Protein 9KKV (pdb70)

Foldseek 3Di:
DQVQQFFPPRLCFWWWAWKDLQQDTFIWIQYNQWIFRCLLVPVAPLRQPVVADPPGDDDGHHTPGGPVPQQEAFCVVVVPPPGSMYQWFRFAQAFAKEFALQLLLLVVQVLQVVVVCHVVPQVVLQVQLVHHSLQQAAQDVSLVSSQVVCVVVVSDDPSNCLNRYPHTDMDGLEDGRQEGEFREEAADAPPFPAWDWWWFKKFWAHQVLHTWFIWIKTQTFRVVQCVVDVVCRNVRRYFRRRIYTDDTTTTDDPVDDLVCVQFWKKKKWKQAPVRDIDIDIDTSVSGNARPSRVSPSQDDPVDGINSTHMYTHYHPDDQADDDPDPRRGDDDDFQMWMWMDTNNHGIGIHGYDHRVPGDGPDCHDVNSVVSCVVVVSD/DQCQFFFPPRLCFWWWAWKDLQLDTFIWIQHNQWIFRCLLVPVAPLRQPVVADAPRDDDGHHTPGGPVPQQEAFCVVVVPPPGSMYQWFRFAQAFAKEFAQQFVQRLLQLLLLQVVLLALLRSLVSSVVCCVVCPPPLLVDFAQDPVLVVSQVVCVVVVNDDPSSCQSRYPATDMDGLEDGRQEGEFRAAAADAPPADAWDWFKFKKFWAHQVLDTFFIWIKTQTFGSSQCNNDVVCVNVRGYFHRRIYTDPTTTTDDPVDDLVCVQFWKKWKWKAAPVGDIDIDIDTNVSGSDRPSVVSVSQDDPVDGIRSTHMYTRYGNDDFFPDDPDPSSGDDDDFQMKMWMDTNNHGIRIHGYDHRVPGDGPDCHDVNSVVSCVVVVSD

Organism: Caulobacter vibrioides (strain NA1000 / CB15N) (NCBI:txid565050)

Structure (mmCIF, N/CA/C/O backbone):
data_9KKV
#
_entry.id   9KKV
#
_cell.length_a   101.808
_cell.length_b   101.808
_cell.length_c   211.239
_cell.angle_alpha   90.00
_cell.angle_beta   90.00
_cell.angle_gamma   90.00
#
_symmetry.space_group_name_H-M   'P 41 21 2'
#
loop_
_entity.id
_entity.type
_entity.pdbx_description
1 polymer 'Fumarylacetoacetate hydrolase family protein'
2 non-polymer 'DIHYDROGENPHOSPHATE ION'
3 non-polymer 'AMMONIUM ION'
4 water water
#
loop_
_atom_site.group_PDB
_atom_site.id
_atom_site.type_symbol
_atom_site.label_atom_id
_atom_site.label_alt_id
_atom_site.label_comp_id
_atom_site.label_asym_id
_atom_site.label_entity_id
_atom_site.label_seq_id
_atom_site.pdbx_PDB_ins_code
_atom_site.Cartn_x
_atom_site.Cartn_y
_atom_site.Cartn_z
_atom_site.occupancy
_atom_site.B_iso_or_equiv
_atom_site.auth_seq_id
_atom_site.auth_comp_id
_atom_site.auth_asym_id
_atom_site.auth_atom_id
_atom_site.pdbx_PDB_model_num
ATOM 1 N N . GLY A 1 1 ? -22.083 2.345 5.305 1.00 64.90 2 GLY B N 1
ATOM 2 C CA . GLY A 1 1 ? -20.798 2.260 4.633 1.00 62.04 2 GLY B CA 1
ATOM 3 C C . GLY A 1 1 ? -20.479 3.490 3.802 1.00 56.89 2 GLY B C 1
ATOM 4 O O . GLY A 1 1 ? -20.973 3.645 2.684 1.00 61.91 2 GLY B O 1
ATOM 5 N N . VAL A 1 2 ? -19.651 4.373 4.361 1.00 56.79 3 VAL B N 1
ATOM 6 C CA . VAL A 1 2 ? -19.252 5.592 3.662 1.00 49.49 3 VAL B CA 1
ATOM 7 C C . VAL A 1 2 ? -18.118 5.307 2.684 1.00 45.80 3 VAL B C 1
ATOM 8 O O . VAL A 1 2 ? -18.072 5.867 1.581 1.00 44.15 3 VAL B O 1
ATOM 12 N N . SER A 1 3 ? -17.201 4.415 3.070 1.00 44.80 4 SER B N 1
ATOM 13 C CA . SER A 1 3 ? -16.023 4.113 2.267 1.00 45.28 4 SER B CA 1
ATOM 14 C C . SER A 1 3 ? -16.370 3.526 0.905 1.00 44.50 4 SER B C 1
ATOM 15 O O . SER A 1 3 ? -15.547 3.597 -0.015 1.00 46.51 4 SER B O 1
ATOM 18 N N . GLU A 1 4 ? -17.571 2.969 0.746 1.00 43.34 5 GLU B N 1
ATOM 19 C CA . GLU A 1 4 ? -17.918 2.251 -0.473 1.00 39.55 5 GLU B CA 1
ATOM 20 C C . GLU A 1 4 ? -18.232 3.165 -1.656 1.00 38.23 5 GLU B C 1
ATOM 21 O O . GLU A 1 4 ? -18.275 2.677 -2.790 1.00 36.79 5 GLU B O 1
ATOM 27 N N . PHE A 1 5 ? -18.467 4.461 -1.434 1.00 32.98 6 PHE B N 1
ATOM 28 C CA . PHE A 1 5 ? -18.667 5.384 -2.548 1.00 32.56 6 PHE B CA 1
ATOM 29 C C . PHE A 1 5 ? -17.468 6.301 -2.771 1.00 31.84 6 PHE B C 1
ATOM 30 O O . PHE A 1 5 ? -17.553 7.247 -3.562 1.00 27.97 6 PHE B O 1
ATOM 38 N N . LEU A 1 6 ? -16.363 6.034 -2.130 1.00 32.55 7 LEU B N 1
ATOM 39 C CA . LEU A 1 6 ? -15.190 6.867 -2.306 1.00 30.44 7 LEU B CA 1
ATOM 40 C C . LEU A 1 6 ? -14.218 6.220 -3.283 1.00 33.94 7 LEU B C 1
ATOM 41 O O . LEU A 1 6 ? -14.265 5.006 -3.511 1.00 34.35 7 LEU B O 1
ATOM 46 N N . PRO A 1 7 ? -13.320 7.007 -3.881 1.00 31.66 8 PRO B N 1
ATOM 47 C CA . PRO A 1 7 ? -12.266 6.423 -4.721 1.00 33.49 8 PRO B CA 1
ATOM 48 C C . PRO A 1 7 ? -11.490 5.356 -3.957 1.00 35.85 8 PRO B C 1
ATOM 49 O O . PRO A 1 7 ? -11.398 5.393 -2.730 1.00 34.98 8 PRO B O 1
ATOM 53 N N . GLU A 1 8 ? -10.918 4.400 -4.699 1.00 42.24 9 GLU B N 1
ATOM 54 C CA . GLU A 1 8 ? -10.182 3.313 -4.056 1.00 42.27 9 GLU B CA 1
ATOM 55 C C . GLU A 1 8 ? -9.004 3.830 -3.240 1.00 41.00 9 GLU B C 1
ATOM 56 O O . GLU A 1 8 ? -8.681 3.268 -2.188 1.00 44.19 9 GLU B O 1
ATOM 58 N N . ASP A 1 9 ? -8.356 4.895 -3.700 1.00 38.01 10 ASP B N 1
ATOM 59 C CA . ASP A 1 9 ? -7.185 5.469 -3.043 1.00 40.06 10 ASP B CA 1
ATOM 60 C C . ASP A 1 9 ? -7.535 6.773 -2.332 1.00 34.43 10 ASP B C 1
ATOM 61 O O . ASP A 1 9 ? -6.727 7.700 -2.274 1.00 33.48 10 ASP B O 1
ATOM 66 N N . TRP A 1 10 ? -8.748 6.860 -1.783 1.00 31.59 11 TRP B N 1
ATOM 67 C CA . TRP A 1 10 ? -9.274 8.160 -1.382 1.00 29.69 11 TRP B CA 1
ATOM 68 C C . TRP A 1 10 ? -8.463 8.780 -0.250 1.00 31.33 11 TRP B C 1
ATOM 69 O O . TRP A 1 10 ? -8.406 10.009 -0.134 1.00 30.39 11 TRP B O 1
ATOM 80 N N . LYS A 1 11 ? -7.814 7.963 0.583 1.00 31.10 12 LYS B N 1
ATOM 81 C CA . LYS A 1 11 ? -7.019 8.540 1.661 1.00 30.06 12 LYS B CA 1
ATOM 82 C C . LYS A 1 11 ? -5.751 9.207 1.146 1.00 33.05 12 LYS B C 1
ATOM 83 O O . LYS A 1 11 ? -5.149 10.006 1.869 1.00 34.19 12 LYS B O 1
ATOM 89 N N . ALA A 1 12 ? -5.335 8.900 -0.080 1.00 31.92 13 ALA B N 1
ATOM 90 C CA . ALA A 1 12 ? -4.257 9.617 -0.739 1.00 32.94 13 ALA B CA 1
ATOM 91 C C . ALA A 1 12 ? -4.761 10.741 -1.637 1.00 31.42 13 ALA B C 1
ATOM 92 O O . ALA A 1 12 ? -3.949 11.429 -2.264 1.00 34.10 13 ALA B O 1
ATOM 94 N N . ALA A 1 13 ? -6.071 10.949 -1.708 1.00 28.13 14 ALA B N 1
ATOM 95 C CA . ALA A 1 13 ? -6.651 11.926 -2.614 1.00 28.67 14 ALA B CA 1
ATOM 96 C C . ALA A 1 13 ? -6.901 13.244 -1.894 1.00 26.70 14 ALA B C 1
ATOM 97 O O . ALA A 1 13 ? -6.820 13.341 -0.670 1.00 26.18 14 ALA B O 1
ATOM 99 N N . THR A 1 14 ? -7.194 14.274 -2.678 1.00 22.93 15 THR B N 1
ATOM 100 C CA . THR A 1 14 ? -7.674 15.553 -2.169 1.00 21.62 15 THR B CA 1
ATOM 101 C C . THR A 1 14 ? -9.121 15.682 -2.623 1.00 25.56 15 THR B C 1
ATOM 102 O O . THR A 1 14 ? -9.385 15.793 -3.822 1.00 22.47 15 THR B O 1
ATOM 106 N N . LEU A 1 15 ? -10.058 15.632 -1.684 1.00 22.06 16 LEU B N 1
ATOM 107 C CA . LEU A 1 15 ? -11.472 15.721 -2.025 1.00 22.32 16 LEU B CA 1
ATOM 108 C C . LEU A 1 15 ? -12.004 17.067 -1.564 1.00 23.77 16 LEU B C 1
ATOM 109 O O . LEU A 1 15 ? -11.582 17.584 -0.530 1.00 21.51 16 LEU B O 1
ATOM 114 N N . LEU A 1 16 ? -12.914 17.638 -2.340 1.00 18.57 17 LEU B N 1
ATOM 115 C CA . LEU A 1 16 ? -13.530 18.914 -2.011 1.00 19.08 17 LEU B CA 1
ATOM 116 C C . LEU A 1 16 ? -15.036 18.754 -2.115 1.00 19.25 17 LEU B C 1
ATOM 117 O O . LEU A 1 16 ? -15.548 18.326 -3.156 1.00 17.39 17 LEU B O 1
ATOM 122 N N . GLY A 1 17 ? -15.743 19.094 -1.052 1.00 18.16 18 GLY B N 1
ATOM 123 C CA . GLY A 1 17 ? -17.176 18.948 -1.091 1.00 19.72 18 GLY B CA 1
ATOM 124 C C . GLY A 1 17 ? -17.873 19.834 -0.102 1.00 18.12 18 GLY B C 1
ATOM 125 O O . GLY A 1 17 ? -17.317 20.829 0.370 1.00 16.41 18 GLY B O 1
ATOM 126 N N . ARG A 1 18 ? -19.107 19.449 0.218 1.00 17.29 19 ARG B N 1
ATOM 127 C CA . ARG A 1 18 ? -19.937 20.205 1.143 1.00 17.68 19 ARG B CA 1
ATOM 128 C C . ARG A 1 18 ? -20.683 19.247 2.049 1.00 19.56 19 ARG B C 1
ATOM 129 O O . ARG A 1 18 ? -21.279 18.266 1.585 1.00 17.64 19 ARG B O 1
ATOM 137 N N . ILE A 1 19 ? -20.663 19.554 3.341 1.00 17.59 20 ILE B N 1
ATOM 138 C CA . ILE A 1 19 ? -21.315 18.738 4.352 1.00 18.47 20 ILE B CA 1
ATOM 139 C C . ILE A 1 19 ? -22.095 19.659 5.273 1.00 18.78 20 ILE B C 1
ATOM 140 O O . ILE A 1 19 ? -21.643 20.763 5.587 1.00 22.04 20 ILE B O 1
ATOM 145 N N . ASP A 1 20 ? -23.278 19.231 5.664 1.00 21.90 21 ASP B N 1
ATOM 146 C CA . ASP A 1 20 ? -24.044 19.889 6.712 1.00 23.48 21 ASP B CA 1
ATOM 147 C C . ASP A 1 20 ? -23.819 19.098 7.997 1.00 24.03 21 ASP B C 1
ATOM 148 O O . ASP A 1 20 ? -24.321 17.977 8.142 1.00 26.17 21 ASP B O 1
ATOM 153 N N . PHE A 1 21 ? -23.060 19.681 8.924 1.00 24.02 22 PHE B N 1
ATOM 154 C CA . PHE A 1 21 ? -22.798 19.057 10.216 1.00 26.37 22 PHE B CA 1
ATOM 155 C C . PHE A 1 21 ? -23.884 19.340 11.243 1.00 30.00 22 PHE B C 1
ATOM 156 O O . PHE A 1 21 ? -23.798 18.830 12.359 1.00 29.56 22 PHE B O 1
ATOM 164 N N . GLY A 1 22 ? -24.889 20.144 10.901 1.00 27.40 23 GLY B N 1
ATOM 165 C CA . GLY A 1 22 ? -25.949 20.483 11.831 1.00 29.95 23 GLY B CA 1
ATOM 166 C C . GLY A 1 22 ? -26.276 21.963 11.849 1.00 31.11 23 GLY B C 1
ATOM 167 O O . GLY A 1 22 ? -27.315 22.370 12.376 1.00 30.97 23 GLY B O 1
ATOM 168 N N . GLU A 1 23 ? -25.403 22.783 11.266 1.00 29.88 24 GLU B N 1
ATOM 169 C CA . GLU A 1 23 ? -25.586 24.230 11.276 1.00 29.31 24 GLU B CA 1
ATOM 170 C C . GLU A 1 23 ? -25.755 24.826 9.884 1.00 28.13 24 GLU B C 1
ATOM 171 O O . GLU A 1 23 ? -25.950 26.042 9.765 1.00 24.51 24 GLU B O 1
ATOM 177 N N . GLY A 1 24 ? -25.699 24.010 8.837 1.00 23.97 25 GLY B N 1
ATOM 178 C CA . GLY A 1 24 ? -25.797 24.494 7.483 1.00 22.74 25 GLY B CA 1
ATOM 179 C C . GLY A 1 24 ? -24.650 24.009 6.623 1.00 21.09 25 GLY B C 1
ATOM 180 O O . GLY A 1 24 ? -23.674 23.427 7.107 1.00 21.46 25 GLY B O 1
ATOM 181 N N . PRO A 1 25 ? -24.740 24.279 5.327 1.00 19.86 26 PRO B N 1
ATOM 182 C CA . PRO A 1 25 ? -23.733 23.777 4.384 1.00 19.27 26 PRO B CA 1
ATOM 183 C C . PRO A 1 25 ? -22.342 24.319 4.696 1.00 16.95 26 PRO B C 1
ATOM 184 O O . PRO A 1 25 ? -22.161 25.508 4.955 1.00 19.59 26 PRO B O 1
ATOM 188 N N . THR A 1 26 ? -21.350 23.438 4.634 1.00 18.02 27 THR B N 1
ATOM 189 C CA . THR A 1 26 ? -19.988 23.755 5.045 1.00 19.40 27 THR B CA 1
ATOM 190 C C . THR A 1 26 ? -19.048 23.220 3.974 1.00 18.75 27 THR B C 1
ATOM 191 O O . THR A 1 26 ? -19.078 22.006 3.682 1.00 18.09 27 THR B O 1
ATOM 195 N N . PRO A 1 27 ? -18.209 24.054 3.369 1.00 18.16 28 PRO B N 1
ATOM 196 C CA . PRO A 1 27 ? -17.173 23.519 2.477 1.00 18.91 28 PRO B CA 1
ATOM 197 C C . PRO A 1 27 ? -16.174 22.701 3.279 1.00 18.12 28 PRO B C 1
ATOM 198 O O . PRO A 1 27 ? -15.780 23.074 4.390 1.00 19.19 28 PRO B O 1
ATOM 202 N N . VAL A 1 28 ? -15.792 21.553 2.723 1.00 17.21 29 VAL B N 1
ATOM 203 C CA . VAL A 1 28 ? -14.855 20.644 3.375 1.00 18.89 29 VAL B CA 1
ATOM 204 C C . VAL A 1 28 ? -13.796 20.203 2.377 1.00 19.25 29 VAL B C 1
ATOM 205 O O . VAL A 1 28 ? -14.077 20.022 1.184 1.00 18.15 29 VAL B O 1
ATOM 209 N N . LEU A 1 29 ? -12.575 20.052 2.875 1.00 20.71 30 LEU B N 1
ATOM 210 C CA . LEU A 1 29 ? -11.500 19.363 2.173 1.00 21.76 30 LEU B CA 1
ATOM 211 C C . LEU A 1 29 ? -11.216 18.055 2.891 1.00 26.71 30 LEU B C 1
ATOM 212 O O . LEU A 1 29 ? -11.120 18.033 4.117 1.00 28.73 30 LEU B O 1
ATOM 217 N N . VAL A 1 30 ? -11.074 16.972 2.144 1.00 24.26 31 VAL B N 1
ATOM 218 C CA . VAL A 1 30 ? -10.660 15.690 2.705 1.00 24.05 31 VAL B CA 1
ATOM 219 C C . VAL A 1 30 ? -9.227 15.459 2.247 1.00 25.22 31 VAL B C 1
ATOM 220 O O . VAL A 1 30 ? -8.968 15.310 1.044 1.00 23.94 31 VAL B O 1
ATOM 224 N N . ARG A 1 31 ? -8.299 15.472 3.205 1.00 25.41 32 ARG B N 1
ATOM 225 C CA . ARG A 1 31 ? -6.885 15.259 2.933 1.00 28.23 32 ARG B CA 1
ATOM 226 C C . ARG A 1 31 ? -6.332 14.305 3.980 1.00 30.41 32 ARG B C 1
ATOM 227 O O . ARG A 1 31 ? -6.666 14.415 5.165 1.00 25.90 32 ARG B O 1
ATOM 235 N N . GLY A 1 32 ? -5.505 13.360 3.536 1.00 28.14 33 GLY B N 1
ATOM 236 C CA . GLY A 1 32 ? -4.997 12.340 4.437 1.00 32.95 33 GLY B CA 1
ATOM 237 C C . GLY A 1 32 ? -6.081 11.493 5.062 1.00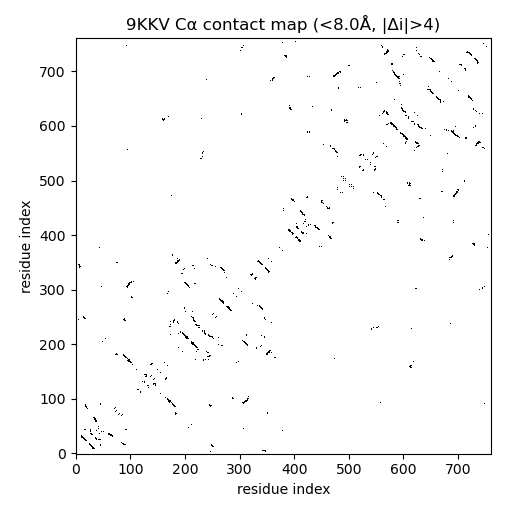 30.36 33 GLY B C 1
ATOM 238 O O . GLY A 1 32 ? -5.893 10.963 6.161 1.00 31.64 33 GLY B O 1
ATOM 239 N N . GLY A 1 33 ? -7.226 11.369 4.394 1.00 32.16 34 GLY B N 1
ATOM 240 C CA . GLY A 1 33 ? -8.365 10.665 4.937 1.00 31.94 34 GLY B CA 1
ATOM 241 C C . GLY A 1 33 ? -9.187 11.446 5.940 1.00 34.81 34 GLY B C 1
ATOM 242 O O . GLY A 1 33 ? -10.186 10.912 6.442 1.00 34.36 34 GLY B O 1
ATOM 243 N N . ARG A 1 34 ? -8.810 12.686 6.251 1.00 29.95 35 ARG B N 1
ATOM 244 C CA . ARG A 1 34 ? -9.444 13.440 7.324 1.00 28.92 35 ARG B CA 1
ATOM 245 C C . ARG A 1 34 ? -10.165 14.656 6.764 1.00 30.37 35 ARG B C 1
ATOM 246 O O . ARG A 1 34 ? -9.663 15.326 5.849 1.00 28.42 35 ARG B O 1
ATOM 254 N N . VAL A 1 35 ? -11.344 14.921 7.327 1.00 29.02 36 VAL B N 1
ATOM 255 C CA . VAL A 1 35 ? -12.221 15.996 6.882 1.00 27.30 36 VAL B CA 1
ATOM 256 C C . VAL A 1 35 ? -11.825 17.283 7.590 1.00 29.30 36 VAL B C 1
ATOM 257 O O . VAL A 1 35 ? -11.633 17.303 8.812 1.00 28.40 36 VAL B O 1
ATOM 261 N N . GLU A 1 36 ? -11.714 18.357 6.817 1.00 26.44 37 GLU B N 1
ATOM 262 C CA . GLU A 1 36 ? -11.412 19.693 7.301 1.00 27.27 37 GLU B CA 1
ATOM 263 C C . GLU A 1 36 ? -12.582 20.590 6.940 1.00 24.75 37 GLU B C 1
ATOM 264 O O . GLU A 1 36 ? -12.948 20.691 5.761 1.00 23.44 37 GLU B O 1
ATOM 270 N N . ASP A 1 37 ? -13.164 21.223 7.954 1.00 24.96 38 ASP B N 1
ATOM 271 C CA . ASP A 1 37 ? -14.108 22.320 7.774 1.00 23.78 38 ASP B CA 1
ATOM 272 C C . ASP A 1 37 ? -13.304 23.565 7.412 1.00 21.94 38 ASP B C 1
ATOM 273 O O . ASP A 1 37 ? -12.621 24.138 8.269 1.00 24.47 38 ASP B O 1
ATOM 278 N N . VAL A 1 38 ? -13.375 23.991 6.154 1.00 20.81 39 VAL B N 1
ATOM 279 C CA . VAL A 1 38 ? -12.584 25.123 5.689 1.00 21.45 39 VAL B CA 1
ATOM 280 C C . VAL A 1 38 ? -13.419 26.406 5.623 1.00 19.59 39 VAL B C 1
ATOM 281 O O . VAL A 1 38 ? -13.012 27.377 4.980 1.00 19.83 39 VAL B O 1
ATOM 285 N N . SER A 1 39 ? -14.563 26.440 6.318 1.00 20.13 40 SER B N 1
ATOM 286 C CA . SER A 1 39 ? -15.486 27.572 6.199 1.00 21.00 40 SER B CA 1
ATOM 287 C C . SER A 1 39 ? -14.890 28.877 6.717 1.00 22.68 40 SER B C 1
ATOM 288 O O . SER A 1 39 ? -15.277 29.955 6.248 1.00 22.74 40 SER B O 1
ATOM 291 N N . LYS A 1 40 ? -13.974 28.815 7.690 1.00 22.41 41 LYS B N 1
ATOM 292 C CA . LYS A 1 40 ? -13.302 30.032 8.132 1.00 22.90 41 LYS B CA 1
ATOM 293 C C . LYS A 1 40 ? -12.246 30.498 7.140 1.00 25.10 41 LYS B C 1
ATOM 294 O O . LYS A 1 40 ? -11.882 31.679 7.149 1.00 26.71 41 LYS B O 1
ATOM 300 N N . ILE A 1 41 ? -11.754 29.602 6.286 1.00 20.61 42 ILE B N 1
ATOM 301 C CA . ILE A 1 41 ? -10.823 29.997 5.233 1.00 21.29 42 ILE B CA 1
ATOM 302 C C . ILE A 1 41 ? -11.573 30.620 4.062 1.00 23.15 42 ILE B C 1
ATOM 303 O O . ILE A 1 41 ? -11.142 31.633 3.499 1.00 22.28 42 ILE B O 1
ATOM 308 N N . ALA A 1 42 ? -12.704 30.025 3.675 1.00 21.74 43 ALA B N 1
ATOM 309 C CA . ALA A 1 42 ? -13.578 30.555 2.641 1.00 19.86 43 ALA B CA 1
ATOM 310 C C . ALA A 1 42 ? -14.973 30.001 2.923 1.00 19.41 43 ALA B C 1
ATOM 311 O O . ALA A 1 42 ? -15.105 28.798 3.183 1.00 20.63 43 ALA B O 1
ATOM 313 N N . PRO A 1 43 ? -16.019 30.832 2.879 1.00 17.58 44 PRO B N 1
ATOM 314 C CA . PRO A 1 43 ? -17.353 30.365 3.307 1.00 19.17 44 PRO B CA 1
ATOM 315 C C . PRO A 1 43 ? -18.043 29.430 2.321 1.00 19.35 44 PRO B C 1
ATOM 316 O O . PRO A 1 43 ? -19.035 28.798 2.704 1.00 19.57 44 PRO B O 1
ATOM 320 N N . THR A 1 44 ? -17.578 29.343 1.074 1.00 18.97 45 THR B N 1
ATOM 321 C CA . THR A 1 44 ? -18.185 28.485 0.064 1.00 15.59 45 THR B CA 1
ATOM 322 C C . THR A 1 44 ? -17.085 27.806 -0.739 1.00 17.34 45 THR B C 1
ATOM 323 O O . THR A 1 44 ? -15.921 28.219 -0.716 1.00 15.12 45 THR B O 1
ATOM 327 N N . VAL A 1 45 ? -17.481 26.756 -1.465 1.00 14.88 46 VAL B N 1
ATOM 328 C CA . VAL A 1 45 ? -16.560 26.089 -2.385 1.00 15.73 46 VAL B CA 1
ATOM 329 C C . VAL A 1 45 ? -16.118 27.049 -3.484 1.00 14.46 46 VAL B C 1
ATOM 330 O O . VAL A 1 45 ? -14.928 27.135 -3.824 1.00 13.89 46 VAL B O 1
ATOM 334 N N . ALA A 1 46 ? -17.075 27.782 -4.064 1.00 13.29 47 ALA B N 1
ATOM 335 C CA . ALA A 1 46 ? -16.727 28.728 -5.123 1.00 15.62 47 ALA B CA 1
ATOM 336 C C . ALA A 1 46 ? -15.713 29.754 -4.627 1.00 17.70 47 ALA B C 1
ATOM 337 O O . ALA A 1 46 ? -14.731 30.070 -5.322 1.00 17.63 47 ALA B O 1
ATOM 339 N N . ASP A 1 47 ? -15.924 30.261 -3.409 1.00 15.45 48 ASP B N 1
ATOM 340 C CA . ASP A 1 47 ? -14.990 31.217 -2.827 1.00 21.06 48 ASP B CA 1
ATOM 341 C C . ASP A 1 47 ? -13.630 30.588 -2.592 1.00 18.08 48 ASP B C 1
ATOM 342 O O . ASP A 1 47 ? -12.602 31.241 -2.788 1.00 19.69 48 ASP B O 1
ATOM 347 N N . LEU A 1 48 ? -13.600 29.330 -2.155 1.00 17.23 49 LEU B N 1
ATOM 348 C CA . LEU A 1 48 ? -12.322 28.669 -1.905 1.00 16.73 49 LEU B CA 1
ATOM 349 C C . LEU A 1 48 ? -11.517 28.555 -3.189 1.00 17.10 49 LEU B C 1
ATOM 350 O O . LEU A 1 48 ? -10.306 28.809 -3.204 1.00 18.42 49 LEU B O 1
ATOM 355 N N . MET A 1 49 ? -12.177 28.165 -4.280 1.00 16.42 50 MET B N 1
ATOM 356 C CA . MET A 1 49 ? -11.460 27.996 -5.537 1.00 16.60 50 MET B CA 1
ATOM 357 C C . MET A 1 49 ? -11.019 29.333 -6.107 1.00 19.18 50 MET B C 1
ATOM 358 O O . MET A 1 49 ? -10.015 29.396 -6.830 1.00 18.14 50 MET B O 1
ATOM 363 N N . ASN A 1 50 ? -11.751 30.410 -5.808 1.00 17.27 51 ASN B N 1
ATOM 364 C CA . ASN A 1 50 ? -11.292 31.725 -6.241 1.00 16.05 51 ASN B CA 1
ATOM 365 C C . ASN A 1 50 ? -10.189 32.292 -5.351 1.00 19.44 51 ASN B C 1
ATOM 366 O O . ASN A 1 50 ? -9.359 33.074 -5.828 1.00 20.67 51 ASN B O 1
ATOM 371 N N . ALA A 1 51 ? -10.143 31.908 -4.076 1.00 17.89 52 ALA B N 1
ATOM 372 C CA . ALA A 1 51 ? -9.124 32.447 -3.186 1.00 17.28 52 ALA B CA 1
ATOM 373 C C . ALA A 1 51 ? -7.785 31.744 -3.342 1.00 19.92 52 ALA B C 1
ATOM 374 O O . ALA A 1 51 ? -6.749 32.324 -2.993 1.00 22.10 52 ALA B O 1
ATOM 376 N N . PHE A 1 52 ? -7.782 30.519 -3.860 1.00 17.95 53 PHE B N 1
ATOM 377 C CA . PHE A 1 52 ? -6.566 29.725 -3.991 1.00 21.24 53 PHE B CA 1
ATOM 378 C C . PHE A 1 52 ? -6.504 29.201 -5.421 1.00 20.11 53 PHE B C 1
ATOM 379 O O . PHE A 1 52 ? -7.194 28.239 -5.768 1.00 20.37 53 PHE B O 1
ATOM 387 N N . GLN A 1 53 ? -5.675 29.862 -6.234 1.00 20.42 54 GLN B N 1
ATOM 388 C CA A GLN A 1 53 ? -5.478 29.472 -7.617 0.53 22.63 54 GLN B CA 1
ATOM 389 C CA B GLN A 1 53 ? -5.450 29.483 -7.620 0.47 22.65 54 GLN B CA 1
ATOM 390 C C . GLN A 1 53 ? -4.734 28.136 -7.695 1.00 22.51 54 GLN B C 1
ATOM 391 O O . GLN A 1 53 ? -4.153 27.674 -6.707 1.00 20.28 54 GLN B O 1
ATOM 402 N N . PRO A 1 54 ? -4.736 27.486 -8.867 1.00 20.40 55 PRO B N 1
ATOM 403 C CA . PRO A 1 54 ? -3.905 26.287 -9.027 1.00 24.44 55 PRO B CA 1
ATOM 404 C C . PRO A 1 54 ? -2.467 26.605 -8.650 1.00 24.55 55 PRO B C 1
ATOM 405 O O . PRO A 1 54 ? -1.950 27.674 -8.975 1.00 21.69 55 PRO B O 1
ATOM 409 N N . GLY A 1 55 ? -1.821 25.671 -7.947 1.00 23.41 56 GLY B N 1
ATOM 410 C CA . GLY A 1 55 ? -0.462 25.862 -7.492 1.00 24.90 56 GLY B CA 1
ATOM 411 C C . GLY A 1 55 ? -0.326 26.537 -6.143 1.00 27.28 56 GLY B C 1
ATOM 412 O O . GLY A 1 55 ? 0.777 26.561 -5.588 1.00 26.35 56 GLY B O 1
ATOM 413 N N . ALA A 1 56 ? -1.399 27.096 -5.604 1.00 21.64 57 ALA B N 1
ATOM 414 C CA . ALA A 1 56 ? -1.364 27.734 -4.295 1.00 26.37 57 ALA B CA 1
ATOM 415 C C . ALA A 1 56 ? -1.673 26.709 -3.210 1.00 26.61 57 ALA B C 1
ATOM 416 O O . ALA A 1 56 ? -2.500 25.815 -3.399 1.00 28.20 57 ALA B O 1
ATOM 418 N N . VAL A 1 57 ? -1.006 26.847 -2.072 1.00 25.99 58 VAL B N 1
ATOM 419 C CA . VAL A 1 57 ? -1.263 25.986 -0.923 1.00 26.21 58 VAL B CA 1
ATOM 420 C C . VAL A 1 57 ? -2.550 26.424 -0.235 1.00 21.19 58 VAL B C 1
ATOM 421 O O . VAL A 1 57 ? -2.681 27.588 0.160 1.00 25.60 58 VAL B O 1
ATOM 425 N N . ILE A 1 58 ? -3.481 25.491 -0.058 1.00 21.40 59 ILE B N 1
ATOM 426 C CA . ILE A 1 58 ? -4.712 25.742 0.686 1.00 21.76 59 ILE B CA 1
ATOM 427 C C . ILE A 1 58 ? -4.449 25.403 2.158 1.00 22.59 59 ILE B C 1
ATOM 428 O O . ILE A 1 58 ? -4.124 24.248 2.454 1.00 22.26 59 ILE B O 1
ATOM 433 N N . PRO A 1 59 ? -4.572 26.356 3.078 1.00 23.29 60 PRO B N 1
ATOM 434 C CA . PRO A 1 59 ? -4.279 26.054 4.491 1.00 25.44 60 PRO B CA 1
ATOM 435 C C . PRO A 1 59 ? -5.251 25.020 5.039 1.00 23.45 60 PRO B C 1
ATOM 436 O O . PRO A 1 59 ? -6.256 24.674 4.419 1.00 23.55 60 PRO B O 1
ATOM 440 N N . ARG A 1 60 ? -4.944 24.530 6.239 1.00 23.68 61 ARG B N 1
ATOM 441 C CA . ARG A 1 60 ? -5.749 23.486 6.858 1.00 24.10 61 ARG B CA 1
ATOM 442 C C . ARG A 1 60 ? -6.958 24.081 7.565 1.00 24.75 61 ARG B C 1
ATOM 443 O O . ARG A 1 60 ? -6.836 25.053 8.324 1.00 23.97 61 ARG B O 1
ATOM 451 N N . GLY A 1 61 ? -8.118 23.461 7.357 1.00 24.06 62 GLY B N 1
ATOM 452 C CA . GLY A 1 61 ? -9.310 23.811 8.095 1.00 23.88 62 GLY B CA 1
ATOM 453 C C . GLY A 1 61 ? -9.442 23.016 9.386 1.00 26.18 62 GLY B C 1
ATOM 454 O O . GLY A 1 61 ? -8.582 22.216 9.760 1.00 25.61 62 GLY B O 1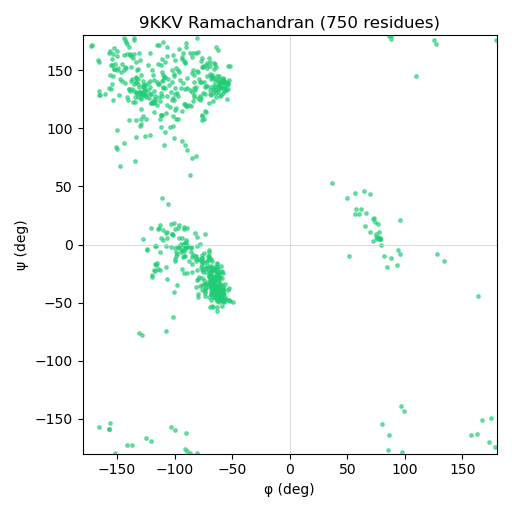
ATOM 455 N N . GLU A 1 62 ? -10.551 23.263 10.083 1.00 24.79 63 GLU B N 1
ATOM 456 C CA . GLU A 1 62 ? -10.784 22.622 11.372 1.00 28.36 63 GLU B CA 1
ATOM 457 C C . GLU A 1 62 ? -10.946 21.117 11.199 1.00 27.34 63 GLU B C 1
ATOM 458 O O . GLU A 1 62 ? -11.680 20.657 10.322 1.00 26.02 63 GLU B O 1
ATOM 464 N N . ASP A 1 63 ? -10.257 20.350 12.044 1.00 28.02 64 ASP B N 1
ATOM 465 C CA . ASP A 1 63 ? -10.281 18.898 11.937 1.00 29.18 64 ASP B CA 1
ATOM 466 C C . ASP A 1 63 ? -11.653 18.377 12.354 1.00 31.01 64 ASP B C 1
ATOM 467 O O . ASP A 1 63 ? -12.111 18.645 13.467 1.00 32.53 64 ASP B O 1
ATOM 472 N N . LYS A 1 64 ? -12.321 17.655 11.454 1.00 31.00 65 LYS B N 1
ATOM 473 C CA . LYS A 1 64 ? -13.576 16.977 11.763 1.00 29.55 65 LYS B CA 1
ATOM 474 C C . LYS A 1 64 ? -13.402 15.465 11.861 1.00 31.02 65 LYS B C 1
ATOM 475 O O . LYS A 1 64 ? -14.398 14.737 11.925 1.00 32.79 65 LYS B O 1
ATOM 481 N N . GLY A 1 65 ? -12.164 14.976 11.862 1.00 32.27 66 GLY B N 1
ATOM 482 C CA . GLY A 1 65 ? -11.898 13.566 12.040 1.00 32.85 66 GLY B CA 1
ATOM 483 C C . GLY A 1 65 ? -11.966 12.770 10.749 1.00 32.56 66 GLY B C 1
ATOM 484 O O . GLY A 1 65 ? -12.175 13.318 9.656 1.00 33.21 66 GLY B O 1
ATOM 485 N N . PRO A 1 66 ? -11.801 11.449 10.860 1.00 33.69 67 PRO B N 1
ATOM 486 C CA . PRO A 1 66 ? -11.809 10.592 9.666 1.00 36.64 67 PRO B CA 1
ATOM 487 C C . PRO A 1 66 ? -13.162 10.598 8.969 1.00 32.13 67 PRO B C 1
ATOM 488 O O . PRO A 1 66 ? -14.211 10.581 9.613 1.00 35.48 67 PRO B O 1
ATOM 492 N N . LEU A 1 67 ? -13.123 10.609 7.632 1.00 34.52 68 LEU B N 1
ATOM 493 C CA . LEU A 1 67 ? -14.354 10.701 6.851 1.00 32.12 68 LEU B CA 1
ATOM 494 C C . LEU A 1 67 ? -15.243 9.479 7.053 1.00 34.62 68 LEU B C 1
ATOM 495 O O . LEU A 1 67 ? -16.470 9.604 7.145 1.00 35.99 68 LEU B O 1
ATOM 500 N N . GLU A 1 68 ? -14.646 8.287 7.135 1.00 36.84 69 GLU B N 1
ATOM 501 C CA . GLU A 1 68 ? -15.445 7.072 7.251 1.00 40.45 69 GLU B CA 1
ATOM 502 C C . GLU A 1 68 ? -16.132 6.938 8.606 1.00 40.04 69 GLU B C 1
ATOM 503 O O . GLU A 1 68 ? -16.983 6.057 8.764 1.00 48.24 69 GLU B O 1
ATOM 509 N N . ALA A 1 69 ? -15.797 7.786 9.576 1.00 38.97 70 ALA B N 1
ATOM 510 C CA . ALA A 1 69 ? -16.453 7.776 10.876 1.00 36.27 70 ALA B CA 1
ATOM 511 C C . ALA A 1 69 ? -17.657 8.709 10.951 1.00 38.17 70 ALA B C 1
ATOM 512 O O . ALA A 1 69 ? -18.399 8.656 11.935 1.00 36.58 70 ALA B O 1
ATOM 514 N N . LEU A 1 70 ? -17.868 9.566 9.958 1.00 34.51 71 LEU B N 1
ATOM 515 C CA . LEU A 1 70 ? -19.051 10.417 9.967 1.00 35.79 71 LEU B CA 1
ATOM 516 C C . LEU A 1 70 ? -20.298 9.594 9.660 1.00 35.26 71 LEU B C 1
ATOM 517 O O . LEU A 1 70 ? -20.305 8.757 8.753 1.00 36.56 71 LEU B O 1
ATOM 522 N N . ASP A 1 71 ? -21.364 9.844 10.419 1.00 33.60 72 ASP B N 1
ATOM 523 C CA . ASP A 1 71 ? -22.624 9.120 10.251 1.00 36.00 72 ASP B CA 1
ATOM 524 C C . ASP A 1 71 ? -23.403 9.733 9.087 1.00 37.31 72 ASP B C 1
ATOM 525 O O . ASP A 1 71 ? -24.383 10.464 9.258 1.00 38.32 72 ASP B O 1
ATOM 530 N N . ILE A 1 72 ? -22.950 9.415 7.876 1.00 34.99 73 ILE B N 1
ATOM 531 C CA . ILE A 1 72 ? -23.573 9.866 6.634 1.00 33.37 73 ILE B CA 1
ATOM 532 C C . ILE A 1 72 ? -24.442 8.733 6.107 1.00 36.22 73 ILE B C 1
ATOM 533 O O . ILE A 1 72 ? -23.982 7.590 6.015 1.00 34.06 73 ILE B O 1
ATOM 538 N N . ARG A 1 73 ? -25.704 9.033 5.783 1.00 32.86 74 ARG B N 1
ATOM 539 C CA . ARG A 1 73 ? -26.619 7.997 5.321 1.00 32.88 74 ARG B CA 1
ATOM 540 C C . ARG A 1 73 ? -27.370 8.463 4.082 1.00 32.87 74 ARG B C 1
ATOM 541 O O . ARG A 1 73 ? -27.742 9.638 3.994 1.00 30.56 74 ARG B O 1
ATOM 549 N N . PRO A 1 74 ? -27.649 7.565 3.140 1.00 30.35 75 PRO B N 1
ATOM 550 C CA . PRO A 1 74 ? -28.425 7.946 1.955 1.00 30.61 75 PRO B CA 1
ATOM 551 C C . PRO A 1 74 ? -29.918 7.949 2.248 1.00 34.89 75 PRO B C 1
ATOM 552 O O . PRO A 1 74 ? -30.387 7.398 3.242 1.00 32.54 75 PRO B O 1
ATOM 556 N N . VAL A 1 75 ? -30.666 8.575 1.334 1.00 33.39 76 VAL B N 1
ATOM 557 C CA . VAL A 1 75 ? -32.083 8.824 1.575 1.00 31.52 76 VAL B CA 1
ATOM 558 C C . VAL A 1 75 ? -32.877 7.521 1.606 1.00 37.41 76 VAL B C 1
ATOM 559 O O . VAL A 1 75 ? -33.903 7.431 2.293 1.00 36.12 76 VAL B O 1
ATOM 563 N N . TRP A 1 76 ? -32.422 6.486 0.896 1.00 34.76 77 TRP B N 1
ATOM 564 C CA . TRP A 1 76 ? -33.150 5.223 0.901 1.00 36.52 77 TRP B CA 1
ATOM 565 C C . TRP A 1 76 ? -32.936 4.428 2.181 1.00 42.38 77 TRP B C 1
ATOM 566 O O . TRP A 1 76 ? -33.652 3.450 2.416 1.00 43.02 77 TRP B O 1
ATOM 577 N N . GLU A 1 77 ? -31.973 4.816 3.015 1.00 41.38 78 GLU B N 1
ATOM 578 C CA . GLU A 1 77 ? -31.849 4.242 4.347 1.00 42.97 78 GLU B CA 1
ATOM 579 C C . GLU A 1 77 ? -32.267 5.204 5.443 1.00 42.92 78 GLU B C 1
ATOM 580 O O . GLU A 1 77 ? -32.566 4.757 6.553 1.00 45.03 78 GLU B O 1
ATOM 586 N N . ASP A 1 78 ? -32.307 6.504 5.155 1.00 40.94 79 ASP B N 1
ATOM 587 C CA . ASP A 1 78 ? -32.606 7.538 6.144 1.00 41.64 79 ASP B CA 1
ATOM 588 C C . ASP A 1 78 ? -33.606 8.514 5.540 1.00 46.07 79 ASP B C 1
ATOM 589 O O . ASP A 1 78 ? -33.265 9.661 5.230 1.00 44.95 79 ASP B O 1
ATOM 594 N N . PRO A 1 79 ? -34.863 8.090 5.373 1.00 47.04 80 PRO B N 1
ATOM 595 C CA . PRO A 1 79 ? -35.835 8.958 4.682 1.00 49.56 80 PRO B CA 1
ATOM 596 C C . PRO A 1 79 ? -36.094 10.274 5.400 1.00 50.70 80 PRO B C 1
ATOM 597 O O . PRO A 1 79 ? -36.273 11.310 4.745 1.00 54.04 80 PRO B O 1
ATOM 601 N N . ASP A 1 80 ? -36.107 10.264 6.730 1.00 51.01 81 ASP B N 1
ATOM 602 C CA . ASP A 1 80 ? -36.430 11.440 7.527 1.00 53.85 81 ASP B CA 1
ATOM 603 C C . ASP A 1 80 ? -35.208 12.267 7.907 1.00 52.58 81 ASP B C 1
ATOM 604 O O . ASP A 1 80 ? -35.358 13.275 8.605 1.00 59.24 81 ASP B O 1
ATOM 609 N N . GLY A 1 81 ? -34.013 11.866 7.491 1.00 49.47 82 GLY B N 1
ATOM 610 C CA . GLY A 1 81 ? -32.821 12.614 7.860 1.00 48.56 82 GLY B CA 1
ATOM 611 C C . GLY A 1 81 ? -32.458 12.525 9.329 1.00 50.06 82 GLY B C 1
ATOM 612 O O . GLY A 1 81 ? -32.116 13.545 9.943 1.00 50.21 82 GLY B O 1
ATOM 613 N N . ALA A 1 82 ? -32.526 11.325 9.914 1.00 47.10 83 ALA B N 1
ATOM 614 C CA . ALA A 1 82 ? -32.118 11.151 11.303 1.00 47.05 83 ALA B CA 1
ATOM 615 C C . ALA A 1 82 ? -30.614 11.303 11.495 1.00 44.11 83 ALA B C 1
ATOM 616 O O . ALA A 1 82 ? -30.171 11.542 12.624 1.00 45.06 83 ALA B O 1
ATOM 618 N N . ALA A 1 83 ? -29.827 11.170 10.431 1.00 42.17 84 ALA B N 1
ATOM 619 C CA . ALA A 1 83 ? -28.380 11.224 10.561 1.00 41.79 84 ALA B CA 1
ATOM 620 C C . ALA A 1 83 ? -27.941 12.600 11.054 1.00 43.19 84 ALA B C 1
ATOM 621 O O . ALA A 1 83 ? -28.497 13.622 10.628 1.00 41.03 84 ALA B O 1
ATOM 623 N N . PRO A 1 84 ? -26.935 12.669 11.931 1.00 39.61 85 PRO B N 1
ATOM 624 C CA . PRO A 1 84 ? -26.468 13.975 12.417 1.00 39.58 85 PRO B CA 1
ATOM 625 C C . PRO A 1 84 ? -25.650 14.745 11.400 1.00 37.87 85 PRO B C 1
ATOM 626 O O . PRO A 1 84 ? -25.322 15.909 11.654 1.00 35.63 85 PRO B O 1
ATOM 630 N N . VAL A 1 85 ? -25.306 14.133 10.272 1.00 32.56 86 VAL B N 1
ATOM 631 C CA . VAL A 1 85 ? -24.465 14.744 9.250 1.00 31.34 86 VAL B CA 1
ATOM 632 C C . VAL A 1 85 ? -25.071 14.411 7.894 1.00 30.25 86 VAL B C 1
ATOM 633 O O . VAL A 1 85 ? -25.566 13.299 7.686 1.00 33.26 86 VAL B O 1
ATOM 637 N N . LYS A 1 86 ? -25.047 15.376 6.974 1.00 26.77 87 LYS B N 1
ATOM 638 C CA . LYS A 1 86 ? -25.599 15.176 5.640 1.00 25.86 87 LYS B CA 1
ATOM 639 C C . LYS A 1 86 ? -24.564 15.584 4.603 1.00 25.65 87 LYS B C 1
ATOM 640 O O . LYS A 1 86 ? -24.040 16.698 4.650 1.00 24.88 87 LYS B O 1
ATOM 646 N N . LEU A 1 87 ? -24.269 14.690 3.668 1.00 24.14 88 LEU B N 1
ATOM 647 C CA . LEU A 1 87 ? -23.431 15.048 2.536 1.00 23.01 88 LEU B CA 1
ATOM 648 C C . LEU A 1 87 ? -24.282 15.750 1.483 1.00 21.74 88 LEU B C 1
ATOM 649 O O . LEU A 1 87 ? -25.398 15.315 1.189 1.00 22.35 88 LEU B O 1
ATOM 654 N N . LEU A 1 88 ? -23.764 16.851 0.931 1.00 20.57 89 LEU B N 1
ATOM 655 C CA . LEU A 1 88 ? -24.470 17.664 -0.055 1.00 19.78 89 LEU B CA 1
ATOM 656 C C . LEU A 1 88 ? -23.753 17.584 -1.397 1.00 18.58 89 LEU B C 1
ATOM 657 O O . LEU A 1 88 ? -22.653 17.047 -1.494 1.00 19.03 89 LEU B O 1
ATOM 662 N N . ALA A 1 89 ? -24.379 18.134 -2.439 1.00 17.74 90 ALA B N 1
ATOM 663 C CA . ALA A 1 89 ? -23.667 18.308 -3.699 1.00 16.81 90 ALA B CA 1
ATOM 664 C C . ALA A 1 89 ? -22.423 19.162 -3.456 1.00 16.76 90 ALA B C 1
ATOM 665 O O . ALA A 1 89 ? -22.462 20.091 -2.638 1.00 16.41 90 ALA B O 1
ATOM 667 N N . PRO A 1 90 ? -21.303 18.872 -4.121 1.00 16.10 91 PRO B N 1
ATOM 668 C CA . PRO A 1 90 ? -20.063 19.614 -3.853 1.00 16.63 91 PRO B CA 1
ATOM 669 C C . PRO A 1 90 ? -19.970 20.968 -4.541 1.00 16.22 91 PRO B C 1
ATOM 670 O O . PRO A 1 90 ? -18.909 21.596 -4.473 1.00 21.78 91 PRO B O 1
ATOM 674 N N . VAL A 1 91 ? -21.046 21.424 -5.203 1.00 16.47 92 VAL B N 1
ATOM 675 C CA . VAL A 1 91 ? -21.130 22.751 -5.798 1.00 16.15 92 VAL B CA 1
ATOM 676 C C . VAL A 1 91 ? -21.974 23.638 -4.897 1.00 16.32 92 VAL B C 1
ATOM 677 O O . VAL A 1 91 ? -22.888 23.167 -4.205 1.00 14.63 92 VAL B O 1
ATOM 681 N N . ASP A 1 92 ? -21.684 24.939 -4.909 1.00 15.01 93 ASP B N 1
ATOM 682 C CA . ASP A 1 92 ? -22.642 25.873 -4.334 1.00 13.51 93 ASP B CA 1
ATOM 683 C C . ASP A 1 92 ? -22.922 27.031 -5.290 1.00 15.68 93 ASP B C 1
ATOM 684 O O . ASP A 1 92 ? -23.975 27.036 -5.939 1.00 13.23 93 ASP B O 1
ATOM 689 N N . LEU A 1 93 ? -22.008 27.998 -5.417 1.00 14.48 94 LEU B N 1
ATOM 690 C CA . LEU A 1 93 ? -22.305 29.182 -6.225 1.00 14.16 94 LEU B CA 1
ATOM 691 C C . LEU A 1 93 ? -21.958 29.027 -7.699 1.00 15.00 94 LEU B C 1
ATOM 692 O O . LEU A 1 93 ? -22.194 29.966 -8.464 1.00 13.01 94 LEU B O 1
ATOM 697 N N . GLN A 1 94 ? -21.409 27.885 -8.108 1.00 13.88 95 GLN B N 1
ATOM 698 C CA . GLN A 1 94 ? -21.042 27.659 -9.501 1.00 13.64 95 GLN B CA 1
ATOM 699 C C . GLN A 1 94 ? -22.271 27.561 -10.402 1.00 15.73 95 GLN B C 1
ATOM 700 O O . GLN A 1 94 ? -23.296 26.991 -10.028 1.00 15.72 95 GLN B O 1
ATOM 706 N N . CYS A 1 95 ? -22.155 28.104 -11.613 1.00 11.88 96 CYS B N 1
ATOM 707 C CA . CYS A 1 95 ? -23.165 27.829 -12.621 1.00 10.78 96 CYS B CA 1
ATOM 708 C C . CYS A 1 95 ? -23.079 26.363 -13.043 1.00 13.64 96 CYS B C 1
ATOM 709 O O . CYS A 1 95 ? -22.007 25.769 -13.078 1.00 14.27 96 CYS B O 1
ATOM 712 N N . LEU A 1 96 ? -24.229 25.776 -13.341 1.00 12.75 97 LEU B N 1
ATOM 713 C CA . LEU A 1 96 ? -24.328 24.359 -13.697 1.00 12.00 97 LEU B CA 1
ATOM 714 C C . LEU A 1 96 ? -24.468 24.250 -15.211 1.00 13.18 97 LEU B C 1
ATOM 715 O O . LEU A 1 96 ? -25.554 24.456 -15.756 1.00 10.90 97 LEU B O 1
ATOM 720 N N . LYS A 1 97 ? -23.371 23.911 -15.890 1.00 12.40 98 LYS B N 1
ATOM 721 C CA . LYS A 1 97 ? -23.354 23.819 -17.342 1.00 11.74 98 LYS B CA 1
ATOM 722 C C . LYS A 1 97 ? -23.189 22.369 -17.762 1.00 14.26 98 LYS B C 1
ATOM 723 O O . LYS A 1 97 ? -22.636 21.544 -17.027 1.00 13.44 98 LYS B O 1
ATOM 729 N N . ALA A 1 98 ? -23.671 22.055 -18.956 1.00 13.24 99 ALA B N 1
ATOM 730 C CA . ALA A 1 98 ? -23.558 20.691 -19.438 1.00 12.40 99 ALA B CA 1
ATOM 731 C C . ALA A 1 98 ? -23.285 20.717 -20.928 1.00 14.63 99 ALA B C 1
ATOM 732 O O . ALA A 1 98 ? -23.900 21.490 -21.665 1.00 14.98 99 ALA B O 1
ATOM 734 N N . ALA A 1 99 ? -22.392 19.827 -21.339 1.00 14.83 100 ALA B N 1
ATOM 735 C CA . ALA A 1 99 ? -22.149 19.633 -22.773 1.00 15.38 100 ALA B CA 1
ATOM 736 C C . ALA A 1 99 ? -22.944 18.398 -23.200 1.00 17.85 100 ALA B C 1
ATOM 737 O O . ALA A 1 99 ? -23.208 17.526 -22.372 1.00 21.23 100 ALA B O 1
ATOM 739 N N . GLY A 1 100 ? -23.344 18.358 -24.459 1.00 15.08 101 GLY B N 1
ATOM 740 C CA . GLY A 1 100 ? -24.027 17.178 -25.003 1.00 17.34 101 GLY B CA 1
ATOM 741 C C . GLY A 1 100 ? -23.521 16.858 -26.406 1.00 17.04 101 GLY B C 1
ATOM 742 O O . GLY A 1 100 ? -22.890 17.719 -27.011 1.00 15.82 101 GLY B O 1
ATOM 743 N N . VAL A 1 101 ? -23.774 15.641 -26.892 1.00 16.34 102 VAL B N 1
ATOM 744 C CA . VAL A 1 101 ? -23.356 15.215 -28.265 1.00 19.12 102 VAL B CA 1
ATOM 745 C C . VAL A 1 101 ? -21.831 15.397 -28.387 1.00 18.78 102 VAL B C 1
ATOM 746 O O . VAL A 1 101 ? -21.363 15.883 -29.403 1.00 17.47 102 VAL B O 1
ATOM 750 N N . THR A 1 102 ? -21.120 14.971 -27.352 1.00 17.73 103 THR B N 1
ATOM 751 C CA . THR A 1 102 ? -19.648 15.094 -27.308 1.00 16.76 103 THR B CA 1
ATOM 752 C C . THR A 1 102 ? -18.973 13.837 -27.841 1.00 21.01 103 THR B C 1
ATOM 753 O O . THR A 1 102 ? -17.762 13.871 -28.029 1.00 20.41 103 THR B O 1
ATOM 757 N N . PHE A 1 103 ? -19.741 12.780 -28.045 1.00 18.97 104 PHE B N 1
ATOM 758 C CA . PHE A 1 103 ? -19.218 11.521 -28.574 1.00 23.95 104 PHE B CA 1
ATOM 759 C C . PHE A 1 103 ? -19.764 11.406 -29.998 1.00 26.51 104 PHE B C 1
ATOM 760 O O . PHE A 1 103 ? -20.802 10.785 -30.236 1.00 28.46 104 PHE B O 1
ATOM 768 N N . ALA A 1 104 ? -19.048 12.021 -30.945 1.00 32.79 105 ALA B N 1
ATOM 769 C CA . ALA A 1 104 ? -19.565 12.218 -32.296 1.00 32.14 105 ALA B CA 1
ATOM 770 C C . ALA A 1 104 ? -19.569 10.937 -33.120 1.00 34.28 105 ALA B C 1
ATOM 771 O O . ALA A 1 104 ? -20.426 10.777 -33.996 1.00 34.16 105 ALA B O 1
ATOM 773 N N . VAL A 1 105 ? -18.625 10.029 -32.867 1.00 36.79 106 VAL B N 1
ATOM 774 C CA . VAL A 1 105 ? -18.531 8.814 -33.676 1.00 39.49 106 VAL B CA 1
ATOM 775 C C . VAL A 1 105 ? -19.797 7.981 -33.532 1.00 40.07 106 VAL B C 1
ATOM 776 O O . VAL A 1 105 ? -20.379 7.529 -34.525 1.00 40.85 106 VAL B O 1
ATOM 780 N N . SER A 1 106 ? -20.239 7.763 -32.291 1.00 40.12 107 SER B N 1
ATOM 781 C CA . SER A 1 106 ? -21.452 6.985 -32.066 1.00 44.99 107 SER B CA 1
ATOM 782 C C . SER A 1 106 ? -22.689 7.698 -32.609 1.00 39.16 107 SER B C 1
ATOM 783 O O . SER A 1 106 ? -23.600 7.041 -33.116 1.00 40.86 107 SER B O 1
ATOM 786 N N . THR A 1 107 ? -22.731 9.031 -32.543 1.00 36.01 108 THR B N 1
ATOM 787 C CA . THR A 1 107 ? -23.831 9.767 -33.166 1.00 37.00 108 THR B CA 1
ATOM 788 C C . THR A 1 107 ? -23.903 9.483 -34.667 1.00 38.18 108 THR B C 1
ATOM 789 O O . THR A 1 107 ? -24.964 9.110 -35.200 1.00 38.61 108 THR B O 1
ATOM 793 N N . LEU A 1 108 ? -22.772 9.658 -35.361 1.00 35.73 109 LEU B N 1
ATOM 794 C CA . LEU A 1 108 ? -22.708 9.390 -36.798 1.00 38.80 109 LEU B CA 1
ATOM 795 C C . LEU A 1 108 ? -23.114 7.956 -37.117 1.00 43.97 109 LEU B C 1
ATOM 796 O O . LEU A 1 108 ? -23.922 7.707 -38.026 1.00 41.92 109 LEU B O 1
ATOM 801 N N . GLU A 1 109 ? -22.540 6.992 -36.395 1.00 45.36 110 GLU B N 1
ATOM 802 C CA . GLU A 1 109 ? -22.797 5.594 -36.716 1.00 47.36 110 GLU B CA 1
ATOM 803 C C . GLU A 1 109 ? -24.242 5.213 -36.436 1.00 49.92 110 GLU B C 1
ATOM 804 O O . GLU A 1 109 ? -24.808 4.385 -37.156 1.00 50.21 110 GLU B O 1
ATOM 810 N N . ARG A 1 110 ? -24.863 5.807 -35.413 1.00 45.01 111 ARG B N 1
ATOM 811 C CA . ARG A 1 110 ? -26.271 5.526 -35.168 1.00 48.03 111 ARG B CA 1
ATOM 812 C C . ARG A 1 110 ? -27.142 6.082 -36.287 1.00 48.45 111 ARG B C 1
ATOM 813 O O . ARG A 1 110 ? -28.101 5.427 -36.714 1.00 49.96 111 ARG B O 1
ATOM 821 N N . VAL A 1 111 ? -26.803 7.267 -36.806 1.00 45.53 112 VAL B N 1
ATOM 822 C CA . VAL A 1 111 ? -27.533 7.792 -37.963 1.00 43.57 112 VAL B CA 1
ATOM 823 C C . VAL A 1 111 ? -27.395 6.849 -39.159 1.00 48.73 112 VAL B C 1
ATOM 824 O O . VAL A 1 111 ? -28.383 6.508 -39.829 1.00 49.66 112 VAL B O 1
ATOM 828 N N . ILE A 1 112 ? -26.165 6.408 -39.438 1.00 47.38 113 ILE B N 1
ATOM 829 C CA . ILE A 1 112 ? -25.921 5.524 -40.579 1.00 50.98 113 ILE B CA 1
ATOM 830 C C . ILE A 1 112 ? -26.698 4.220 -40.424 1.00 57.08 113 ILE B C 1
ATOM 831 O O . ILE A 1 112 ? -27.349 3.745 -41.364 1.00 58.16 113 ILE B O 1
ATOM 836 N N . GLU A 1 113 ? -26.641 3.623 -39.233 1.00 55.53 114 GLU B N 1
ATOM 837 C CA . GLU A 1 113 ? -27.302 2.345 -39.007 1.00 59.95 114 GLU B CA 1
ATOM 838 C C . GLU A 1 113 ? -28.818 2.485 -39.011 1.00 63.85 114 GLU B C 1
ATOM 839 O O . GLU A 1 113 ? -29.523 1.523 -39.334 1.00 66.18 114 GLU B O 1
ATOM 845 N N . GLU A 1 114 ? -29.339 3.664 -38.661 1.00 58.75 115 GLU B N 1
ATOM 846 C CA . GLU A 1 114 ? -30.764 3.911 -38.850 1.00 59.64 115 GLU B CA 1
ATOM 847 C C . GLU A 1 114 ? -31.113 3.949 -40.332 1.00 65.39 115 GLU B C 1
ATOM 848 O O . GLU A 1 114 ? -32.133 3.386 -40.751 1.00 73.59 115 GLU B O 1
ATOM 850 N N . ARG A 1 115 ? -30.267 4.589 -41.145 1.00 62.44 116 ARG B N 1
ATOM 851 C CA . ARG A 1 115 ? -30.510 4.601 -42.587 1.00 61.88 116 ARG B CA 1
ATOM 852 C C . ARG A 1 115 ? -30.423 3.199 -43.185 1.00 68.32 116 ARG B C 1
ATOM 853 O O . ARG A 1 115 ? -31.186 2.858 -44.097 1.00 70.96 116 ARG B O 1
ATOM 861 N N . ALA A 1 116 ? -29.497 2.364 -42.704 1.00 68.11 117 ALA B N 1
ATOM 862 C CA . ALA A 1 116 ? -29.273 1.030 -43.328 1.00 72.28 117 ALA B CA 1
ATOM 863 C C . ALA A 1 116 ? -30.374 0.035 -42.955 1.00 77.29 117 ALA B C 1
ATOM 864 O O . ALA A 1 116 ? -30.590 -0.913 -43.739 1.00 82.53 117 ALA B O 1
ATOM 866 N N . ARG A 1 117 ? -30.975 0.216 -41.778 1.00 76.70 118 ARG B N 1
ATOM 867 C CA . ARG A 1 117 ? -32.088 -0.644 -41.306 1.00 81.80 118 ARG B CA 1
ATOM 868 C C . ARG A 1 117 ? -31.657 -2.115 -41.417 1.00 88.31 118 ARG B C 1
ATOM 869 O O . ARG A 1 117 ? -31.529 -2.743 -40.351 1.00 89.91 118 ARG B O 1
ATOM 871 N N . ALA A 1 123 ? -25.061 0.089 -45.643 1.00 76.02 124 ALA B N 1
ATOM 872 C CA . ALA A 1 123 ? -24.278 0.770 -44.588 1.00 73.12 124 ALA B CA 1
ATOM 873 C C . ALA A 1 123 ? -22.855 0.887 -45.096 1.00 75.52 124 ALA B C 1
ATOM 874 O O . ALA A 1 123 ? -22.214 1.945 -44.968 1.00 73.86 124 ALA B O 1
ATOM 876 N N . LEU A 1 124 ? -22.382 -0.212 -45.670 1.00 76.98 125 LEU B N 1
ATOM 877 C CA . LEU A 1 124 ? -21.035 -0.208 -46.231 1.00 79.79 125 LEU B CA 1
ATOM 878 C C . LEU A 1 124 ? -20.889 0.874 -47.294 1.00 78.08 125 LEU B C 1
ATOM 879 O O . LEU A 1 124 ? -19.902 1.620 -47.307 1.00 77.82 125 LEU B O 1
ATOM 881 N N . LYS A 1 125 ? -21.865 0.972 -48.202 1.00 79.75 126 LYS B N 1
ATOM 882 C CA . LYS A 1 125 ? -21.814 1.996 -49.239 1.00 80.01 126 LYS B CA 1
ATOM 883 C C . LYS A 1 125 ? -21.952 3.395 -48.654 1.00 74.60 126 LYS B C 1
ATOM 884 O O . LYS A 1 125 ? -21.380 4.350 -49.192 1.00 74.56 126 LYS B O 1
ATOM 886 N N . ILE A 1 126 ? -22.702 3.538 -47.559 1.00 70.63 127 ILE B N 1
ATOM 887 C CA . ILE A 1 126 ? -22.833 4.841 -46.911 1.00 72.49 127 ILE B CA 1
ATOM 888 C C . ILE A 1 126 ? -21.498 5.279 -46.322 1.00 67.64 127 ILE B C 1
ATOM 889 O O . ILE A 1 126 ? -21.003 6.375 -46.609 1.00 67.92 127 ILE B O 1
ATOM 894 N N . ARG A 1 127 ? -20.896 4.424 -45.488 1.00 66.87 128 ARG B N 1
ATOM 895 C CA . ARG A 1 127 ? -19.635 4.765 -44.836 1.00 68.79 128 ARG B CA 1
ATOM 896 C C . ARG A 1 127 ? -18.518 5.000 -45.843 1.00 72.93 128 ARG B C 1
ATOM 897 O O . ARG A 1 127 ? -17.627 5.824 -45.600 1.00 67.65 128 ARG B O 1
ATOM 905 N N . THR A 1 128 ? -18.541 4.285 -46.970 1.00 73.70 129 THR B N 1
ATOM 906 C CA . THR A 1 128 ? -17.499 4.439 -47.979 1.00 75.81 129 THR B CA 1
ATOM 907 C C . THR A 1 128 ? -17.495 5.849 -48.555 1.00 75.48 129 THR B C 1
ATOM 908 O O . THR A 1 128 ? -16.480 6.554 -48.509 1.00 76.68 129 THR B O 1
ATOM 912 N N . LEU A 1 129 ? -18.633 6.275 -49.107 1.00 73.75 130 LEU B N 1
ATOM 913 C CA . LEU A 1 129 ? -18.705 7.582 -49.749 1.00 74.70 130 LEU B CA 1
ATOM 914 C C . LEU A 1 129 ? -18.495 8.710 -48.743 1.00 73.10 130 LEU B C 1
ATOM 915 O O . LEU A 1 129 ? -17.857 9.719 -49.062 1.00 72.86 130 LEU B O 1
ATOM 920 N N . LEU A 1 130 ? -19.005 8.550 -47.519 1.00 70.70 131 LEU B N 1
ATOM 921 C CA . LEU A 1 130 ? -18.822 9.581 -46.500 1.00 68.18 131 LEU B CA 1
ATOM 922 C C . LEU A 1 130 ? -17.351 9.727 -46.118 1.00 68.69 131 LEU B C 1
ATOM 923 O O . LEU A 1 130 ? -16.831 10.845 -46.023 1.00 61.60 131 LEU B O 1
ATOM 928 N N . ALA A 1 131 ? -16.660 8.603 -45.905 1.00 71.55 132 ALA B N 1
ATOM 929 C CA . ALA A 1 131 ? -15.254 8.659 -45.517 1.00 69.75 132 ALA B CA 1
ATOM 930 C C . ALA A 1 131 ? -14.376 9.233 -46.624 1.00 73.03 132 ALA B C 1
ATOM 931 O O . ALA A 1 131 ? -13.356 9.867 -46.332 1.00 71.51 132 ALA B O 1
ATOM 933 N N . GLU A 1 132 ? -14.748 9.029 -47.893 1.00 73.82 133 GLU B N 1
ATOM 934 C CA . GLU A 1 132 ? -13.932 9.551 -48.985 1.00 79.61 133 GLU B CA 1
ATOM 935 C C . GLU A 1 132 ? -14.115 11.056 -49.154 1.00 79.82 133 GLU B C 1
ATOM 936 O O . GLU A 1 132 ? -13.163 11.761 -49.509 1.00 83.25 133 GLU B O 1
ATOM 942 N N . ARG A 1 133 ? -15.325 11.570 -48.910 1.00 75.66 134 ARG B N 1
ATOM 943 C CA . ARG A 1 133 ? -15.5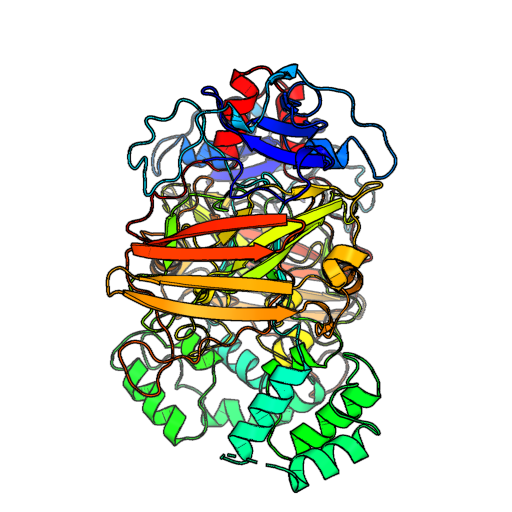28 13.013 -48.979 1.00 74.83 134 ARG B CA 1
ATOM 944 C C . ARG A 1 133 ? -14.794 13.715 -47.845 1.00 72.35 134 ARG B C 1
ATOM 945 O O . ARG A 1 133 ? -14.156 14.752 -48.058 1.00 75.39 134 ARG B O 1
ATOM 953 N N . MET A 1 134 ? -14.863 13.154 -46.635 1.00 68.53 135 MET B N 1
ATOM 954 C CA . MET A 1 134 ? -14.122 13.720 -45.512 1.00 65.64 135 MET B CA 1
ATOM 955 C C . MET A 1 134 ? -12.619 13.548 -45.699 1.00 70.61 135 MET B C 1
ATOM 956 O O . MET A 1 134 ? -11.835 14.416 -45.298 1.00 71.98 135 MET B O 1
ATOM 961 N N . GLY A 1 135 ? -12.200 12.438 -46.302 1.00 66.33 136 GLY B N 1
ATOM 962 C CA . GLY A 1 135 ? -10.792 12.171 -46.503 1.00 68.74 136 GLY B CA 1
ATOM 963 C C . GLY A 1 135 ? -10.149 11.297 -45.453 1.00 68.60 136 GLY B C 1
ATOM 964 O O . GLY A 1 135 ? -8.922 11.336 -45.303 1.00 68.34 136 GLY B O 1
ATOM 965 N N . GLY A 1 136 ? -10.930 10.511 -44.724 1.00 67.10 137 GLY B N 1
ATOM 966 C CA . GLY A 1 136 ? -10.371 9.644 -43.702 1.00 67.94 137 GLY B CA 1
ATOM 967 C C . GLY A 1 136 ? -11.474 8.872 -43.015 1.00 69.48 137 GLY B C 1
ATOM 968 O O . GLY A 1 136 ? -12.665 9.067 -43.285 1.00 67.90 137 GLY B O 1
ATOM 969 N N . ASP A 1 137 ? -11.057 7.984 -42.114 1.00 65.27 138 ASP B N 1
ATOM 970 C CA . ASP A 1 137 ? -12.008 7.161 -41.380 1.00 64.90 138 ASP B CA 1
ATOM 971 C C . ASP A 1 137 ? -12.945 8.025 -40.546 1.00 61.40 138 ASP B C 1
ATOM 972 O O . ASP A 1 137 ? -12.539 9.044 -39.979 1.00 60.50 138 ASP B O 1
ATOM 977 N N . LEU A 1 138 ? -14.212 7.605 -40.471 1.00 61.47 139 LEU B N 1
ATOM 978 C CA . LEU A 1 138 ? -15.185 8.332 -39.660 1.00 58.98 139 LEU B CA 1
ATOM 979 C C . LEU A 1 138 ? -14.821 8.297 -38.183 1.00 54.68 139 LEU B C 1
ATOM 980 O O . LEU A 1 138 ? -15.168 9.218 -37.438 1.00 51.89 139 LEU B O 1
ATOM 985 N N . LYS A 1 139 ? -14.121 7.248 -37.741 1.00 56.75 140 LYS B N 1
ATOM 986 C CA . LYS A 1 139 ? -13.664 7.185 -36.356 1.00 56.20 140 LYS B CA 1
ATOM 987 C C . LYS A 1 139 ? -12.682 8.301 -36.022 1.00 55.44 140 LYS B C 1
ATOM 988 O O . LYS A 1 139 ? -12.449 8.575 -34.840 1.00 56.92 140 LYS B O 1
ATOM 990 N N . SER A 1 140 ? -12.107 8.952 -37.032 1.00 52.64 141 SER B N 1
ATOM 991 C CA . SER A 1 140 ? -11.106 9.989 -36.834 1.00 51.83 141 SER B CA 1
ATOM 992 C C . SER A 1 140 ? -11.668 11.395 -37.007 1.00 48.67 141 SER B C 1
ATOM 993 O O . SER A 1 140 ? -10.893 12.356 -37.036 1.00 44.82 141 SER B O 1
ATOM 996 N N . VAL A 1 141 ? -12.993 11.534 -37.125 1.00 48.33 142 VAL B N 1
ATOM 997 C CA . VAL A 1 141 ? -13.599 12.842 -37.367 1.00 46.99 142 VAL B CA 1
ATOM 998 C C . VAL A 1 141 ? -13.131 13.833 -36.312 1.00 42.88 142 VAL B C 1
ATOM 999 O O . VAL A 1 141 ? -13.080 13.520 -35.115 1.00 45.26 142 VAL B O 1
ATOM 1003 N N . GLU A 1 142 ? -12.738 15.020 -36.758 1.00 38.32 143 GLU B N 1
ATOM 1004 C CA . GLU A 1 142 ? -12.331 16.078 -35.843 1.00 37.39 143 GLU B CA 1
ATOM 1005 C C . GLU A 1 142 ? -13.353 17.198 -35.913 1.00 32.21 143 GLU B C 1
ATOM 1006 O O . GLU A 1 142 ? -13.412 17.906 -36.930 1.00 31.81 143 GLU B O 1
ATOM 1012 N N . PRO A 1 143 ? -14.184 17.381 -34.888 1.00 29.19 144 PRO B N 1
ATOM 1013 C CA . PRO A 1 143 ? -15.202 18.437 -34.946 1.00 27.00 144 PRO B CA 1
ATOM 1014 C C . PRO A 1 143 ? -14.577 19.798 -35.211 1.00 27.06 144 PRO B C 1
ATOM 1015 O O . PRO A 1 143 ? -13.510 20.124 -34.685 1.00 27.81 144 PRO B O 1
ATOM 1019 N N . GLY A 1 144 ? -15.242 20.581 -36.058 1.00 26.64 145 GLY B N 1
ATOM 1020 C CA . GLY A 1 144 ? -14.785 21.917 -36.382 1.00 27.03 145 GLY B CA 1
ATOM 1021 C C . GLY A 1 144 ? -13.645 21.998 -37.377 1.00 30.57 145 GLY B C 1
ATOM 1022 O O . GLY A 1 144 ? -13.148 23.102 -37.631 1.00 37.82 145 GLY B O 1
ATOM 1023 N N . SER A 1 145 ? -13.209 20.880 -37.945 1.00 31.77 146 SER B N 1
ATOM 1024 C CA . SER A 1 145 ? -12.130 20.873 -38.919 1.00 37.46 146 SER B CA 1
ATOM 1025 C C . SER A 1 145 ? -12.688 21.031 -40.331 1.00 37.24 146 SER B C 1
ATOM 1026 O O . SER A 1 145 ? -13.899 21.012 -40.557 1.00 33.83 146 SER B O 1
ATOM 1029 N N . GLN A 1 146 ? -11.785 21.169 -41.302 1.00 38.08 147 GLN B N 1
ATOM 1030 C CA . GLN A 1 146 ? -12.241 21.232 -42.686 1.00 39.56 147 GLN B CA 1
ATOM 1031 C C . GLN A 1 146 ? -12.786 19.883 -43.147 1.00 42.01 147 GLN B C 1
ATOM 1032 O O . GLN A 1 146 ? -13.755 19.825 -43.922 1.00 43.48 147 GLN B O 1
ATOM 1038 N N . GLY A 1 147 ? -12.184 18.788 -42.674 1.00 40.86 148 GLY B N 1
ATOM 1039 C CA . GLY A 1 147 ? -12.745 17.477 -42.953 1.00 43.70 148 GLY B CA 1
ATOM 1040 C C . GLY A 1 147 ? -14.176 17.359 -42.467 1.00 39.03 148 GLY B C 1
ATOM 1041 O O . GLY A 1 147 ? -15.025 16.763 -43.135 1.00 39.24 148 GLY B O 1
ATOM 1042 N N . ALA A 1 148 ? -14.465 17.952 -41.306 1.00 36.01 149 ALA B N 1
ATOM 1043 C CA . ALA A 1 148 ? -15.826 17.943 -40.776 1.00 35.48 149 ALA B CA 1
ATOM 1044 C C . ALA A 1 148 ? -16.769 18.765 -41.646 1.00 35.96 149 ALA B C 1
ATOM 1045 O O . ALA A 1 148 ? -17.935 18.402 -41.812 1.00 32.63 149 ALA B O 1
ATOM 1047 N N . GLN A 1 149 ? -16.292 19.876 -42.209 1.00 33.81 150 GLN B N 1
ATOM 1048 C CA . GLN A 1 149 ? -17.133 20.628 -43.135 1.00 38.46 150 GLN B CA 1
ATOM 1049 C C . GLN A 1 149 ? -17.458 19.803 -44.383 1.00 38.71 150 GLN B C 1
ATOM 1050 O O . GLN A 1 149 ? -18.608 19.790 -44.851 1.00 35.93 150 GLN B O 1
ATOM 1056 N N . ARG A 1 150 ? -16.463 19.091 -44.924 1.00 38.72 151 ARG B N 1
ATOM 1057 C CA . ARG A 1 150 ? -16.727 18.233 -46.079 1.00 41.17 151 ARG B CA 1
ATOM 1058 C C . ARG A 1 150 ? -17.702 17.116 -45.725 1.00 43.96 151 ARG B C 1
ATOM 1059 O O . ARG A 1 150 ? -18.569 16.751 -46.533 1.00 41.40 151 ARG B O 1
ATOM 1067 N N . LEU A 1 151 ? -17.570 16.555 -44.520 1.00 38.86 152 LEU B N 1
ATOM 1068 C CA . LEU A 1 151 ? -18.501 15.524 -44.073 1.00 38.29 152 LEU B CA 1
ATOM 1069 C C . LEU A 1 151 ? -19.912 16.086 -43.946 1.00 37.27 152 LEU B C 1
ATOM 1070 O O . LEU A 1 151 ? -20.887 15.448 -44.356 1.00 36.93 152 LEU B O 1
ATOM 1075 N N . LYS A 1 152 ? -20.036 17.277 -43.352 1.00 34.61 153 LYS B N 1
ATOM 1076 C CA . LYS A 1 152 ? -21.320 17.965 -43.266 1.00 33.29 153 LYS B CA 1
ATOM 1077 C C . LYS A 1 152 ? -21.969 18.095 -44.637 1.00 37.05 153 LYS B C 1
ATOM 1078 O O . LYS A 1 152 ? -23.158 17.803 -44.806 1.00 34.53 153 LYS B O 1
ATOM 1084 N N . ASP A 1 153 ? -21.200 18.542 -45.631 1.00 36.81 154 ASP B N 1
ATOM 1085 C CA . ASP A 1 153 ? -21.777 18.733 -46.961 1.00 40.99 154 ASP B CA 1
ATOM 1086 C C . ASP A 1 153 ? -22.166 17.402 -47.600 1.00 40.77 154 ASP B C 1
ATOM 1087 O O . ASP A 1 153 ? -23.217 17.301 -48.250 1.00 41.05 154 ASP B O 1
ATOM 1092 N N . ALA A 1 154 ? -21.344 16.367 -47.416 1.00 41.30 155 ALA B N 1
ATOM 1093 C CA . ALA A 1 154 ? -21.700 15.054 -47.943 1.00 43.60 155 ALA B CA 1
ATOM 1094 C C . ALA A 1 154 ? -22.962 14.518 -47.276 1.00 43.51 155 ALA B C 1
ATOM 1095 O O . ALA A 1 154 ? -23.780 13.850 -47.920 1.00 44.05 155 ALA B O 1
ATOM 1097 N N . LEU A 1 155 ? -23.145 14.814 -45.984 1.00 40.13 156 LEU B N 1
ATOM 1098 C CA . LEU A 1 155 ? -24.324 14.328 -45.276 1.00 39.37 156 LEU B CA 1
ATOM 1099 C C . LEU A 1 155 ? -25.569 15.099 -45.693 1.00 41.28 156 LEU B C 1
ATOM 1100 O O . LEU A 1 155 ? -26.658 14.520 -45.798 1.00 38.36 156 LEU B O 1
ATOM 1105 N N . ILE A 1 156 ? -25.428 16.408 -45.928 1.00 36.57 157 ILE B N 1
ATOM 1106 C CA . ILE A 1 156 ? -26.535 17.187 -46.475 1.00 36.63 157 ILE B CA 1
ATOM 1107 C C . ILE A 1 156 ? -26.922 16.642 -47.843 1.00 40.80 157 ILE B C 1
ATOM 1108 O O . ILE A 1 156 ? -28.109 16.567 -48.187 1.00 42.41 157 ILE B O 1
ATOM 1113 N N . ALA A 1 157 ? -25.927 16.218 -48.628 1.00 41.96 158 ALA B N 1
ATOM 1114 C CA . ALA A 1 157 ? -26.209 15.668 -49.949 1.00 45.33 158 ALA B CA 1
ATOM 1115 C C . ALA A 1 157 ? -26.935 14.328 -49.870 1.00 46.81 158 ALA B C 1
ATOM 1116 O O . ALA A 1 157 ? -27.735 14.012 -50.757 1.00 49.01 158 ALA B O 1
ATOM 1118 N N . ASP A 1 158 ? -26.682 13.529 -48.831 1.00 49.43 159 ASP B N 1
ATOM 1119 C CA . ASP A 1 158 ? -27.351 12.239 -48.679 1.00 50.38 159 ASP B CA 1
ATOM 1120 C C . ASP A 1 158 ? -28.719 12.341 -48.014 1.00 49.95 159 ASP B C 1
ATOM 1121 O O . ASP A 1 158 ? -29.443 11.338 -47.966 1.00 47.47 159 ASP B O 1
ATOM 1126 N N . GLY A 1 159 ? -29.087 13.510 -47.492 1.00 40.54 160 GLY B N 1
ATOM 1127 C CA . GLY A 1 159 ? -30.289 13.601 -46.691 1.00 39.10 160 GLY B CA 1
ATOM 1128 C C . GLY A 1 159 ? -30.137 13.060 -45.290 1.00 38.20 160 GLY B C 1
ATOM 1129 O O . GLY A 1 159 ? -31.141 12.785 -44.629 1.00 42.63 160 GLY B O 1
ATOM 1130 N N . LEU A 1 160 ? -28.901 12.899 -44.815 1.00 34.85 161 LEU B N 1
ATOM 1131 C CA . LEU A 1 160 ? -28.631 12.384 -43.480 1.00 37.70 161 LEU B CA 1
ATOM 1132 C C . LEU A 1 160 ? -28.339 13.476 -42.457 1.00 31.94 161 LEU B C 1
ATOM 1133 O O . LEU A 1 160 ? -28.270 13.169 -41.263 1.00 30.92 161 LEU B O 1
ATOM 1138 N N . TRP A 1 161 ? -28.159 14.724 -42.888 1.00 30.60 162 TRP B N 1
ATOM 1139 C CA . TRP A 1 161 ? -27.799 15.792 -41.960 1.00 28.68 162 TRP B CA 1
ATOM 1140 C C . TRP A 1 161 ? -28.912 16.036 -40.945 1.00 27.18 162 TRP B C 1
ATOM 1141 O O . TRP A 1 161 ? -30.094 15.793 -41.204 1.00 29.66 162 TRP B O 1
ATOM 1152 N N . SER A 1 162 ? -28.520 16.524 -39.773 1.00 22.95 163 SER B N 1
ATOM 1153 C CA . SER A 1 162 ? -29.482 16.869 -38.743 1.00 21.89 163 SER B CA 1
ATOM 1154 C C . SER A 1 162 ? -28.851 17.888 -37.807 1.00 21.65 163 SER B C 1
ATOM 1155 O O . SER A 1 162 ? -27.629 18.079 -37.787 1.00 18.76 163 SER B O 1
ATOM 1158 N N . GLN A 1 163 ? -29.705 18.528 -37.013 1.00 16.71 164 GLN B N 1
ATOM 1159 C CA . GLN A 1 163 ? -29.218 19.482 -36.029 1.00 16.64 164 GLN B CA 1
ATOM 1160 C C . GLN A 1 163 ? -28.357 18.821 -34.958 1.00 13.95 164 GLN B C 1
ATOM 1161 O O . GLN A 1 163 ? -27.581 19.521 -34.293 1.00 14.18 164 GLN B O 1
ATOM 1167 N N . TYR A 1 164 ? -28.505 17.506 -34.741 1.00 16.40 165 TYR B N 1
ATOM 1168 C CA . TYR A 1 164 ? -27.626 16.811 -33.801 1.00 16.54 165 TYR B CA 1
ATOM 1169 C C . TYR A 1 164 ? -26.233 16.621 -34.389 1.00 16.46 165 TYR B C 1
ATOM 1170 O O . TYR A 1 164 ? -25.226 16.765 -33.684 1.00 18.05 165 TYR B O 1
ATOM 1179 N N . LEU A 1 165 ? -26.152 16.299 -35.676 1.00 15.85 166 LEU B N 1
ATOM 1180 C CA . LEU A 1 165 ? -24.840 16.179 -36.300 1.00 17.23 166 LEU B CA 1
ATOM 1181 C C . LEU A 1 165 ? -24.113 17.518 -36.345 1.00 15.50 166 LEU B C 1
ATOM 1182 O O . LEU A 1 165 ? -22.876 17.552 -36.301 1.00 15.28 166 LEU B O 1
ATOM 1187 N N . GLU A 1 166 ? -24.858 18.629 -36.426 1.00 14.66 167 GLU B N 1
ATOM 1188 C CA . GLU A 1 166 ? -24.226 19.942 -36.377 1.00 13.35 167 GLU B CA 1
ATOM 1189 C C . GLU A 1 166 ? -23.431 20.126 -35.089 1.00 16.79 167 GLU B C 1
ATOM 1190 O O . GLU A 1 166 ? -22.289 20.600 -35.119 1.00 16.96 167 GLU B O 1
ATOM 1196 N N . VAL A 1 167 ? -24.016 19.772 -33.936 1.00 14.03 168 VAL B N 1
ATOM 1197 C CA . VAL A 1 167 ? -23.250 19.922 -32.700 1.00 14.46 168 VAL B CA 1
ATOM 1198 C C . VAL A 1 167 ? -22.303 18.750 -32.480 1.00 14.60 168 VAL B C 1
ATOM 1199 O O . VAL A 1 167 ? -21.383 18.849 -31.659 1.00 14.79 168 VAL B O 1
ATOM 1203 N N . ALA A 1 168 ? -22.481 17.650 -33.211 1.00 15.04 169 ALA B N 1
ATOM 1204 C CA . ALA A 1 168 ? -21.521 16.556 -33.113 1.00 17.62 169 ALA B CA 1
ATOM 1205 C C . ALA A 1 168 ? -20.203 16.898 -33.807 1.00 16.93 169 ALA B C 1
ATOM 1206 O O . ALA A 1 168 ? -19.129 16.622 -33.262 1.00 17.30 169 ALA B O 1
ATOM 1208 N N . ILE A 1 169 ? -20.245 17.481 -35.008 1.00 18.32 170 ILE B N 1
ATOM 1209 C CA . ILE A 1 169 ? -19.025 17.649 -35.797 1.00 16.84 170 ILE B CA 1
ATOM 1210 C C . ILE A 1 169 ? -18.749 19.090 -36.199 1.00 19.11 170 ILE B C 1
ATOM 1211 O O . ILE A 1 169 ? -17.708 19.356 -36.810 1.00 20.08 170 ILE B O 1
ATOM 1216 N N . GLY A 1 170 ? -19.636 20.027 -35.886 1.00 18.20 171 GLY B N 1
ATOM 1217 C CA . GLY A 1 170 ? -19.414 21.415 -36.216 1.00 17.08 171 GLY B CA 1
ATOM 1218 C C . GLY A 1 170 ? -18.490 22.097 -35.227 1.00 16.72 171 GLY B C 1
ATOM 1219 O O . GLY A 1 170 ? -18.030 21.515 -34.237 1.00 17.72 171 GLY B O 1
ATOM 1220 N N . PRO A 1 171 ? -18.206 23.369 -35.493 1.00 17.40 172 PRO B N 1
ATOM 1221 C CA . PRO A 1 171 ? -17.254 24.087 -34.635 1.00 19.18 172 PRO B CA 1
ATOM 1222 C C . PRO A 1 171 ? -17.770 24.343 -33.230 1.00 18.82 172 PRO B C 1
ATOM 1223 O O . PRO A 1 171 ? -16.957 24.495 -32.310 1.00 19.10 172 PRO B O 1
ATOM 1227 N N . ASP A 1 172 ? -19.086 24.409 -33.033 1.00 17.12 173 ASP B N 1
ATOM 1228 C CA . A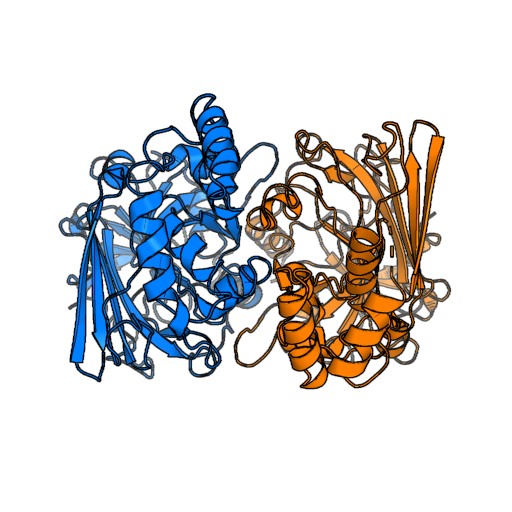SP A 1 172 ? -19.673 24.758 -31.741 1.00 17.51 173 ASP B CA 1
ATOM 1229 C C . ASP A 1 172 ? -20.273 23.517 -31.093 1.00 14.72 173 ASP B C 1
ATOM 1230 O O . ASP A 1 172 ? -21.178 22.889 -31.657 1.00 16.58 173 ASP B O 1
ATOM 1235 N N . ALA A 1 173 ? -19.774 23.169 -29.914 1.00 15.79 174 ALA B N 1
ATOM 1236 C CA . ALA A 1 173 ? -20.394 22.106 -29.137 1.00 14.15 174 ALA B CA 1
ATOM 1237 C C . ALA A 1 173 ? -21.722 22.568 -28.538 1.00 14.86 174 ALA B C 1
ATOM 1238 O O . ALA A 1 173 ? -21.948 23.757 -28.289 1.00 12.99 174 ALA B O 1
ATOM 1240 N N . GLU A 1 174 ? -22.600 21.606 -28.289 1.00 12.90 175 GLU B N 1
ATOM 1241 C CA . GLU A 1 174 ? -23.819 21.875 -27.537 1.00 14.06 175 GLU B CA 1
ATOM 1242 C C . GLU A 1 174 ? -23.459 22.066 -26.071 1.00 15.55 175 GLU B C 1
ATOM 1243 O O . GLU A 1 174 ? -22.973 21.133 -25.428 1.00 15.01 175 GLU B O 1
ATOM 1249 N N . ILE A 1 175 ? -23.662 23.271 -25.544 1.00 12.58 176 ILE B N 1
ATOM 1250 C CA . ILE A 1 175 ? -23.469 23.547 -24.125 1.00 11.78 176 ILE B CA 1
ATOM 1251 C C . ILE A 1 175 ? -24.685 24.333 -23.650 1.00 16.02 176 ILE B C 1
ATOM 1252 O O . ILE A 1 175 ? -25.093 25.304 -24.298 1.00 18.12 176 ILE B O 1
ATOM 1257 N N . PHE A 1 176 ? -25.287 23.888 -22.546 1.00 12.96 177 PHE B N 1
ATOM 1258 C CA . PHE A 1 176 ? -26.522 24.466 -22.053 1.00 14.61 177 PHE B CA 1
ATOM 1259 C C . PHE A 1 176 ? -26.448 24.567 -20.539 1.00 14.17 177 PHE B C 1
ATOM 1260 O O . PHE A 1 176 ? -25.545 24.018 -19.892 1.00 11.76 177 PHE B O 1
ATOM 1268 N N . THR A 1 177 ? -27.420 25.273 -19.971 1.00 12.51 178 THR B N 1
ATOM 1269 C CA . THR A 1 177 ? -27.546 25.376 -18.522 1.00 11.90 178 THR B CA 1
ATOM 1270 C C . THR A 1 177 ? -28.341 24.180 -18.007 1.00 14.23 178 THR B C 1
ATOM 1271 O O . THR A 1 177 ? -29.498 23.978 -18.389 1.00 15.22 178 THR B O 1
ATOM 1275 N N . LYS A 1 178 ? -27.716 23.381 -17.144 1.00 11.93 179 LYS B N 1
ATOM 1276 C CA . LYS A 1 178 ? -28.372 22.170 -16.658 1.00 11.71 179 LYS B CA 1
ATOM 1277 C C . LYS A 1 178 ? -29.437 22.493 -15.609 1.00 14.55 179 LYS B C 1
ATOM 1278 O O . LYS A 1 178 ? -30.518 21.887 -15.598 1.00 15.06 179 LYS B O 1
ATOM 1284 N N . GLY A 1 179 ? -29.164 23.454 -14.739 1.00 15.25 180 GLY B N 1
ATOM 1285 C CA . GLY A 1 179 ? -30.115 23.861 -13.733 1.00 14.62 180 GLY B CA 1
ATOM 1286 C C . GLY A 1 179 ? -29.630 25.102 -13.013 1.00 13.07 180 GLY B C 1
ATOM 1287 O O . GLY A 1 179 ? -28.495 25.550 -13.198 1.00 14.21 180 GLY B O 1
ATOM 1288 N N . PRO A 1 180 ? -30.485 25.679 -12.177 1.00 12.07 181 PRO B N 1
ATOM 1289 C CA . PRO A 1 180 ? -30.112 26.907 -11.467 1.00 13.24 181 PRO B CA 1
ATOM 1290 C C . PRO A 1 180 ? -29.032 26.664 -10.426 1.00 13.67 181 PRO B C 1
ATOM 1291 O O . PRO A 1 180 ? -28.902 25.573 -9.869 1.00 13.46 181 PRO B O 1
ATOM 1295 N N . THR A 1 181 ? -28.275 27.722 -10.149 1.00 11.35 182 THR B N 1
ATOM 1296 C CA . THR A 1 181 ? -27.271 27.683 -9.095 1.00 10.16 182 THR B CA 1
ATOM 1297 C C . THR A 1 181 ? -27.914 27.303 -7.759 1.00 12.50 182 THR B C 1
ATOM 1298 O O . THR A 1 181 ? -28.992 27.797 -7.411 1.00 12.13 182 THR B O 1
ATOM 1302 N N . LEU A 1 182 ? -27.251 26.389 -7.031 1.00 11.46 183 LEU B N 1
ATOM 1303 C CA . LEU A 1 182 ? -27.636 25.788 -5.734 1.00 11.76 183 LEU B CA 1
ATOM 1304 C C . LEU A 1 182 ? -28.751 24.748 -5.834 1.00 14.10 183 LEU B C 1
ATOM 1305 O O . LEU A 1 182 ? -29.199 24.253 -4.793 1.00 18.05 183 LEU B O 1
ATOM 1310 N N . SER A 1 183 ? -29.192 24.366 -7.030 1.00 14.66 184 SER B N 1
ATOM 1311 C CA . SER A 1 183 ? -30.284 23.398 -7.173 1.00 15.31 184 SER B CA 1
ATOM 1312 C C . SER A 1 183 ? -29.823 21.943 -7.311 1.00 14.00 184 SER B C 1
ATOM 1313 O O . SER A 1 183 ? -30.668 21.046 -7.349 1.00 16.39 184 SER B O 1
ATOM 1316 N N . SER A 1 184 ? -28.527 21.673 -7.393 1.00 12.48 185 SER B N 1
ATOM 1317 C CA . SER A 1 184 ? -28.077 20.305 -7.645 1.00 16.35 185 SER B CA 1
ATOM 1318 C C . SER A 1 184 ? -28.331 19.370 -6.461 1.00 14.79 185 SER B C 1
ATOM 1319 O O . SER A 1 184 ? -28.221 19.751 -5.293 1.00 15.06 185 SER B O 1
ATOM 1322 N N . MET A 1 185 ? -28.618 18.114 -6.782 1.00 16.84 186 MET B N 1
ATOM 1323 C CA . MET A 1 185 ? -28.558 17.035 -5.803 1.00 17.31 186 MET B CA 1
ATOM 1324 C C . MET A 1 185 ? -27.128 16.499 -5.707 1.00 17.35 186 MET B C 1
ATOM 1325 O O . MET A 1 185 ? -26.304 16.693 -6.607 1.00 17.41 186 MET B O 1
ATOM 1330 N N . GLY A 1 186 ? -26.847 15.804 -4.603 1.00 16.88 187 GLY B N 1
ATOM 1331 C CA . GLY A 1 186 ? -25.575 15.132 -4.424 1.00 19.86 187 GLY B CA 1
ATOM 1332 C C . GLY A 1 186 ? -25.749 13.639 -4.223 1.00 21.39 187 GLY B C 1
ATOM 1333 O O . GLY A 1 186 ? -26.843 13.108 -4.440 1.00 20.60 187 GLY B O 1
ATOM 1334 N N . TRP A 1 187 ? -24.674 12.957 -3.822 1.00 18.94 188 TRP B N 1
ATOM 1335 C CA . TRP A 1 187 ? -24.743 11.544 -3.459 1.00 18.45 188 TRP B CA 1
ATOM 1336 C C . TRP A 1 187 ? -25.836 11.293 -2.426 1.00 21.22 188 TRP B C 1
ATOM 1337 O O . TRP A 1 187 ? -26.031 12.083 -1.500 1.00 22.90 188 TRP B O 1
ATOM 1348 N N . GLY A 1 188 ? -26.533 10.165 -2.576 1.00 21.04 189 GLY B N 1
ATOM 1349 C CA . GLY A 1 188 ? -27.514 9.720 -1.604 1.00 23.96 189 GLY B CA 1
ATOM 1350 C C . GLY A 1 188 ? -28.840 10.449 -1.624 1.00 27.58 189 GLY B C 1
ATOM 1351 O O . GLY A 1 188 ? -29.676 10.184 -0.758 1.00 26.01 189 GLY B O 1
ATOM 1352 N N . ASP A 1 189 ? -29.060 11.359 -2.572 1.00 22.96 190 ASP B N 1
ATOM 1353 C CA . ASP A 1 189 ? -30.296 12.120 -2.693 1.00 21.36 190 ASP B CA 1
ATOM 1354 C C . ASP A 1 189 ? -31.285 11.428 -3.634 1.00 22.53 190 ASP B C 1
ATOM 1355 O O . ASP A 1 189 ? -30.922 10.559 -4.432 1.00 23.12 190 ASP B O 1
ATOM 1360 N N . GLN A 1 190 ? -32.546 11.860 -3.565 1.00 19.62 191 GLN B N 1
ATOM 1361 C CA . GLN A 1 190 ? -33.498 11.536 -4.619 1.00 18.90 191 GLN B CA 1
ATOM 1362 C C . GLN A 1 190 ? -33.276 12.443 -5.818 1.00 21.96 191 GLN B C 1
ATOM 1363 O O . GLN A 1 190 ? -32.956 13.626 -5.665 1.00 19.93 191 GLN B O 1
ATOM 1369 N N . VAL A 1 191 ? -33.434 11.879 -7.017 1.00 18.88 192 VAL B N 1
ATOM 1370 C CA . VAL A 1 191 ? -33.483 12.662 -8.244 1.00 16.72 192 VAL B CA 1
ATOM 1371 C C . VAL A 1 191 ? -34.872 12.526 -8.846 1.00 18.63 192 VAL B C 1
ATOM 1372 O O . VAL A 1 191 ? -35.582 11.535 -8.630 1.00 21.56 192 VAL B O 1
ATOM 1376 N N . GLY A 1 192 ? -35.244 13.527 -9.640 1.00 17.97 193 GLY B N 1
ATOM 1377 C CA . GLY A 1 192 ? -36.599 13.619 -10.134 1.00 20.25 193 GLY B CA 1
ATOM 1378 C C . GLY A 1 192 ? -36.695 13.545 -11.642 1.00 20.16 193 GLY B C 1
ATOM 1379 O O . GLY A 1 192 ? -35.950 14.220 -12.361 1.00 19.66 193 GLY B O 1
ATOM 1380 N N . VAL A 1 193 ? -37.601 12.706 -12.128 1.00 19.84 194 VAL B N 1
ATOM 1381 C CA . VAL A 1 193 ? -38.061 12.742 -13.511 1.00 22.56 194 VAL B CA 1
ATOM 1382 C C . VAL A 1 193 ? -39.465 13.330 -13.496 1.00 19.78 194 VAL B C 1
ATOM 1383 O O . VAL A 1 193 ? -40.240 13.066 -12.574 1.00 22.13 194 VAL B O 1
ATOM 1387 N N . ARG A 1 194 ? -39.790 14.139 -14.502 1.00 21.59 195 ARG B N 1
ATOM 1388 C CA . ARG A 1 194 ? -41.126 14.718 -14.550 1.00 22.25 195 ARG B CA 1
ATOM 1389 C C . ARG A 1 194 ? -42.170 13.609 -14.569 1.00 25.95 195 ARG B C 1
ATOM 1390 O O . ARG A 1 194 ? -41.980 12.568 -15.208 1.00 21.54 195 ARG B O 1
ATOM 1398 N N . TYR A 1 195 ? -43.280 13.834 -13.858 1.00 22.82 196 TYR B N 1
ATOM 1399 C CA . TYR A 1 195 ? -44.333 12.825 -13.833 1.00 24.83 196 TYR B CA 1
ATOM 1400 C C . TYR A 1 195 ? -45.000 12.658 -15.188 1.00 24.38 196 TYR B C 1
ATOM 1401 O O . TYR A 1 195 ? -45.611 11.616 -15.430 1.00 26.47 196 TYR B O 1
ATOM 1410 N N . ASP A 1 196 ? -44.910 13.656 -16.068 1.00 25.50 197 ASP B N 1
ATOM 1411 C CA . ASP A 1 196 ? -45.509 13.573 -17.392 1.00 26.35 197 ASP B CA 1
ATOM 1412 C C . ASP A 1 196 ? -44.505 13.160 -18.466 1.00 30.13 197 ASP B C 1
ATOM 1413 O O . ASP A 1 196 ? -44.789 13.316 -19.657 1.00 28.52 197 ASP B O 1
ATOM 1418 N N . SER A 1 197 ? -43.336 12.657 -18.074 1.00 24.25 198 SER B N 1
ATOM 1419 C CA . SER A 1 197 ? -42.384 12.067 -19.006 1.00 25.59 198 SER B CA 1
ATOM 1420 C C . SER A 1 197 ? -42.568 10.554 -18.997 1.00 29.88 198 SER B C 1
ATOM 1421 O O . SER A 1 197 ? -42.547 9.926 -17.933 1.00 28.42 198 SER B O 1
ATOM 1424 N N . HIS A 1 198 ? -42.744 9.977 -20.183 1.00 29.57 199 HIS B N 1
ATOM 1425 C CA . HIS A 1 198 ? -42.908 8.538 -20.320 1.00 30.73 199 HIS B CA 1
ATOM 1426 C C . HIS A 1 198 ? -41.635 7.816 -20.747 1.00 31.67 199 HIS B C 1
ATOM 1427 O O . HIS A 1 198 ? -41.582 6.587 -20.636 1.00 32.04 199 HIS B O 1
ATOM 1434 N N . TRP A 1 199 ? -40.611 8.536 -21.218 1.00 25.91 200 TRP B N 1
ATOM 1435 C CA . TRP A 1 199 ? -39.375 7.917 -21.696 1.00 26.36 200 TRP B CA 1
ATOM 1436 C C . TRP A 1 199 ? -38.195 8.757 -21.225 1.00 26.45 200 TRP B C 1
ATOM 1437 O O . TRP A 1 199 ? -37.959 9.861 -21.737 1.00 23.36 200 TRP B O 1
ATOM 1448 N N . ASN A 1 200 ? -37.457 8.239 -20.244 1.00 20.31 201 ASN B N 1
ATOM 1449 C CA . ASN A 1 200 ? -36.428 9.020 -19.572 1.00 22.51 201 ASN B CA 1
ATOM 1450 C C . ASN A 1 200 ? -35.330 8.066 -19.117 1.00 24.29 201 ASN B C 1
ATOM 1451 O O . ASN A 1 200 ? -35.512 6.846 -19.114 1.00 24.11 201 ASN B O 1
ATOM 1456 N N . ASN A 1 201 ? -34.184 8.619 -18.728 1.00 21.78 202 ASN B N 1
ATOM 1457 C CA . ASN A 1 201 ? -33.019 7.783 -18.472 1.00 21.68 202 ASN B CA 1
ATOM 1458 C C . ASN A 1 201 ? -31.969 8.603 -17.736 1.00 24.90 202 ASN B C 1
ATOM 1459 O O . ASN A 1 201 ? -31.971 9.839 -17.817 1.00 19.07 202 ASN B O 1
ATOM 1464 N N . PRO A 1 202 ? -31.045 7.934 -17.047 1.00 19.63 203 PRO B N 1
ATOM 1465 C CA . PRO A 1 202 ? -29.856 8.621 -16.545 1.00 22.51 203 PRO B CA 1
ATOM 1466 C C . PRO A 1 202 ? -28.863 8.863 -17.670 1.00 21.01 203 PRO B C 1
ATOM 1467 O O . PRO A 1 202 ? -28.908 8.226 -18.721 1.00 23.79 203 PRO B O 1
ATOM 1471 N N . GLU A 1 203 ? -27.962 9.815 -17.437 0.94 18.91 204 GLU B N 1
ATOM 1472 C CA . GLU A 1 203 ? -26.827 10.043 -18.333 0.94 20.25 204 GLU B CA 1
ATOM 1473 C C . GLU A 1 203 ? -25.573 10.064 -17.474 0.94 20.32 204 GLU B C 1
ATOM 1474 O O . GLU A 1 203 ? -25.329 11.053 -16.761 0.94 18.47 204 GLU B O 1
ATOM 1480 N N . PRO A 1 204 ? -24.778 8.989 -17.488 1.00 20.84 205 PRO B N 1
ATOM 1481 C CA . PRO A 1 204 ? -23.606 8.880 -16.603 1.00 21.86 205 PRO B CA 1
ATOM 1482 C C . PRO A 1 204 ? -22.466 9.708 -17.169 1.00 22.37 205 PRO B C 1
ATOM 1483 O O . PRO A 1 204 ? -22.088 9.540 -18.331 1.00 23.00 205 PRO B O 1
ATOM 1487 N N . GLU A 1 205 ? -21.938 10.626 -16.361 0.91 14.98 206 GLU B N 1
ATOM 1488 C CA . GLU A 1 205 ? -20.993 11.596 -16.889 0.91 19.41 206 GLU B CA 1
ATOM 1489 C C . GLU A 1 205 ? -19.917 11.918 -15.869 0.91 19.74 206 GLU B C 1
ATOM 1490 O O . GLU A 1 205 ? -20.050 11.648 -14.673 0.91 18.92 206 GLU B O 1
ATOM 1496 N N . VAL A 1 206 ? -18.840 12.496 -16.374 1.00 16.51 207 VAL B N 1
ATOM 1497 C CA . VAL A 1 206 ? -17.860 13.195 -15.554 1.00 14.70 207 VAL B CA 1
ATOM 1498 C C . VAL A 1 206 ? -18.203 14.680 -15.565 1.00 16.38 207 VAL B C 1
ATOM 1499 O O . VAL A 1 206 ? -18.624 15.234 -16.592 1.00 16.58 207 VAL B O 1
ATOM 1503 N N . VAL A 1 207 ? -18.032 15.324 -14.418 1.00 13.42 208 VAL B N 1
ATOM 1504 C CA . VAL A 1 207 ? -18.337 16.734 -14.240 1.00 12.95 208 VAL B CA 1
ATOM 1505 C C . VAL A 1 207 ? -17.054 17.436 -13.830 1.00 15.26 208 VAL B C 1
ATOM 1506 O O . VAL A 1 207 ? -16.466 17.095 -12.800 1.00 16.26 208 VAL B O 1
ATOM 1510 N N . LEU A 1 208 ? -16.638 18.431 -14.607 1.00 13.02 209 LEU B N 1
ATOM 1511 C CA . LEU A 1 208 ? -15.472 19.224 -14.235 1.00 14.37 209 LEU B CA 1
ATOM 1512 C C . LEU A 1 208 ? -15.864 20.326 -13.259 1.00 14.28 209 LEU B C 1
ATOM 1513 O O . LEU A 1 208 ? -16.960 20.888 -13.337 1.00 14.06 209 LEU B O 1
ATOM 1518 N N . LEU A 1 209 ? -14.958 20.638 -12.341 1.00 14.90 210 LEU B N 1
ATOM 1519 C CA . LEU A 1 209 ? -15.061 21.830 -11.508 1.00 15.64 210 LEU B CA 1
ATOM 1520 C C . LEU A 1 209 ? -14.145 22.900 -12.089 1.00 17.72 210 LEU B C 1
ATOM 1521 O O . LEU A 1 209 ? -12.953 22.655 -12.264 1.00 15.10 210 LEU B O 1
ATOM 1526 N N . CYS A 1 210 ? -14.685 24.075 -12.391 1.00 15.14 211 CYS B N 1
ATOM 1527 C CA . CYS A 1 210 ? -13.903 25.181 -12.920 1.00 14.76 211 CYS B CA 1
ATOM 1528 C C . CYS A 1 210 ? -14.041 26.377 -11.996 1.00 15.49 211 CYS B C 1
ATOM 1529 O O . CYS A 1 210 ? -15.130 26.641 -11.482 1.00 15.07 211 CYS B O 1
ATOM 1532 N N . ASP A 1 211 ? -12.940 27.100 -11.787 1.00 13.71 212 ASP B N 1
ATOM 1533 C CA . ASP A 1 211 ? -12.988 28.242 -10.887 1.00 14.42 212 ASP B CA 1
ATOM 1534 C C . ASP A 1 211 ? -13.428 29.504 -11.641 1.00 14.79 212 ASP B C 1
ATOM 1535 O O . ASP A 1 211 ? -13.725 29.478 -12.840 1.00 14.92 212 ASP B O 1
ATOM 1540 N N . GLY A 1 212 ? -13.492 30.624 -10.923 1.00 17.08 213 GLY B N 1
ATOM 1541 C CA . GLY A 1 212 ? -13.888 31.892 -11.524 1.00 15.19 213 GLY B CA 1
ATOM 1542 C C . GLY A 1 212 ? -12.880 32.490 -12.481 1.00 18.53 213 GLY B C 1
ATOM 1543 O O . GLY A 1 212 ? -13.156 33.542 -13.064 1.00 18.68 213 GLY B O 1
ATOM 1544 N N . SER A 1 213 ? -11.705 31.878 -12.627 1.00 14.31 214 SER B N 1
ATOM 1545 C CA . SER A 1 213 ? -10.762 32.222 -13.680 1.00 16.47 214 SER B CA 1
ATOM 1546 C C . SER A 1 213 ? -10.832 31.246 -14.850 1.00 15.40 214 SER B C 1
ATOM 1547 O O . SER A 1 213 ? -9.931 31.231 -15.695 1.00 19.57 214 SER B O 1
ATOM 1550 N N . GLY A 1 214 ? -11.868 30.414 -14.902 1.00 15.32 215 GLY B N 1
ATOM 1551 C CA . GLY A 1 214 ? -12.028 29.485 -16.002 1.00 15.40 215 GLY B CA 1
ATOM 1552 C C . GLY A 1 214 ? -10.968 28.403 -16.065 1.00 17.05 215 GLY B C 1
ATOM 1553 O O . GLY A 1 214 ? -10.678 27.905 -17.150 1.00 15.33 215 GLY B O 1
ATOM 1554 N N . LEU A 1 215 ? -10.373 28.038 -14.934 1.00 15.19 216 LEU B N 1
ATOM 1555 C CA . LEU A 1 215 ? -9.378 26.977 -14.878 1.00 14.21 216 LEU B CA 1
ATOM 1556 C C . LEU A 1 215 ? -9.997 25.726 -14.266 1.00 17.97 216 LEU B C 1
ATOM 1557 O O . LEU A 1 215 ? -10.753 25.801 -13.286 1.00 14.95 216 LEU B O 1
ATOM 1562 N N . ILE A 1 216 ? -9.687 24.579 -14.864 1.00 15.29 217 ILE B N 1
ATOM 1563 C CA . ILE A 1 216 ? -10.216 23.302 -14.397 1.00 15.04 217 ILE B CA 1
ATOM 1564 C C . ILE A 1 216 ? -9.433 22.871 -13.164 1.00 17.16 217 ILE B C 1
ATOM 1565 O O . ILE A 1 216 ? -8.199 22.811 -13.188 1.00 17.52 217 ILE B O 1
ATOM 1570 N N . ARG A 1 217 ? -10.150 22.551 -12.091 1.00 14.94 218 ARG B N 1
ATOM 1571 C CA . ARG A 1 217 ? -9.545 22.264 -10.801 1.00 15.77 218 ARG B CA 1
ATOM 1572 C C . ARG A 1 217 ? -9.733 20.828 -10.335 1.00 18.33 218 ARG B C 1
ATOM 1573 O O . ARG A 1 217 ? -8.963 20.366 -9.489 1.00 16.45 218 ARG B O 1
ATOM 1581 N N . GLY A 1 218 ? -10.726 20.120 -10.853 1.00 15.49 219 GLY B N 1
ATOM 1582 C CA . GLY A 1 218 ? -11.017 18.785 -10.363 1.00 15.26 219 GLY B CA 1
ATOM 1583 C C . GLY A 1 218 ? -12.212 18.221 -11.097 1.00 16.20 219 GLY B C 1
ATOM 1584 O O . GLY A 1 218 ? -12.711 18.825 -12.048 1.00 14.55 219 GLY B O 1
ATOM 1585 N N . ALA A 1 219 ? -12.661 17.045 -10.659 1.00 15.88 220 ALA B N 1
ATOM 1586 C CA . ALA A 1 219 ? -13.739 16.346 -11.350 1.00 14.60 220 ALA B CA 1
ATOM 1587 C C . ALA A 1 219 ? -14.554 15.514 -10.370 1.00 15.41 220 ALA B C 1
ATOM 1588 O O . ALA A 1 219 ? -14.040 15.030 -9.358 1.00 18.03 220 ALA B O 1
ATOM 1590 N N . ALA A 1 220 ? -15.834 15.351 -10.689 1.00 17.10 221 ALA B N 1
ATOM 1591 C CA . ALA A 1 220 ? -16.759 14.522 -9.925 1.00 16.73 221 ALA B CA 1
ATOM 1592 C C . ALA A 1 220 ? -17.565 13.684 -10.907 1.00 16.86 221 ALA B C 1
ATOM 1593 O O . ALA A 1 220 ? -17.409 13.804 -12.127 1.00 17.36 221 ALA B O 1
ATOM 1595 N N . LEU A 1 221 ? -18.430 12.819 -10.387 1.00 15.49 222 LEU B N 1
ATOM 1596 C CA . LEU A 1 221 ? -19.381 12.120 -11.233 1.00 18.37 222 LEU B CA 1
ATOM 1597 C C . LEU A 1 221 ? -20.690 12.899 -11.325 1.00 18.75 222 LEU B C 1
ATOM 1598 O O . LEU A 1 221 ? -21.021 13.730 -10.473 1.00 17.90 222 LEU B O 1
ATOM 1603 N N . GLY A 1 222 ? -21.439 12.623 -12.378 1.00 17.03 223 GLY B N 1
ATOM 1604 C CA . GLY A 1 222 ? -22.695 13.314 -12.597 1.00 16.52 223 GLY B CA 1
ATOM 1605 C C . GLY A 1 222 ? -23.736 12.393 -13.185 1.00 17.59 223 GLY B C 1
ATOM 1606 O O . GLY A 1 222 ? -23.425 11.406 -13.867 1.00 18.52 223 GLY B O 1
ATOM 1607 N N . ASN A 1 223 ? -24.989 12.722 -12.894 1.00 17.52 224 ASN B N 1
ATOM 1608 C CA . ASN A 1 223 ? -26.138 12.128 -13.560 1.00 18.29 224 ASN B CA 1
ATOM 1609 C C . ASN A 1 223 ? -26.966 13.276 -14.129 1.00 18.43 224 ASN B C 1
ATOM 1610 O O . ASN A 1 223 ? -27.575 14.056 -13.370 1.00 20.96 224 ASN B O 1
ATOM 1615 N N . ASP A 1 224 ? -26.921 13.390 -15.464 0.82 16.48 225 ASP B N 1
ATOM 1616 C CA . ASP A 1 224 ? -27.694 14.359 -16.244 0.82 18.44 225 ASP B CA 1
ATOM 1617 C C . ASP A 1 224 ? -29.023 13.691 -16.582 0.82 20.45 225 ASP B C 1
ATOM 1618 O O . ASP A 1 224 ? -29.222 13.139 -17.668 0.82 21.44 225 ASP B O 1
ATOM 1623 N N . VAL A 1 225 ? -29.940 13.726 -15.608 1.00 18.96 226 VAL B N 1
ATOM 1624 C CA . VAL A 1 225 ? -31.254 13.110 -15.775 1.00 18.81 226 VAL B CA 1
ATOM 1625 C C . VAL A 1 225 ? -31.955 13.707 -16.986 1.00 22.55 226 VAL B C 1
ATOM 1626 O O . VAL A 1 225 ? -32.033 14.934 -17.133 1.00 20.77 226 VAL B O 1
ATOM 1630 N N . ASN A 1 226 ? -32.504 12.840 -17.839 1.00 19.63 227 ASN B N 1
ATOM 1631 C CA . ASN A 1 226 ? -32.856 13.207 -19.205 1.00 19.28 227 ASN B CA 1
ATOM 1632 C C . ASN A 1 226 ? -34.238 12.691 -19.574 1.00 21.92 227 ASN B C 1
ATOM 1633 O O . ASN A 1 226 ? -34.533 11.511 -19.370 1.00 20.54 227 ASN B O 1
ATOM 1638 N N . LEU A 1 227 ? -35.070 13.555 -20.156 1.00 17.09 228 LEU B N 1
ATOM 1639 C CA . LEU A 1 227 ? -36.430 13.180 -20.556 1.00 19.67 228 LEU B CA 1
ATOM 1640 C C . LEU A 1 227 ? -36.474 13.111 -22.081 1.00 21.97 228 LEU B C 1
ATOM 1641 O O . LEU A 1 227 ? -36.643 14.133 -22.759 1.00 20.41 228 LEU B O 1
ATOM 1646 N N . ARG A 1 228 ? -36.322 11.891 -22.608 1.00 22.57 229 ARG B N 1
ATOM 1647 C CA . ARG A 1 228 ? -36.198 11.687 -24.051 1.00 24.33 229 ARG B CA 1
ATOM 1648 C C . ARG A 1 228 ? -37.450 12.113 -24.798 1.00 23.79 229 ARG B C 1
ATOM 1649 O O . ARG A 1 228 ? -37.362 12.580 -25.937 1.00 25.16 229 ARG B O 1
ATOM 1657 N N . ASP A 1 229 ? -38.631 11.896 -24.217 1.00 21.88 230 ASP B N 1
ATOM 1658 C CA . ASP A 1 229 ? -39.836 12.183 -24.989 1.00 26.64 230 ASP B CA 1
ATOM 1659 C C . ASP A 1 229 ? -39.996 13.682 -25.231 1.00 24.52 230 ASP B C 1
ATOM 1660 O O . ASP A 1 229 ? -40.404 14.100 -26.329 1.00 25.37 230 ASP B O 1
ATOM 1665 N N . PHE A 1 230 ? -39.612 14.507 -24.246 1.00 19.98 231 PHE B N 1
ATOM 1666 C CA . PHE A 1 230 ? -39.653 15.956 -24.428 1.00 20.91 231 PHE B CA 1
ATOM 1667 C C . PHE A 1 230 ? -38.701 16.406 -25.529 1.00 20.95 231 PHE B C 1
ATOM 1668 O O . PHE A 1 230 ? -39.104 17.107 -26.468 1.00 18.04 231 PHE B O 1
ATOM 1676 N N . GLU A 1 231 ? -37.425 16.015 -25.429 1.00 18.27 232 GLU B N 1
ATOM 1677 C CA A GLU A 1 231 ? -36.444 16.439 -26.424 0.46 21.73 232 GLU B CA 1
ATOM 1678 C CA B GLU A 1 231 ? -36.449 16.445 -26.427 0.54 21.74 232 GLU B CA 1
ATOM 1679 C C . GLU A 1 231 ? -36.773 15.875 -27.803 1.00 23.50 232 GLU B C 1
ATOM 1680 O O . GLU A 1 231 ? -36.519 16.531 -28.823 1.00 19.73 232 GLU B O 1
ATOM 1691 N N . GLY A 1 232 ? -37.363 14.676 -27.856 1.00 21.79 233 GLY B N 1
ATOM 1692 C CA . GLY A 1 232 ? -37.767 14.103 -29.125 1.00 21.91 233 GLY B CA 1
ATOM 1693 C C . GLY A 1 232 ? -38.913 14.843 -29.794 1.00 26.11 233 GLY B C 1
ATOM 1694 O O . GLY A 1 232 ? -39.000 14.869 -31.026 1.00 24.84 233 GLY B O 1
ATOM 1695 N N . ARG A 1 233 ? -39.821 15.431 -29.009 1.00 20.95 234 ARG B N 1
ATOM 1696 C CA . ARG A 1 233 ? -40.881 16.219 -29.637 1.00 21.67 234 ARG B CA 1
ATOM 1697 C C . ARG A 1 233 ? -40.353 17.524 -30.225 1.00 18.47 234 ARG B C 1
ATOM 1698 O O . ARG A 1 233 ? -40.863 17.993 -31.246 1.00 18.86 234 ARG B O 1
ATOM 1706 N N . SER A 1 234 ? -39.359 18.131 -29.588 1.00 16.86 235 SER B N 1
ATOM 1707 C CA . SER A 1 234 ? -38.759 19.366 -30.084 1.00 16.79 235 SER B CA 1
ATOM 1708 C C . SER A 1 234 ? -37.448 19.630 -29.372 1.00 15.71 235 SER B C 1
ATOM 1709 O O . SER A 1 234 ? -37.402 19.577 -28.139 1.00 14.80 235 SER B O 1
ATOM 1712 N N . ALA A 1 235 ? -36.387 19.944 -30.120 1.00 13.66 236 ALA B N 1
ATOM 1713 C CA . ALA A 1 235 ? -35.139 20.318 -29.459 1.00 16.66 236 ALA B CA 1
ATOM 1714 C C . ALA A 1 235 ? -35.273 21.615 -28.669 1.00 14.51 236 ALA B C 1
ATOM 1715 O O . ALA A 1 235 ? -34.456 21.876 -27.767 1.00 12.74 236 ALA B O 1
ATOM 1717 N N . LEU A 1 236 ? -36.295 22.427 -28.968 1.00 13.32 237 LEU B N 1
ATOM 1718 C CA . LEU A 1 236 ? -36.555 23.607 -28.158 1.00 12.04 237 LEU B CA 1
ATOM 1719 C C . LEU A 1 236 ? -37.106 23.256 -26.782 1.00 15.06 237 LEU B C 1
ATOM 1720 O O . LEU A 1 236 ? -37.213 24.148 -25.933 1.00 14.86 237 LEU B O 1
ATOM 1725 N N . LEU A 1 237 ? -37.468 21.996 -26.548 1.00 12.49 238 LEU B N 1
ATOM 1726 C CA . LEU A 1 237 ? -37.792 21.524 -25.209 1.00 13.74 238 LEU B CA 1
ATOM 1727 C C . LEU A 1 237 ? -36.578 20.939 -24.491 1.00 15.68 238 LEU B C 1
ATOM 1728 O O . LEU A 1 237 ? -36.746 20.296 -23.443 1.00 16.15 238 LEU B O 1
ATOM 1733 N N . LEU A 1 238 ? -35.369 21.167 -25.018 1.00 12.57 239 LEU B N 1
ATOM 1734 C CA . LEU A 1 238 ? -34.162 20.683 -24.347 1.00 14.66 239 LEU B CA 1
ATOM 1735 C C . LEU A 1 238 ? -34.127 21.110 -22.884 1.00 17.09 239 LEU B C 1
ATOM 1736 O O . LEU A 1 238 ? -33.889 20.292 -21.984 1.00 14.35 239 LEU B O 1
ATOM 1741 N N . SER A 1 239 ? -34.368 22.395 -22.625 1.00 15.64 240 SER B N 1
ATOM 1742 C CA . SER A 1 239 ? -34.334 22.859 -21.244 1.00 17.35 240 SER B CA 1
ATOM 1743 C C . SER A 1 239 ? -35.358 22.112 -20.396 1.00 17.55 240 SER B C 1
ATOM 1744 O O . SER A 1 239 ? -35.038 21.640 -19.293 1.00 16.85 240 SER B O 1
ATOM 1747 N N . LYS A 1 240 ? -36.578 21.930 -20.920 1.00 17.13 241 LYS B N 1
ATOM 1748 C CA . LYS A 1 240 ? -37.578 21.206 -20.151 1.00 16.63 241 LYS B CA 1
ATOM 1749 C C . LYS A 1 240 ? -37.226 19.728 -20.021 1.00 18.34 241 LYS B C 1
ATOM 1750 O O . LYS A 1 240 ? -37.678 19.069 -19.082 1.00 19.29 241 LYS B O 1
ATOM 1756 N N . ALA A 1 241 ? -36.431 19.188 -20.937 1.00 16.01 242 ALA B N 1
ATOM 1757 C CA . ALA A 1 241 ? -36.012 17.802 -20.802 1.00 16.79 242 ALA B CA 1
ATOM 1758 C C . ALA A 1 241 ? -34.858 17.636 -19.816 1.00 16.34 242 ALA B C 1
ATOM 1759 O O . ALA A 1 241 ? -34.558 16.502 -19.416 1.00 18.95 242 ALA B O 1
ATOM 1761 N N . LYS A 1 242 ? -34.214 18.728 -19.408 1.00 14.79 243 LYS B N 1
ATOM 1762 C CA . LYS A 1 242 ? -32.989 18.661 -18.617 1.00 15.06 243 LYS B CA 1
ATOM 1763 C C . LYS A 1 242 ? -33.090 19.322 -17.249 1.00 15.66 243 LYS B C 1
ATOM 1764 O O . LYS A 1 242 ? -32.349 18.936 -16.336 1.00 16.90 243 LYS B O 1
ATOM 1770 N N . ASP A 1 243 ? -33.976 20.300 -17.083 1.00 14.39 244 ASP B N 1
ATOM 1771 C CA . ASP A 1 243 ? -33.959 21.221 -15.942 1.00 15.95 244 ASP B CA 1
ATOM 1772 C C . ASP A 1 243 ? -35.331 21.197 -15.256 1.00 17.68 244 ASP B C 1
ATOM 1773 O O . ASP A 1 243 ? -36.257 21.914 -15.647 1.00 16.23 244 ASP B O 1
ATOM 1778 N N . ASN A 1 244 ? -35.459 20.354 -14.235 1.00 14.40 245 ASN B N 1
ATOM 1779 C CA . ASN A 1 244 ? -36.651 20.272 -13.410 1.00 13.96 245 ASN B CA 1
ATOM 1780 C C . ASN A 1 244 ? -36.189 20.026 -11.982 1.00 14.28 245 ASN B C 1
ATOM 1781 O O . ASN A 1 244 ? -35.002 19.809 -11.730 1.00 15.51 245 ASN B O 1
ATOM 1786 N N . ASN A 1 245 ? -37.135 20.038 -11.041 1.00 14.28 246 ASN B N 1
ATOM 1787 C CA . ASN A 1 245 ? -36.768 19.831 -9.644 1.00 14.14 246 ASN B CA 1
ATOM 1788 C C . ASN A 1 245 ? -35.987 18.533 -9.465 1.00 17.15 246 ASN B C 1
ATOM 1789 O O . ASN A 1 245 ? -36.456 17.460 -9.857 1.00 15.23 246 ASN B O 1
ATOM 1794 N N . ALA A 1 246 ? -34.790 18.648 -8.870 1.00 14.70 247 ALA B N 1
ATOM 1795 C CA . ALA A 1 246 ? -33.922 17.513 -8.537 1.00 14.37 247 ALA B CA 1
ATOM 1796 C C . ALA A 1 246 ? -33.481 16.716 -9.773 1.00 17.56 247 ALA B C 1
ATOM 1797 O O . ALA A 1 246 ? -33.217 15.519 -9.687 1.00 16.26 247 ALA B O 1
ATOM 1799 N N . SER A 1 247 ? -33.354 17.362 -10.931 1.00 14.41 248 SER B N 1
ATOM 1800 C CA . SER A 1 247 ? -32.965 16.645 -12.140 1.00 16.08 248 SER B CA 1
ATOM 1801 C C . SER A 1 247 ? -31.453 16.602 -12.355 1.00 17.54 248 SER B C 1
ATOM 1802 O O . SER A 1 247 ? -31.006 16.079 -13.378 1.00 17.33 248 SER B O 1
ATOM 1805 N N . CYS A 1 248 ? -30.656 17.133 -11.427 1.00 15.32 249 CYS B N 1
ATOM 1806 C CA . CYS A 1 248 ? -29.207 17.217 -11.581 1.00 17.37 249 CYS B CA 1
ATOM 1807 C C . CYS A 1 248 ? -28.560 16.549 -10.378 1.00 18.52 249 CYS B C 1
ATOM 1808 O O . CYS A 1 248 ? -28.888 16.899 -9.241 1.00 14.84 249 CYS B O 1
ATOM 1811 N N . ALA A 1 249 ? -27.656 15.591 -10.602 1.00 16.23 250 ALA B N 1
ATOM 1812 C CA . ALA A 1 249 ? -26.904 15.069 -9.464 1.00 16.82 250 ALA B CA 1
ATOM 1813 C C . ALA A 1 249 ? -25.414 15.133 -9.762 1.00 15.66 250 ALA B C 1
ATOM 1814 O O . ALA A 1 249 ? -24.985 14.778 -10.862 1.00 16.99 250 ALA B O 1
ATOM 1816 N N . ILE A 1 250 ? -24.640 15.597 -8.781 1.00 17.14 251 ILE B N 1
ATOM 1817 C CA . ILE A 1 250 ? -23.191 15.753 -8.887 1.00 16.31 251 ILE B CA 1
ATOM 1818 C C . ILE A 1 250 ? -22.577 15.257 -7.584 1.00 15.94 251 ILE B C 1
ATOM 1819 O O . ILE A 1 250 ? -23.038 15.623 -6.499 1.00 16.81 251 ILE B O 1
ATOM 1824 N N . GLY A 1 251 ? -21.531 14.454 -7.699 1.00 17.21 252 GLY B N 1
ATOM 1825 C CA . GLY A 1 251 ? -20.845 14.025 -6.476 1.00 19.70 252 GLY B CA 1
ATOM 1826 C C . GLY A 1 251 ? -20.057 12.748 -6.646 1.00 19.20 252 GLY B C 1
ATOM 1827 O O . GLY A 1 251 ? -19.807 12.358 -7.800 1.00 22.61 252 GLY B O 1
ATOM 1828 N N . PRO A 1 252 ? -19.659 12.072 -5.535 1.00 22.38 253 PRO B N 1
ATOM 1829 C CA . PRO A 1 252 ? -19.915 12.539 -4.162 1.00 24.55 253 PRO B CA 1
ATOM 1830 C C . PRO A 1 252 ? -19.109 13.744 -3.716 1.00 23.93 253 PRO B C 1
ATOM 1831 O O . PRO A 1 252 ? -19.614 14.547 -2.929 1.00 21.47 253 PRO B O 1
ATOM 1835 N N . PHE A 1 253 ? -17.856 13.812 -4.145 1.00 22.81 254 PHE B N 1
ATOM 1836 C CA . PHE A 1 253 ? -16.969 14.946 -3.937 1.00 20.69 254 PHE B CA 1
ATOM 1837 C C . PHE A 1 253 ? -16.354 15.306 -5.280 1.00 19.42 254 PHE B C 1
ATOM 1838 O O . PHE A 1 253 ? -16.292 14.476 -6.185 1.00 22.65 254 PHE B O 1
ATOM 1846 N N . PHE A 1 254 ? -15.879 16.543 -5.410 1.00 20.91 255 PHE B N 1
ATOM 1847 C CA . PHE A 1 254 ? -14.887 16.823 -6.441 1.00 18.92 255 PHE B CA 1
ATOM 1848 C C . PHE A 1 254 ? -13.541 16.280 -5.985 1.00 19.26 255 PHE B C 1
ATOM 1849 O O . PHE A 1 254 ? -13.114 16.518 -4.851 1.00 20.51 255 PHE B O 1
ATOM 1857 N N . ARG A 1 255 ? -12.879 15.529 -6.843 1.00 17.14 256 ARG B N 1
ATOM 1858 C CA . ARG A 1 255 ? -11.500 15.164 -6.562 1.00 16.84 256 ARG B CA 1
ATOM 1859 C C . ARG A 1 255 ? -10.618 16.221 -7.208 1.00 18.54 256 ARG B C 1
ATOM 1860 O O . ARG A 1 255 ? -10.693 16.443 -8.421 1.00 16.86 256 ARG B O 1
ATOM 1868 N N . LEU A 1 256 ? -9.806 16.894 -6.401 1.00 17.45 257 LEU B N 1
ATOM 1869 C CA . LEU A 1 256 ? -8.956 17.947 -6.931 1.00 17.31 257 LEU B CA 1
ATOM 1870 C C . LEU A 1 256 ? -7.702 17.371 -7.577 1.00 21.75 257 LEU B C 1
ATOM 1871 O O . LEU A 1 256 ? -7.182 16.319 -7.174 1.00 20.33 257 LEU B O 1
ATOM 1876 N N . PHE A 1 257 ? -7.215 18.079 -8.592 1.00 19.83 258 PHE B N 1
ATOM 1877 C CA . PHE A 1 257 ? -5.970 17.694 -9.240 1.00 21.06 258 PHE B CA 1
ATOM 1878 C C . PHE A 1 257 ? -4.802 17.845 -8.279 1.00 25.26 258 PHE B C 1
ATOM 1879 O O . PHE A 1 257 ? -4.673 18.866 -7.595 1.00 26.64 258 PHE B O 1
ATOM 1887 N N . ASP A 1 258 ? -3.943 16.834 -8.227 1.00 23.46 259 ASP B N 1
ATOM 1888 C CA . ASP A 1 258 ? -2.755 16.937 -7.399 1.00 28.16 259 ASP B CA 1
ATOM 1889 C C . ASP A 1 258 ? -1.714 15.969 -7.951 1.00 27.31 259 ASP B C 1
ATOM 1890 O O . ASP A 1 258 ? -1.783 15.563 -9.117 1.00 25.03 259 ASP B O 1
ATOM 1895 N N . GLU A 1 259 ? -0.752 15.595 -7.112 1.00 28.78 260 GLU B N 1
ATOM 1896 C CA . GLU A 1 259 ? 0.275 14.656 -7.544 1.00 34.63 260 GLU B CA 1
ATOM 1897 C C . GLU A 1 259 ? -0.295 13.290 -7.907 1.00 31.74 260 GLU B C 1
ATOM 1898 O O . GLU A 1 259 ? 0.348 12.544 -8.651 1.00 37.49 260 GLU B O 1
ATOM 1904 N N . THR A 1 260 ? -1.481 12.944 -7.405 1.00 33.18 261 THR B N 1
ATOM 1905 C CA . THR A 1 260 ? -2.069 11.624 -7.609 1.00 30.93 261 THR B CA 1
ATOM 1906 C C . THR A 1 260 ? -3.119 11.584 -8.711 1.00 31.08 261 THR B C 1
ATOM 1907 O O . THR A 1 260 ? -3.522 10.491 -9.119 1.00 33.01 261 THR B O 1
ATOM 1911 N N . PHE A 1 261 ? -3.583 12.731 -9.198 1.00 26.64 262 PHE B N 1
ATOM 1912 C CA . PHE A 1 261 ? -4.779 12.742 -10.026 1.00 27.27 262 PHE B CA 1
ATOM 1913 C C . PHE A 1 261 ? -4.770 13.996 -10.883 1.00 24.51 262 PHE B C 1
ATOM 1914 O O . PHE A 1 261 ? -4.494 15.090 -10.380 1.00 22.36 262 PHE B O 1
ATOM 1922 N N . GLY A 1 262 ? -5.072 13.835 -12.169 1.00 23.20 263 GLY B N 1
ATOM 1923 C CA . GLY A 1 262 ? -5.050 14.963 -13.077 1.00 22.24 263 GLY B CA 1
ATOM 1924 C C . GLY A 1 262 ? -6.020 14.774 -14.220 1.00 18.74 263 GLY B C 1
ATOM 1925 O O . GLY A 1 262 ? -6.715 13.763 -14.317 1.00 22.59 263 GLY B O 1
ATOM 1926 N N . LEU A 1 263 ? -6.045 15.763 -15.111 1.00 19.57 264 LEU B N 1
ATOM 1927 C CA . LEU A 1 263 ? -7.014 15.743 -16.200 1.00 21.04 264 LEU B CA 1
ATOM 1928 C C . LEU A 1 263 ? -6.792 14.563 -17.133 1.00 19.73 264 LEU B C 1
ATOM 1929 O O . LEU A 1 263 ? -7.740 14.095 -17.771 1.00 19.49 264 LEU B O 1
ATOM 1934 N N . ASP A 1 264 ? -5.555 14.065 -17.232 1.00 20.95 265 ASP B N 1
ATOM 1935 C CA . ASP A 1 264 ? -5.326 12.887 -18.062 1.00 23.84 265 ASP B CA 1
ATOM 1936 C C . ASP A 1 264 ? -6.038 11.654 -17.508 1.00 25.92 265 ASP B C 1
ATOM 1937 O O . ASP A 1 264 ? -6.441 10.774 -18.278 1.00 25.14 265 ASP B O 1
ATOM 1942 N N . ASP A 1 265 ? -6.215 11.578 -16.187 1.00 25.32 266 ASP B N 1
ATOM 1943 C CA . ASP A 1 265 ? -6.996 10.489 -15.606 1.00 28.22 266 ASP B CA 1
ATOM 1944 C C . ASP A 1 265 ? -8.479 10.622 -15.931 1.00 27.17 266 ASP B C 1
ATOM 1945 O O . ASP A 1 265 ? -9.180 9.609 -16.061 1.00 27.62 266 ASP B O 1
ATOM 1950 N N . VAL A 1 266 ? -8.973 11.853 -16.066 1.00 23.31 267 VAL B N 1
ATOM 1951 C CA . VAL A 1 266 ? -10.336 12.060 -16.546 1.00 23.20 267 VAL B CA 1
ATOM 1952 C C . VAL A 1 266 ? -10.451 11.640 -18.008 1.00 25.32 267 VAL B C 1
ATOM 1953 O O . VAL A 1 266 ? -11.431 11.003 -18.415 1.00 23.88 267 VAL B O 1
ATOM 1957 N N . ARG A 1 267 ? -9.450 11.998 -18.818 1.00 21.48 268 ARG B N 1
ATOM 1958 C CA . ARG A 1 267 ? -9.493 11.738 -20.255 1.00 22.70 268 ARG B CA 1
ATOM 1959 C C . ARG A 1 267 ? -9.602 10.251 -20.572 1.00 26.07 268 ARG B C 1
ATOM 1960 O O . ARG A 1 267 ? -10.137 9.879 -21.624 1.00 28.99 268 ARG B O 1
ATOM 1968 N N . SER A 1 268 ? -9.091 9.387 -19.698 1.00 25.52 269 SER B N 1
ATOM 1969 C CA . SER A 1 268 ? -9.123 7.951 -19.937 1.00 28.47 269 SER B CA 1
ATOM 1970 C C . SER A 1 268 ? -10.038 7.219 -18.958 1.00 30.92 269 SER B C 1
ATOM 1971 O O . SER A 1 268 ? -9.941 5.997 -18.826 1.00 31.83 269 SER B O 1
ATOM 1974 N N . ALA A 1 269 ? -10.929 7.936 -18.276 1.00 28.34 270 ALA B N 1
ATOM 1975 C CA . ALA A 1 269 ? -11.772 7.299 -17.270 1.00 29.84 270 ALA B CA 1
ATOM 1976 C C . ALA A 1 269 ? -12.825 6.403 -17.915 1.00 31.00 270 ALA B C 1
ATOM 1977 O O . ALA A 1 269 ? -13.466 6.776 -18.901 1.00 28.50 270 ALA B O 1
ATOM 1979 N N . GLU A 1 270 ? -13.010 5.220 -17.336 1.00 30.40 271 GLU B N 1
ATOM 1980 C CA . GLU A 1 270 ? -14.103 4.322 -17.696 1.00 32.38 271 GLU B CA 1
ATOM 1981 C C . GLU A 1 270 ? -15.270 4.595 -16.754 1.00 27.39 271 GLU B C 1
ATOM 1982 O O . GLU A 1 270 ? -15.163 4.367 -15.544 1.00 29.92 271 GLU B O 1
ATOM 1988 N N . VAL A 1 271 ? -16.379 5.095 -17.289 1.00 29.12 272 VAL B N 1
ATOM 1989 C CA . VAL A 1 271 ? -17.542 5.430 -16.478 1.00 29.44 272 VAL B CA 1
ATOM 1990 C C . VAL A 1 271 ? -18.581 4.329 -16.617 1.00 31.69 272 VAL B C 1
ATOM 1991 O O . VAL A 1 271 ? -19.000 3.987 -17.732 1.00 33.59 272 VAL B O 1
ATOM 1995 N N . GLU A 1 272 ? -19.010 3.795 -15.481 1.00 28.28 273 GLU B N 1
ATOM 1996 C CA . GLU A 1 272 ? -19.961 2.702 -15.410 1.00 31.05 273 GLU B CA 1
ATOM 1997 C C . GLU A 1 272 ? -21.293 3.208 -14.869 1.00 29.39 273 GLU B C 1
ATOM 1998 O O . GLU A 1 272 ? -21.335 4.103 -14.021 1.00 28.34 273 GLU B O 1
ATOM 2004 N N . LEU A 1 273 ? -22.377 2.617 -15.367 1.00 26.09 274 LEU B N 1
ATOM 2005 C CA . LEU A 1 273 ? -23.746 2.911 -14.973 1.00 25.45 274 LEU B CA 1
ATOM 2006 C C . LEU A 1 273 ? -24.427 1.607 -14.585 1.00 29.89 274 LEU B C 1
ATOM 2007 O O . LEU A 1 273 ? -24.342 0.619 -15.323 1.00 29.83 274 LEU B O 1
ATOM 2012 N N . LYS A 1 274 ? -25.096 1.605 -13.436 1.00 26.88 275 LYS B N 1
ATOM 2013 C CA . LYS A 1 274 ? -25.958 0.497 -13.046 1.00 31.41 275 LYS B CA 1
ATOM 2014 C C . LYS A 1 274 ? -27.298 1.046 -12.577 1.00 30.75 275 LYS B C 1
ATOM 2015 O O . LYS A 1 274 ? -27.345 1.963 -11.754 1.00 27.42 275 LYS B O 1
ATOM 2021 N N . ILE A 1 275 ? -28.383 0.502 -13.120 1.00 31.01 276 ILE B N 1
ATOM 2022 C CA . ILE A 1 275 ? -29.739 0.853 -12.717 1.00 30.20 276 ILE B CA 1
ATOM 2023 C C . ILE A 1 275 ? -30.389 -0.392 -12.140 1.00 31.79 276 ILE B C 1
ATOM 2024 O O . ILE A 1 275 ? -30.439 -1.432 -12.806 1.00 34.13 276 ILE B O 1
ATOM 2029 N N . THR A 1 276 ? -30.899 -0.281 -10.917 1.00 29.54 277 THR B N 1
ATOM 2030 C CA . THR A 1 276 ? -31.557 -1.388 -10.234 1.00 32.76 277 THR B CA 1
ATOM 2031 C C . THR A 1 276 ? -32.970 -0.964 -9.876 1.00 35.51 277 THR B C 1
ATOM 2032 O O . THR A 1 276 ? -33.160 0.074 -9.236 1.00 31.76 277 THR B O 1
ATOM 2036 N N . GLY A 1 277 ? -33.955 -1.761 -10.287 1.00 31.70 278 GLY B N 1
ATOM 2037 C CA . GLY A 1 277 ? -35.339 -1.418 -10.036 1.00 34.28 278 GLY B CA 1
ATOM 2038 C C . GLY A 1 277 ? -35.977 -2.264 -8.953 1.00 38.70 278 GLY B C 1
ATOM 2039 O O . GLY A 1 277 ? -35.461 -3.329 -8.604 1.00 39.92 278 GLY B O 1
ATOM 2040 N N . ARG A 1 278 ? -37.097 -1.790 -8.399 1.00 38.32 279 ARG B N 1
ATOM 2041 C CA . ARG A 1 278 ? -37.861 -2.625 -7.479 1.00 43.39 279 ARG B CA 1
ATOM 2042 C C . ARG A 1 278 ? -38.412 -3.858 -8.183 1.00 46.24 279 ARG B C 1
ATOM 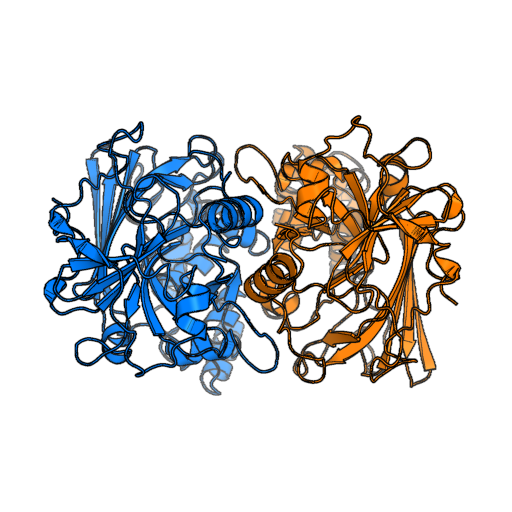2043 O O . ARG A 1 278 ? -38.567 -4.913 -7.557 1.00 48.98 279 ARG B O 1
ATOM 2051 N N . ASP A 1 279 ? -38.708 -3.747 -9.486 1.00 44.92 280 ASP B N 1
ATOM 2052 C CA . ASP A 1 279 ? -39.175 -4.871 -10.304 1.00 47.54 280 ASP B CA 1
ATOM 2053 C C . ASP A 1 279 ? -38.060 -5.871 -10.648 1.00 47.88 280 ASP B C 1
ATOM 2054 O O . ASP A 1 279 ? -38.320 -6.746 -11.492 1.00 53.00 280 ASP B O 1
ATOM 2059 N N . ASN A 1 280 ? -36.878 -5.738 -10.040 1.00 47.37 281 ASN B N 1
ATOM 2060 C CA . ASN A 1 280 ? -35.701 -6.577 -10.265 1.00 48.10 281 ASN B CA 1
ATOM 2061 C C . ASN A 1 280 ? -35.074 -6.362 -11.634 1.00 43.08 281 ASN B C 1
ATOM 2062 O O . ASN A 1 280 ? -34.216 -7.149 -12.048 1.00 46.67 281 ASN B O 1
ATOM 2067 N N . PHE A 1 281 ? -35.495 -5.331 -12.356 1.00 43.09 282 PHE B N 1
ATOM 2068 C CA . PHE A 1 281 ? -34.785 -4.920 -13.554 1.00 41.55 282 PHE B CA 1
ATOM 2069 C C . PHE A 1 281 ? -33.369 -4.498 -13.183 1.00 40.80 282 PHE B C 1
ATOM 2070 O O . PHE A 1 281 ? -33.150 -3.829 -12.169 1.00 38.78 282 PHE B O 1
ATOM 2078 N N . VAL A 1 282 ? -32.399 -4.914 -13.991 1.00 47.01 283 VAL B N 1
ATOM 2079 C CA . VAL A 1 282 ? -31.016 -4.476 -13.834 1.00 45.92 283 VAL B CA 1
ATOM 2080 C C . VAL A 1 282 ? -30.487 -4.061 -15.198 1.00 45.06 283 VAL B C 1
ATOM 2081 O O . VAL A 1 282 ? -30.646 -4.793 -16.181 1.00 47.14 283 VAL B O 1
ATOM 2085 N N . LEU A 1 283 ? -29.873 -2.883 -15.259 1.00 42.17 284 LEU B N 1
ATOM 2086 C CA . LEU A 1 283 ? -29.250 -2.384 -16.477 1.00 42.71 284 LEU B CA 1
ATOM 2087 C C . LEU A 1 283 ? -27.809 -2.017 -16.167 1.00 42.52 284 LEU B C 1
ATOM 2088 O O . LEU A 1 283 ? -27.542 -1.341 -15.168 1.00 38.73 284 LEU B O 1
ATOM 2093 N N . ASP A 1 284 ? -26.892 -2.452 -17.026 1.00 44.06 285 ASP B N 1
ATOM 2094 C CA . ASP A 1 284 ? -25.483 -2.107 -16.921 1.00 44.35 285 ASP B CA 1
ATOM 2095 C C . ASP A 1 284 ? -25.018 -1.453 -18.212 1.00 50.93 285 ASP B C 1
ATOM 2096 O O . ASP A 1 284 ? -25.388 -1.890 -19.308 1.00 48.86 285 ASP B O 1
ATOM 2101 N N . GLY A 1 285 ? -24.210 -0.410 -18.073 1.00 43.02 286 GLY B N 1
ATOM 2102 C CA . GLY A 1 285 ? -23.565 0.213 -19.218 1.00 47.72 286 GLY B CA 1
ATOM 2103 C C . GLY A 1 285 ? -22.202 0.736 -18.818 1.00 48.09 286 GLY B C 1
ATOM 2104 O O . GLY A 1 285 ? -21.985 1.127 -17.676 1.00 35.45 286 GLY B O 1
ATOM 2105 N N . LYS A 1 286 ? -21.267 0.723 -19.769 1.00 56.95 287 LYS B N 1
ATOM 2106 C CA . LYS A 1 286 ? -19.888 1.096 -19.461 1.00 47.35 287 LYS B CA 1
ATOM 2107 C C . LYS A 1 286 ? -19.256 1.754 -20.675 1.00 50.12 287 LYS B C 1
ATOM 2108 O O . LYS A 1 286 ? -19.287 1.182 -21.767 1.00 50.71 287 LYS B O 1
ATOM 2110 N N . SER A 1 287 ? -18.664 2.935 -20.481 1.00 49.35 288 SER B N 1
ATOM 2111 C CA . SER A 1 287 ? -18.194 3.728 -21.611 1.00 51.75 288 SER B CA 1
ATOM 2112 C C . SER A 1 287 ? -16.952 4.521 -21.230 1.00 49.79 288 SER B C 1
ATOM 2113 O O . SER A 1 287 ? -16.862 5.044 -20.117 1.00 47.45 288 SER B O 1
ATOM 2116 N N . ASN A 1 288 ? -16.012 4.641 -22.163 1.00 43.26 289 ASN B N 1
ATOM 2117 C CA . ASN A 1 288 ? -14.730 5.265 -21.868 1.00 36.40 289 ASN B CA 1
ATOM 2118 C C . ASN A 1 288 ? -14.699 6.708 -22.350 1.00 29.35 289 ASN B C 1
ATOM 2119 O O . ASN A 1 288 ? -15.080 7.003 -23.486 1.00 25.77 289 ASN B O 1
ATOM 2124 N N . MET A 1 289 ? -14.192 7.592 -21.490 1.00 29.32 290 MET B N 1
ATOM 2125 C CA . MET A 1 289 ? -13.948 8.975 -21.877 1.00 26.47 290 MET B CA 1
ATOM 2126 C C . MET A 1 289 ? -12.964 9.097 -23.035 1.00 24.19 290 MET B C 1
ATOM 2127 O O . MET A 1 289 ? -12.934 10.149 -23.684 1.00 22.19 290 MET B O 1
ATOM 2132 N N . SER A 1 290 ? -12.165 8.050 -23.312 1.00 26.03 291 SER B N 1
ATOM 2133 C CA . SER A 1 290 ? -11.199 8.109 -24.412 1.00 25.26 291 SER B CA 1
ATOM 2134 C C . SER A 1 290 ? -11.864 8.390 -25.747 1.00 26.10 291 SER B C 1
ATOM 2135 O O . SER A 1 290 ? -11.204 8.871 -26.675 1.00 27.96 291 SER B O 1
ATOM 2138 N N . LEU A 1 291 ? -13.144 8.061 -25.882 1.00 25.00 292 LEU B N 1
ATOM 2139 C CA . LEU A 1 291 ? -13.823 8.200 -27.158 1.00 25.13 292 LEU B CA 1
ATOM 2140 C C . LEU A 1 291 ? -14.473 9.564 -27.339 1.00 23.12 292 LEU B C 1
ATOM 2141 O O . LEU A 1 291 ? -15.034 9.823 -28.406 1.00 26.58 292 LEU B O 1
ATOM 2146 N N . ILE A 1 292 ? -14.395 10.446 -26.340 1.00 22.16 293 ILE B N 1
ATOM 2147 C CA . ILE A 1 292 ? -15.021 11.756 -26.476 1.00 20.15 293 ILE B CA 1
ATOM 2148 C C . ILE A 1 292 ? -14.375 12.495 -27.647 1.00 24.83 293 ILE B C 1
ATOM 2149 O O . ILE A 1 292 ? -13.166 12.380 -27.896 1.00 20.65 293 ILE B O 1
ATOM 2154 N N . SER A 1 293 ? -15.198 13.196 -28.427 1.00 20.91 294 SER B N 1
ATOM 2155 C CA . SER A 1 293 ? -14.717 13.795 -29.665 1.00 24.97 294 SER B CA 1
ATOM 2156 C C . SER A 1 293 ? -14.138 15.188 -29.469 1.00 22.97 294 SER B C 1
ATOM 2157 O O . SER A 1 293 ? -13.471 15.699 -30.376 1.00 25.39 294 SER B O 1
ATOM 2160 N N . ARG A 1 294 ? -14.385 15.814 -28.325 1.00 20.36 295 ARG B N 1
ATOM 2161 C CA . ARG A 1 294 ? -13.825 17.119 -28.003 1.00 19.43 295 ARG B CA 1
ATOM 2162 C C . ARG A 1 294 ? -13.186 17.022 -26.631 1.00 19.99 295 ARG B C 1
ATOM 2163 O O . ARG A 1 294 ? -13.821 16.545 -25.685 1.00 19.38 295 ARG B O 1
ATOM 2171 N N . ASP A 1 295 ? -11.939 17.474 -26.525 1.00 21.85 296 ASP B N 1
ATOM 2172 C CA . ASP A 1 295 ? -11.203 17.319 -25.278 1.00 20.62 296 ASP B CA 1
ATOM 2173 C C . ASP A 1 295 ? -11.885 18.095 -24.153 1.00 19.38 296 ASP B C 1
ATOM 2174 O O . ASP A 1 295 ? -12.442 19.172 -24.385 1.00 19.25 296 ASP B O 1
ATOM 2179 N N . PRO A 1 296 ? -11.854 17.570 -22.920 1.00 20.44 297 PRO B N 1
ATOM 2180 C CA . PRO A 1 296 ? -12.442 18.316 -21.787 1.00 19.81 297 PRO B CA 1
ATOM 2181 C C . PRO A 1 296 ? -11.919 19.738 -21.638 1.00 19.28 297 PRO B C 1
ATOM 2182 O O . PRO A 1 296 ? -12.702 20.639 -21.307 1.00 17.14 297 PRO B O 1
ATOM 2186 N N . ALA A 1 297 ? -10.616 19.973 -21.867 1.00 17.76 298 ALA B N 1
ATOM 2187 C CA . ALA A 1 297 ? -10.118 21.344 -21.796 1.00 17.59 298 ALA B CA 1
ATOM 2188 C C . ALA A 1 297 ? -10.674 22.193 -22.932 1.00 17.47 298 ALA B C 1
ATOM 2189 O O . ALA A 1 297 ? -10.936 23.386 -22.747 1.00 14.67 298 ALA B O 1
ATOM 2191 N N . VAL A 1 298 ? -10.877 21.589 -24.106 1.00 16.44 299 VAL B N 1
ATOM 2192 C CA . VAL A 1 298 ? -11.474 22.315 -25.223 1.00 16.20 299 VAL B CA 1
ATOM 2193 C C . VAL A 1 298 ? -12.924 22.674 -24.921 1.00 17.09 299 VAL B C 1
ATOM 2194 O O . VAL A 1 298 ? -13.380 23.781 -25.230 1.00 16.20 299 VAL B O 1
ATOM 2198 N N . LEU A 1 299 ? -13.674 21.749 -24.317 1.00 16.27 300 LEU B N 1
ATOM 2199 C CA . LEU A 1 299 ? -15.054 22.044 -23.932 1.00 15.10 300 LEU B CA 1
ATOM 2200 C C . LEU A 1 299 ? -15.108 23.162 -22.899 1.00 13.63 300 LEU B C 1
ATOM 2201 O O . LEU A 1 299 ? -15.925 24.092 -23.008 1.00 15.01 300 LEU B O 1
ATOM 2206 N N . ALA A 1 300 ? -14.243 23.088 -21.884 1.00 13.10 301 ALA B N 1
ATOM 2207 C CA . ALA A 1 300 ? -14.199 24.159 -20.893 1.00 15.16 301 ALA B CA 1
ATOM 2208 C C . ALA A 1 300 ? -13.882 25.498 -21.556 1.00 16.50 301 ALA B C 1
ATOM 2209 O O . ALA A 1 300 ? -14.444 26.536 -21.176 1.00 17.01 301 ALA B O 1
ATOM 2211 N N . GLY A 1 301 ? -12.990 25.485 -22.551 1.00 16.52 302 GLY B N 1
ATOM 2212 C CA . GLY A 1 301 ? -12.638 26.691 -23.286 1.00 18.68 302 GLY B CA 1
ATOM 2213 C C . GLY A 1 301 ? -13.713 27.188 -24.230 1.00 20.06 302 GLY B C 1
ATOM 2214 O O . GLY A 1 301 ? -13.666 28.350 -24.648 1.00 21.10 302 GLY B O 1
ATOM 2215 N N . GLN A 1 302 ? -14.653 26.324 -24.619 1.00 16.55 303 GLN B N 1
ATOM 2216 C CA . GLN A 1 302 ? -15.818 26.833 -25.338 1.00 19.77 303 GLN B CA 1
ATOM 2217 C C . GLN A 1 302 ? -16.841 27.431 -24.385 1.00 18.22 303 GLN B C 1
ATOM 2218 O O . GLN A 1 302 ? -17.554 28.366 -24.764 1.00 19.31 303 GLN B O 1
ATOM 2224 N N . ALA A 1 303 ? -16.927 26.910 -23.156 1.00 14.53 304 ALA B N 1
ATOM 2225 C CA . ALA A 1 303 ? -17.864 27.478 -22.192 1.00 15.50 304 ALA B CA 1
ATOM 2226 C C . ALA A 1 303 ? -17.385 28.831 -21.669 1.00 15.54 304 ALA B C 1
ATOM 2227 O O . ALA A 1 303 ? -18.206 29.714 -21.385 1.00 14.09 304 ALA B O 1
ATOM 2229 N N . TYR A 1 304 ? -16.070 29.006 -21.545 1.00 15.36 305 TYR B N 1
ATOM 2230 C CA . TYR A 1 304 ? -15.466 30.136 -20.854 1.00 14.64 305 TYR B CA 1
ATOM 2231 C C . TYR A 1 304 ? -14.414 30.756 -21.761 1.00 16.31 305 TYR B C 1
ATOM 2232 O O . TYR A 1 304 ? -13.553 30.046 -22.295 1.00 16.18 305 TYR B O 1
ATOM 2241 N N . GLY A 1 305 ? -14.456 32.075 -21.909 1.00 13.66 306 GLY B N 1
ATOM 2242 C CA . GLY A 1 305 ? -13.438 32.740 -22.710 1.00 16.67 306 GLY B CA 1
ATOM 2243 C C . GLY A 1 305 ? -13.757 34.209 -22.848 1.00 16.96 306 GLY B C 1
ATOM 2244 O O . GLY A 1 305 ? -14.385 34.812 -21.966 1.00 15.63 306 GLY B O 1
ATOM 2245 N N . LYS A 1 306 ? -13.352 34.771 -23.983 1.00 17.48 307 LYS B N 1
ATOM 2246 C CA . LYS A 1 306 ? -13.598 36.189 -24.204 1.00 18.20 307 LYS B CA 1
ATOM 2247 C C . LYS A 1 306 ? -15.077 36.510 -24.263 1.00 17.96 307 LYS B C 1
ATOM 2248 O O . LYS A 1 306 ? -15.461 37.652 -24.000 1.00 17.71 307 LYS B O 1
ATOM 2254 N N . GLN A 1 307 ? -15.924 35.540 -24.602 1.00 12.72 308 GLN B N 1
ATOM 2255 C CA . GLN A 1 307 ? -17.325 35.847 -24.844 1.00 12.33 308 GLN B CA 1
ATOM 2256 C C . GLN A 1 307 ? -18.263 35.303 -23.778 1.00 11.32 308 GLN B C 1
ATOM 2257 O O . GLN A 1 307 ? -19.488 35.462 -23.914 1.00 11.60 308 GLN B O 1
ATOM 2263 N N . HIS A 1 308 ? -17.734 34.689 -22.717 1.00 12.96 309 HIS B N 1
ATOM 2264 C CA . HIS A 1 308 ? -18.551 34.351 -21.551 1.00 13.67 309 HIS B CA 1
ATOM 2265 C C . HIS A 1 308 ? -17.637 34.126 -20.362 1.00 11.95 309 HIS B C 1
ATOM 2266 O O . HIS A 1 308 ? -16.672 33.364 -20.456 1.00 11.84 309 HIS B O 1
ATOM 2273 N N . GLN A 1 309 ? -17.945 34.779 -19.250 1.00 11.30 310 GLN B N 1
ATOM 2274 C CA . GLN A 1 309 ? -17.193 34.590 -18.023 1.00 11.79 310 GLN B CA 1
ATOM 2275 C C . GLN A 1 309 ? -18.112 33.974 -16.973 1.00 11.13 310 GLN B C 1
ATOM 2276 O O . GLN A 1 309 ? -19.312 33.819 -17.188 1.00 11.37 310 GLN B O 1
ATOM 2282 N N . TYR A 1 310 ? -17.513 33.578 -15.852 1.00 10.59 311 TYR B N 1
ATOM 2283 C CA . TYR A 1 310 ? -18.234 32.915 -14.758 1.00 11.24 311 TYR B CA 1
ATOM 2284 C C . TYR A 1 310 ? -17.518 33.266 -13.468 1.00 11.55 311 TYR B C 1
ATOM 2285 O O . TYR A 1 310 ? -16.673 32.508 -12.986 1.00 11.59 311 TYR B O 1
ATOM 2294 N N . PRO A 1 311 ? -17.821 34.426 -12.881 1.00 11.87 312 PRO B N 1
ATOM 2295 C CA . PRO A 1 311 ? -17.008 34.895 -11.749 1.00 14.22 312 PRO B CA 1
ATOM 2296 C C . PRO A 1 311 ? -17.050 33.976 -10.534 1.00 13.88 312 PRO B C 1
ATOM 2297 O O . PRO A 1 311 ? -16.112 33.990 -9.728 1.00 13.10 312 PRO B O 1
ATOM 2301 N N . ASP A 1 312 ? -18.101 33.182 -10.362 1.00 12.41 313 ASP B N 1
ATOM 2302 C CA . ASP A 1 312 ? -18.144 32.238 -9.250 1.00 11.64 313 ASP B CA 1
ATOM 2303 C C . ASP A 1 312 ? -17.688 30.841 -9.667 1.00 13.13 313 ASP B C 1
ATOM 2304 O O . ASP A 1 312 ? -17.751 29.902 -8.862 1.00 14.97 313 ASP B O 1
ATOM 2309 N N . GLY A 1 313 ? -17.213 30.688 -10.893 1.00 11.64 314 GLY B N 1
ATOM 2310 C CA . GLY A 1 313 ? -16.875 29.379 -11.413 1.00 12.43 314 GLY B CA 1
ATOM 2311 C C . GLY A 1 313 ? -18.075 28.686 -12.013 1.00 11.33 314 GLY B C 1
ATOM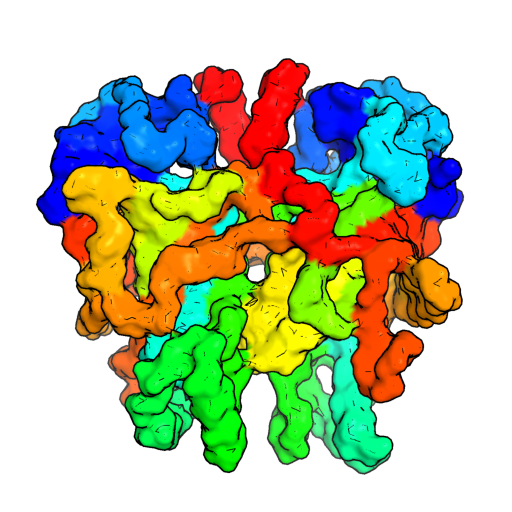 2312 O O . GLY A 1 313 ? -19.194 29.206 -12.044 1.00 11.31 314 GLY B O 1
ATOM 2313 N N . PHE A 1 314 ? -17.827 27.476 -12.513 1.00 14.20 315 PHE B N 1
ATOM 2314 C CA . PHE A 1 314 ? -18.909 26.681 -13.084 1.00 10.20 315 PHE B CA 1
ATOM 2315 C C . PHE A 1 314 ? -18.535 25.211 -13.011 1.00 12.85 315 PHE B C 1
ATOM 2316 O O . PHE A 1 314 ? -17.354 24.860 -12.963 1.00 15.18 315 PHE B O 1
ATOM 2324 N N . ALA A 1 315 ? -19.555 24.358 -12.989 1.00 12.06 316 ALA B N 1
ATOM 2325 C CA . ALA A 1 315 ? -19.385 22.924 -13.187 1.00 14.39 316 ALA B CA 1
ATOM 2326 C C . ALA A 1 315 ? -19.769 22.603 -14.625 1.00 13.93 316 ALA B C 1
ATOM 2327 O O . ALA A 1 315 ? -20.641 23.256 -15.203 1.00 13.56 316 ALA B O 1
ATOM 2329 N N . LEU A 1 316 ? -19.092 21.617 -15.221 1.00 12.63 317 LEU B N 1
ATOM 2330 C CA . LEU A 1 316 ? -19.353 21.265 -16.618 1.00 13.02 317 LEU B CA 1
ATOM 2331 C C . LEU A 1 316 ? -19.480 19.752 -16.777 1.00 12.87 317 LEU B C 1
ATOM 2332 O O . LEU A 1 316 ? -18.476 19.034 -16.722 1.00 13.29 317 LEU B O 1
ATOM 2337 N N . PHE A 1 317 ? -20.716 19.279 -16.986 1.00 13.35 318 PHE B N 1
ATOM 2338 C CA . PHE A 1 317 ? -20.963 17.918 -17.462 1.00 13.72 318 PHE B CA 1
ATOM 2339 C C . PHE A 1 317 ? -20.326 17.731 -18.833 1.00 16.42 318 PHE B C 1
ATOM 2340 O O . PHE A 1 317 ? -20.504 18.564 -19.730 1.00 14.51 318 PHE B O 1
ATOM 2348 N N . LEU A 1 318 ? -19.622 16.617 -19.027 1.00 13.31 319 LEU B N 1
ATOM 2349 C CA . LEU A 1 318 ? -18.872 16.442 -20.266 1.00 15.20 319 LEU B CA 1
ATOM 2350 C C . LEU A 1 318 ? -19.623 15.634 -21.318 1.00 16.49 319 LEU B C 1
ATOM 2351 O O . LEU A 1 318 ? -19.119 15.488 -22.436 1.00 19.70 319 LEU B O 1
ATOM 2356 N N . GLY A 1 319 ? -20.813 15.137 -21.008 1.00 16.32 320 GLY B N 1
ATOM 2357 C CA . GLY A 1 319 ? -21.615 14.401 -21.968 1.00 17.48 320 GLY B CA 1
ATOM 2358 C C . GLY A 1 319 ? -21.441 12.905 -21.792 1.00 20.73 320 GLY B C 1
ATOM 2359 O O . GLY A 1 319 ? -20.703 12.423 -20.928 1.00 21.17 320 GLY B O 1
ATOM 2360 N N . THR A 1 320 ? -22.116 12.149 -22.647 1.00 24.33 321 THR B N 1
ATOM 2361 C CA . THR A 1 320 ? -22.053 10.699 -22.517 1.00 28.79 321 THR B CA 1
ATOM 2362 C C . THR A 1 320 ? -22.263 10.039 -23.868 1.00 23.58 321 THR B C 1
ATOM 2363 O O . THR A 1 320 ? -22.877 10.613 -24.767 1.00 27.49 321 THR B O 1
ATOM 2367 N N . MET A 1 321 ? -21.739 8.821 -24.006 1.00 29.67 322 MET B N 1
ATOM 2368 C CA . MET A 1 321 ? -22.069 7.977 -25.144 1.00 31.58 322 MET B CA 1
ATOM 2369 C C . MET A 1 321 ? -22.999 6.836 -24.760 1.00 34.89 322 MET B C 1
ATOM 2370 O O . MET A 1 321 ? -23.280 5.972 -25.600 1.00 36.84 322 MET B O 1
ATOM 2375 N N . PHE A 1 322 ? -23.479 6.813 -23.516 1.00 33.77 323 PHE B N 1
ATOM 2376 C CA . PHE A 1 322 ? -24.486 5.836 -23.121 1.00 34.10 323 PHE B CA 1
ATOM 2377 C C . PHE A 1 322 ? -25.775 6.051 -23.906 1.00 35.83 323 PHE B C 1
ATOM 2378 O O . PHE A 1 322 ? -26.253 7.180 -24.044 1.00 34.67 323 PHE B O 1
ATOM 2386 N N . ALA A 1 323 ? -26.335 4.961 -24.421 1.00 34.44 324 ALA B N 1
ATOM 2387 C CA . ALA A 1 323 ? -27.586 4.993 -25.171 1.00 37.93 324 ALA B CA 1
ATOM 2388 C C . ALA A 1 323 ? -28.633 4.185 -24.415 1.00 38.19 324 ALA B C 1
ATOM 2389 O O . ALA A 1 323 ? -28.402 2.995 -24.135 1.00 36.84 324 ALA B O 1
ATOM 2391 N N . PRO A 1 324 ? -29.791 4.766 -24.069 1.00 38.69 325 PRO B N 1
ATOM 2392 C CA . PRO A 1 324 ? -30.789 4.061 -23.238 1.00 36.86 325 PRO B CA 1
ATOM 2393 C C . PRO A 1 324 ? -31.738 3.195 -24.064 1.00 40.22 325 PRO B C 1
ATOM 2394 O O . PRO A 1 324 ? -32.963 3.370 -24.041 1.00 42.62 325 PRO B O 1
ATOM 2398 N N . ILE A 1 325 ? -31.175 2.230 -24.794 1.00 43.71 326 ILE B N 1
ATOM 2399 C CA . ILE A 1 325 ? -31.968 1.446 -25.737 1.00 43.47 326 ILE B CA 1
ATOM 2400 C C . ILE A 1 325 ? -32.425 0.104 -25.179 1.00 45.38 326 ILE B C 1
ATOM 2401 O O . ILE A 1 325 ? -33.233 -0.578 -25.833 1.00 44.74 326 ILE B O 1
ATOM 2406 N N . GLN A 1 326 ? -31.948 -0.303 -24.004 1.00 44.10 327 GLN B N 1
ATOM 2407 C CA . GLN A 1 326 ? -32.399 -1.566 -23.430 1.00 47.51 327 GLN B CA 1
ATOM 2408 C C . GLN A 1 326 ? -33.874 -1.454 -23.055 1.00 45.88 327 GLN B C 1
ATOM 2409 O O . GLN A 1 326 ? -34.264 -0.552 -22.306 1.00 43.00 327 GLN B O 1
ATOM 2415 N N . ASP A 1 327 ? -34.690 -2.356 -23.593 1.00 46.86 328 ASP B N 1
ATOM 2416 C CA . ASP A 1 327 ? -36.114 -2.373 -23.285 1.00 50.02 328 ASP B CA 1
ATOM 2417 C C . ASP A 1 327 ? -36.349 -2.752 -21.828 1.00 53.77 328 ASP B C 1
ATOM 2418 O O . ASP A 1 327 ? -35.646 -3.596 -21.267 1.00 54.80 328 ASP B O 1
ATOM 2423 N N . ARG A 1 328 ? -37.360 -2.137 -21.219 1.00 52.74 329 ARG B N 1
ATOM 2424 C CA . ARG A 1 328 ? -37.756 -2.525 -19.871 1.00 53.77 329 ARG B CA 1
ATOM 2425 C C . ARG A 1 328 ? -39.080 -3.276 -19.897 1.00 53.41 329 ARG B C 1
ATOM 2426 O O . ARG A 1 328 ? -39.108 -4.500 -19.727 1.00 59.20 329 ARG B O 1
ATOM 2434 N N . ASP A 1 329 ? -40.184 -2.557 -20.112 1.00 53.22 330 ASP B N 1
ATOM 2435 C CA . ASP A 1 329 ? -41.510 -3.160 -20.146 1.00 62.90 330 ASP B CA 1
ATOM 2436 C C . ASP A 1 329 ? -42.213 -3.054 -21.489 1.00 61.26 330 ASP B C 1
ATOM 2437 O O . ASP A 1 329 ? -43.176 -3.792 -21.717 1.00 63.76 330 ASP B O 1
ATOM 2442 N N . THR A 1 330 ? -41.782 -2.160 -22.368 1.00 62.76 331 THR B N 1
ATOM 2443 C CA . THR A 1 330 ? -42.422 -1.965 -23.668 1.00 64.82 331 THR B CA 1
ATOM 2444 C C . THR A 1 330 ? -41.425 -2.288 -24.772 1.00 62.84 331 THR B C 1
ATOM 2445 O O . THR A 1 330 ? -40.413 -1.573 -24.916 1.00 58.97 331 THR B O 1
ATOM 2449 N N . PRO A 1 331 ? -41.653 -3.334 -25.566 1.00 61.41 332 PRO B N 1
ATOM 2450 C CA . PRO A 1 331 ? -40.689 -3.688 -26.617 1.00 61.52 332 PRO B CA 1
ATOM 2451 C C . PRO A 1 331 ? -40.538 -2.571 -27.642 1.00 62.04 332 PRO B C 1
ATOM 2452 O O . PRO A 1 331 ? -41.524 -2.021 -28.141 1.00 61.89 332 PRO B O 1
ATOM 2456 N N . GLY A 1 332 ? -39.283 -2.230 -27.940 1.00 58.21 333 GLY B N 1
ATOM 2457 C CA . GLY A 1 332 ? -38.957 -1.275 -28.973 1.00 51.92 333 GLY B CA 1
ATOM 2458 C C . GLY A 1 332 ? -38.787 0.158 -28.514 1.00 54.00 333 GLY B C 1
ATOM 2459 O O . GLY A 1 332 ? -38.197 0.958 -29.247 1.00 56.08 333 GLY B O 1
ATOM 2460 N N . GLN A 1 333 ? -39.275 0.511 -27.327 1.00 54.48 334 GLN B N 1
ATOM 2461 C CA . GLN A 1 333 ? -39.295 1.903 -26.891 1.00 49.81 334 GLN B CA 1
ATOM 2462 C C . GLN A 1 333 ? -38.155 2.264 -25.946 1.00 45.66 334 GLN B C 1
ATOM 2463 O O . GLN A 1 333 ? -38.042 3.430 -25.554 1.00 46.13 334 GLN B O 1
ATOM 2469 N N . GLY A 1 334 ? -37.313 1.308 -25.574 1.00 43.95 335 GLY B N 1
ATOM 2470 C CA . GLY A 1 334 ? -36.142 1.617 -24.778 1.00 42.50 335 GLY B CA 1
ATOM 2471 C C . GLY A 1 334 ? -36.423 1.636 -23.285 1.00 37.75 335 GLY B C 1
ATOM 2472 O O . GLY A 1 334 ? -37.442 1.146 -22.797 1.00 41.62 335 GLY B O 1
ATOM 2473 N N . PHE A 1 335 ? -35.487 2.224 -22.552 1.00 35.70 336 PHE B N 1
ATOM 2474 C CA . PHE A 1 335 ? -35.578 2.273 -21.104 1.00 33.50 336 PHE B CA 1
ATOM 2475 C C . PHE A 1 335 ? -36.449 3.442 -20.662 1.00 32.94 336 PHE B C 1
ATOM 2476 O O . PHE A 1 335 ? -36.550 4.465 -21.346 1.00 29.81 336 PHE B O 1
ATOM 2484 N N . THR A 1 336 ? -37.110 3.264 -19.520 1.00 27.85 337 THR B N 1
ATOM 2485 C CA . THR A 1 336 ? -37.673 4.391 -18.795 1.00 23.88 337 THR B CA 1
ATOM 2486 C C . THR A 1 336 ? -37.655 4.055 -17.311 1.00 27.54 337 THR B C 1
ATOM 2487 O O . THR A 1 336 ? -37.697 2.882 -16.920 1.00 28.18 337 THR B O 1
ATOM 2491 N N . HIS A 1 337 ? -37.563 5.096 -16.489 1.00 22.91 338 HIS B N 1
ATOM 2492 C CA . HIS A 1 337 ? -37.444 4.925 -15.048 1.00 27.08 338 HIS B CA 1
ATOM 2493 C C . HIS A 1 337 ? -38.770 4.535 -14.409 1.00 27.70 338 HIS B C 1
ATOM 2494 O O . HIS A 1 337 ? -39.850 4.872 -14.901 1.00 29.41 338 HIS B O 1
ATOM 2501 N N . LYS A 1 338 ? -38.669 3.830 -13.283 1.00 26.04 339 LYS B N 1
ATOM 2502 C CA . LYS A 1 338 ? -39.780 3.633 -12.367 1.00 29.24 339 LYS B CA 1
ATOM 2503 C C . LYS A 1 338 ? -39.392 4.229 -11.024 1.00 27.22 339 LYS B C 1
ATOM 2504 O O . LYS A 1 338 ? -38.208 4.290 -10.684 1.00 27.55 339 LYS B O 1
ATOM 2510 N N . VAL A 1 339 ? -40.395 4.699 -10.276 1.00 26.23 340 VAL B N 1
ATOM 2511 C CA . VAL A 1 339 ? -40.127 5.234 -8.947 1.00 28.60 340 VAL B CA 1
ATOM 2512 C C . VAL A 1 339 ? -39.412 4.180 -8.112 1.00 32.70 340 VAL B C 1
ATOM 2513 O O . VAL A 1 339 ? -39.776 2.997 -8.119 1.00 31.21 340 VAL B O 1
ATOM 2517 N N . GLY A 1 340 ? -38.359 4.601 -7.411 1.00 30.48 341 GLY B N 1
ATOM 2518 C CA . GLY A 1 340 ? -37.573 3.700 -6.598 1.00 29.50 341 GLY B CA 1
ATOM 2519 C C . GLY A 1 340 ? -36.347 3.113 -7.271 1.00 28.81 341 GLY B C 1
ATOM 2520 O O . GLY A 1 340 ? -35.600 2.370 -6.622 1.00 25.72 341 GLY B O 1
ATOM 2521 N N . ASP A 1 341 ? -36.132 3.386 -8.555 1.00 26.48 342 ASP B N 1
ATOM 2522 C CA . ASP A 1 341 ? -34.900 2.961 -9.201 1.00 25.96 342 ASP B CA 1
ATOM 2523 C C . ASP A 1 341 ? -33.700 3.539 -8.464 1.00 26.60 342 ASP B C 1
ATOM 2524 O O . ASP A 1 341 ? -33.711 4.694 -8.036 1.00 28.06 342 ASP B O 1
ATOM 2529 N N . ARG A 1 342 ? -32.666 2.729 -8.305 1.00 27.03 343 ARG B N 1
ATOM 2530 C CA . ARG A 1 342 ? -31.391 3.189 -7.781 1.00 25.39 343 ARG B CA 1
ATOM 2531 C C . ARG A 1 342 ? -30.399 3.242 -8.933 1.00 28.00 343 ARG B C 1
ATOM 2532 O O . ARG A 1 342 ? -30.245 2.261 -9.667 1.00 26.77 343 ARG B O 1
ATOM 2540 N N . VAL A 1 343 ? -29.750 4.391 -9.098 1.00 21.37 344 VAL B N 1
ATOM 2541 C CA . VAL A 1 343 ? -28.837 4.642 -10.206 1.00 24.90 344 VAL B CA 1
ATOM 2542 C C . VAL A 1 343 ? -27.447 4.905 -9.640 1.00 26.10 344 VAL B C 1
ATOM 2543 O O . VAL A 1 343 ? -27.254 5.841 -8.849 1.00 26.06 344 VAL B O 1
ATOM 2547 N N . ARG A 1 344 ? -26.483 4.094 -10.061 1.00 26.46 345 ARG B N 1
ATOM 2548 C CA . ARG A 1 344 ? -25.089 4.210 -9.653 1.00 25.30 345 ARG B CA 1
ATOM 2549 C C . ARG A 1 344 ? -24.259 4.617 -10.859 1.00 23.44 345 ARG B C 1
ATOM 2550 O O . ARG A 1 344 ? -24.277 3.932 -11.885 1.00 25.91 345 ARG B O 1
ATOM 2558 N N . VAL A 1 345 ? -23.532 5.721 -10.734 1.00 22.12 346 VAL B N 1
ATOM 2559 C CA . VAL A 1 345 ? -22.544 6.148 -11.717 1.00 22.08 346 VAL B CA 1
ATOM 2560 C C . VAL A 1 345 ? -21.181 6.063 -11.045 1.00 25.37 346 VAL B C 1
ATOM 2561 O O . VAL A 1 345 ? -20.992 6.622 -9.961 1.00 21.96 346 VAL B O 1
ATOM 2565 N N . SER A 1 346 ? -20.228 5.371 -11.667 1.00 21.86 347 SER B N 1
ATOM 2566 C CA . SER A 1 346 ? -18.984 5.110 -10.957 1.00 23.84 347 SER B CA 1
ATOM 2567 C C . SER A 1 346 ? -17.764 5.188 -11.863 1.00 24.93 347 SER B C 1
ATOM 2568 O O . SER A 1 346 ? -17.832 4.927 -13.070 1.00 26.09 347 SER B O 1
ATOM 2571 N N . THR A 1 347 ? -16.630 5.538 -11.242 1.00 24.15 348 THR B N 1
ATOM 2572 C CA . THR A 1 347 ? -15.349 5.347 -11.912 1.00 26.41 348 THR B CA 1
ATOM 2573 C C . THR A 1 347 ? -14.294 5.245 -10.826 1.00 27.30 348 THR B C 1
ATOM 2574 O O . THR A 1 347 ? -14.450 5.882 -9.776 1.00 29.27 348 THR B O 1
ATOM 2578 N N . PRO A 1 348 ? -13.242 4.441 -11.018 1.00 32.81 349 PRO B N 1
ATOM 2579 C CA . PRO A 1 348 ? -12.357 4.109 -9.885 1.00 30.03 349 PRO B CA 1
ATOM 2580 C C . PRO A 1 348 ? -11.729 5.310 -9.200 1.00 30.63 349 PRO B C 1
ATOM 2581 O O . PRO A 1 348 ? -11.629 5.322 -7.967 1.00 30.75 349 PRO B O 1
ATOM 2585 N N . LYS A 1 349 ? -11.312 6.331 -9.948 1.00 27.93 350 LYS B N 1
ATOM 2586 C CA . LYS A 1 349 ? -10.637 7.450 -9.304 1.00 27.90 350 LYS B CA 1
ATOM 2587 C C . LYS A 1 349 ? -11.594 8.453 -8.674 1.00 24.58 350 LYS B C 1
ATOM 2588 O O . LYS A 1 349 ? -11.142 9.325 -7.924 1.00 23.50 350 LYS B O 1
ATOM 2594 N N . LEU A 1 350 ? -12.896 8.351 -8.930 1.00 24.29 351 LEU B N 1
ATOM 2595 C CA . LEU A 1 350 ? -13.847 9.305 -8.384 1.00 22.30 351 LEU B CA 1
ATOM 2596 C C . LEU A 1 350 ? -14.846 8.700 -7.410 1.00 27.14 351 LEU B C 1
ATOM 2597 O O . LEU A 1 350 ? -15.487 9.454 -6.667 1.00 26.81 351 LEU B O 1
ATOM 2602 N N . GLY A 1 351 ? -14.990 7.381 -7.381 1.00 26.07 352 GLY B N 1
ATOM 2603 C CA . GLY A 1 351 ? -15.937 6.753 -6.484 1.00 28.79 352 GLY B CA 1
ATOM 2604 C C . GLY A 1 351 ? -17.261 6.438 -7.148 1.00 26.35 352 GLY B C 1
ATOM 2605 O O . GLY A 1 351 ? -17.304 5.983 -8.304 1.00 25.11 352 GLY B O 1
ATOM 2606 N N . VAL A 1 352 ? -18.349 6.678 -6.409 1.00 20.86 353 VAL B N 1
ATOM 2607 C CA . VAL A 1 352 ? -19.687 6.259 -6.804 1.00 20.60 353 VAL B CA 1
ATOM 2608 C C . VAL A 1 352 ? -20.685 7.356 -6.450 1.00 22.41 353 VAL B C 1
ATOM 2609 O O . VAL A 1 352 ? -20.767 7.781 -5.294 1.00 24.63 353 VAL B O 1
ATOM 2613 N N . LEU A 1 353 ? -21.438 7.811 -7.442 1.00 21.36 354 LEU B N 1
ATOM 2614 C CA . LEU A 1 353 ? -22.588 8.681 -7.249 1.00 22.03 354 LEU B CA 1
ATOM 2615 C C . LEU A 1 353 ? -23.826 7.802 -7.319 1.00 23.43 354 LEU B C 1
ATOM 2616 O O . LEU A 1 353 ? -24.099 7.200 -8.360 1.00 23.78 354 LEU B O 1
ATOM 2621 N N . GLU A 1 354 ? -24.564 7.703 -6.226 1.00 22.21 355 GLU B N 1
ATOM 2622 C CA . GLU A 1 354 ? -25.765 6.887 -6.226 1.00 24.31 355 GLU B CA 1
ATOM 2623 C C . GLU A 1 354 ? -26.965 7.724 -5.819 1.00 24.26 355 GLU B C 1
ATOM 2624 O O . GLU A 1 354 ? -26.914 8.463 -4.827 1.00 22.30 355 GLU B O 1
ATOM 2630 N N . ASN A 1 355 ? -28.043 7.596 -6.584 1.00 22.01 356 ASN B N 1
ATOM 2631 C CA . ASN A 1 355 ? -29.279 8.306 -6.293 1.00 21.56 356 ASN B CA 1
ATOM 2632 C C . ASN A 1 355 ? -30.458 7.359 -6.442 1.00 22.42 356 ASN B C 1
ATOM 2633 O O . ASN A 1 355 ? -30.344 6.278 -7.023 1.00 24.76 356 ASN B O 1
ATOM 2638 N N . GLU A 1 356 ? -31.593 7.775 -5.893 1.00 24.14 357 GLU B N 1
ATOM 2639 C CA . GLU A 1 356 ? -32.858 7.064 -6.022 1.00 24.58 357 GLU B CA 1
ATOM 2640 C C . GLU A 1 356 ? -33.822 7.929 -6.825 1.00 22.55 357 GLU B C 1
ATOM 2641 O O . GLU A 1 356 ? -33.884 9.145 -6.625 1.00 24.17 357 GLU B O 1
ATOM 2647 N N . VAL A 1 357 ? -34.567 7.309 -7.733 1.00 24.03 358 VAL B N 1
ATOM 2648 C CA . VAL A 1 357 ? -35.406 8.044 -8.677 1.00 23.49 358 VAL B CA 1
ATOM 2649 C C . VAL A 1 357 ? -36.819 8.159 -8.119 1.00 25.57 358 VAL B C 1
ATOM 2650 O O . VAL A 1 357 ? -37.385 7.178 -7.619 1.00 22.74 358 VAL B O 1
ATOM 2654 N N . THR A 1 358 ? -37.387 9.361 -8.202 1.00 22.91 359 THR B N 1
ATOM 2655 C CA . THR A 1 358 ? -38.811 9.571 -7.977 1.00 24.39 359 THR B CA 1
ATOM 2656 C C . THR A 1 358 ? -39.272 10.619 -8.984 1.00 22.56 359 THR B C 1
ATOM 2657 O O . THR A 1 358 ? -38.514 11.015 -9.873 1.00 24.45 359 THR B O 1
ATOM 2661 N N . THR A 1 359 ? -40.513 11.074 -8.865 1.00 22.19 360 THR B N 1
ATOM 2662 C CA . THR A 1 359 ? -40.962 12.117 -9.775 1.00 23.84 360 THR B CA 1
ATOM 2663 C C . THR A 1 359 ? -40.693 13.496 -9.175 1.00 20.83 360 THR B C 1
ATOM 2664 O O . THR A 1 359 ? -40.540 13.650 -7.959 1.00 22.78 360 THR B O 1
ATOM 2668 N N . CYS A 1 360 ? -40.610 14.502 -10.059 1.00 18.17 361 CYS B N 1
ATOM 2669 C CA . CYS A 1 360 ? -40.214 15.848 -9.641 1.00 17.85 361 CYS B CA 1
ATOM 2670 C C . CYS A 1 360 ? -41.163 16.436 -8.608 1.00 19.89 361 CYS B C 1
ATOM 2671 O O . CYS A 1 360 ? -40.737 17.226 -7.753 1.00 22.06 361 CYS B O 1
ATOM 2674 N N . ASP A 1 361 ? -42.453 16.114 -8.706 1.00 20.93 362 ASP B N 1
ATOM 2675 C CA . ASP A 1 361 ? -43.438 16.601 -7.750 1.00 24.26 362 ASP B CA 1
ATOM 2676 C C . ASP A 1 361 ? -43.372 15.880 -6.407 1.00 23.88 362 ASP B C 1
ATOM 2677 O O . ASP A 1 361 ? -43.817 16.441 -5.400 1.00 29.69 362 ASP B O 1
ATOM 2682 N N . LYS A 1 362 ? -42.847 14.655 -6.369 1.00 23.73 363 LYS B N 1
ATOM 2683 C CA . LYS A 1 362 ? -42.712 13.918 -5.115 1.00 25.94 363 LYS B CA 1
ATOM 2684 C C . LYS A 1 362 ? -41.391 14.172 -4.402 1.00 27.16 363 LYS B C 1
ATOM 2685 O O . LYS A 1 362 ? -41.316 13.976 -3.182 1.00 30.47 363 LYS B O 1
ATOM 2691 N N . ALA A 1 363 ? -40.348 14.574 -5.122 1.00 24.18 364 ALA B N 1
ATOM 2692 C CA . ALA A 1 363 ? -39.111 14.990 -4.475 1.00 21.68 364 ALA B CA 1
ATOM 2693 C C . ALA A 1 363 ? -39.347 16.256 -3.656 1.00 22.60 364 ALA B C 1
ATOM 2694 O O . ALA A 1 363 ? -40.277 17.023 -3.915 1.00 21.35 364 ALA B O 1
ATOM 2696 N N . LYS A 1 364 ? -38.513 16.464 -2.639 1.00 22.14 365 LYS B N 1
ATOM 2697 C CA . LYS A 1 364 ? -38.630 17.686 -1.858 1.00 23.68 365 LYS B CA 1
ATOM 2698 C C . LYS A 1 364 ? -38.403 18.893 -2.769 1.00 18.27 365 LYS B C 1
ATOM 2699 O O . LYS A 1 364 ? -37.550 18.842 -3.664 1.00 18.64 365 LYS B O 1
ATOM 2705 N N . PRO A 1 365 ? -39.183 19.959 -2.616 1.00 20.41 366 PRO B N 1
ATOM 2706 C CA . PRO A 1 365 ? -39.001 21.128 -3.479 1.00 18.25 366 PRO B CA 1
ATOM 2707 C C . PRO A 1 365 ? -37.653 21.779 -3.213 1.00 19.57 366 PRO B C 1
ATOM 2708 O O . PRO A 1 365 ? -37.058 21.633 -2.144 1.00 18.61 366 PRO B O 1
ATOM 2712 N N . TRP A 1 366 ? -37.166 22.500 -4.217 1.00 14.25 367 TRP B N 1
ATOM 2713 C CA . TRP A 1 366 ? -35.975 23.321 -4.044 1.00 14.94 367 TRP B CA 1
ATOM 2714 C C . TRP A 1 366 ? -36.354 24.556 -3.233 1.00 16.39 367 TRP B C 1
ATOM 2715 O O . TRP A 1 366 ? -37.066 25.435 -3.724 1.00 15.13 367 TRP B O 1
ATOM 2726 N N . THR A 1 367 ? -35.916 24.618 -1.973 1.00 17.24 368 THR B N 1
ATOM 2727 C CA . THR A 1 367 ? -36.208 25.766 -1.127 1.00 16.19 368 THR B CA 1
ATOM 2728 C C . THR A 1 367 ? -34.973 26.535 -0.680 1.00 19.14 368 THR B C 1
ATOM 2729 O O . THR A 1 367 ? -35.096 27.714 -0.336 1.00 17.86 368 THR B O 1
ATOM 2733 N N . PHE A 1 368 ? -33.802 25.906 -0.664 1.00 16.32 369 PHE B N 1
ATOM 2734 C CA . PHE A 1 368 ? -32.569 26.522 -0.170 1.00 17.58 369 PHE B CA 1
ATOM 2735 C C . PHE A 1 368 ? -31.840 27.140 -1.357 1.00 15.45 369 PHE B C 1
ATOM 2736 O O . PHE A 1 368 ? -31.000 26.508 -2.001 1.00 16.42 369 PHE B O 1
ATOM 2744 N N . GLY A 1 369 ? -32.166 28.398 -1.649 1.00 14.71 370 GLY B N 1
ATOM 2745 C CA . GLY A 1 369 ? -31.546 29.142 -2.729 1.00 13.98 370 GLY B CA 1
ATOM 2746 C C . GLY A 1 369 ? -30.464 30.077 -2.233 1.00 12.68 370 GLY B C 1
ATOM 2747 O O . GLY A 1 369 ? -29.909 29.907 -1.141 1.00 13.91 370 GLY B O 1
ATOM 2748 N N . ILE A 1 370 ? -30.149 31.082 -3.056 1.00 11.82 371 ILE B N 1
ATOM 2749 C CA . ILE A 1 370 ? -29.035 31.973 -2.737 1.00 14.39 371 ILE B CA 1
ATOM 2750 C C . ILE A 1 370 ? -29.315 32.733 -1.448 1.00 13.31 371 ILE B C 1
ATOM 2751 O O . ILE A 1 370 ? -28.448 32.847 -0.580 1.00 14.26 371 ILE B O 1
ATOM 2756 N N . SER A 1 371 ? -30.519 33.298 -1.318 1.00 14.71 372 SER B N 1
ATOM 2757 C CA . SER A 1 371 ? -30.800 34.083 -0.118 1.00 16.65 372 SER B CA 1
ATOM 2758 C C . SER A 1 371 ? -30.730 33.217 1.135 1.00 17.83 372 SER B C 1
ATOM 2759 O O . SER A 1 371 ? -30.246 33.665 2.187 1.00 16.61 372 SER B O 1
ATOM 2762 N N . ALA A 1 372 ? -31.210 31.974 1.039 1.00 14.60 373 ALA B N 1
ATOM 2763 C CA . ALA A 1 372 ? -31.141 31.057 2.174 1.00 19.27 373 ALA B CA 1
ATOM 2764 C C . ALA A 1 372 ? -29.698 30.785 2.579 1.00 16.78 373 ALA B C 1
ATOM 2765 O O . ALA A 1 372 ? -29.370 30.778 3.775 1.00 15.69 373 ALA B O 1
ATOM 2767 N N . LEU A 1 373 ? -28.817 30.579 1.594 1.00 14.94 374 LEU B N 1
ATOM 2768 C CA . LEU A 1 373 ? -27.401 30.402 1.895 1.00 15.17 374 LEU B CA 1
ATOM 2769 C C . LEU A 1 373 ? -26.817 31.648 2.543 1.00 15.73 374 LEU B C 1
ATOM 2770 O O . LEU A 1 373 ? -26.061 31.551 3.516 1.00 16.19 374 LEU B O 1
ATOM 2775 N N . ILE A 1 374 ? -27.137 32.827 2.005 1.00 16.41 375 ILE B N 1
ATOM 2776 C CA . ILE A 1 374 ? -26.597 34.070 2.551 1.00 18.23 375 ILE B CA 1
ATOM 2777 C C . ILE A 1 374 ? -26.986 34.224 4.015 1.00 17.21 375 ILE B C 1
ATOM 2778 O O . ILE A 1 374 ? -26.144 34.550 4.862 1.00 17.69 375 ILE B O 1
ATOM 2783 N N . ARG A 1 375 ? -28.270 34.019 4.330 1.00 17.73 376 ARG B N 1
ATOM 2784 C CA . ARG A 1 375 ? -28.718 34.168 5.713 1.00 19.83 376 ARG B CA 1
ATOM 2785 C C . ARG A 1 375 ? -28.057 33.140 6.614 1.00 22.37 376 ARG B C 1
ATOM 2786 O O . ARG A 1 375 ? -27.684 33.449 7.756 1.00 22.02 376 ARG B O 1
ATOM 2794 N N . ASN A 1 376 ? -27.901 31.909 6.123 1.00 18.62 377 ASN B N 1
ATOM 2795 C CA . ASN A 1 376 ? -27.249 30.883 6.932 1.00 21.70 377 ASN B CA 1
ATOM 2796 C C . ASN A 1 376 ? -25.791 31.240 7.226 1.00 20.47 377 ASN B C 1
ATOM 2797 O O . ASN A 1 376 ? -25.329 31.141 8.371 1.00 20.06 377 ASN B O 1
ATOM 2802 N N . LEU A 1 377 ? -25.050 31.657 6.199 1.00 17.05 378 LEU B N 1
ATOM 2803 C CA . LEU A 1 377 ? -23.647 32.010 6.388 1.00 19.96 378 LEU B CA 1
ATOM 2804 C C . LEU A 1 377 ? -23.498 33.250 7.262 1.00 19.94 378 LEU B C 1
ATOM 2805 O O . LEU A 1 377 ? -22.608 33.308 8.116 1.00 19.80 378 LEU B O 1
ATOM 2810 N N . ALA A 1 378 ? -24.366 34.247 7.073 1.00 18.13 379 ALA B N 1
ATOM 2811 C CA . ALA A 1 378 ? -24.313 35.444 7.907 1.00 24.03 379 ALA B CA 1
ATOM 2812 C C . ALA A 1 378 ? -24.583 35.113 9.367 1.00 21.48 379 ALA B C 1
ATOM 2813 O O . ALA A 1 378 ? -23.881 35.605 10.258 1.00 24.88 379 ALA B O 1
ATOM 2815 N N . GLY A 1 379 ? -25.581 34.265 9.634 1.00 23.23 380 GLY B N 1
ATOM 2816 C CA . GLY A 1 379 ? -25.897 33.915 11.011 1.00 24.56 380 GLY B CA 1
ATOM 2817 C C . GLY A 1 379 ? -24.801 33.142 11.712 1.00 25.49 380 GLY B C 1
ATOM 2818 O O . GLY A 1 379 ? -24.760 33.111 12.944 1.00 27.53 380 GLY B O 1
ATOM 2819 N N . ARG A 1 380 ? -23.908 32.520 10.961 1.00 22.03 381 ARG B N 1
ATOM 2820 C CA . ARG A 1 380 ? -22.791 31.787 11.529 1.00 23.80 381 ARG B CA 1
ATOM 2821 C C . ARG A 1 380 ? -21.538 32.640 11.656 1.00 26.91 381 ARG B C 1
ATOM 2822 O O . ARG A 1 380 ? -20.516 32.142 12.135 1.00 29.63 381 ARG B O 1
ATOM 2830 N N . GLY A 1 381 ? -21.594 33.908 11.252 1.00 25.11 382 GLY B N 1
ATOM 2831 C CA . GLY A 1 381 ? -20.423 34.758 11.338 1.00 26.19 382 GLY B CA 1
ATOM 2832 C C . GLY A 1 381 ? -19.340 34.450 10.327 1.00 27.45 382 GLY B C 1
ATOM 2833 O O . GLY A 1 381 ? -18.176 34.798 10.555 1.00 28.03 382 GLY B O 1
ATOM 2834 N N . LEU A 1 382 ? -19.686 33.796 9.219 1.00 22.15 383 LEU B N 1
ATOM 2835 C CA . LEU A 1 382 ? -18.709 33.362 8.228 1.00 23.25 383 LEU B CA 1
ATOM 2836 C C . LEU A 1 382 ? -18.466 34.395 7.135 1.00 26.72 383 LEU B C 1
ATOM 2837 O O . LEU A 1 382 ? -17.642 34.153 6.245 1.00 27.86 383 LEU B O 1
ATOM 2842 N N . LEU A 1 383 ? -19.155 35.529 7.177 1.00 23.48 384 LEU B N 1
ATOM 2843 C CA . LEU A 1 383 ? -18.982 36.555 6.162 1.00 28.47 384 LEU B CA 1
ATOM 2844 C C . LEU A 1 383 ? -18.197 37.737 6.714 1.00 35.64 384 LEU B C 1
ATOM 2845 O O . LEU A 1 383 ? -18.084 37.914 7.926 1.00 39.03 384 LEU B O 1
ATOM 2851 N N . GLY B 1 1 ? -33.640 64.620 -19.302 1.00 57.40 2 GLY A N 1
ATOM 2852 C CA . GLY B 1 1 ? -32.435 63.814 -19.384 1.00 54.29 2 GLY A CA 1
ATOM 2853 C C . GLY B 1 1 ? -32.609 62.409 -18.837 1.00 54.30 2 GLY A C 1
ATOM 2854 O O . GLY B 1 1 ? -32.290 61.430 -19.510 1.00 57.12 2 GLY A O 1
ATOM 2855 N N . VAL B 1 2 ? -33.116 62.309 -17.608 1.00 47.93 3 VAL A N 1
ATOM 2856 C CA . VAL B 1 2 ? -33.357 61.025 -16.951 1.00 44.23 3 VAL A CA 1
ATOM 2857 C C . VAL B 1 2 ? -34.822 60.641 -17.117 1.00 40.29 3 VAL A C 1
ATOM 2858 O O . VAL B 1 2 ? -35.159 59.461 -17.279 1.00 36.94 3 VAL A O 1
ATOM 2862 N N . SER B 1 3 ? -35.703 61.643 -17.109 1.00 44.22 4 SER A N 1
ATOM 2863 C CA . SER B 1 3 ? -37.122 61.396 -17.321 1.00 42.35 4 SER A CA 1
ATOM 2864 C C . SER B 1 3 ? -37.429 60.920 -18.735 1.00 41.77 4 SER A C 1
ATOM 2865 O O . SER B 1 3 ? -38.534 60.419 -18.972 1.00 41.10 4 SER A O 1
ATOM 2868 N N . GLU B 1 4 ? -36.487 61.055 -19.674 1.00 32.16 5 GLU A N 1
ATOM 2869 C CA . GLU B 1 4 ? -36.733 60.614 -21.040 1.00 40.59 5 GLU A CA 1
ATOM 2870 C C . GLU B 1 4 ? -36.904 59.103 -21.150 1.00 35.45 5 GLU A C 1
ATOM 2871 O O . GLU B 1 4 ? -37.499 58.640 -22.129 1.00 37.99 5 GLU A O 1
ATOM 2873 N N . PHE B 1 5 ? -36.402 58.319 -20.193 1.00 29.43 6 PHE A N 1
ATOM 2874 C CA . PHE B 1 5 ? -36.544 56.871 -20.278 1.00 26.36 6 PHE A CA 1
ATOM 2875 C C . PHE B 1 5 ? -37.505 56.297 -19.241 1.00 26.48 6 PHE A C 1
ATOM 2876 O O . PHE B 1 5 ? -37.566 55.078 -19.078 1.00 23.64 6 PHE A O 1
ATOM 2884 N N . LEU B 1 6 ? -38.287 57.139 -18.561 1.00 25.29 7 LEU A N 1
ATOM 2885 C CA . LEU B 1 6 ? -39.213 56.655 -17.550 1.00 24.30 7 LEU A CA 1
ATOM 2886 C C . LEU B 1 6 ? -40.638 56.606 -18.089 1.00 23.24 7 LEU A C 1
ATOM 2887 O O . LEU B 1 6 ? -40.948 57.234 -19.102 1.00 25.59 7 LEU A O 1
ATOM 2892 N N . PRO B 1 7 ? -41.536 55.867 -17.424 1.00 22.07 8 PRO A N 1
ATOM 2893 C CA . PRO B 1 7 ? -42.945 55.849 -17.841 1.00 23.51 8 PRO A CA 1
ATOM 2894 C C . PRO B 1 7 ? -43.522 57.250 -17.978 1.00 25.16 8 PRO A C 1
ATOM 2895 O O . PRO B 1 7 ? -43.077 58.191 -17.320 1.00 24.78 8 PRO A O 1
ATOM 2899 N N . GLU B 1 8 ? -44.547 57.374 -18.830 1.00 27.33 9 GLU A N 1
ATOM 2900 C CA . GLU B 1 8 ? -45.180 58.674 -19.020 1.00 29.27 9 GLU A CA 1
ATOM 2901 C C . GLU B 1 8 ? -45.793 59.187 -17.722 1.00 33.84 9 GLU A C 1
ATOM 2902 O O . GLU B 1 8 ? -45.835 60.402 -17.492 1.00 33.09 9 GLU A O 1
ATOM 2908 N N . ASP B 1 9 ? -46.243 58.289 -16.854 1.00 27.42 10 ASP A N 1
ATOM 2909 C CA . ASP B 1 9 ? -46.839 58.660 -15.575 1.00 28.42 10 ASP A CA 1
ATOM 2910 C C . ASP B 1 9 ? -45.942 58.251 -14.410 1.00 24.59 10 ASP A C 1
ATOM 2911 O O . ASP B 1 9 ? -46.422 57.799 -13.371 1.00 24.43 10 ASP A O 1
ATOM 2916 N N . TRP B 1 10 ? -44.624 58.431 -14.561 1.00 24.27 11 TRP A N 1
ATOM 2917 C CA . TRP B 1 10 ? -43.692 57.748 -13.672 1.00 24.50 11 TRP A CA 1
ATOM 2918 C C . TRP B 1 10 ? -43.737 58.284 -12.250 1.00 21.62 11 TRP A C 1
ATOM 2919 O O . TRP B 1 10 ? -43.442 57.539 -11.309 1.00 21.60 11 TRP A O 1
ATOM 2930 N N . LYS B 1 11 ? -44.089 59.555 -12.065 1.00 25.38 12 LYS A N 1
ATOM 2931 C CA . LYS B 1 11 ? -44.182 60.076 -10.707 1.00 25.99 12 LYS A CA 1
ATOM 2932 C C . LYS B 1 11 ? -45.352 59.477 -9.937 1.00 28.47 12 LYS A C 1
ATOM 2933 O O . LYS B 1 11 ? -45.342 59.504 -8.702 1.00 27.60 12 LYS A O 1
ATOM 2939 N N . ALA B 1 12 ? -46.340 58.910 -10.630 1.00 24.95 13 ALA A N 1
ATOM 2940 C CA . ALA B 1 12 ? -47.430 58.190 -9.986 1.00 24.88 13 ALA A CA 1
ATOM 2941 C C . ALA B 1 12 ? -47.185 56.690 -9.888 1.00 27.96 13 ALA A C 1
ATOM 2942 O O . ALA B 1 12 ? -47.983 55.985 -9.254 1.00 25.17 13 ALA A O 1
ATOM 2944 N N . ALA B 1 13 ? -46.109 56.189 -10.490 1.00 20.43 14 ALA A N 1
ATOM 2945 C CA . ALA B 1 13 ? -45.815 54.766 -10.521 1.00 20.93 14 ALA A CA 1
ATOM 2946 C C . ALA B 1 13 ? -45.043 54.347 -9.279 1.00 20.25 14 ALA A C 1
ATOM 2947 O O . ALA B 1 13 ? -44.496 55.175 -8.545 1.00 18.93 14 ALA A O 1
ATOM 2949 N N . THR B 1 14 ? -45.006 53.036 -9.054 1.00 16.40 15 THR A N 1
ATOM 2950 C CA . THR B 1 14 ? -44.098 52.416 -8.092 1.00 15.82 15 THR A CA 1
ATOM 2951 C C . THR B 1 14 ? -43.079 51.620 -8.888 1.00 15.56 15 THR A C 1
ATOM 2952 O O . THR B 1 14 ? -43.429 50.602 -9.491 1.00 18.06 15 THR A O 1
ATOM 2956 N N . LEU B 1 15 ? -41.826 52.075 -8.888 1.00 13.70 16 LEU A N 1
ATOM 2957 C CA . LEU B 1 15 ? -40.771 51.433 -9.660 1.00 14.48 16 LEU A CA 1
ATOM 2958 C C . LEU B 1 15 ? -39.793 50.757 -8.714 1.00 14.81 16 LEU A C 1
ATOM 2959 O O . LEU B 1 15 ? -39.494 51.286 -7.647 1.00 17.93 16 LEU A O 1
ATOM 2964 N N . LEU B 1 16 ? -39.308 49.589 -9.100 1.00 12.41 17 LEU A N 1
ATOM 2965 C CA . LEU B 1 16 ? -38.405 48.802 -8.273 1.00 12.34 17 LEU A CA 1
ATOM 2966 C C . LEU B 1 16 ? -37.151 48.503 -9.081 1.00 13.20 17 LEU A C 1
ATOM 2967 O O . LEU B 1 16 ? -37.238 48.024 -10.215 1.00 14.68 17 LEU A O 1
ATOM 2972 N N . GLY B 1 17 ? -35.993 48.772 -8.513 1.00 12.25 18 GLY A N 1
ATOM 2973 C CA . GLY B 1 17 ? -34.782 48.503 -9.262 1.00 11.36 18 GLY A CA 1
ATOM 2974 C C . GLY B 1 17 ? -33.570 48.534 -8.373 1.00 13.55 18 GLY A C 1
ATOM 2975 O O . GLY B 1 17 ? -33.662 48.328 -7.160 1.00 12.90 18 GLY A O 1
ATOM 2976 N N . ARG B 1 18 ? -32.424 48.769 -8.998 1.00 13.48 19 ARG A N 1
ATOM 2977 C CA . ARG B 1 18 ? -31.153 48.717 -8.300 1.00 13.03 19 ARG A CA 1
ATOM 2978 C C . ARG B 1 18 ? -30.289 49.858 -8.788 1.00 13.61 19 ARG A C 1
ATOM 2979 O O . ARG B 1 18 ? -30.179 50.092 -9.997 1.00 11.68 19 ARG A O 1
ATOM 2987 N N . ILE B 1 19 ? -29.671 50.553 -7.840 1.00 12.65 20 ILE A N 1
ATOM 2988 C CA . ILE B 1 19 ? -28.778 51.660 -8.141 1.00 13.56 20 ILE A CA 1
ATOM 2989 C C . ILE B 1 19 ? -27.496 51.464 -7.343 1.00 15.82 20 ILE A C 1
ATOM 2990 O O . ILE B 1 19 ? -27.535 51.007 -6.196 1.00 15.22 20 ILE A O 1
ATOM 2995 N N . ASP B 1 20 ? -26.363 51.798 -7.938 1.00 14.30 21 ASP A N 1
ATOM 2996 C CA . ASP B 1 20 ? -25.117 51.919 -7.193 1.00 16.31 21 ASP A CA 1
ATOM 2997 C C . ASP B 1 20 ? -24.865 53.404 -6.957 1.00 19.38 21 ASP A C 1
ATOM 2998 O O . ASP B 1 20 ? -24.585 54.157 -7.901 1.00 16.55 21 ASP A O 1
ATOM 3003 N N . PHE B 1 21 ? -24.981 53.824 -5.696 1.00 17.81 22 PHE A N 1
ATOM 3004 C CA . PHE B 1 21 ? -24.718 55.196 -5.295 1.00 20.40 22 PHE A CA 1
ATOM 3005 C C . PHE B 1 21 ? -23.250 55.442 -5.000 1.00 22.75 22 PHE A C 1
ATOM 3006 O O . PHE B 1 21 ? -22.886 56.568 -4.648 1.00 21.90 22 PHE A O 1
ATOM 3014 N N . GLY B 1 22 ? -22.412 54.412 -5.100 1.00 22.21 23 GLY A N 1
ATOM 3015 C CA . GLY B 1 22 ? -20.992 54.554 -4.836 1.00 24.14 23 GLY A CA 1
ATOM 3016 C C . GLY B 1 22 ? -20.459 53.548 -3.834 1.00 28.03 23 GLY A C 1
ATOM 3017 O O . GLY B 1 22 ? -19.246 53.458 -3.616 1.00 25.59 23 GLY A O 1
ATOM 3018 N N . GLU B 1 23 ? -21.363 52.797 -3.203 1.00 24.56 24 GLU A N 1
ATOM 3019 C CA . GLU B 1 23 ? -20.992 51.773 -2.235 1.00 26.24 24 GLU A CA 1
ATOM 3020 C C . GLU B 1 23 ? -21.369 50.371 -2.683 1.00 21.66 24 GLU A C 1
ATOM 3021 O O . GLU B 1 23 ? -21.061 49.406 -1.973 1.00 23.21 24 GLU A O 1
ATOM 3027 N N . GLY B 1 24 ? -22.000 50.224 -3.844 1.00 19.16 25 GLY A N 1
ATOM 3028 C CA . GLY B 1 24 ? -22.401 48.928 -4.334 1.00 17.80 25 GLY A CA 1
ATOM 3029 C C . GLY B 1 24 ? -23.882 48.888 -4.647 1.00 17.53 25 GLY A C 1
ATOM 3030 O O . GLY B 1 24 ? -24.625 49.847 -4.397 1.00 18.55 25 GLY A O 1
ATOM 3031 N N . PRO B 1 25 ? -24.341 47.761 -5.192 1.00 17.48 26 PRO A N 1
ATOM 3032 C CA . PRO B 1 25 ? -25.743 47.660 -5.617 1.00 14.57 26 PRO A CA 1
ATOM 3033 C C . PRO B 1 25 ? -26.699 47.821 -4.449 1.00 13.66 26 PRO A C 1
ATOM 3034 O O . PRO B 1 25 ? -26.492 47.267 -3.367 1.00 17.72 26 PRO A O 1
ATOM 3038 N N . THR B 1 26 ? -27.757 48.578 -4.684 1.00 14.86 27 THR A N 1
ATOM 3039 C CA . THR B 1 26 ? -28.721 48.921 -3.655 1.00 13.26 27 THR A CA 1
ATOM 3040 C C . THR B 1 26 ? -30.127 48.768 -4.215 1.00 13.87 27 THR A C 1
ATOM 3041 O O . THR B 1 26 ? -30.449 49.402 -5.226 1.00 14.10 27 THR A O 1
ATOM 3045 N N . PRO B 1 27 ? -30.988 47.947 -3.606 1.00 14.85 28 PRO A N 1
ATOM 3046 C CA . PRO B 1 27 ? -32.390 47.924 -4.031 1.00 14.26 28 PRO A CA 1
ATOM 3047 C C . PRO B 1 27 ? -33.042 49.266 -3.741 1.00 13.06 28 PRO A C 1
ATOM 3048 O O . PRO B 1 27 ? -32.848 49.849 -2.670 1.00 13.34 28 PRO A O 1
ATOM 3052 N N . VAL B 1 28 ? -33.802 49.771 -4.714 1.00 11.50 29 VAL A N 1
ATOM 3053 C CA . VAL B 1 28 ? -34.483 51.051 -4.563 1.00 12.17 29 VAL A CA 1
ATOM 3054 C C . VAL B 1 28 ? -35.933 50.912 -5.001 1.00 11.97 29 VAL A C 1
ATOM 3055 O O . VAL B 1 28 ? -36.274 50.100 -5.870 1.00 12.51 29 VAL A O 1
ATOM 3059 N N . LEU B 1 29 ? -36.789 51.719 -4.371 1.00 14.40 30 LEU A N 1
ATOM 3060 C CA . LEU B 1 29 ? -38.126 52.008 -4.879 1.00 12.91 30 LEU A CA 1
ATOM 3061 C C . LEU B 1 29 ? -38.172 53.453 -5.334 1.00 16.63 30 LEU A C 1
ATOM 3062 O O . LEU B 1 29 ? -37.624 54.333 -4.674 1.00 20.32 30 LEU A O 1
ATOM 3067 N N . VAL B 1 30 ? -38.846 53.711 -6.442 1.00 13.86 31 VAL A N 1
ATOM 3068 C CA . VAL B 1 30 ? -39.118 55.074 -6.869 1.00 13.79 31 VAL A CA 1
ATOM 3069 C C . VAL B 1 30 ? -40.617 55.276 -6.731 1.00 16.58 31 VAL A C 1
ATOM 3070 O O . VAL B 1 30 ? -41.404 54.622 -7.428 1.00 15.70 31 VAL A O 1
ATOM 3074 N N . ARG B 1 31 ? -40.995 56.129 -5.781 1.00 15.59 32 ARG A N 1
ATOM 3075 C CA . ARG B 1 31 ? -42.388 56.459 -5.508 1.00 17.25 32 ARG A CA 1
ATOM 3076 C C . ARG B 1 31 ? -42.507 57.967 -5.374 1.00 18.78 32 ARG A C 1
ATOM 3077 O O . ARG B 1 31 ? -41.636 58.616 -4.782 1.00 18.91 32 ARG A O 1
ATOM 3085 N N . GLY B 1 32 ? -43.587 58.523 -5.918 1.00 17.89 33 GLY A N 1
ATOM 3086 C CA . GLY B 1 32 ? -43.720 59.971 -5.965 1.00 20.15 33 GLY A CA 1
ATOM 3087 C C . GLY B 1 32 ? -42.575 60.652 -6.679 1.00 19.93 33 GLY A C 1
ATOM 3088 O O . GLY B 1 32 ? -42.281 61.819 -6.399 1.00 20.07 33 GLY A O 1
ATOM 3089 N N . GLY B 1 33 ? -41.919 59.950 -7.601 1.00 19.48 34 GLY A N 1
ATOM 3090 C CA . GLY B 1 33 ? -40.738 60.458 -8.274 1.00 24.79 34 GLY A CA 1
ATOM 3091 C C . GLY B 1 33 ? -39.483 60.525 -7.431 1.00 23.83 34 GLY A C 1
ATOM 3092 O O . GLY B 1 33 ? -38.455 61.007 -7.923 1.00 21.31 34 GLY A O 1
ATOM 3093 N N . ARG B 1 34 ? -39.527 60.066 -6.181 1.00 18.96 35 ARG A N 1
ATOM 3094 C CA . ARG B 1 34 ? -38.388 60.116 -5.281 1.00 17.82 35 ARG A CA 1
ATOM 3095 C C . ARG B 1 34 ? -37.839 58.715 -5.074 1.00 17.57 35 ARG A C 1
ATOM 3096 O O . ARG B 1 34 ? -38.595 57.738 -5.006 1.00 17.84 35 ARG A O 1
ATOM 3104 N N . VAL B 1 35 ? -36.519 58.637 -4.956 1.00 16.00 36 VAL A N 1
ATOM 3105 C CA . VAL B 1 35 ? -35.807 57.374 -4.806 1.00 13.83 36 VAL A CA 1
ATOM 3106 C C . VAL B 1 35 ? -35.712 57.043 -3.322 1.00 16.84 36 VAL A C 1
ATOM 3107 O O . VAL B 1 35 ? -35.378 57.906 -2.502 1.00 17.93 36 VAL A O 1
ATOM 3111 N N . GLU B 1 36 ? -35.995 55.787 -2.983 1.00 17.16 37 GLU A N 1
ATOM 3112 C CA . GLU B 1 36 ? -35.839 55.250 -1.636 1.00 18.61 37 GLU A CA 1
ATOM 3113 C C . GLU B 1 36 ? -34.833 54.114 -1.697 1.00 14.57 37 GLU A C 1
ATOM 3114 O O . GLU B 1 36 ? -35.026 53.153 -2.448 1.00 16.82 37 GLU A O 1
ATOM 3120 N N . ASP B 1 37 ? -33.768 54.232 -0.916 1.00 14.67 38 ASP A N 1
ATOM 3121 C CA . ASP B 1 37 ? -32.860 53.119 -0.656 1.00 15.46 38 ASP A CA 1
ATOM 3122 C C . ASP B 1 37 ? -33.566 52.207 0.343 1.00 18.16 38 ASP A C 1
ATOM 3123 O O . ASP B 1 37 ? -33.787 52.596 1.495 1.00 18.13 38 ASP A O 1
ATOM 3128 N N . VAL B 1 38 ? -33.963 51.012 -0.087 1.00 14.56 39 VAL A N 1
ATOM 3129 C CA . VAL B 1 38 ? -34.700 50.104 0.793 1.00 16.73 39 VAL A CA 1
ATOM 3130 C C . VAL B 1 38 ? -33.801 48.988 1.330 1.00 15.59 39 VAL A C 1
ATOM 3131 O O . VAL B 1 38 ? -34.302 47.993 1.854 1.00 17.12 39 VAL A O 1
ATOM 3135 N N . SER B 1 39 ? -32.475 49.170 1.261 1.00 16.15 40 SER A N 1
ATOM 3136 C CA . SER B 1 39 ? -31.535 48.112 1.625 1.00 16.30 40 SER A CA 1
ATOM 3137 C C . SER B 1 39 ? -31.645 47.727 3.098 1.00 18.83 40 SER A C 1
ATOM 3138 O O . SER B 1 39 ? -31.343 46.585 3.464 1.00 19.96 40 SER A O 1
ATOM 3141 N N . LYS B 1 40 ? -32.062 48.654 3.960 1.00 18.06 41 LYS A N 1
ATOM 3142 C CA . LYS B 1 40 ? -32.280 48.281 5.353 1.00 23.74 41 LYS A CA 1
ATOM 3143 C C . LYS B 1 40 ? -33.582 47.513 5.549 1.00 24.56 41 LYS A C 1
ATOM 3144 O O . LYS B 1 40 ? -33.744 46.840 6.576 1.00 23.76 41 LYS A O 1
ATOM 3150 N N . ILE B 1 41 ? -34.513 47.610 4.599 1.00 20.58 42 ILE A N 1
ATOM 3151 C CA . ILE B 1 41 ? -35.737 46.814 4.662 1.00 20.03 42 ILE A CA 1
ATOM 3152 C C . ILE B 1 41 ? -35.470 45.399 4.172 1.00 21.97 42 ILE A C 1
ATOM 3153 O O . ILE B 1 41 ? -35.905 44.419 4.787 1.00 19.75 42 ILE A O 1
ATOM 3158 N N . ALA B 1 42 ? -34.752 45.275 3.052 1.00 16.05 43 ALA A N 1
ATOM 3159 C CA . ALA B 1 42 ? -34.308 43.995 2.525 1.00 17.65 43 ALA A CA 1
ATOM 3160 C C . ALA B 1 42 ? -33.068 44.270 1.695 1.00 16.58 43 ALA A C 1
ATOM 3161 O O . ALA B 1 42 ? -33.044 45.261 0.950 1.00 15.90 43 ALA A O 1
ATOM 3163 N N . PRO B 1 43 ? -32.035 43.429 1.795 1.00 15.87 44 PRO A N 1
ATOM 3164 C CA . PRO B 1 43 ? -30.755 43.753 1.148 1.00 16.86 44 PRO A CA 1
ATOM 3165 C C . PRO B 1 43 ? -30.730 43.545 -0.359 1.00 16.26 44 PRO A C 1
ATOM 3166 O O . PRO B 1 43 ? -29.791 44.031 -1.008 1.00 15.44 44 PRO A O 1
ATOM 3170 N N . THR B 1 44 ? -31.703 42.828 -0.924 1.00 14.13 45 THR A N 1
ATOM 3171 C CA . THR B 1 44 ? -31.771 42.549 -2.357 1.00 14.67 45 THR A CA 1
ATOM 3172 C C . THR B 1 44 ? -33.212 42.710 -2.815 1.00 16.09 45 THR A C 1
ATOM 3173 O O . THR B 1 44 ? -34.146 42.682 -2.008 1.00 14.37 45 THR A O 1
ATOM 3177 N N . VAL B 1 45 ? -33.380 42.859 -4.128 1.00 13.70 46 VAL A N 1
ATOM 3178 C CA . VAL B 1 45 ? -34.720 42.905 -4.715 1.00 13.03 46 VAL A CA 1
ATOM 3179 C C . VAL B 1 45 ? -35.446 41.577 -4.502 1.00 12.57 46 VAL A C 1
ATOM 3180 O O . VAL B 1 45 ? -36.650 41.546 -4.197 1.00 12.90 46 VAL A O 1
ATOM 3184 N N . ALA B 1 46 ? -34.733 40.457 -4.685 1.00 12.90 47 ALA A N 1
ATOM 3185 C CA . ALA B 1 46 ? -35.337 39.142 -4.479 1.00 12.68 47 ALA A CA 1
ATOM 3186 C C . ALA B 1 46 ? -35.842 38.980 -3.044 1.00 14.23 47 ALA A C 1
ATOM 3187 O O . ALA B 1 46 ? -36.947 38.468 -2.811 1.00 14.25 47 ALA A O 1
ATOM 3189 N N . ASP B 1 47 ? -35.047 39.419 -2.068 1.00 15.13 48 ASP A N 1
ATOM 3190 C CA . ASP B 1 47 ? -35.486 39.350 -0.670 1.00 15.62 48 ASP A CA 1
ATOM 3191 C C . ASP B 1 47 ? -36.680 40.261 -0.426 1.00 16.48 48 ASP A C 1
ATOM 3192 O O . ASP B 1 47 ? -37.610 39.902 0.313 1.00 15.88 48 ASP A O 1
ATOM 3197 N N . LEU B 1 48 ? -36.657 41.455 -1.015 1.00 13.55 49 LEU A N 1
ATOM 3198 C CA . LEU B 1 48 ? -37.768 42.384 -0.832 1.00 14.89 49 LEU A CA 1
ATOM 3199 C C . LEU B 1 48 ? -39.071 41.760 -1.306 1.00 14.24 49 LEU A C 1
ATOM 3200 O O . LEU B 1 48 ? -40.103 41.847 -0.625 1.00 14.75 49 LEU A O 1
ATOM 3205 N N . MET B 1 49 ? -39.037 41.113 -2.472 1.00 14.51 50 MET A N 1
ATOM 3206 C CA . MET B 1 49 ? -40.250 40.487 -2.990 1.00 14.85 50 MET A CA 1
ATOM 3207 C C . MET B 1 49 ? -40.682 39.299 -2.144 1.00 17.66 50 MET A C 1
ATOM 3208 O O . MET B 1 49 ? -41.890 39.040 -2.019 1.00 18.26 50 MET A O 1
ATOM 3213 N N . ASN B 1 50 ? -39.726 38.556 -1.564 1.00 15.09 51 ASN A N 1
ATOM 3214 C CA . ASN B 1 50 ? -40.116 37.447 -0.700 1.00 16.87 51 ASN A CA 1
ATOM 3215 C C . ASN B 1 50 ? -40.566 37.894 0.687 1.00 20.08 51 ASN A C 1
ATOM 3216 O O . ASN B 1 50 ? -41.146 37.086 1.418 1.00 21.55 51 ASN A O 1
ATOM 3221 N N . ALA B 1 51 ? -40.310 39.140 1.073 1.00 18.91 52 ALA A N 1
ATOM 3222 C CA . ALA B 1 51 ? -40.702 39.615 2.398 1.00 21.01 52 ALA A CA 1
ATOM 3223 C C . ALA B 1 51 ? -42.061 40.301 2.415 1.00 22.77 52 ALA A C 1
ATOM 3224 O O . ALA B 1 51 ? -42.676 40.405 3.485 1.00 21.58 52 ALA A O 1
ATOM 3226 N N . PHE B 1 52 ? -42.532 40.779 1.266 1.00 18.65 53 PHE A N 1
ATOM 3227 C CA . PHE B 1 52 ? -43.791 41.508 1.160 1.00 23.13 53 PHE A CA 1
ATOM 3228 C C . PHE B 1 52 ? -44.618 40.874 0.056 1.00 22.17 53 PHE A C 1
ATOM 3229 O O . PHE B 1 52 ? -44.212 40.896 -1.110 1.00 22.45 53 PHE A O 1
ATOM 3237 N N . GLN B 1 53 ? -45.774 40.321 0.431 1.00 24.41 54 GLN A N 1
ATOM 3238 C CA . GLN B 1 53 ? -46.667 39.664 -0.512 1.00 28.97 54 GLN A CA 1
ATOM 3239 C C . GLN B 1 53 ? -47.325 40.687 -1.434 1.00 25.89 54 GLN A C 1
ATOM 3240 O O . GLN B 1 53 ? -47.357 41.878 -1.122 1.00 23.24 54 GLN A O 1
ATOM 3246 N N . PRO B 1 54 ? -47.850 40.243 -2.581 1.00 27.44 55 PRO A N 1
ATOM 3247 C CA . PRO B 1 54 ? -48.547 41.172 -3.478 1.00 30.48 55 PRO A CA 1
ATOM 3248 C C . PRO B 1 54 ? -49.648 41.910 -2.735 1.00 30.77 55 PRO A C 1
ATOM 3249 O O . PRO B 1 54 ? -50.382 41.326 -1.937 1.00 31.74 55 PRO A O 1
ATOM 3253 N N . GLY B 1 55 ? -49.746 43.212 -2.989 1.00 34.12 56 GLY A N 1
ATOM 3254 C CA . GLY B 1 55 ? -50.740 44.034 -2.337 1.00 35.33 56 GLY A CA 1
ATOM 3255 C C . GLY B 1 55 ? -50.343 44.563 -0.974 1.00 36.19 56 GLY A C 1
ATOM 3256 O O . GLY B 1 55 ? -50.950 45.533 -0.507 1.00 34.40 56 GLY A O 1
ATOM 3257 N N . ALA B 1 56 ? -49.354 43.954 -0.316 1.00 31.18 57 ALA A N 1
ATOM 3258 C CA . ALA B 1 56 ? -48.867 44.497 0.946 1.00 29.77 57 ALA A CA 1
ATOM 3259 C C . ALA B 1 56 ? -48.052 45.751 0.676 1.00 33.88 57 ALA A C 1
ATOM 3260 O O . ALA B 1 56 ? -47.235 45.792 -0.250 1.00 32.05 57 ALA A O 1
ATOM 3262 N N . VAL B 1 57 ? -48.283 46.787 1.478 1.00 28.84 58 VAL A N 1
ATOM 3263 C CA . VAL B 1 57 ? -47.536 48.029 1.302 1.00 30.89 58 VAL A CA 1
ATOM 3264 C C . VAL B 1 57 ? -46.107 47.835 1.793 1.00 24.58 58 VAL A C 1
ATOM 3265 O O . VAL B 1 57 ? -45.873 47.354 2.909 1.00 28.90 58 VAL A O 1
ATOM 3269 N N . ILE B 1 58 ? -45.146 48.200 0.963 1.00 21.23 59 ILE A N 1
ATOM 3270 C CA . ILE B 1 58 ? -43.748 48.187 1.391 1.00 21.04 59 ILE A CA 1
ATOM 3271 C C . ILE B 1 58 ? -43.457 49.487 2.135 1.00 22.17 59 ILE A C 1
ATOM 3272 O O . ILE B 1 58 ? -43.708 50.571 1.587 1.00 19.45 59 ILE A O 1
ATOM 3277 N N . PRO B 1 59 ? -42.918 49.427 3.351 1.00 19.71 60 PRO A N 1
ATOM 3278 C CA . PRO B 1 59 ? -42.650 50.657 4.103 1.00 21.82 60 PRO A CA 1
ATOM 3279 C C . PRO B 1 59 ? -41.646 51.541 3.383 1.00 23.09 60 PRO A C 1
ATOM 3280 O O . PRO B 1 59 ? -40.954 51.142 2.443 1.00 21.02 60 PRO A O 1
ATOM 3284 N N . ARG B 1 60 ? -41.560 52.773 3.867 1.00 22.89 61 ARG A N 1
ATOM 3285 C CA A ARG B 1 60 ? -40.687 53.771 3.270 0.51 22.61 61 ARG A CA 1
ATOM 3286 C CA B ARG B 1 60 ? -40.687 53.770 3.262 0.49 22.61 61 ARG A CA 1
ATOM 3287 C C . ARG B 1 60 ? -39.228 53.485 3.601 1.00 23.15 61 ARG A C 1
ATOM 3288 O O . ARG B 1 60 ? -38.891 53.174 4.748 1.00 23.67 61 ARG A O 1
ATOM 3303 N N . GLY B 1 61 ? -38.363 53.571 2.592 1.00 19.55 62 GLY A N 1
ATOM 3304 C CA . GLY B 1 61 ? -36.930 53.452 2.779 1.00 20.12 62 GLY A CA 1
ATOM 3305 C C . GLY B 1 61 ? -36.297 54.803 3.051 1.00 18.42 62 GLY A C 1
ATOM 3306 O O . GLY B 1 61 ? -36.963 55.767 3.437 1.00 22.52 62 GLY A O 1
ATOM 3307 N N . GLU B 1 62 ? -34.985 54.862 2.863 1.00 20.08 63 GLU A N 1
ATOM 3308 C CA . GLU B 1 62 ? -34.228 56.086 3.100 1.00 21.82 63 GLU A CA 1
ATOM 3309 C C . GLU B 1 62 ? -34.298 56.978 1.868 1.00 20.22 63 GLU A C 1
ATOM 3310 O O . GLU B 1 62 ? -33.910 56.562 0.773 1.00 17.94 63 GLU A O 1
ATOM 3316 N N . ASP B 1 63 ? -34.771 58.209 2.048 1.00 19.08 64 ASP A N 1
ATOM 3317 C CA . ASP B 1 63 ? -34.979 59.096 0.911 1.00 18.11 64 ASP A CA 1
ATOM 3318 C C . ASP B 1 63 ? -33.645 59.505 0.290 1.00 17.65 64 ASP A C 1
ATOM 3319 O O . ASP B 1 63 ? -32.736 59.965 0.987 1.00 20.89 64 ASP A O 1
ATOM 3324 N N . LYS B 1 64 ? -33.531 59.335 -1.028 1.00 20.31 65 LYS A N 1
ATOM 3325 C CA . LYS B 1 64 ? -32.332 59.716 -1.771 1.00 20.94 65 LYS A CA 1
ATOM 3326 C C . LYS B 1 64 ? -32.605 60.860 -2.743 1.00 25.86 65 LYS A C 1
ATOM 3327 O O . LYS B 1 64 ? -31.785 61.115 -3.636 1.00 21.44 65 LYS A O 1
ATOM 3333 N N . GLY B 1 65 ? -33.739 61.546 -2.604 1.00 22.96 66 GLY A N 1
ATOM 3334 C CA . GLY B 1 65 ? -34.053 62.678 -3.443 1.00 20.94 66 GLY A CA 1
ATOM 3335 C C . GLY B 1 65 ? -34.769 62.325 -4.732 1.00 19.68 66 GLY A C 1
ATOM 3336 O O . GLY B 1 65 ? -34.997 61.154 -5.060 1.00 19.24 66 GLY A O 1
ATOM 3337 N N . PRO B 1 66 ? -35.137 63.357 -5.494 1.00 23.88 67 PRO A N 1
ATOM 3338 C CA . PRO B 1 66 ? -35.820 63.130 -6.774 1.00 21.22 67 PRO A CA 1
ATOM 3339 C C . PRO B 1 66 ? -34.947 62.327 -7.729 1.00 24.13 67 PRO A C 1
ATOM 3340 O O . PRO B 1 66 ? -33.735 62.541 -7.821 1.00 22.97 67 PRO A O 1
ATOM 3344 N N . LEU B 1 67 ? -35.578 61.388 -8.439 1.00 19.47 68 LEU A N 1
ATOM 3345 C CA . LEU B 1 67 ? -34.825 60.548 -9.365 1.00 22.67 68 LEU A CA 1
ATOM 3346 C C . LEU B 1 67 ? -34.151 61.385 -10.443 1.00 26.18 68 LEU A C 1
ATOM 3347 O O . LEU B 1 67 ? -33.010 61.108 -10.830 1.00 22.33 68 LEU A O 1
ATOM 3352 N N . GLU B 1 68 ? -34.836 62.419 -10.936 1.00 27.76 69 GLU A N 1
ATOM 3353 C CA . GLU B 1 68 ? -34.264 63.183 -12.040 1.00 30.80 69 GLU A CA 1
ATOM 3354 C C . GLU B 1 68 ? -33.077 64.029 -11.609 1.00 29.16 69 GLU A C 1
ATOM 3355 O O . GLU B 1 68 ? -32.345 64.515 -12.475 1.00 31.68 69 GLU A O 1
ATOM 3361 N N . ALA B 1 69 ? -32.864 64.207 -10.304 1.00 26.65 70 ALA A N 1
ATOM 3362 C CA . ALA B 1 69 ? -31.702 64.924 -9.796 1.00 26.91 70 ALA A CA 1
ATOM 3363 C C . ALA B 1 69 ? -30.459 64.045 -9.655 1.00 28.21 70 ALA A C 1
ATOM 3364 O O . ALA B 1 69 ? -29.374 64.582 -9.408 1.00 26.82 70 ALA A O 1
ATOM 3366 N N . LEU B 1 70 ? -30.579 62.723 -9.789 1.00 23.14 71 LEU A N 1
ATOM 3367 C CA . LEU B 1 70 ? -29.413 61.851 -9.719 1.00 22.09 71 LEU A CA 1
ATOM 3368 C C . LEU B 1 70 ? -28.627 61.920 -11.027 1.00 22.09 71 LEU A C 1
ATOM 3369 O O . LEU B 1 70 ? -29.206 61.969 -12.113 1.00 24.03 71 LEU A O 1
ATOM 3374 N N . ASP B 1 71 ? -27.300 61.931 -10.914 1.00 22.86 72 ASP A N 1
ATOM 3375 C CA . ASP B 1 71 ? -26.419 62.088 -12.075 1.00 24.56 72 ASP A CA 1
ATOM 3376 C C . ASP B 1 71 ? -26.192 60.715 -12.709 1.00 23.72 72 ASP A C 1
ATOM 3377 O O . ASP B 1 71 ? -25.133 60.097 -12.588 1.00 25.35 72 ASP A O 1
ATOM 3382 N N . ILE B 1 72 ? -27.238 60.243 -13.391 1.00 19.38 73 ILE A N 1
ATOM 3383 C CA . ILE B 1 72 ? -27.261 58.955 -14.081 1.00 17.50 73 ILE A CA 1
ATOM 3384 C C . ILE B 1 72 ? -26.974 59.209 -15.554 1.00 20.41 73 ILE A C 1
ATOM 3385 O O . ILE B 1 72 ? -27.591 60.091 -16.166 1.00 20.10 73 ILE A O 1
ATOM 3390 N N . ARG B 1 73 ? -26.033 58.451 -16.129 1.00 18.60 74 ARG A N 1
ATOM 3391 C CA . ARG B 1 73 ? -25.630 58.647 -17.531 1.00 17.03 74 ARG A CA 1
ATOM 3392 C C . ARG B 1 73 ? -25.485 57.298 -18.217 1.00 20.72 74 ARG A C 1
ATOM 3393 O O . ARG B 1 73 ? -24.990 56.340 -17.600 1.00 17.94 74 ARG A O 1
ATOM 3401 N N . PRO B 1 74 ? -25.884 57.199 -19.484 1.00 20.16 75 PRO A N 1
ATOM 3402 C CA . PRO B 1 74 ? -25.686 55.959 -20.238 1.00 17.62 75 PRO A CA 1
ATOM 3403 C C . PRO B 1 74 ? -24.248 55.850 -20.735 1.00 18.74 75 PRO A C 1
ATOM 3404 O O . PRO B 1 74 ? -23.494 56.821 -20.760 1.00 20.04 75 PRO A O 1
ATOM 3408 N N . VAL B 1 75 ? -23.892 54.632 -21.158 1.00 18.82 76 VAL A N 1
ATOM 3409 C CA . VAL B 1 75 ? -22.508 54.346 -21.532 1.00 19.28 76 VAL A CA 1
ATOM 3410 C C . VAL B 1 75 ? -22.093 55.125 -22.781 1.00 24.78 76 VAL A C 1
ATOM 3411 O O . VAL B 1 75 ? -20.916 55.473 -22.939 1.00 28.61 76 VAL A O 1
ATOM 3415 N N . TRP B 1 76 ? -23.031 55.433 -23.676 1.00 21.88 77 TRP A N 1
ATOM 3416 C CA . TRP B 1 76 ? -22.658 56.164 -24.882 1.00 25.23 77 TRP A CA 1
ATOM 3417 C C . TRP B 1 76 ? -22.410 57.641 -24.623 1.00 29.16 77 TRP A C 1
ATOM 3418 O O . TRP B 1 76 ? -21.927 58.339 -25.521 1.00 33.57 77 TRP A O 1
ATOM 3429 N N . GLU B 1 77 ? -22.733 58.134 -23.429 1.00 27.99 78 GLU A N 1
ATOM 3430 C CA . GLU B 1 77 ? -22.370 59.479 -23.015 1.00 29.89 78 GLU A CA 1
ATOM 3431 C C . GLU B 1 77 ? -21.358 59.486 -21.883 1.00 31.44 78 GLU A C 1
ATOM 3432 O O . GLU B 1 77 ? -20.871 60.558 -21.514 1.00 35.63 78 GLU A O 1
ATOM 3438 N N . ASP B 1 78 ? -21.031 58.323 -21.323 1.00 30.04 79 ASP A N 1
ATOM 3439 C CA . ASP B 1 78 ? -20.123 58.230 -20.181 1.00 30.72 79 ASP A CA 1
ATOM 3440 C C . ASP B 1 78 ? -19.353 56.922 -20.285 1.00 32.57 79 ASP A C 1
ATOM 3441 O O . ASP B 1 78 ? -19.545 56.001 -19.482 1.00 30.74 79 ASP A O 1
ATOM 3446 N N . PRO B 1 79 ? -18.470 56.798 -21.287 1.00 32.15 80 PRO A N 1
ATOM 3447 C CA . PRO B 1 79 ? -17.861 55.484 -21.555 1.00 35.78 80 PRO A CA 1
ATOM 3448 C C . PRO B 1 79 ? -16.994 54.969 -20.417 1.00 40.54 80 PRO A C 1
ATOM 3449 O O . PRO B 1 79 ? -16.891 53.747 -20.240 1.00 42.21 80 PRO A O 1
ATOM 3453 N N . ASP B 1 80 ? -16.405 55.855 -19.615 1.00 37.27 81 ASP A N 1
ATOM 3454 C CA . ASP B 1 80 ? -15.516 55.460 -18.531 1.00 40.55 81 ASP A CA 1
ATOM 3455 C C . ASP B 1 80 ? -16.172 55.515 -17.154 1.00 40.35 81 ASP A C 1
ATOM 3456 O O . ASP B 1 80 ? -15.476 55.373 -16.144 1.00 42.65 81 ASP A O 1
ATOM 3461 N N . GLY B 1 81 ? -17.484 55.720 -17.086 1.00 34.71 82 GLY A N 1
ATOM 3462 C CA . GLY B 1 81 ? -18.170 55.694 -15.809 1.00 36.08 82 GLY A CA 1
ATOM 3463 C C . GLY B 1 81 ? -17.765 56.779 -14.832 1.00 37.47 82 GLY A C 1
ATOM 3464 O O . GLY B 1 81 ? -17.550 56.503 -13.647 1.00 39.42 82 GLY A O 1
ATOM 3465 N N . ALA B 1 82 ? -17.669 58.023 -15.310 1.00 34.78 83 ALA A N 1
ATOM 3466 C CA . ALA B 1 82 ? -17.381 59.140 -14.421 1.00 34.91 83 ALA A CA 1
ATOM 3467 C C . ALA B 1 82 ? -18.569 59.502 -13.538 1.00 33.32 83 ALA A C 1
ATOM 3468 O O . ALA B 1 82 ? -18.369 60.087 -12.470 1.00 32.17 83 ALA A O 1
ATOM 3470 N N . ALA B 1 83 ? -19.788 59.164 -13.950 1.00 32.27 84 ALA A N 1
ATOM 3471 C CA . ALA B 1 83 ? -20.969 59.525 -13.174 1.00 29.23 84 ALA A CA 1
ATOM 3472 C C . ALA B 1 83 ? -20.890 58.926 -11.770 1.00 28.68 84 ALA A C 1
ATOM 3473 O O . ALA B 1 83 ? -20.468 57.775 -11.608 1.00 32.06 84 ALA A O 1
ATOM 3475 N N . PRO B 1 84 ? -21.304 59.667 -10.738 1.00 28.75 85 PRO A N 1
ATOM 3476 C CA . PRO B 1 84 ? -21.214 59.144 -9.367 1.00 28.93 85 PRO A CA 1
ATOM 3477 C C . PRO B 1 84 ? -22.283 58.121 -9.021 1.00 28.82 85 PRO A C 1
ATOM 3478 O O . PRO B 1 84 ? -22.171 57.471 -7.971 1.00 28.38 85 PRO A O 1
ATOM 3482 N N . VAL B 1 85 ? -23.310 57.967 -9.860 1.00 23.34 86 VAL A N 1
ATOM 3483 C CA . VAL B 1 85 ? -24.435 57.077 -9.610 1.00 20.94 86 VAL A CA 1
ATOM 3484 C C . VAL B 1 85 ? -24.663 56.241 -10.863 1.00 21.36 86 VAL A C 1
ATOM 3485 O O . VAL B 1 85 ? -24.594 56.762 -11.980 1.00 20.61 86 VAL A O 1
ATOM 3489 N N . LYS B 1 86 ? -24.928 54.949 -10.687 1.00 17.80 87 LYS A N 1
ATOM 3490 C CA . LYS B 1 86 ? -25.120 54.058 -11.830 1.00 15.88 87 LYS A CA 1
ATOM 3491 C C . LYS B 1 86 ? -26.432 53.314 -11.663 1.00 19.34 87 LYS A C 1
ATOM 3492 O O . LYS B 1 86 ? -26.677 52.714 -10.614 1.00 16.00 87 LYS A O 1
ATOM 3498 N N . LEU B 1 87 ? -27.274 53.348 -12.690 1.00 14.70 88 LEU A N 1
ATOM 3499 C CA . LEU B 1 87 ? -28.475 52.523 -12.700 1.00 13.49 88 LEU A CA 1
ATOM 3500 C C . LEU B 1 87 ? -28.110 51.110 -13.154 1.00 14.01 88 LEU A C 1
ATOM 3501 O O . LEU B 1 87 ? -27.390 50.938 -14.140 1.00 13.05 88 LEU A O 1
ATOM 3506 N N . LEU B 1 88 ? -28.576 50.096 -12.436 1.00 12.41 89 LEU A N 1
ATOM 3507 C CA . LEU B 1 88 ? -28.252 48.713 -12.769 1.00 12.08 89 LEU A CA 1
ATOM 3508 C C . LEU B 1 88 ? -29.486 47.988 -13.296 1.00 11.87 89 LEU A C 1
ATOM 3509 O O . LEU B 1 88 ? -30.596 48.510 -13.258 1.00 11.94 89 LEU A O 1
ATOM 3514 N N . ALA B 1 89 ? -29.291 46.745 -13.748 1.00 11.69 90 ALA A N 1
ATOM 3515 C CA . ALA B 1 89 ? -30.443 45.890 -14.017 1.00 10.78 90 ALA A CA 1
ATOM 3516 C C . ALA B 1 89 ? -31.263 45.731 -12.737 1.00 11.33 90 ALA A C 1
ATOM 3517 O O . ALA B 1 89 ? -30.688 45.621 -11.652 1.00 11.78 90 ALA A O 1
ATOM 3519 N N . PRO B 1 90 ? -32.593 45.721 -12.828 1.00 9.88 91 PRO A N 1
ATOM 3520 C CA . PRO B 1 90 ? -33.432 45.645 -11.622 1.00 11.73 91 PRO A CA 1
ATOM 3521 C C . PRO B 1 90 ? -33.549 44.256 -11.016 1.00 12.55 91 PRO A C 1
ATOM 3522 O O . PRO B 1 90 ? -34.232 44.112 -9.997 1.00 15.68 91 PRO A O 1
ATOM 3526 N N . VAL B 1 91 ? -32.891 43.232 -11.587 1.00 10.85 92 VAL A N 1
ATOM 3527 C CA . VAL B 1 91 ? -32.830 41.898 -10.996 1.00 11.45 92 VAL A CA 1
ATOM 3528 C C . VAL B 1 91 ? -31.528 41.752 -10.220 1.00 14.01 92 VAL A C 1
ATOM 3529 O O . VAL B 1 91 ? -30.510 42.368 -10.562 1.00 12.03 92 VAL A O 1
ATOM 3533 N N . ASP B 1 92 ? -31.548 40.922 -9.165 1.00 13.54 93 ASP A N 1
ATOM 3534 C CA . ASP B 1 92 ? -30.290 40.449 -8.595 1.00 12.36 93 ASP A CA 1
ATOM 3535 C C . ASP B 1 92 ? -30.273 38.924 -8.465 1.00 13.44 93 ASP A C 1
ATOM 3536 O O . ASP B 1 92 ? -29.640 38.249 -9.283 1.00 13.11 93 ASP A O 1
ATOM 3541 N N . LEU B 1 93 ? -30.941 38.360 -7.455 1.00 10.34 94 LEU A N 1
ATOM 3542 C CA . LEU B 1 93 ? -30.807 36.927 -7.201 1.00 10.91 94 LEU A CA 1
ATOM 3543 C C . LEU B 1 93 ? -31.759 36.061 -8.030 1.00 12.72 94 LEU A C 1
ATOM 3544 O O . LEU B 1 93 ? -31.642 34.829 -7.978 1.00 12.03 94 LEU A O 1
ATOM 3549 N N . GLN B 1 94 ? -32.676 36.667 -8.782 1.00 11.56 95 GLN A N 1
ATOM 3550 C CA . GLN B 1 94 ? -33.647 35.919 -9.576 1.00 12.92 95 GLN A CA 1
ATOM 3551 C C . GLN B 1 94 ? -32.980 35.126 -10.700 1.00 14.92 95 GLN A C 1
ATOM 3552 O O . GLN B 1 94 ? -32.010 35.586 -11.311 1.00 15.28 95 GLN A O 1
ATOM 3558 N N . CYS B 1 95 ? -33.509 33.929 -10.974 1.00 11.48 96 CYS A N 1
ATOM 3559 C CA . CYS B 1 95 ? -33.164 33.232 -12.212 1.00 9.88 96 CYS A CA 1
ATOM 3560 C C . CYS B 1 95 ? -33.732 33.973 -13.418 1.00 11.73 96 CYS A C 1
ATOM 3561 O O . CYS B 1 95 ? -34.800 34.591 -13.355 1.00 13.03 96 CYS A O 1
ATOM 3564 N N . LEU B 1 96 ? -33.000 33.927 -14.531 1.00 9.78 97 LEU A N 1
ATOM 3565 C CA . LEU B 1 96 ? -33.384 34.662 -15.739 1.00 8.47 97 LEU A CA 1
ATOM 3566 C C . LEU B 1 96 ? -33.961 33.659 -16.735 1.00 11.04 97 LEU A C 1
ATOM 3567 O O . LEU B 1 96 ? -33.219 32.939 -17.405 1.00 10.91 97 LEU A O 1
ATOM 3572 N N . LYS B 1 97 ? -35.285 33.611 -16.829 1.00 9.67 98 LYS A N 1
ATOM 3573 C CA . LYS B 1 97 ? -35.976 32.664 -17.689 1.00 11.72 98 LYS A CA 1
ATOM 3574 C C . LYS B 1 97 ? -36.572 33.393 -18.889 1.00 12.04 98 LYS A C 1
ATOM 3575 O O . LYS B 1 97 ? -36.830 34.596 -18.835 1.00 10.96 98 LYS A O 1
ATOM 3581 N N . ALA B 1 98 ? -36.804 32.651 -19.977 1.00 10.27 99 ALA A N 1
ATOM 3582 C CA . ALA B 1 98 ? -37.355 33.260 -21.181 1.00 10.29 99 ALA A CA 1
ATOM 3583 C C . ALA B 1 98 ? -38.275 32.272 -21.876 1.00 15.24 99 ALA A C 1
ATOM 3584 O O . ALA B 1 98 ? -37.988 31.072 -21.923 1.00 14.13 99 ALA A O 1
ATOM 3586 N N . ALA B 1 99 ? -39.386 32.783 -22.393 1.00 13.27 100 ALA A N 1
ATOM 3587 C CA . ALA B 1 99 ? -40.283 32.018 -23.245 1.00 11.82 100 ALA A CA 1
ATOM 3588 C C . ALA B 1 99 ? -39.942 32.308 -24.700 1.00 16.01 100 ALA A C 1
ATOM 3589 O O . ALA B 1 99 ? -39.479 33.401 -25.035 1.00 19.21 100 ALA A O 1
ATOM 3591 N N . GLY B 1 100 ? -40.147 31.311 -25.562 1.00 16.00 101 GLY A N 1
ATOM 3592 C CA . GLY B 1 100 ? -39.893 31.490 -26.980 1.00 17.61 101 GLY A CA 1
ATOM 3593 C C . GLY B 1 100 ? -41.114 31.236 -27.840 1.00 15.28 101 GLY A C 1
ATOM 3594 O O . GLY B 1 100 ? -42.064 30.603 -27.375 1.00 13.93 101 GLY A O 1
ATOM 3595 N N . VAL B 1 101 ? -41.055 31.686 -29.106 1.00 13.05 102 VAL A N 1
ATOM 3596 C CA . VAL B 1 101 ? -42.111 31.595 -30.121 1.00 15.82 102 VAL A CA 1
ATOM 3597 C C . VAL B 1 101 ? -43.511 31.772 -29.534 1.00 13.25 102 VAL A C 1
ATOM 3598 O O . VAL B 1 101 ? -44.429 30.977 -29.791 1.00 16.24 102 VAL A O 1
ATOM 3602 N N . THR B 1 102 ? -43.709 32.860 -28.796 1.00 13.97 103 THR A N 1
ATOM 3603 C CA . THR B 1 102 ? -45.044 33.226 -28.334 1.00 13.00 103 THR A CA 1
ATOM 3604 C C . THR B 1 102 ? -45.705 34.256 -29.233 1.00 12.06 103 THR A C 1
ATOM 3605 O O . THR B 1 102 ? -46.858 34.627 -28.982 1.00 13.91 103 THR A O 1
ATOM 3609 N N . PHE B 1 103 ? -45.009 34.726 -30.273 1.00 11.37 104 PHE A N 1
ATOM 3610 C CA . PHE B 1 103 ? -45.605 35.616 -31.259 1.00 12.03 104 PHE A CA 1
ATOM 3611 C C . PHE B 1 103 ? -45.393 35.012 -32.635 1.00 13.30 104 PHE A C 1
ATOM 3612 O O . PHE B 1 103 ? -44.313 34.511 -32.929 1.00 13.73 104 PHE A O 1
ATOM 3620 N N . ALA B 1 104 ? -46.435 35.052 -33.464 1.00 14.71 105 ALA A N 1
ATOM 3621 C CA . ALA B 1 104 ? -46.389 34.387 -34.768 1.00 14.91 105 ALA A CA 1
ATOM 3622 C C . ALA B 1 104 ? -45.257 34.909 -35.667 1.00 17.26 105 ALA A C 1
ATOM 3623 O O . ALA B 1 104 ? -44.674 34.139 -36.447 1.00 14.90 105 ALA A O 1
ATOM 3625 N N . VAL B 1 105 ? -44.944 36.208 -35.595 1.00 14.31 106 VAL A N 1
ATOM 3626 C CA . VAL B 1 105 ? -43.885 36.761 -36.450 1.00 15.46 106 VAL A CA 1
ATOM 3627 C C . VAL B 1 105 ? -42.540 36.110 -36.125 1.00 14.99 106 VAL A C 1
ATOM 3628 O O . VAL B 1 105 ? -41.747 35.763 -37.022 1.00 16.83 106 VAL A O 1
ATOM 3632 N N . SER B 1 106 ? -42.305 35.840 -34.841 1.00 13.06 107 SER A N 1
ATOM 3633 C CA . SER B 1 106 ? -41.085 35.152 -34.449 1.00 15.91 107 SER A CA 1
ATOM 3634 C C . SER B 1 106 ? -41.108 33.697 -34.891 1.00 14.32 107 SER A C 1
ATOM 3635 O O . SER B 1 106 ? -40.107 33.201 -35.408 1.00 12.08 107 SER A O 1
ATOM 3638 N N . THR B 1 107 ? -42.233 32.997 -34.677 1.00 12.55 108 THR A N 1
ATOM 3639 C CA . THR B 1 107 ? -42.332 31.595 -35.072 1.00 14.99 108 THR A CA 1
ATOM 3640 C C . THR B 1 107 ? -41.973 31.408 -36.543 1.00 12.19 108 THR A C 1
ATOM 3641 O O . THR B 1 107 ? -41.199 30.506 -36.903 1.00 12.25 108 THR A O 1
ATOM 3645 N N . LEU B 1 108 ? -42.540 32.251 -37.407 1.00 12.12 109 LEU A N 1
ATOM 3646 C CA . LEU B 1 108 ? -42.225 32.130 -38.829 1.00 14.24 109 LEU A CA 1
ATOM 3647 C C . LEU B 1 108 ? -40.737 32.336 -39.074 1.00 15.33 109 LEU A C 1
ATOM 3648 O O . LEU B 1 108 ? -40.113 31.575 -39.838 1.00 12.58 109 LEU A O 1
ATOM 3653 N N . GLU B 1 109 ? -40.142 33.355 -38.435 1.00 12.43 110 GLU A N 1
ATOM 3654 C CA . GLU B 1 109 ? -38.720 33.592 -38.697 1.00 12.26 110 GLU A CA 1
ATOM 3655 C C . GLU B 1 109 ? -37.825 32.489 -38.122 1.00 13.42 110 GLU A C 1
ATOM 3656 O O . GLU B 1 109 ? -36.740 32.229 -38.667 1.00 12.76 110 GLU A O 1
ATOM 3662 N N . ARG B 1 110 ? -38.271 31.804 -37.059 1.00 11.15 111 ARG A N 1
ATOM 3663 C CA . ARG B 1 110 ? -37.522 30.659 -36.544 1.00 11.75 111 ARG A CA 1
ATOM 3664 C C . ARG B 1 110 ? -37.526 29.513 -37.545 1.00 12.48 111 ARG A C 1
ATOM 3665 O O . ARG B 1 110 ? -36.487 28.873 -37.785 1.00 11.23 111 ARG A O 1
ATOM 3673 N N . VAL B 1 111 ? -38.698 29.218 -38.124 1.00 12.44 112 VAL A N 1
ATOM 3674 C CA . VAL B 1 111 ? -38.743 28.140 -39.117 1.00 13.38 112 VAL A CA 1
ATOM 3675 C C . VAL B 1 111 ? -37.882 28.506 -40.322 1.00 12.43 112 VAL A C 1
ATOM 3676 O O . VAL B 1 111 ? -37.182 27.652 -40.894 1.00 14.06 112 VAL A O 1
ATOM 3680 N N . ILE B 1 112 ? -37.908 29.777 -40.720 1.00 11.42 113 ILE A N 1
ATOM 3681 C CA . ILE B 1 112 ? -37.093 30.212 -41.855 1.00 10.96 113 ILE A CA 1
ATOM 3682 C C . ILE B 1 112 ? -35.609 29.996 -41.568 1.00 13.20 113 ILE A C 1
ATOM 3683 O O . ILE B 1 112 ? -34.881 29.423 -42.392 1.00 11.11 113 ILE A O 1
ATOM 3688 N N . GLU B 1 113 ? -35.132 30.453 -40.400 1.00 10.60 114 GLU A N 1
ATOM 3689 C CA . GLU B 1 113 ? -33.702 30.303 -40.122 1.00 11.85 114 GLU A CA 1
ATOM 3690 C C . GLU B 1 113 ? -33.326 28.835 -39.957 1.00 11.89 114 GLU A C 1
ATOM 3691 O O . GLU B 1 113 ? -32.203 28.447 -40.299 1.00 13.40 114 GLU A O 1
ATOM 3697 N N . GLU B 1 114 ? -34.258 28.004 -39.474 1.00 11.72 115 GLU A N 1
ATOM 3698 C CA . GLU B 1 114 ? -34.009 26.566 -39.378 1.00 11.94 115 GLU A CA 1
ATOM 3699 C C . GLU B 1 114 ? -33.825 25.953 -40.762 1.00 14.74 115 GLU A C 1
ATOM 3700 O O . GLU B 1 114 ? -32.877 25.192 -41.001 1.00 14.10 115 GLU A O 1
ATOM 3706 N N A ARG B 1 115 ? -34.728 26.275 -41.693 0.51 14.33 116 ARG A N 1
ATOM 3707 N N B ARG B 1 115 ? -34.729 26.271 -41.691 0.49 13.44 116 ARG A N 1
ATOM 3708 C CA A ARG B 1 115 ? -34.616 25.732 -43.044 0.51 14.24 116 ARG A CA 1
ATOM 3709 C CA B ARG B 1 115 ? -34.611 25.727 -43.041 0.49 14.78 116 ARG A CA 1
ATOM 3710 C C A ARG B 1 115 ? -33.387 26.267 -43.768 0.51 15.34 116 ARG A C 1
ATOM 3711 C C B ARG B 1 115 ? -33.381 26.263 -43.763 0.49 15.29 116 ARG A C 1
ATOM 3712 O O A ARG B 1 115 ? -32.816 25.570 -44.619 0.51 17.04 116 ARG A O 1
ATOM 3713 O O B ARG B 1 115 ? -32.804 25.563 -44.607 0.49 16.98 116 ARG A O 1
ATOM 3728 N N . ALA B 1 116 ? -32.965 27.492 -43.449 1.00 13.45 117 ALA A N 1
ATOM 3729 C CA . ALA B 1 116 ? -31.757 28.075 -44.021 1.00 14.29 117 ALA A CA 1
ATOM 3730 C C . ALA B 1 116 ? -30.477 27.546 -43.377 1.00 15.00 117 ALA A C 1
ATOM 3731 O O . ALA B 1 116 ? -29.381 27.905 -43.830 1.00 15.90 117 ALA A O 1
ATOM 3733 N N . ARG B 1 117 ? -30.595 26.714 -42.341 1.00 12.74 118 ARG A N 1
ATOM 3734 C CA . ARG B 1 117 ? -29.452 26.259 -41.547 1.00 14.25 118 ARG A CA 1
ATOM 3735 C C . ARG B 1 117 ? -28.590 27.443 -41.115 1.00 15.04 118 ARG A C 1
ATOM 3736 O O . ARG B 1 117 ? -27.358 27.389 -41.108 1.00 17.20 118 ARG A O 1
ATOM 3744 N N . GLY B 1 118 ? -29.257 28.532 -40.751 1.00 13.80 119 GLY A N 1
ATOM 3745 C CA . GLY B 1 118 ? -28.562 29.687 -40.232 1.00 12.75 119 GLY A CA 1
ATOM 3746 C C . GLY B 1 118 ? -27.877 30.555 -41.265 1.00 16.37 119 GLY A C 1
ATOM 3747 O O . GLY B 1 118 ? -27.108 31.440 -40.877 1.00 16.08 119 GLY A O 1
ATOM 3748 N N . ASP B 1 119 ? -28.135 30.342 -42.561 1.00 14.21 120 ASP A N 1
ATOM 3749 C CA . ASP B 1 119 ? -27.508 31.104 -43.645 1.00 15.53 120 ASP A CA 1
ATOM 3750 C C . ASP B 1 119 ? -28.448 32.230 -44.073 1.00 17.10 120 ASP A C 1
ATOM 3751 O O . ASP B 1 119 ? -29.477 31.980 -44.718 1.00 16.98 120 ASP A O 1
ATOM 3756 N N . ALA B 1 120 ? -28.080 33.467 -43.734 1.00 14.05 121 ALA A N 1
ATOM 3757 C CA . ALA B 1 120 ? -28.944 34.613 -44.016 1.00 14.55 121 ALA A CA 1
ATOM 3758 C C . ALA B 1 120 ? -29.247 34.746 -45.505 1.00 14.61 121 ALA A C 1
ATOM 3759 O O . ALA B 1 120 ? -30.301 35.275 -45.883 1.00 16.16 121 ALA A O 1
ATOM 3761 N N . GLY B 1 121 ? -28.332 34.290 -46.360 1.00 13.97 122 GLY A N 1
ATOM 3762 C CA . GLY B 1 121 ? -28.508 34.406 -47.797 1.00 18.36 122 GLY A CA 1
ATOM 3763 C C . GLY B 1 121 ? -29.611 33.538 -48.363 1.00 21.45 122 GLY A C 1
ATOM 3764 O O . GLY B 1 121 ? -29.992 33.731 -49.523 1.00 22.05 122 GLY A O 1
ATOM 3765 N N . GLU B 1 122 ? -30.120 32.590 -47.581 1.00 16.69 123 GLU A N 1
ATOM 3766 C CA . GLU B 1 122 ? -31.200 31.714 -48.008 1.00 20.67 123 GLU A CA 1
ATOM 3767 C C . GLU B 1 122 ? -32.561 32.159 -47.498 1.00 15.86 123 GLU A C 1
ATOM 3768 O O . GLU B 1 122 ? -33.572 31.559 -47.884 1.00 16.73 123 GLU A O 1
ATOM 3774 N N . ALA B 1 123 ? -32.608 33.182 -46.639 1.00 15.63 124 ALA A N 1
ATOM 3775 C CA . ALA B 1 123 ? -33.847 33.497 -45.933 1.00 14.89 124 ALA A CA 1
ATOM 3776 C C . ALA B 1 123 ? -34.919 34.025 -46.881 1.00 16.10 124 ALA A C 1
ATOM 3777 O O . ALA B 1 123 ? -36.098 33.680 -46.736 1.00 15.26 124 ALA A O 1
ATOM 3779 N N . LEU B 1 124 ? -34.535 34.868 -47.848 1.00 14.59 125 LEU A N 1
ATOM 3780 C CA . LEU B 1 124 ? -35.521 35.481 -48.737 1.00 17.01 125 LEU A CA 1
ATOM 3781 C C . LEU B 1 124 ? -36.350 34.424 -49.470 1.00 17.34 125 LEU A C 1
ATOM 3782 O O . LEU B 1 124 ? -37.587 34.478 -49.475 1.00 17.02 125 LEU A O 1
ATOM 3787 N N . LYS B 1 125 ? -35.686 33.438 -50.073 1.00 18.04 126 LYS A N 1
ATOM 3788 C CA . LYS B 1 125 ? -36.401 32.420 -50.848 1.00 18.64 126 LYS A CA 1
ATOM 3789 C C . LYS B 1 125 ? -37.310 31.581 -49.951 1.00 19.37 126 LYS A C 1
ATOM 3790 O O . LYS B 1 125 ? -38.480 31.309 -50.288 1.00 19.68 126 LYS A O 1
ATOM 3796 N N . ILE B 1 126 ? -36.801 31.205 -48.775 1.00 16.49 127 ILE A N 1
ATOM 3797 C CA . ILE B 1 126 ? -37.584 30.387 -47.858 1.00 15.88 127 ILE A CA 1
ATOM 3798 C C . ILE B 1 126 ? -38.755 31.176 -47.306 1.00 15.50 127 ILE A C 1
ATOM 3799 O O . ILE B 1 126 ? -39.870 30.650 -47.199 1.00 15.42 127 ILE A O 1
ATOM 3804 N N . ARG B 1 127 ? -38.527 32.446 -46.945 1.00 14.33 128 ARG A N 1
ATOM 3805 C CA . ARG B 1 127 ? -39.624 33.269 -46.450 1.00 15.92 128 ARG A CA 1
ATOM 3806 C C . ARG B 1 127 ? -40.704 33.418 -47.509 1.00 18.29 128 ARG A C 1
ATOM 3807 O O . ARG B 1 127 ? -41.898 33.336 -47.203 1.00 18.60 128 ARG A O 1
ATOM 3815 N N . THR B 1 128 ? -40.305 33.611 -48.767 1.00 16.70 129 THR A N 1
ATOM 3816 C CA . THR B 1 128 ? -41.301 33.751 -49.824 1.00 19.26 129 THR A CA 1
ATOM 3817 C C . THR B 1 128 ? -42.175 32.507 -49.920 1.00 24.29 129 THR A C 1
ATOM 3818 O O . THR B 1 128 ? -43.397 32.608 -50.074 1.00 26.38 129 THR A O 1
ATOM 3822 N N . LEU B 1 129 ? -41.579 31.323 -49.784 1.00 20.19 130 LEU A N 1
ATOM 3823 C CA . LEU B 1 129 ? -42.411 30.115 -49.770 1.00 26.03 130 LEU A CA 1
ATOM 3824 C C . LEU B 1 129 ? -43.302 30.047 -48.522 1.00 24.96 130 LEU A C 1
ATOM 3825 O O . LEU B 1 129 ? -44.534 29.877 -48.611 1.00 29.83 130 LEU A O 1
ATOM 3830 N N . LEU B 1 130 ? -42.701 30.184 -47.345 1.00 19.72 131 LEU A N 1
ATOM 3831 C CA . LEU B 1 130 ? -43.402 29.814 -46.121 1.00 21.76 131 LEU A CA 1
ATOM 3832 C C . LEU B 1 130 ? -44.415 30.865 -45.683 1.00 26.29 131 LEU A C 1
ATOM 3833 O O . LEU B 1 130 ? -45.452 30.508 -45.121 1.00 24.47 131 LEU A O 1
ATOM 3838 N N . ALA B 1 131 ? -44.132 32.160 -45.883 1.00 24.46 132 ALA A N 1
ATOM 3839 C CA . ALA B 1 131 ? -45.092 33.184 -45.477 1.00 23.77 132 ALA A CA 1
ATOM 3840 C C . ALA B 1 131 ? -46.425 32.976 -46.172 1.00 25.11 132 ALA A C 1
ATOM 3841 O O . ALA B 1 131 ? -47.489 33.088 -45.551 1.00 26.04 132 ALA A O 1
ATOM 3843 N N . GLU B 1 132 ? -46.383 32.668 -47.464 1.00 24.20 133 GLU A N 1
ATOM 3844 C CA . GLU B 1 132 ? -47.603 32.383 -48.195 1.00 26.75 133 GLU A CA 1
ATOM 3845 C C . GLU B 1 132 ? -48.227 31.068 -47.736 1.00 31.09 133 GLU A C 1
ATOM 3846 O O . GLU B 1 132 ? -49.430 31.011 -47.468 1.00 29.13 133 GLU A O 1
ATOM 3852 N N . ARG B 1 133 ? -47.435 29.996 -47.634 1.00 28.00 134 ARG A N 1
ATOM 3853 C CA . ARG B 1 133 ? -48.054 28.701 -47.335 1.00 29.17 134 ARG A CA 1
ATOM 3854 C C . ARG B 1 133 ? -48.667 28.670 -45.937 1.00 31.79 134 ARG A C 1
ATOM 3855 O O . ARG B 1 133 ? -49.738 28.088 -45.735 1.00 34.50 134 ARG A O 1
ATOM 3863 N N . MET B 1 134 ? -47.994 29.269 -44.962 1.00 26.28 135 MET A N 1
ATOM 3864 C CA . MET B 1 134 ? -48.378 29.187 -43.561 1.00 32.18 135 MET A CA 1
ATOM 3865 C C . MET B 1 134 ? -49.056 30.441 -43.038 1.00 31.60 135 MET A C 1
ATOM 3866 O O . MET B 1 134 ? -49.441 30.464 -41.867 1.00 29.62 135 MET A O 1
ATOM 3871 N N . GLY B 1 135 ? -49.198 31.479 -43.860 1.00 28.93 136 GLY A N 1
ATOM 3872 C CA . GLY B 1 135 ? -49.836 32.712 -43.441 1.00 33.08 136 GLY A CA 1
ATOM 3873 C C . GLY B 1 135 ? -51.231 32.510 -42.893 1.00 32.42 136 GLY A C 1
ATOM 3874 O O . GLY B 1 135 ? -52.045 31.790 -43.486 1.00 34.11 136 GLY A O 1
ATOM 3875 N N . GLY B 1 136 ? -51.512 33.133 -41.752 1.00 28.57 137 GLY A N 1
ATOM 3876 C CA . GLY B 1 136 ? -52.839 33.070 -41.182 1.00 29.15 137 GLY A CA 1
ATOM 3877 C C . GLY B 1 136 ? -53.207 31.766 -40.516 1.00 31.11 137 GLY A C 1
ATOM 3878 O O . GLY B 1 136 ? -54.368 31.593 -40.141 1.00 35.02 137 GLY A O 1
ATOM 3879 N N . ASP B 1 137 ? -52.281 30.830 -40.315 1.00 24.80 138 ASP A N 1
ATOM 3880 C CA . ASP B 1 137 ? -52.700 29.526 -39.724 1.00 28.95 138 ASP A CA 1
ATOM 3881 C C . ASP B 1 137 ? -52.244 29.391 -38.267 1.00 24.15 138 ASP A C 1
ATOM 3882 O O . ASP B 1 137 ? -52.899 28.729 -37.482 1.00 22.87 138 ASP A O 1
ATOM 3887 N N . LEU B 1 138 ? -51.137 30.021 -37.943 1.00 21.51 139 LEU A N 1
ATOM 3888 C CA . LEU B 1 138 ? -50.554 29.868 -36.585 1.00 25.56 139 LEU A CA 1
ATOM 3889 C C . LEU B 1 138 ? -51.523 30.357 -35.501 1.00 25.11 139 LEU A C 1
ATOM 3890 O O . LEU B 1 138 ? -51.669 29.668 -34.484 1.00 28.98 139 LEU A O 1
ATOM 3895 N N . LYS B 1 139 ? -52.127 31.512 -35.696 1.00 19.40 140 LYS A N 1
ATOM 3896 C CA . LYS B 1 139 ? -52.982 32.082 -34.626 1.00 18.31 140 LYS A CA 1
ATOM 3897 C C . LYS B 1 139 ? -54.446 31.590 -34.759 1.00 17.19 140 LYS A C 1
ATOM 3898 O O . LYS B 1 139 ? -55.306 32.151 -34.095 1.00 18.39 140 LYS A O 1
ATOM 3904 N N . SER B 1 140 ? -54.662 30.559 -35.557 1.00 18.28 141 SER A N 1
ATOM 3905 C CA . SER B 1 140 ? -56.020 29.997 -35.785 1.00 20.91 141 SER A CA 1
ATOM 3906 C C . SER B 1 140 ? -56.421 29.027 -34.667 1.00 17.54 141 SER A C 1
ATOM 3907 O O . SER B 1 140 ? -57.577 28.620 -34.653 1.00 18.29 141 SER A O 1
ATOM 3910 N N . VAL B 1 141 ? -55.485 28.669 -33.792 1.00 16.74 142 VAL A N 1
ATOM 3911 C CA . VAL B 1 141 ? -55.756 27.736 -32.702 1.00 16.78 142 VAL A CA 1
ATOM 3912 C C . VAL B 1 141 ? -55.179 28.306 -31.414 1.00 18.85 142 VAL A C 1
ATOM 3913 O O . VAL B 1 141 ? -54.243 29.108 -31.425 1.00 20.33 142 VAL A O 1
ATOM 3917 N N . GLU B 1 142 ? -55.738 27.849 -30.291 1.00 19.90 143 GLU A N 1
ATOM 3918 C CA . GLU B 1 142 ? -55.124 28.101 -28.988 1.00 22.36 143 GLU A CA 1
ATOM 3919 C C . GLU B 1 142 ? -54.038 27.063 -28.722 1.00 17.50 143 GLU A C 1
ATOM 3920 O O . GLU B 1 142 ? -54.307 25.859 -28.816 1.00 17.72 143 GLU A O 1
ATOM 3926 N N . PRO B 1 143 ? -52.826 27.476 -28.363 1.00 17.00 144 PRO A N 1
ATOM 3927 C CA . PRO B 1 143 ? -51.775 26.493 -28.078 1.00 18.59 144 PRO A CA 1
ATOM 3928 C C . PRO B 1 143 ? -52.228 25.469 -27.047 1.00 20.14 144 PRO A C 1
ATOM 3929 O O . PRO B 1 143 ? -52.907 25.797 -26.066 1.00 19.60 144 PRO A O 1
ATOM 3933 N N . GLY B 1 144 ? -51.880 24.209 -27.302 1.00 18.11 145 GLY A N 1
ATOM 3934 C CA . GLY B 1 144 ? -52.181 23.147 -26.370 1.00 20.02 145 GLY A CA 1
ATOM 3935 C C . GLY B 1 144 ? -53.608 22.639 -26.390 1.00 21.48 145 GLY A C 1
ATOM 3936 O O . GLY B 1 144 ? -53.946 21.774 -25.570 1.00 23.17 145 GLY A O 1
ATOM 3937 N N . SER B 1 145 ? -54.452 23.122 -27.303 1.00 17.73 146 SER A N 1
ATOM 3938 C CA . SER B 1 145 ? -55.843 22.696 -27.381 1.00 19.65 146 SER A CA 1
ATOM 3939 C C . SER B 1 145 ? -55.991 21.482 -28.304 1.00 19.00 146 SER A C 1
ATOM 3940 O O . SER B 1 145 ? -55.063 21.088 -29.014 1.00 17.91 146 SER A O 1
ATOM 3943 N N . GLN B 1 146 ? -57.181 20.881 -28.292 1.00 18.12 147 GLN A N 1
ATOM 3944 C CA A GLN B 1 146 ? -57.477 19.831 -29.262 0.59 20.94 147 GLN A CA 1
ATOM 3945 C CA B GLN B 1 146 ? -57.471 19.830 -29.262 0.41 20.99 147 GLN A CA 1
ATOM 3946 C C . GLN B 1 146 ? -57.414 20.376 -30.686 1.00 18.15 147 GLN A C 1
ATOM 3947 O O . GLN B 1 146 ? -56.929 19.696 -31.607 1.00 17.23 147 GLN A O 1
ATOM 3958 N N . GLY B 1 147 ? -57.894 21.606 -30.887 1.00 17.19 148 GLY A N 1
ATOM 3959 C CA . GLY B 1 147 ? -57.760 22.240 -32.193 1.00 17.79 148 GLY A CA 1
ATOM 3960 C C . GLY B 1 147 ? -56.310 22.331 -32.642 1.00 15.97 148 GLY A C 1
ATOM 3961 O O . GLY B 1 147 ? -55.992 22.081 -33.809 1.00 15.66 148 GLY A O 1
ATOM 3962 N N . ALA B 1 148 ? -55.412 22.676 -31.721 1.00 15.77 149 ALA A N 1
ATOM 3963 C CA . ALA B 1 148 ? -53.995 22.765 -32.076 1.00 15.52 149 ALA A CA 1
ATOM 3964 C C . ALA B 1 148 ? -53.441 21.403 -32.483 1.00 16.89 149 ALA A C 1
ATOM 3965 O O . ALA B 1 148 ? -52.586 21.314 -33.370 1.00 15.00 149 ALA A O 1
ATOM 3967 N N . GLN B 1 149 ? -53.925 20.327 -31.852 1.00 16.94 150 GLN A N 1
ATOM 3968 C CA . GLN B 1 149 ? -53.524 18.981 -32.258 1.00 16.84 150 GLN A CA 1
ATOM 3969 C C . GLN B 1 149 ? -53.994 18.661 -33.678 1.00 17.40 150 GLN A C 1
ATOM 3970 O O . GLN B 1 149 ? -53.250 18.064 -34.471 1.00 17.32 150 GLN A O 1
ATOM 3976 N N . ARG B 1 150 ? -55.234 19.044 -34.017 1.00 16.04 151 ARG A N 1
ATOM 3977 C CA . ARG B 1 150 ? -55.708 18.812 -35.384 1.00 16.04 151 ARG A CA 1
ATOM 3978 C C . ARG B 1 150 ? -54.952 19.670 -36.399 1.00 17.88 151 ARG A C 1
ATOM 3979 O O . ARG B 1 150 ? -54.699 19.226 -37.533 1.00 16.21 151 ARG A O 1
ATOM 3987 N N . LEU B 1 151 ? -54.579 20.893 -36.017 1.00 16.24 152 LEU A N 1
ATOM 3988 C CA . LEU B 1 151 ? -53.756 21.716 -36.911 1.00 16.08 152 LEU A CA 1
ATOM 3989 C C . LEU B 1 151 ? -52.375 21.101 -37.102 1.00 14.84 152 LEU A C 1
ATOM 3990 O O . LEU B 1 151 ? -51.830 21.113 -38.212 1.00 14.92 152 LEU A O 1
ATOM 3995 N N . LYS B 1 152 ? -51.787 20.571 -36.025 1.00 14.83 153 LYS A N 1
ATOM 3996 C CA . LYS B 1 152 ? -50.508 19.882 -36.145 1.00 17.27 153 LYS A CA 1
ATOM 3997 C C . LYS B 1 152 ? -50.598 18.746 -37.150 1.00 15.94 153 LYS A C 1
ATOM 3998 O O . LYS B 1 152 ? -49.718 18.587 -38.003 1.00 16.41 153 LYS A O 1
ATOM 4004 N N . ASP B 1 153 ? -51.652 17.934 -37.053 1.00 18.03 154 ASP A N 1
ATOM 4005 C CA . ASP B 1 153 ? -51.804 16.846 -38.014 1.00 20.75 154 ASP A CA 1
ATOM 4006 C C . ASP B 1 153 ? -51.931 17.368 -39.448 1.00 17.83 154 ASP A C 1
ATOM 4007 O O . ASP B 1 153 ? -51.326 16.806 -40.376 1.00 19.93 154 ASP A O 1
ATOM 4012 N N . ALA B 1 154 ? -52.693 18.450 -39.653 1.00 17.85 155 ALA A N 1
ATOM 4013 C CA . ALA B 1 154 ? -52.781 19.031 -40.999 1.00 18.21 155 ALA A CA 1
ATOM 4014 C C . ALA B 1 154 ? -51.414 19.494 -41.508 1.00 18.66 155 ALA A C 1
ATOM 4015 O O . ALA B 1 154 ? -51.055 19.259 -42.672 1.00 19.35 155 ALA A O 1
ATOM 4017 N N . LEU B 1 155 ? -50.656 20.180 -40.659 1.00 16.75 156 LEU A N 1
ATOM 4018 C CA . LEU B 1 155 ? -49.367 20.735 -41.069 1.00 18.05 156 LEU A CA 1
ATOM 4019 C C . LEU B 1 155 ? -48.358 19.629 -41.343 1.00 17.26 156 LEU A C 1
ATOM 4020 O O . LEU B 1 155 ? -47.522 19.754 -42.245 1.00 18.84 156 LEU A O 1
ATOM 4025 N N . ILE B 1 156 ? -48.410 18.546 -40.572 1.00 16.85 157 ILE A N 1
ATOM 4026 C CA . ILE B 1 156 ? -47.571 17.395 -40.879 1.00 19.60 157 ILE A CA 1
ATOM 4027 C C . ILE B 1 156 ? -47.921 16.850 -42.256 1.00 21.03 157 ILE A C 1
ATOM 4028 O O . ILE B 1 156 ? -47.037 16.598 -43.085 1.00 20.36 157 ILE A O 1
ATOM 4033 N N . ALA B 1 157 ? -49.219 16.690 -42.536 1.00 19.93 158 ALA A N 1
ATOM 4034 C CA . ALA B 1 157 ? -49.598 16.182 -43.855 1.00 26.02 158 ALA A CA 1
ATOM 4035 C C . ALA B 1 157 ? -49.152 17.127 -44.967 1.00 24.49 158 ALA A C 1
ATOM 4036 O O . ALA B 1 157 ? -48.849 16.677 -46.079 1.00 28.23 158 ALA A O 1
ATOM 4038 N N . ASP B 1 158 ? -49.093 18.432 -44.681 1.00 20.16 159 ASP A N 1
ATOM 4039 C CA . ASP B 1 158 ? -48.643 19.443 -45.636 1.00 23.33 159 ASP A CA 1
ATOM 4040 C C . ASP B 1 158 ? -47.147 19.401 -45.912 1.00 28.85 159 ASP A C 1
ATOM 4041 O O . ASP B 1 158 ? -46.698 20.072 -46.848 1.00 31.50 159 ASP A O 1
ATOM 4046 N N . GLY B 1 159 ? -46.361 18.696 -45.099 1.00 24.19 160 GLY A N 1
ATOM 4047 C CA . GLY B 1 159 ? -44.920 18.859 -45.159 1.00 23.83 160 GLY A CA 1
ATOM 4048 C C . GLY B 1 159 ? -44.419 20.163 -44.574 1.00 23.99 160 GLY A C 1
ATOM 4049 O O . GLY B 1 159 ? -43.331 20.621 -44.932 1.00 23.24 160 GLY A O 1
ATOM 4050 N N . LEU B 1 160 ? -45.188 20.785 -43.680 1.00 19.00 161 LEU A N 1
ATOM 4051 C CA . LEU B 1 160 ? -44.839 22.083 -43.120 1.00 19.11 161 LEU A CA 1
ATOM 4052 C C . LEU B 1 160 ? -44.491 22.022 -41.637 1.00 19.94 161 LEU A C 1
ATOM 4053 O O . LEU B 1 160 ? -44.287 23.069 -41.022 1.00 20.24 161 LEU A O 1
ATOM 4058 N N . TRP B 1 161 ? -44.418 20.837 -41.047 1.00 16.92 162 TRP A N 1
ATOM 4059 C CA . TRP B 1 161 ? -44.212 20.772 -39.610 1.00 15.32 162 TRP A CA 1
ATOM 4060 C C . TRP B 1 161 ? -42.762 21.085 -39.267 1.00 19.83 162 TRP A C 1
ATOM 4061 O O . TRP B 1 161 ? -41.847 20.896 -40.075 1.00 19.42 162 TRP A O 1
ATOM 4072 N N . SER B 1 162 ? -42.566 21.579 -38.051 1.00 17.33 163 SER A N 1
ATOM 4073 C CA . SER B 1 162 ? -41.252 21.956 -37.558 1.00 16.63 163 SER A CA 1
ATOM 4074 C C . SER B 1 162 ? -41.263 21.809 -36.049 1.00 16.00 163 SER A C 1
ATOM 4075 O O . SER B 1 162 ? -42.307 21.947 -35.409 1.00 14.34 163 SER A O 1
ATOM 4078 N N . GLN B 1 163 ? -40.091 21.522 -35.488 1.00 15.41 164 GLN A N 1
ATOM 4079 C CA . GLN B 1 163 ? -39.955 21.496 -34.040 1.00 15.54 164 GLN A CA 1
ATOM 4080 C C . GLN B 1 163 ? -40.303 22.835 -33.409 1.00 12.88 164 GLN A C 1
ATOM 4081 O O . GLN B 1 163 ? -40.649 22.873 -32.224 1.00 13.78 164 GLN A O 1
ATOM 4087 N N . TYR B 1 164 ? -40.202 23.937 -34.163 1.00 12.06 165 TYR A N 1
ATOM 4088 C CA . TYR B 1 164 ? -40.631 25.225 -33.622 1.00 11.09 165 TYR A CA 1
ATOM 4089 C C . TYR B 1 164 ? -42.147 25.322 -33.550 1.00 13.36 165 TYR A C 1
ATOM 4090 O O . TYR B 1 164 ? -42.680 25.978 -32.649 1.00 13.85 165 TYR A O 1
ATOM 4099 N N . LEU B 1 165 ? -42.864 24.706 -34.495 1.00 12.43 166 LEU A N 1
ATOM 4100 C CA . LEU B 1 165 ? -44.318 24.712 -34.390 1.00 14.26 166 LEU A CA 1
ATOM 4101 C C . LEU B 1 165 ? -44.786 23.876 -33.205 1.00 15.43 166 LEU A C 1
ATOM 4102 O O . LEU B 1 165 ? -45.821 24.186 -32.602 1.00 14.21 166 LEU A O 1
ATOM 4107 N N . GLU B 1 166 ? -44.036 22.823 -32.853 1.00 12.70 167 GLU A N 1
ATOM 4108 C CA . GLU B 1 166 ? -44.368 22.044 -31.663 1.00 12.86 167 GLU A CA 1
ATOM 4109 C C . GLU B 1 166 ? -44.431 22.928 -30.418 1.00 15.63 167 GLU A C 1
ATOM 4110 O O . GLU B 1 166 ? -45.367 22.813 -29.618 1.00 14.79 167 GLU A O 1
ATOM 4116 N N . VAL B 1 167 ? -43.455 23.825 -30.235 1.00 12.38 168 VAL A N 1
ATOM 4117 C CA . VAL B 1 167 ? -43.491 24.714 -29.076 1.00 13.17 168 VAL A CA 1
ATOM 4118 C C . VAL B 1 167 ? -44.342 25.961 -29.323 1.00 12.90 168 VAL A C 1
ATOM 4119 O O . VAL B 1 167 ? -44.743 26.628 -28.360 1.00 15.79 168 VAL A O 1
ATOM 4123 N N . ALA B 1 168 ? -44.651 26.290 -30.577 1.00 12.54 169 ALA A N 1
ATOM 4124 C CA . ALA B 1 168 ? -45.563 27.405 -30.816 1.00 11.82 169 ALA A CA 1
ATOM 4125 C C . ALA B 1 168 ? -47.008 27.046 -30.470 1.00 15.13 169 ALA A C 1
ATOM 4126 O O . ALA B 1 168 ? -47.722 27.867 -29.886 1.00 15.99 169 ALA A O 1
ATOM 4128 N N . ILE B 1 169 ? -47.470 25.843 -30.819 1.00 13.06 170 ILE A N 1
ATOM 4129 C CA . ILE B 1 169 ? -48.885 25.516 -30.654 1.00 12.97 170 ILE A CA 1
ATOM 4130 C C . ILE B 1 169 ? -49.129 24.269 -29.813 1.00 16.28 170 ILE A C 1
ATOM 4131 O O . ILE B 1 169 ? -50.294 23.950 -29.523 1.00 16.64 170 ILE A O 1
ATOM 4136 N N . GLY B 1 170 ? -48.085 23.556 -29.401 1.00 15.16 171 GLY A N 1
ATOM 4137 C CA . GLY B 1 170 ? -48.278 22.382 -28.585 1.00 15.37 171 GLY A CA 1
ATOM 4138 C C . GLY B 1 170 ? -48.499 22.725 -27.125 1.00 16.77 171 GLY A C 1
ATOM 4139 O O . GLY B 1 170 ? -48.519 23.888 -26.709 1.00 17.25 171 GLY A O 1
ATOM 4140 N N . PRO B 1 171 ? -48.667 21.686 -26.309 1.00 17.19 172 PRO A N 1
ATOM 4141 C CA . PRO B 1 171 ? -49.006 21.931 -24.897 1.00 18.23 172 PRO A CA 1
ATOM 4142 C C . PRO B 1 171 ? -47.865 22.537 -24.093 1.00 20.58 172 PRO A C 1
ATOM 4143 O O . PRO B 1 171 ? -48.124 23.242 -23.109 1.00 19.27 172 PRO A O 1
ATOM 4147 N N . ASP B 1 172 ? -46.615 22.312 -24.489 1.00 17.52 173 ASP A N 1
ATOM 4148 C CA . ASP B 1 172 ? -45.457 22.767 -23.728 1.00 16.11 173 ASP A CA 1
ATOM 4149 C C . ASP B 1 172 ? -44.857 23.990 -24.409 1.00 17.32 173 ASP A C 1
ATOM 4150 O O . ASP B 1 172 ? -44.416 23.905 -25.557 1.00 17.33 173 ASP A O 1
ATOM 4155 N N . ALA B 1 173 ? -44.849 25.124 -23.712 1.00 15.58 174 ALA A N 1
ATOM 4156 C CA . ALA B 1 173 ? -44.158 26.291 -24.242 1.00 15.77 174 ALA A CA 1
ATOM 4157 C C . ALA B 1 173 ? -42.648 26.086 -24.169 1.00 15.86 174 ALA A C 1
ATOM 4158 O O . ALA B 1 173 ? -42.134 25.345 -23.325 1.00 15.24 174 ALA A O 1
ATOM 4160 N N . GLU B 1 174 ? -41.942 26.737 -25.084 1.00 13.46 175 GLU A N 1
ATOM 4161 C CA . GLU B 1 174 ? -40.488 26.818 -25.018 1.00 14.07 175 GLU A CA 1
ATOM 4162 C C . GLU B 1 174 ? -40.111 27.771 -23.891 1.00 15.11 175 GLU A C 1
ATOM 4163 O O . GLU B 1 174 ? -40.418 28.965 -23.958 1.00 14.57 175 GLU A O 1
ATOM 4169 N N . ILE B 1 175 ? -39.486 27.247 -22.839 1.00 14.57 176 ILE A N 1
ATOM 4170 C CA . ILE B 1 175 ? -38.942 28.062 -21.754 1.00 14.70 176 ILE A CA 1
ATOM 4171 C C . ILE B 1 175 ? -37.502 27.619 -21.519 1.00 14.92 176 ILE A C 1
ATOM 4172 O O . ILE B 1 175 ? -37.226 26.416 -21.424 1.00 18.80 176 ILE A O 1
ATOM 4177 N N . PHE B 1 176 ? -36.585 28.579 -21.452 1.00 12.47 177 PHE A N 1
ATOM 4178 C CA . PHE B 1 176 ? -35.166 28.275 -21.315 1.00 13.44 177 PHE A CA 1
ATOM 4179 C C . PHE B 1 176 ? -34.524 29.291 -20.374 1.00 13.06 177 PHE A C 1
ATOM 4180 O O . PHE B 1 176 ? -35.152 30.267 -19.951 1.00 11.77 177 PHE A O 1
ATOM 4188 N N . THR B 1 177 ? -33.268 29.049 -20.024 1.00 11.48 178 THR A N 1
ATOM 4189 C CA . THR B 1 177 ? -32.516 29.982 -19.185 1.00 10.80 178 THR A CA 1
ATOM 4190 C C . THR B 1 177 ? -31.814 30.989 -20.082 1.00 12.40 178 THR A C 1
ATOM 4191 O O . THR B 1 177 ? -30.973 30.610 -20.899 1.00 11.72 178 THR A O 1
ATOM 4195 N N . LYS B 1 178 ? -32.146 32.273 -19.918 1.00 9.40 179 LYS A N 1
ATOM 4196 C CA . LYS B 1 178 ? -31.563 33.300 -20.778 1.00 10.98 179 LYS A CA 1
ATOM 4197 C C . LYS B 1 178 ? -30.105 33.568 -20.421 1.00 11.81 179 LYS A C 1
ATOM 4198 O O . LYS B 1 178 ? -29.274 33.792 -21.306 1.00 11.76 179 LYS A O 1
ATOM 4204 N N . GLY B 1 179 ? -29.774 33.551 -19.132 1.00 12.54 180 GLY A N 1
ATOM 4205 C CA . GLY B 1 179 ? -28.424 33.816 -18.691 1.00 12.27 180 GLY A CA 1
ATOM 4206 C C . GLY B 1 179 ? -28.301 33.550 -17.203 1.00 12.70 180 GLY A C 1
ATOM 4207 O O . GLY B 1 179 ? -29.301 33.348 -16.506 1.00 11.32 180 GLY A O 1
ATOM 4208 N N . PRO B 1 180 ? -27.072 33.562 -16.696 1.00 11.67 181 PRO A N 1
ATOM 4209 C CA . PRO B 1 180 ? -26.846 33.276 -15.274 1.00 10.43 181 PRO A CA 1
ATOM 4210 C C . PRO B 1 180 ? -27.317 34.415 -14.385 1.00 11.93 181 PRO A C 1
ATOM 4211 O O . PRO B 1 180 ? -27.369 35.582 -14.779 1.00 9.91 181 PRO A O 1
ATOM 4215 N N . THR B 1 181 ? -27.604 34.050 -13.141 1.00 10.21 182 THR A N 1
ATOM 4216 C CA . THR B 1 181 ? -28.006 35.023 -12.138 1.00 11.30 182 THR A CA 1
ATOM 4217 C C . THR B 1 181 ? -26.906 36.071 -11.961 1.00 11.79 182 THR A C 1
ATOM 4218 O O . THR B 1 181 ? -25.715 35.735 -11.920 1.00 11.20 182 THR A O 1
ATOM 4222 N N . LEU B 1 182 ? -27.320 37.345 -11.910 1.00 9.59 183 LEU A N 1
ATOM 4223 C CA . LEU B 1 182 ? -26.501 38.568 -11.744 1.00 9.94 183 LEU A CA 1
ATOM 4224 C C . LEU B 1 182 ? -25.755 38.987 -13.009 1.00 10.56 183 LEU A C 1
ATOM 4225 O O . LEU B 1 182 ? -24.969 39.957 -12.958 1.00 12.67 183 LEU A O 1
ATOM 4230 N N . SER B 1 183 ? -25.994 38.340 -14.149 1.00 9.53 184 SER A N 1
ATOM 4231 C CA . SER B 1 183 ? -25.289 38.675 -15.384 1.00 9.90 184 SER A CA 1
ATOM 4232 C C . SER B 1 183 ? -26.026 39.687 -16.262 1.00 10.62 184 SER A C 1
ATOM 4233 O O . SER B 1 183 ? -25.484 40.093 -17.296 1.00 10.34 184 SER A O 1
ATOM 4236 N N . SER B 1 184 ? -27.241 40.097 -15.909 1.00 8.67 185 SER A N 1
ATOM 4237 C CA . SER B 1 184 ? -28.017 40.938 -16.819 1.00 9.04 185 SER A CA 1
ATOM 4238 C C . SER B 1 184 ? -27.454 42.355 -16.917 1.00 12.27 185 SER A C 1
ATOM 4239 O O . SER B 1 184 ? -26.963 42.923 -15.935 1.00 9.77 185 SER A O 1
ATOM 4242 N N . MET B 1 185 ? -27.549 42.932 -18.108 1.00 8.54 186 MET A N 1
ATOM 4243 C CA . MET B 1 185 ? -27.370 44.367 -18.282 1.00 10.80 186 MET A CA 1
ATOM 4244 C C . MET B 1 185 ? -28.675 45.097 -17.989 1.00 11.68 186 MET A C 1
ATOM 4245 O O . MET B 1 185 ? -29.764 44.500 -17.950 1.00 10.47 186 MET A O 1
ATOM 4250 N N . GLY B 1 186 ? -28.558 46.412 -17.810 1.00 11.04 187 GLY A N 1
ATOM 4251 C CA . GLY B 1 186 ? -29.720 47.256 -17.608 1.00 11.88 187 GLY A CA 1
ATOM 4252 C C . GLY B 1 186 ? -29.786 48.389 -18.608 1.00 11.42 187 GLY A C 1
ATOM 4253 O O . GLY B 1 186 ? -29.080 48.380 -19.625 1.00 12.70 187 GLY A O 1
ATOM 4254 N N . TRP B 1 187 ? -30.648 49.364 -18.335 1.00 11.17 188 TRP A N 1
ATOM 4255 C CA . TRP B 1 187 ? -30.685 50.573 -19.145 1.00 12.89 188 TRP A CA 1
ATOM 4256 C C . TRP B 1 187 ? -29.304 51.211 -19.220 1.00 12.74 188 TRP A C 1
ATOM 4257 O O . TRP B 1 187 ? -28.570 51.262 -18.227 1.00 11.85 188 TRP A O 1
ATOM 4268 N N . GLY B 1 188 ? -28.958 51.713 -20.407 1.00 11.76 189 GLY A N 1
ATOM 4269 C CA . GLY B 1 188 ? -27.743 52.484 -20.578 1.00 11.23 189 GLY A CA 1
ATOM 4270 C C . GLY B 1 188 ? -26.468 51.678 -20.672 1.00 14.36 189 GLY A C 1
ATOM 4271 O O . GLY B 1 188 ? -25.387 52.272 -20.718 1.00 15.30 189 GLY A O 1
ATOM 4272 N N . ASP B 1 189 ? -26.555 50.351 -20.687 1.00 11.93 190 ASP A N 1
ATOM 4273 C CA . ASP B 1 189 ? -25.391 49.475 -20.763 1.00 10.47 190 ASP A CA 1
ATOM 4274 C C . ASP B 1 189 ? -25.096 49.104 -22.215 1.00 12.48 190 ASP A C 1
ATOM 4275 O O . ASP B 1 189 ? -25.966 49.169 -23.079 1.00 12.34 190 ASP A O 1
ATOM 4280 N N . GLN B 1 190 ? -23.864 48.678 -22.471 1.00 10.27 191 GLN A N 1
ATOM 4281 C CA . GLN B 1 190 ? -23.602 47.960 -23.710 1.00 12.04 191 GLN A CA 1
ATOM 4282 C C . GLN B 1 190 ? -24.145 46.539 -23.631 1.00 14.66 191 GLN A C 1
ATOM 4283 O O . GLN B 1 190 ? -24.033 45.877 -22.595 1.00 12.58 191 GLN A O 1
ATOM 4289 N N . VAL B 1 191 ? -24.726 46.063 -24.735 1.00 10.93 192 VAL A N 1
ATOM 4290 C CA . VAL B 1 191 ? -25.049 44.648 -24.887 1.00 8.22 192 VAL A CA 1
ATOM 4291 C C . VAL B 1 191 ? -24.132 44.064 -25.956 1.00 10.47 192 VAL A C 1
ATOM 4292 O O . VAL B 1 191 ? -23.553 44.782 -26.776 1.00 12.09 192 VAL A O 1
ATOM 4296 N N . GLY B 1 192 ? -23.991 42.742 -25.929 1.00 10.34 193 GLY A N 1
ATOM 4297 C CA . GLY B 1 192 ? -22.993 42.080 -26.749 1.00 10.57 193 GLY A CA 1
ATOM 4298 C C . GLY B 1 192 ? -23.582 41.058 -27.695 1.00 11.73 193 GLY A C 1
ATOM 4299 O O . GLY B 1 192 ? -24.389 40.208 -27.286 1.00 11.58 193 GLY A O 1
ATOM 4300 N N . VAL B 1 193 ? -23.215 41.158 -28.984 1.00 11.97 194 VAL A N 1
ATOM 4301 C CA . VAL B 1 193 ? -23.424 40.090 -29.962 1.00 10.54 194 VAL A CA 1
ATOM 4302 C C . VAL B 1 193 ? -22.088 39.385 -30.160 1.00 10.92 194 VAL A C 1
ATOM 4303 O O . VAL B 1 193 ? -21.040 40.034 -30.211 1.00 11.88 194 VAL A O 1
ATOM 4307 N N . ARG B 1 194 ? -22.106 38.060 -30.271 1.00 10.89 195 ARG A N 1
ATOM 4308 C CA . ARG B 1 194 ? -20.838 37.358 -30.471 1.00 11.60 195 ARG A CA 1
ATOM 4309 C C . ARG B 1 194 ? -20.126 37.883 -31.718 1.00 13.31 195 ARG A C 1
ATOM 4310 O O . ARG B 1 194 ? -20.758 38.168 -32.739 1.00 13.16 195 ARG A O 1
ATOM 4318 N N . TYR B 1 195 ? -18.796 38.030 -31.634 1.00 12.38 196 TYR A N 1
ATOM 4319 C CA . TYR B 1 195 ? -18.081 38.546 -32.793 1.00 15.41 196 TYR A CA 1
ATOM 4320 C C . TYR B 1 195 ? -18.084 37.554 -33.944 1.00 15.91 196 TYR A C 1
ATOM 4321 O O . TYR B 1 195 ? -17.840 37.953 -35.087 1.00 16.77 196 TYR A O 1
ATOM 4330 N N . ASP B 1 196 ? -18.354 36.272 -33.678 1.00 15.10 197 ASP A N 1
ATOM 4331 C CA . ASP B 1 196 ? -18.433 35.287 -34.750 1.00 16.79 197 ASP A CA 1
ATOM 4332 C C . ASP B 1 196 ? -19.867 35.037 -35.214 1.00 19.87 197 ASP A C 1
ATOM 4333 O O . ASP B 1 196 ? -20.126 34.043 -35.906 1.00 18.58 197 ASP A O 1
ATOM 4338 N N . SER B 1 197 ? -20.792 35.929 -34.880 1.00 13.48 198 SER A N 1
ATOM 4339 C CA . SER B 1 197 ? -22.153 35.875 -35.399 1.00 13.09 198 SER A CA 1
ATOM 4340 C C . SER B 1 197 ? -22.322 36.922 -36.489 1.00 17.74 198 SER A C 1
ATOM 4341 O O . SER B 1 197 ? -21.952 38.087 -36.297 1.00 17.10 198 SER A O 1
ATOM 4344 N N . HIS B 1 198 ? -22.886 36.514 -37.628 1.00 15.10 199 HIS A N 1
ATOM 4345 C CA . HIS B 1 198 ? -23.100 37.445 -38.728 1.00 18.94 199 HIS A CA 1
ATOM 4346 C C . HIS B 1 198 ? -24.567 37.563 -39.123 1.00 17.73 199 HIS A C 1
ATOM 4347 O O . HIS B 1 198 ? -24.877 38.126 -40.173 1.00 14.88 199 HIS A O 1
ATOM 4354 N N . TRP B 1 199 ? -25.480 37.077 -38.282 1.00 11.71 200 TRP A N 1
ATOM 4355 C CA . TRP B 1 199 ? -26.916 37.204 -38.541 1.00 12.03 200 TRP A CA 1
ATOM 4356 C C . TRP B 1 199 ? -27.577 37.263 -37.169 1.00 12.60 200 TRP A C 1
ATOM 4357 O O . TRP B 1 199 ? -27.743 36.223 -36.523 1.00 11.56 200 TRP A O 1
ATOM 4368 N N . ASN B 1 200 ? -27.897 38.472 -36.703 1.00 10.14 201 ASN A N 1
ATOM 4369 C CA . ASN B 1 200 ? -28.317 38.638 -35.317 1.00 11.41 201 ASN A CA 1
ATOM 4370 C C . ASN B 1 200 ? -29.231 39.854 -35.222 1.00 11.33 201 ASN A C 1
ATOM 4371 O O . ASN B 1 200 ? -29.359 40.625 -36.176 1.00 11.49 201 ASN A O 1
ATOM 4376 N N . ASN B 1 201 ? -29.881 40.022 -34.075 1.00 11.97 202 ASN A N 1
ATOM 4377 C CA . ASN B 1 201 ? -30.960 40.999 -33.987 1.00 12.60 202 ASN A CA 1
ATOM 4378 C C . ASN B 1 201 ? -31.292 41.246 -32.524 1.00 13.03 202 ASN A C 1
ATOM 4379 O O . ASN B 1 201 ? -31.054 40.382 -31.676 1.00 12.02 202 ASN A O 1
ATOM 4384 N N . PRO B 1 202 ? -31.888 42.393 -32.218 1.00 11.17 203 PRO A N 1
ATOM 4385 C CA . PRO B 1 202 ? -32.492 42.572 -30.900 1.00 12.71 203 PRO A CA 1
ATOM 4386 C C . PRO B 1 202 ? -33.823 41.839 -30.846 1.00 13.68 203 PRO A C 1
ATOM 4387 O O . PRO B 1 202 ? -34.449 41.546 -31.869 1.00 12.76 203 PRO A O 1
ATOM 4391 N N . GLU B 1 203 ? -34.254 41.537 -29.626 0.92 11.33 204 GLU A N 1
ATOM 4392 C CA . GLU B 1 203 ? -35.562 40.934 -29.401 0.92 12.35 204 GLU A CA 1
ATOM 4393 C C . GLU B 1 203 ? -36.239 41.682 -28.265 0.92 12.47 204 GLU A C 1
ATOM 4394 O O . GLU B 1 203 ? -36.048 41.367 -27.082 0.92 10.74 204 GLU A O 1
ATOM 4400 N N . PRO B 1 204 ? -37.028 42.695 -28.596 1.00 13.01 205 PRO A N 1
ATOM 4401 C CA . PRO B 1 204 ? -37.753 43.453 -27.568 1.00 13.53 205 PRO A CA 1
ATOM 4402 C C . PRO B 1 204 ? -38.822 42.579 -26.936 1.00 15.26 205 PRO A C 1
ATOM 4403 O O . PRO B 1 204 ? -39.572 41.898 -27.641 1.00 12.69 205 PRO A O 1
ATOM 4407 N N . GLU B 1 205 ? -38.878 42.661 -25.617 0.88 10.30 206 GLU A N 1
ATOM 4408 C CA . GLU B 1 205 ? -39.892 41.875 -24.901 0.88 11.08 206 GLU A CA 1
ATOM 4409 C C . GLU B 1 205 ? -40.327 42.551 -23.607 0.88 10.97 206 GLU A C 1
ATOM 4410 O O . GLU B 1 205 ? -39.652 43.470 -23.155 0.88 11.47 206 GLU A O 1
ATOM 4416 N N . VAL B 1 206 ? -41.462 42.118 -23.105 1.00 13.32 207 VAL A N 1
ATOM 4417 C CA . VAL B 1 206 ? -41.861 42.481 -21.747 1.00 10.68 207 VAL A CA 1
ATOM 4418 C C . VAL B 1 206 ? -41.357 41.373 -20.835 1.00 13.04 207 VAL A C 1
ATOM 4419 O O . VAL B 1 206 ? -41.418 40.195 -21.197 1.00 10.96 207 VAL A O 1
ATOM 4423 N N . VAL B 1 207 ? -40.836 41.755 -19.667 1.00 11.16 208 VAL A N 1
ATOM 4424 C CA . VAL B 1 207 ? -40.206 40.845 -18.714 1.00 9.77 208 VAL A CA 1
ATOM 4425 C C . VAL B 1 207 ? -41.013 40.926 -17.426 1.00 12.53 208 VAL A C 1
ATOM 4426 O O . VAL B 1 207 ? -41.136 42.008 -16.842 1.00 12.52 208 VAL A O 1
ATOM 4430 N N . LEU B 1 208 ? -41.541 39.793 -16.975 1.00 10.52 209 LEU A N 1
ATOM 4431 C CA . LEU B 1 208 ? -42.241 39.752 -15.695 1.00 9.17 209 LEU A CA 1
ATOM 4432 C C . LEU B 1 208 ? -41.249 39.558 -14.567 1.00 11.53 209 LEU A C 1
ATOM 4433 O O . LEU B 1 208 ? -40.236 38.879 -14.719 1.00 10.12 209 LEU A O 1
ATOM 4438 N N . LEU B 1 209 ? -41.566 40.130 -13.419 1.00 10.81 210 LEU A N 1
ATOM 4439 C CA . LEU B 1 209 ? -40.872 39.809 -12.179 1.00 12.54 210 LEU A CA 1
ATOM 4440 C C . LEU B 1 209 ? -41.775 38.87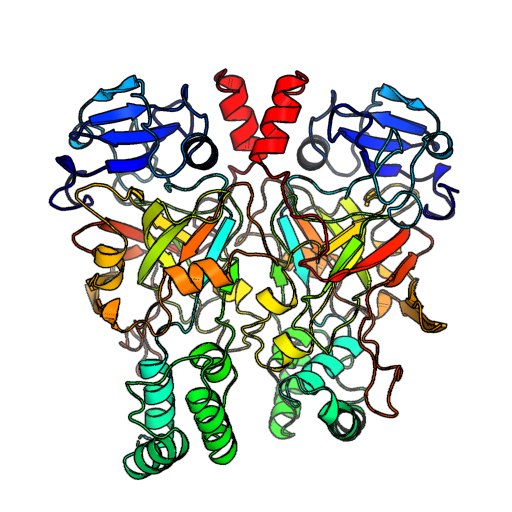4 -11.386 1.00 14.40 210 LEU A C 1
ATOM 4441 O O . LEU B 1 209 ? -42.935 39.212 -11.139 1.00 14.03 210 LEU A O 1
ATOM 4446 N N . CYS B 1 210 ? -41.271 37.693 -11.013 1.00 12.22 211 CYS A N 1
ATOM 4447 C CA . CYS B 1 210 ? -42.002 36.766 -10.156 1.00 12.02 211 CYS A CA 1
ATOM 4448 C C . CYS B 1 210 ? -41.226 36.528 -8.870 1.00 12.26 211 CYS A C 1
ATOM 4449 O O . CYS B 1 210 ? -39.994 36.499 -8.875 1.00 12.71 211 CYS A O 1
ATOM 4452 N N . ASP B 1 211 ? -41.958 36.345 -7.769 1.00 13.43 212 ASP A N 1
ATOM 4453 C CA . ASP B 1 211 ? -41.311 36.126 -6.484 1.00 14.00 212 ASP A CA 1
ATOM 4454 C C . ASP B 1 211 ? -41.091 34.630 -6.232 1.00 15.55 212 ASP A C 1
ATOM 4455 O O . ASP B 1 211 ? -41.368 33.778 -7.081 1.00 15.01 212 ASP A O 1
ATOM 4460 N N . GLY B 1 212 ? -40.574 34.308 -5.045 1.00 14.02 213 GLY A N 1
ATOM 4461 C CA . GLY B 1 212 ? -40.251 32.935 -4.696 1.00 17.33 213 GLY A CA 1
ATOM 4462 C C . GLY B 1 212 ? -41.456 32.039 -4.491 1.00 21.61 213 GLY A C 1
ATOM 4463 O O . GLY B 1 212 ? -41.280 30.835 -4.277 1.00 20.50 213 GLY A O 1
ATOM 4464 N N . SER B 1 213 ? -42.663 32.600 -4.522 1.00 16.33 214 SER A N 1
ATOM 4465 C CA . SER B 1 213 ? -43.897 31.828 -4.509 1.00 20.52 214 SER A CA 1
ATOM 4466 C C . SER B 1 213 ? -44.512 31.710 -5.894 1.00 20.44 214 SER A C 1
ATOM 4467 O O . SER B 1 213 ? -45.639 31.231 -6.028 1.00 22.72 214 SER A O 1
ATOM 4470 N N . GLY B 1 214 ? -43.801 32.149 -6.924 1.00 19.15 215 GLY A N 1
ATOM 4471 C CA . GLY B 1 214 ? -44.298 32.118 -8.285 1.00 17.59 215 GLY A CA 1
ATOM 4472 C C . GLY B 1 214 ? -45.276 33.219 -8.639 1.00 21.28 215 GLY A C 1
ATOM 4473 O O . GLY B 1 214 ? -45.819 33.202 -9.752 1.00 23.32 215 GLY A O 1
ATOM 4474 N N . LEU B 1 215 ? -45.517 34.181 -7.748 1.00 19.19 216 LEU A N 1
ATOM 4475 C CA . LEU B 1 215 ? -46.509 35.215 -8.022 1.00 19.16 216 LEU A CA 1
ATOM 4476 C C . LEU B 1 215 ? -45.916 36.340 -8.868 1.00 18.91 216 LEU A C 1
ATOM 4477 O O . LEU B 1 215 ? -44.774 36.758 -8.664 1.00 16.53 216 LEU A O 1
ATOM 4482 N N . ILE B 1 216 ? -46.702 36.827 -9.828 1.00 16.86 217 ILE A N 1
ATOM 4483 C CA . ILE B 1 216 ? -46.264 37.911 -10.708 1.00 14.86 217 ILE A CA 1
ATOM 4484 C C . ILE B 1 216 ? -46.404 39.238 -9.979 1.00 14.56 217 ILE A C 1
ATOM 4485 O O . ILE B 1 216 ? -47.480 39.573 -9.479 1.00 17.88 217 ILE A O 1
ATOM 4490 N N . ARG B 1 217 ? -45.320 40.008 -9.929 1.00 12.70 218 ARG A N 1
ATOM 4491 C CA . ARG B 1 217 ? -45.243 41.194 -9.091 1.00 15.01 218 ARG A CA 1
ATOM 4492 C C . ARG B 1 217 ? -45.173 42.487 -9.881 1.00 13.74 218 ARG A C 1
ATOM 4493 O O . ARG B 1 217 ? -45.517 43.540 -9.343 1.00 14.83 218 ARG A O 1
ATOM 4501 N N . GLY B 1 218 ? -44.746 42.431 -11.134 1.00 12.77 219 GLY A N 1
ATOM 4502 C CA . GLY B 1 218 ? -44.517 43.636 -11.904 1.00 13.80 219 GLY A CA 1
ATOM 4503 C C . GLY B 1 218 ? -43.884 43.276 -13.232 1.00 12.61 219 GLY A C 1
ATOM 4504 O O . GLY B 1 218 ? -43.773 42.096 -13.573 1.00 12.36 219 GLY A O 1
ATOM 4505 N N . ALA B 1 219 ? -43.433 44.308 -13.955 1.00 10.50 220 ALA A N 1
ATOM 4506 C CA . ALA B 1 219 ? -42.935 44.105 -15.310 1.00 12.45 220 ALA A CA 1
ATOM 4507 C C . ALA B 1 219 ? -41.912 45.171 -15.682 1.00 13.44 220 ALA A C 1
ATOM 4508 O O . ALA B 1 219 ? -41.981 46.314 -15.221 1.00 12.00 220 ALA A O 1
ATOM 4510 N N . ALA B 1 220 ? -40.988 44.783 -16.564 1.00 9.95 221 ALA A N 1
ATOM 4511 C CA . ALA B 1 220 ? -39.961 45.658 -17.115 1.00 11.44 221 ALA A CA 1
ATOM 4512 C C . ALA B 1 220 ? -39.886 45.394 -18.614 1.00 10.50 221 ALA A C 1
ATOM 4513 O O . ALA B 1 220 ? -40.590 44.529 -19.140 1.00 11.73 221 ALA A O 1
ATOM 4515 N N . LEU B 1 221 ? -39.060 46.163 -19.318 1.00 10.67 222 LEU A N 1
ATOM 4516 C CA . LEU B 1 221 ? -38.760 45.861 -20.706 1.00 11.22 222 LEU A CA 1
ATOM 4517 C C . LEU B 1 221 ? -37.490 45.020 -20.781 1.00 12.22 222 LEU A C 1
ATOM 4518 O O . LEU B 1 221 ? -36.695 44.971 -19.839 1.00 11.33 222 LEU A O 1
ATOM 4523 N N . GLY B 1 222 ? -37.314 44.350 -21.916 1.00 10.52 223 GLY A N 1
ATOM 4524 C CA . GLY B 1 222 ? -36.159 43.499 -22.100 1.00 9.02 223 GLY A CA 1
ATOM 4525 C C . GLY B 1 222 ? -35.684 43.504 -23.536 1.00 11.05 223 GLY A C 1
ATOM 4526 O O . GLY B 1 222 ? -36.443 43.774 -24.476 1.00 10.97 223 GLY A O 1
ATOM 4527 N N . ASN B 1 223 ? -34.402 43.206 -23.690 0.98 9.55 224 ASN A N 1
ATOM 4528 C CA . ASN B 1 223 ? -33.822 42.907 -24.999 0.98 9.74 224 ASN A CA 1
ATOM 4529 C C . ASN B 1 223 ? -33.090 41.575 -24.883 0.98 13.10 224 ASN A C 1
ATOM 4530 O O . ASN B 1 223 ? -32.072 41.482 -24.180 0.98 14.04 224 ASN A O 1
ATOM 4535 N N . ASP B 1 224 ? -33.644 40.547 -25.546 0.74 10.37 225 ASP A N 1
ATOM 4536 C CA . ASP B 1 224 ? -33.059 39.206 -25.627 0.74 11.28 225 ASP A CA 1
ATOM 4537 C C . ASP B 1 224 ? -32.192 39.192 -26.877 0.74 14.10 225 ASP A C 1
ATOM 4538 O O . ASP B 1 224 ? -32.637 38.807 -27.954 0.74 13.23 225 ASP A O 1
ATOM 4543 N N . VAL B 1 225 ? -30.938 39.635 -26.738 1.00 13.19 226 VAL A N 1
ATOM 4544 C CA . VAL B 1 225 ? -30.044 39.703 -27.893 1.00 12.77 226 VAL A CA 1
ATOM 4545 C C . VAL B 1 225 ? -29.855 38.308 -28.482 1.00 14.27 226 VAL A C 1
ATOM 4546 O O . VAL B 1 225 ? -29.599 37.339 -27.757 1.00 15.97 226 VAL A O 1
ATOM 4550 N N . ASN B 1 226 ? -30.093 38.199 -29.793 1.00 11.61 227 ASN A N 1
ATOM 4551 C CA . ASN B 1 226 ? -30.237 36.870 -30.429 1.00 13.74 227 ASN A CA 1
ATOM 4552 C C . ASN B 1 226 ? -29.346 36.641 -31.656 1.00 13.79 227 ASN A C 1
ATOM 4553 O O . ASN B 1 226 ? -29.235 37.552 -32.467 1.00 12.38 227 ASN A O 1
ATOM 4558 N N . LEU B 1 227 ? -28.814 35.427 -31.775 1.00 10.29 228 LEU A N 1
ATOM 4559 C CA . LEU B 1 227 ? -27.932 35.073 -32.908 1.00 10.67 228 LEU A CA 1
ATOM 4560 C C . LEU B 1 227 ? -28.649 34.062 -33.808 1.00 13.17 228 LEU A C 1
ATOM 4561 O O . LEU B 1 227 ? -28.679 32.886 -33.480 1.00 12.33 228 LEU A O 1
ATOM 4566 N N . ARG B 1 228 ? -29.192 34.557 -34.907 1.00 10.18 229 ARG A N 1
ATOM 4567 C CA . ARG B 1 228 ? -29.928 33.693 -35.819 1.00 12.12 229 ARG A CA 1
ATOM 4568 C C . ARG B 1 228 ? -29.029 32.678 -36.511 1.00 13.30 229 ARG A C 1
ATOM 4569 O O . ARG B 1 228 ? -29.492 31.580 -36.841 1.00 13.21 229 ARG A O 1
ATOM 4577 N N . ASP B 1 229 ? -27.765 33.021 -36.792 1.00 11.60 230 ASP A N 1
ATOM 4578 C CA . ASP B 1 229 ? -26.961 32.030 -37.501 1.00 12.99 230 ASP A CA 1
ATOM 4579 C C . ASP B 1 229 ? -26.648 30.832 -36.602 1.00 17.36 230 ASP A C 1
ATOM 4580 O O . ASP B 1 229 ? -26.661 29.683 -37.075 1.00 20.94 230 ASP A O 1
ATOM 4585 N N . PHE B 1 230 ? -26.470 31.066 -35.299 1.00 13.32 231 PHE A N 1
ATOM 4586 C CA . PHE B 1 230 ? -26.231 29.962 -34.375 1.00 13.59 231 PHE A CA 1
ATOM 4587 C C . PHE B 1 230 ? -27.476 29.100 -34.213 1.00 12.73 231 PHE A C 1
ATOM 4588 O O . PHE B 1 230 ? -27.429 27.882 -34.412 1.00 10.73 231 PHE A O 1
ATOM 4596 N N . GLU B 1 231 ? -28.605 29.715 -33.862 0.89 9.87 232 GLU A N 1
ATOM 4597 C CA . GLU B 1 231 ? -29.809 28.930 -33.626 0.89 11.50 232 GLU A CA 1
ATOM 4598 C C . GLU B 1 231 ? -30.285 28.253 -34.906 0.89 10.52 232 GLU A C 1
ATOM 4599 O O . GLU B 1 231 ? -30.774 27.111 -34.877 0.89 9.75 232 GLU A O 1
ATOM 4605 N N . GLY B 1 232 ? -30.125 28.928 -36.043 1.00 10.60 233 GLY A N 1
ATOM 4606 C CA . GLY B 1 232 ? -30.520 28.341 -37.311 1.00 12.50 233 GLY A CA 1
ATOM 4607 C C . GLY B 1 232 ? -29.683 27.140 -37.691 1.00 12.60 233 GLY A C 1
ATOM 4608 O O . GLY B 1 232 ? -30.195 26.194 -38.299 1.00 13.95 233 GLY A O 1
ATOM 4609 N N . ARG B 1 233 ? -28.391 27.160 -37.358 1.00 11.98 234 ARG A N 1
ATOM 4610 C CA . ARG B 1 233 ? -27.563 25.991 -37.637 1.00 13.90 234 ARG A CA 1
ATOM 4611 C C . ARG B 1 233 ? -28.037 24.777 -36.850 1.00 13.12 234 ARG A C 1
ATOM 4612 O O . ARG B 1 233 ? -28.007 23.652 -37.358 1.00 14.98 234 ARG A O 1
ATOM 4620 N N . SER B 1 234 ? -28.471 24.984 -35.608 1.00 11.77 235 SER A N 1
ATOM 4621 C CA . SER B 1 234 ? -28.987 23.891 -34.790 1.00 12.52 235 SER A CA 1
ATOM 4622 C C . SER B 1 234 ? -29.733 24.454 -33.593 1.00 11.53 235 SER A C 1
ATOM 4623 O O . SER B 1 234 ? -29.188 25.286 -32.863 1.00 12.74 235 SER A O 1
ATOM 4626 N N . ALA B 1 235 ? -30.966 23.988 -33.370 1.00 12.49 236 ALA A N 1
ATOM 4627 C CA . ALA B 1 235 ? -31.669 24.414 -32.164 1.00 15.04 236 ALA A CA 1
ATOM 4628 C C . ALA B 1 235 ? -30.957 23.961 -30.893 1.00 12.74 236 ALA A C 1
ATOM 4629 O O . ALA B 1 235 ? -31.183 24.544 -29.824 1.00 12.64 236 ALA A O 1
ATOM 4631 N N . LEU B 1 236 ? -30.078 22.957 -30.978 1.00 14.44 237 LEU A N 1
ATOM 4632 C CA . LEU B 1 236 ? -29.279 22.590 -29.817 1.00 12.99 237 LEU A CA 1
ATOM 4633 C C . LEU B 1 236 ? -28.242 23.655 -29.479 1.00 15.58 237 LEU A C 1
ATOM 4634 O O . LEU B 1 236 ? -27.666 23.613 -28.388 1.00 16.58 237 LEU A O 1
ATOM 4639 N N . LEU B 1 237 ? -28.017 24.626 -30.366 1.00 10.72 238 LEU A N 1
ATOM 4640 C CA . LEU B 1 237 ? -27.194 25.780 -30.038 1.00 11.83 238 LEU A CA 1
ATOM 4641 C C . LEU B 1 237 ? -28.018 26.944 -29.482 1.00 13.95 238 LEU A C 1
ATOM 4642 O O . LEU B 1 237 ? -27.509 28.072 -29.418 1.00 12.25 238 LEU A O 1
ATOM 4647 N N . LEU B 1 238 ? -29.272 26.688 -29.081 1.00 12.02 239 LEU A N 1
ATOM 4648 C CA . LEU B 1 238 ? -30.102 27.742 -28.504 1.00 13.21 239 LEU A CA 1
ATOM 4649 C C . LEU B 1 238 ? -29.356 28.501 -27.408 1.00 14.23 239 LEU A C 1
ATOM 4650 O O . LEU B 1 238 ? -29.301 29.733 -27.413 1.00 12.37 239 LEU A O 1
ATOM 4655 N N . SER B 1 239 ? -28.756 27.776 -26.462 1.00 14.32 240 SER A N 1
ATOM 4656 C CA . SER B 1 239 ? -28.073 28.466 -25.376 1.00 14.78 240 SER A CA 1
ATOM 4657 C C . SER B 1 239 ? -26.947 29.355 -25.903 1.00 15.92 240 SER A C 1
ATOM 4658 O O . SER B 1 239 ? -26.829 30.517 -25.497 1.00 17.17 240 SER A O 1
ATOM 4661 N N . LYS B 1 240 ? -26.151 28.860 -26.863 1.00 12.42 241 LYS A N 1
ATOM 4662 C CA . LYS B 1 240 ? -25.076 29.689 -27.403 1.00 14.86 241 LYS A CA 1
ATOM 4663 C C . LYS B 1 240 ? -25.624 30.862 -28.219 1.00 14.84 241 LYS A C 1
ATOM 4664 O O . LYS B 1 240 ? -24.957 31.902 -28.350 1.00 14.24 241 LYS A O 1
ATOM 4670 N N . ALA B 1 241 ? -26.837 30.724 -28.760 1.00 13.30 242 ALA A N 1
ATOM 4671 C CA . ALA B 1 241 ? -27.454 31.805 -29.507 1.00 11.55 242 ALA A CA 1
ATOM 4672 C C . ALA B 1 241 ? -27.988 32.888 -28.593 1.00 15.22 242 ALA A C 1
ATOM 4673 O O . ALA B 1 241 ? -28.251 34.005 -29.071 1.00 13.06 242 ALA A O 1
ATOM 4675 N N . LYS B 1 242 ? -28.168 32.576 -27.295 1.00 12.11 243 LYS A N 1
ATOM 4676 C CA . LYS B 1 242 ? -28.887 33.454 -26.382 1.00 12.35 243 LYS A CA 1
ATOM 4677 C C . LYS B 1 242 ? -28.064 33.938 -25.201 1.00 14.02 243 LYS A C 1
ATOM 4678 O O . LYS B 1 242 ? -28.378 34.997 -24.637 1.00 13.72 243 LYS A O 1
ATOM 4684 N N . ASP B 1 243 ? -27.081 33.165 -24.769 1.00 12.49 244 ASP A N 1
ATOM 4685 C CA . ASP B 1 243 ? -26.409 33.344 -23.477 1.00 13.93 244 ASP A CA 1
ATOM 4686 C C . ASP B 1 243 ? -24.915 33.563 -23.719 1.00 12.10 244 ASP A C 1
ATOM 4687 O O . ASP B 1 243 ? -24.128 32.618 -23.853 1.00 11.48 244 ASP A O 1
ATOM 4692 N N . ASN B 1 244 ? -24.522 34.828 -23.782 1.00 11.56 245 ASN A N 1
ATOM 4693 C CA . ASN B 1 244 ? -23.131 35.225 -23.952 1.00 10.07 245 ASN A CA 1
ATOM 4694 C C . ASN B 1 244 ? -22.927 36.470 -23.111 1.00 10.00 245 ASN A C 1
ATOM 4695 O O . ASN B 1 244 ? -23.880 37.004 -22.532 1.00 11.23 245 ASN A O 1
ATOM 4700 N N . ASN B 1 245 ? -21.695 36.955 -23.063 1.00 10.99 246 ASN A N 1
ATOM 4701 C CA . ASN B 1 245 ? -21.422 38.115 -22.222 1.00 10.52 246 ASN A CA 1
ATOM 4702 C C . ASN B 1 245 ? -22.267 39.307 -22.650 1.00 10.02 246 ASN A C 1
ATOM 4703 O O . ASN B 1 245 ? -22.277 39.688 -23.826 1.00 11.70 246 ASN A O 1
ATOM 4708 N N . ALA B 1 246 ? -22.963 39.902 -21.679 1.00 8.91 247 ALA A N 1
ATOM 4709 C CA . ALA B 1 246 ? -23.798 41.086 -21.881 1.00 9.72 247 ALA A CA 1
ATOM 4710 C C . ALA B 1 246 ? -24.886 40.871 -22.938 1.00 9.77 247 ALA A C 1
ATOM 4711 O O . ALA B 1 246 ? -25.316 41.822 -23.583 1.00 12.26 247 ALA A O 1
ATOM 4713 N N . SER B 1 247 ? -25.394 39.651 -23.100 1.00 8.69 248 SER A N 1
ATOM 4714 C CA . SER B 1 247 ? -26.413 39.396 -24.120 1.00 11.08 248 SER A CA 1
ATOM 4715 C C . SER B 1 247 ? -27.843 39.584 -23.616 1.00 12.22 248 SER A C 1
ATOM 4716 O O . SER B 1 247 ? -28.782 39.382 -24.383 1.00 11.80 248 SER A O 1
ATOM 4719 N N . CYS B 1 248 ? -28.034 39.989 -22.367 1.00 9.75 249 CYS A N 1
ATOM 4720 C CA . CYS B 1 248 ? -29.360 40.123 -21.771 1.00 12.80 249 CYS A CA 1
ATOM 4721 C C . CYS B 1 248 ? -29.476 41.534 -21.222 1.00 10.66 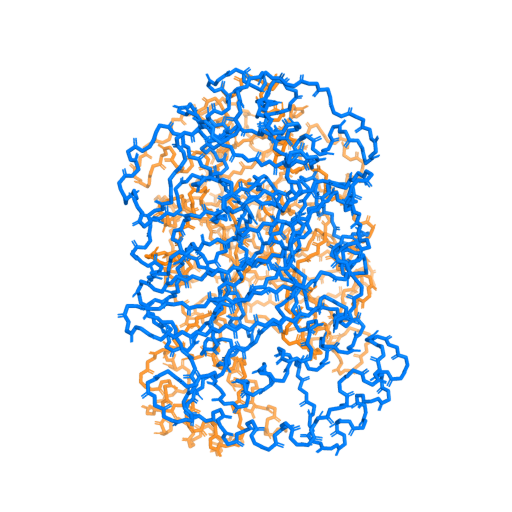249 CYS A C 1
ATOM 4722 O O . CYS B 1 248 ? -28.578 41.977 -20.493 1.00 10.31 249 CYS A O 1
ATOM 4725 N N . ALA B 1 249 ? -30.551 42.251 -21.580 1.00 9.04 250 ALA A N 1
ATOM 4726 C CA . ALA B 1 249 ? -30.827 43.537 -20.940 1.00 10.80 250 ALA A CA 1
ATOM 4727 C C . ALA B 1 249 ? -32.255 43.577 -20.409 1.00 9.06 250 ALA A C 1
ATOM 4728 O O . ALA B 1 249 ? -33.186 43.150 -21.090 1.00 10.16 250 ALA A O 1
ATOM 4730 N N . ILE B 1 250 ? -32.421 44.119 -19.200 1.00 9.11 251 ILE A N 1
ATOM 4731 C CA . ILE B 1 250 ? -33.724 44.222 -18.534 1.00 7.61 251 ILE A CA 1
ATOM 4732 C C . ILE B 1 250 ? -33.758 45.593 -17.878 1.00 10.65 251 ILE A C 1
ATOM 4733 O O . ILE B 1 250 ? -32.790 45.984 -17.220 1.00 11.17 251 ILE A O 1
ATOM 4738 N N . GLY B 1 251 ? -34.851 46.312 -18.081 1.00 11.44 252 GLY A N 1
ATOM 4739 C CA . GLY B 1 251 ? -34.948 47.603 -17.398 1.00 12.24 252 GLY A CA 1
ATOM 4740 C C . GLY B 1 251 ? -35.990 48.523 -17.986 1.00 13.86 252 GLY A C 1
ATOM 4741 O O . GLY B 1 251 ? -36.862 48.021 -18.701 1.00 14.87 252 GLY A O 1
ATOM 4742 N N . PRO B 1 252 ? -35.943 49.848 -17.680 1.00 16.21 253 PRO A N 1
ATOM 4743 C CA . PRO B 1 252 ? -35.016 50.434 -16.698 1.00 17.45 253 PRO A CA 1
ATOM 4744 C C . PRO B 1 252 ? -35.257 49.997 -15.255 1.00 17.53 253 PRO A C 1
ATOM 4745 O O . PRO B 1 252 ? -34.317 49.877 -14.467 1.00 16.53 253 PRO A O 1
ATOM 4749 N N . PHE B 1 253 ? -36.521 49.822 -14.926 1.00 14.87 254 PHE A N 1
ATOM 4750 C CA . PHE B 1 253 ? -36.926 49.328 -13.607 1.00 15.88 254 PHE A CA 1
ATOM 4751 C C . PHE B 1 253 ? -38.110 48.391 -13.792 1.00 15.48 254 PHE A C 1
ATOM 4752 O O . PHE B 1 253 ? -38.709 48.376 -14.852 1.00 15.14 254 PHE A O 1
ATOM 4760 N N . PHE B 1 254 ? -38.400 47.611 -12.769 1.00 11.68 255 PHE A N 1
ATOM 4761 C CA . PHE B 1 254 ? -39.659 46.856 -12.809 1.00 11.38 255 PHE A CA 1
ATOM 4762 C C . PHE B 1 254 ? -40.742 47.805 -12.288 1.00 13.88 255 PHE A C 1
ATOM 4763 O O . PHE B 1 254 ? -40.508 48.479 -11.293 1.00 17.83 255 PHE A O 1
ATOM 4771 N N . ARG B 1 255 ? -41.844 47.910 -12.992 1.00 12.28 256 ARG A N 1
ATOM 4772 C CA . ARG B 1 255 ? -42.972 48.648 -12.444 1.00 11.58 256 ARG A CA 1
ATOM 4773 C C . ARG B 1 255 ? -43.846 47.664 -11.683 1.00 13.24 256 ARG A C 1
ATOM 4774 O O . ARG B 1 255 ? -44.316 46.683 -12.258 1.00 14.40 256 ARG A O 1
ATOM 4782 N N . LEU B 1 256 ? -44.048 47.912 -10.392 1.00 12.57 257 LEU A N 1
ATOM 4783 C CA . LEU B 1 256 ? -44.854 47.003 -9.591 1.00 15.09 257 LEU A CA 1
ATOM 4784 C C . LEU B 1 256 ? -46.337 47.249 -9.818 1.00 18.48 257 LEU A C 1
ATOM 4785 O O . LEU B 1 256 ? -46.769 48.378 -10.076 1.00 17.27 257 LEU A O 1
ATOM 4790 N N . PHE B 1 257 ? -47.116 46.173 -9.704 1.00 16.18 258 PHE A N 1
ATOM 4791 C CA . PHE B 1 257 ? -48.561 46.267 -9.863 1.00 19.42 258 PHE A CA 1
ATOM 4792 C C . PHE B 1 257 ? -49.173 47.025 -8.695 1.00 23.62 258 PHE A C 1
ATOM 4793 O O . PHE B 1 257 ? -48.861 46.755 -7.530 1.00 21.57 258 PHE A O 1
ATOM 4801 N N . ASP B 1 258 ? -50.049 47.975 -9.016 1.00 22.02 259 ASP A N 1
ATOM 4802 C CA . ASP B 1 258 ? -50.801 48.699 -7.992 1.00 26.77 259 ASP A CA 1
ATOM 4803 C C . ASP B 1 258 ? -52.077 49.240 -8.639 1.00 29.68 259 ASP A C 1
ATOM 4804 O O . ASP B 1 258 ? -52.563 48.671 -9.622 1.00 26.87 259 ASP A O 1
ATOM 4809 N N . GLU B 1 259 ? -52.608 50.338 -8.096 1.00 33.35 260 GLU A N 1
ATOM 4810 C CA . GLU B 1 259 ? -53.811 50.925 -8.679 1.00 37.25 260 GLU A CA 1
ATOM 4811 C C . GLU B 1 259 ? -53.546 51.573 -10.033 1.00 32.88 260 GLU A C 1
ATOM 4812 O O . GLU B 1 259 ? -54.482 51.723 -10.822 1.00 36.09 260 GLU A O 1
ATOM 4818 N N . THR B 1 260 ? -52.301 51.954 -10.326 1.00 28.42 261 THR A N 1
ATOM 4819 C CA . THR B 1 260 ? -51.974 52.604 -11.587 1.00 28.34 261 THR A CA 1
ATOM 4820 C C . THR B 1 260 ? -51.543 51.623 -12.667 1.00 27.20 261 THR A C 1
ATOM 4821 O O . THR B 1 260 ? -51.338 52.040 -13.811 1.00 27.20 261 THR A O 1
ATOM 4825 N N . PHE B 1 261 ? -51.392 50.340 -12.337 1.00 25.20 262 PHE A N 1
ATOM 4826 C CA . PHE B 1 261 ? -50.729 49.422 -13.251 1.00 20.79 262 PHE A CA 1
ATOM 4827 C C . PHE B 1 261 ? -50.987 47.982 -12.840 1.00 20.62 262 PHE A C 1
ATOM 4828 O O . PHE B 1 261 ? -50.776 47.616 -11.679 1.00 21.28 262 PHE A O 1
ATOM 4836 N N . GLY B 1 262 ? -51.431 47.157 -13.781 1.00 20.54 263 GLY A N 1
ATOM 4837 C CA . GLY B 1 262 ? -51.753 45.780 -13.479 1.00 22.76 263 GLY A CA 1
ATOM 4838 C C . GLY B 1 262 ? -51.388 44.887 -14.644 1.00 22.86 263 GLY A C 1
ATOM 4839 O O . GLY B 1 262 ? -50.937 45.350 -15.694 1.00 18.74 263 GLY A O 1
ATOM 4840 N N . LEU B 1 263 ? -51.599 43.585 -14.455 1.00 19.71 264 LEU A N 1
ATOM 4841 C CA . LEU B 1 263 ? -51.275 42.648 -15.525 1.00 21.62 264 LEU A CA 1
ATOM 4842 C C . LEU B 1 263 ? -52.103 42.926 -16.775 1.00 20.29 264 LEU A C 1
ATOM 4843 O O . LEU B 1 263 ? -51.654 42.640 -17.890 1.00 19.42 264 LEU A O 1
ATOM 4848 N N . ASP B 1 264 ? -53.299 43.508 -16.625 1.00 21.49 265 ASP A N 1
ATOM 4849 C CA . ASP B 1 264 ? -54.083 43.832 -17.816 1.00 23.12 265 ASP A CA 1
ATOM 4850 C C . ASP B 1 264 ? -53.396 44.884 -18.676 1.00 22.94 265 ASP A C 1
ATOM 4851 O O . ASP B 1 264 ? -53.548 44.866 -19.902 1.00 21.88 265 ASP A O 1
ATOM 4856 N N . ASP B 1 265 ? -52.638 45.800 -18.060 1.00 19.39 266 ASP A N 1
ATOM 4857 C CA . ASP B 1 265 ? -51.836 46.749 -18.833 1.00 21.84 266 ASP A CA 1
ATOM 4858 C C . ASP B 1 265 ? -50.706 46.048 -19.563 1.00 19.91 266 ASP A C 1
ATOM 4859 O O . ASP B 1 265 ? -50.381 46.404 -20.700 1.00 23.01 266 ASP A O 1
ATOM 4864 N N . VAL B 1 266 ? -50.085 45.058 -18.921 1.00 17.81 267 VAL A N 1
ATOM 4865 C CA . VAL B 1 266 ? -49.087 44.248 -19.611 1.00 19.07 267 VAL A CA 1
ATOM 4866 C C . VAL B 1 266 ? -49.704 43.566 -20.826 1.00 18.35 267 VAL A C 1
ATOM 4867 O O . VAL B 1 266 ? -49.090 43.496 -21.899 1.00 16.29 267 VAL A O 1
ATOM 4871 N N . ARG B 1 267 ? -50.932 43.066 -20.683 1.00 17.15 268 ARG A N 1
ATOM 4872 C CA . ARG B 1 267 ? -51.551 42.293 -21.752 1.00 17.34 268 ARG A CA 1
ATOM 4873 C C . ARG B 1 267 ? -51.893 43.131 -22.979 1.00 19.00 268 ARG A C 1
ATOM 4874 O O . ARG B 1 267 ? -52.055 42.567 -24.065 1.00 19.35 268 ARG A O 1
ATOM 4882 N N . SER B 1 268 ? -52.032 44.448 -22.831 1.00 18.14 269 SER A N 1
ATOM 4883 C CA . SER B 1 268 ? -52.413 45.327 -23.931 1.00 18.05 269 SER A CA 1
ATOM 4884 C C . SER B 1 268 ? -51.306 46.308 -24.320 1.00 18.09 269 SER A C 1
ATOM 4885 O O . SER B 1 268 ? -51.573 47.265 -25.061 1.00 20.72 269 SER A O 1
ATOM 4888 N N . ALA B 1 269 ? -50.080 46.095 -23.845 1.00 17.66 270 ALA A N 1
ATOM 4889 C CA . ALA B 1 269 ? -49.005 47.060 -24.051 1.00 19.33 270 ALA A CA 1
ATOM 4890 C C . ALA B 1 269 ? -48.580 47.121 -25.515 1.00 16.96 270 ALA A C 1
ATOM 4891 O O . ALA B 1 269 ? -48.290 46.094 -26.136 1.00 16.97 270 ALA A O 1
ATOM 4893 N N . GLU B 1 270 ? -48.521 48.333 -26.055 1.00 15.06 271 GLU A N 1
ATOM 4894 C CA . GLU B 1 270 ? -47.934 48.581 -27.369 1.00 15.78 271 GLU A CA 1
ATOM 4895 C C . GLU B 1 270 ? -46.436 48.816 -27.185 1.00 17.20 271 GLU A C 1
ATOM 4896 O O . GLU B 1 270 ? -46.029 49.729 -26.463 1.00 15.98 271 GLU A O 1
ATOM 4902 N N . VAL B 1 271 ? -45.618 47.980 -27.807 1.00 14.64 272 VAL A N 1
ATOM 4903 C CA . VAL B 1 271 ? -44.172 48.022 -27.644 1.00 13.99 272 VAL A CA 1
ATOM 4904 C C . VAL B 1 271 ? -43.576 48.555 -28.936 1.00 13.39 272 VAL A C 1
ATOM 4905 O O . VAL B 1 271 ? -43.987 48.151 -30.032 1.00 15.09 272 VAL A O 1
ATOM 4909 N N . GLU B 1 272 ? -42.635 49.484 -28.805 1.00 13.75 273 GLU A N 1
ATOM 4910 C CA . GLU B 1 272 ? -41.959 50.093 -29.939 1.00 13.67 273 GLU A CA 1
ATOM 4911 C C . GLU B 1 272 ? -40.488 49.696 -29.925 1.00 16.24 273 GLU A C 1
ATOM 4912 O O . GLU B 1 272 ? -39.859 49.650 -28.864 1.00 12.67 273 GLU A O 1
ATOM 4918 N N . LEU B 1 273 ? -39.966 49.385 -31.111 1.00 12.31 274 LEU A N 1
ATOM 4919 C CA . LEU B 1 273 ? -38.558 49.093 -31.333 1.00 12.16 274 LEU A CA 1
ATOM 4920 C C . LEU B 1 273 ? -37.984 50.146 -32.267 1.00 15.59 274 LEU A C 1
ATOM 4921 O O . LEU B 1 273 ? -38.540 50.392 -33.343 1.00 13.57 274 LEU A O 1
ATOM 4926 N N . LYS B 1 274 ? -36.877 50.765 -31.858 1.00 12.51 275 LYS A N 1
ATOM 4927 C CA . LYS B 1 274 ? -36.117 51.629 -32.751 1.00 13.25 275 LYS A CA 1
ATOM 4928 C C . LYS B 1 274 ? -34.665 51.187 -32.739 1.00 14.17 275 LYS A C 1
ATOM 4929 O O . LYS B 1 274 ? -34.079 51.017 -31.669 1.00 13.73 275 LYS A O 1
ATOM 4935 N N . ILE B 1 275 ? -34.085 51.006 -33.926 1.00 11.91 276 ILE A N 1
ATOM 4936 C CA . ILE B 1 275 ? -32.670 50.682 -34.085 1.00 13.34 276 ILE A CA 1
ATOM 4937 C C . ILE B 1 275 ? -32.037 51.786 -34.912 1.00 15.40 276 ILE A C 1
ATOM 4938 O O . ILE B 1 275 ? -32.541 52.116 -35.991 1.00 15.83 276 ILE A O 1
ATOM 4943 N N . THR B 1 276 ? -30.926 52.330 -34.427 1.00 13.79 277 THR A N 1
ATOM 4944 C CA . THR B 1 276 ? -30.154 53.320 -35.173 1.00 14.95 277 THR A CA 1
ATOM 4945 C C . THR B 1 276 ? -28.697 52.891 -35.195 1.00 16.94 277 THR A C 1
ATOM 4946 O O . THR B 1 276 ? -28.208 52.282 -34.251 1.00 18.39 277 THR A O 1
ATOM 4950 N N . GLY B 1 277 ? -28.003 53.180 -36.287 1.00 18.90 278 GLY A N 1
ATOM 4951 C CA . GLY B 1 277 ? -26.629 52.757 -36.426 1.00 17.77 278 GLY A CA 1
ATOM 4952 C C . GLY B 1 277 ? -25.736 53.898 -36.871 1.00 18.87 278 GLY A C 1
ATOM 4953 O O . GLY B 1 277 ? -26.197 54.939 -37.341 1.00 16.99 278 GLY A O 1
ATOM 4954 N N . ARG B 1 278 ? -24.432 53.670 -36.717 1.00 15.79 279 ARG A N 1
ATOM 4955 C CA . ARG B 1 278 ? -23.445 54.625 -37.209 1.00 18.86 279 ARG A CA 1
ATOM 4956 C C . ARG B 1 278 ? -23.533 54.782 -38.718 1.00 18.05 279 ARG A C 1
ATOM 4957 O O . ARG B 1 278 ? -23.158 55.830 -39.256 1.00 20.23 279 ARG A O 1
ATOM 4965 N N . ASP B 1 279 ? -24.028 53.761 -39.415 1.00 16.06 280 ASP A N 1
ATOM 4966 C CA . ASP B 1 279 ? -24.245 53.844 -40.853 1.00 19.18 280 ASP A CA 1
ATOM 4967 C C . ASP B 1 279 ? -25.560 54.524 -41.207 1.00 16.69 280 ASP A C 1
ATOM 4968 O O . ASP B 1 279 ? -25.963 54.474 -42.374 1.00 16.96 280 ASP A O 1
ATOM 4973 N N . ASN B 1 280 ? -26.240 55.124 -40.221 1.00 14.84 281 ASN A N 1
ATOM 4974 C CA . ASN B 1 280 ? -27.507 55.835 -40.391 1.00 16.36 281 ASN A CA 1
ATOM 4975 C C . ASN B 1 280 ? -28.657 54.928 -40.813 1.00 17.99 281 ASN A C 1
ATOM 4976 O O . ASN B 1 280 ? -29.692 55.413 -41.295 1.00 15.83 281 ASN A O 1
ATOM 4981 N N . PHE B 1 281 ? -28.504 53.615 -40.668 1.00 14.58 282 PHE A N 1
ATOM 4982 C CA . PHE B 1 281 ? -29.659 52.731 -40.747 1.00 15.31 282 PHE A CA 1
ATOM 4983 C C . PHE B 1 281 ? -30.649 53.104 -39.657 1.00 14.78 282 PHE A C 1
ATOM 4984 O O . PHE B 1 281 ? -30.264 53.347 -38.516 1.00 14.24 282 PHE A O 1
ATOM 4992 N N . VAL B 1 282 ? -31.931 53.161 -40.007 1.00 14.93 283 VAL A N 1
ATOM 4993 C CA . VAL B 1 282 ? -32.982 53.381 -39.019 1.00 16.52 283 VAL A CA 1
ATOM 4994 C C . VAL B 1 282 ? -34.078 52.349 -39.235 1.00 17.04 283 VAL A C 1
ATOM 4995 O O . VAL B 1 282 ? -34.606 52.224 -40.344 1.00 16.49 283 VAL A O 1
ATOM 4999 N N . LEU B 1 283 ? -34.437 51.635 -38.175 1.00 16.07 284 LEU A N 1
ATOM 5000 C CA . LEU B 1 283 ? -35.634 50.806 -38.165 1.00 14.55 284 LEU A CA 1
ATOM 5001 C C . LEU B 1 283 ? -36.537 51.286 -37.039 1.00 16.52 284 LEU A C 1
ATOM 5002 O O . LEU B 1 283 ? -36.070 51.525 -35.930 1.00 15.84 284 LEU A O 1
ATOM 5007 N N . ASP B 1 284 ? -37.830 51.411 -37.316 1.00 16.06 285 ASP A N 1
ATOM 5008 C CA . ASP B 1 284 ? -38.787 51.797 -36.285 1.00 16.30 285 ASP A CA 1
ATOM 5009 C C . ASP B 1 284 ? -40.049 50.986 -36.516 1.00 19.64 285 ASP A C 1
ATOM 5010 O O . ASP B 1 284 ? -40.575 50.965 -37.633 1.00 19.35 285 ASP A O 1
ATOM 5015 N N . GLY B 1 285 ? -40.522 50.300 -35.482 1.00 15.46 286 GLY A N 1
ATOM 5016 C CA . GLY B 1 285 ? -41.704 49.467 -35.643 1.00 18.44 286 GLY A CA 1
ATOM 5017 C C . GLY B 1 285 ? -42.420 49.328 -34.319 1.00 18.31 286 GLY A C 1
ATOM 5018 O O . GLY B 1 285 ? -41.863 49.626 -33.264 1.00 15.30 286 GLY A O 1
ATOM 5019 N N . LYS B 1 286 ? -43.672 48.875 -34.384 1.00 18.94 287 LYS A N 1
ATOM 5020 C CA . LYS B 1 286 ? -44.496 48.719 -33.187 1.00 17.67 287 LYS A CA 1
ATOM 5021 C C . LYS B 1 286 ? -45.273 47.415 -33.272 1.00 18.59 287 LYS A C 1
ATOM 5022 O O . LYS B 1 286 ? -45.567 46.927 -34.365 1.00 19.49 287 LYS A O 1
ATOM 5028 N N . SER B 1 287 ? -45.600 46.848 -32.112 1.00 15.47 288 SER A N 1
ATOM 5029 C CA . SER B 1 287 ? -46.498 45.695 -32.068 1.00 15.19 288 SER A CA 1
ATOM 5030 C C . SER B 1 287 ? -47.142 45.644 -30.689 1.00 16.95 288 SER A C 1
ATOM 5031 O O . SER B 1 287 ? -46.708 46.325 -29.770 1.00 20.12 288 SER A O 1
ATOM 5034 N N . ASN B 1 288 ? -48.184 44.832 -30.538 1.00 15.62 289 ASN A N 1
ATOM 5035 C CA . ASN B 1 288 ? -48.957 44.849 -29.296 1.00 14.59 289 ASN A CA 1
ATOM 5036 C C . ASN B 1 288 ? -48.891 43.501 -28.590 1.00 15.46 289 ASN A C 1
ATOM 5037 O O . ASN B 1 288 ? -48.945 42.454 -29.239 1.00 15.17 289 ASN A O 1
ATOM 5042 N N . MET B 1 289 ? -48.806 43.534 -27.247 1.00 14.85 290 MET A N 1
ATOM 5043 C CA . MET B 1 289 ? -48.806 42.311 -26.441 1.00 14.95 290 MET A CA 1
ATOM 5044 C C . MET B 1 289 ? -50.056 41.452 -26.630 1.00 12.98 290 MET A C 1
ATOM 5045 O O . MET B 1 289 ? -50.004 40.247 -26.346 1.00 15.65 290 MET A O 1
ATOM 5050 N N . SER B 1 290 ? -51.173 42.031 -27.079 1.00 14.39 291 SER A N 1
ATOM 5051 C CA . SER B 1 290 ? -52.387 41.246 -27.274 1.00 14.42 291 SER A CA 1
ATOM 5052 C C . SER B 1 290 ? -52.210 40.162 -28.331 1.00 18.10 291 SER A C 1
ATOM 5053 O O . SER B 1 290 ? -53.040 39.246 -28.408 1.00 19.02 291 SER A O 1
ATOM 5056 N N . LEU B 1 291 ? -51.159 40.245 -29.146 1.00 14.21 292 LEU A N 1
ATOM 5057 C CA . LEU B 1 291 ? -50.873 39.222 -30.148 1.00 16.53 292 LEU A CA 1
ATOM 5058 C C . LEU B 1 291 ? -50.172 37.999 -29.575 1.00 16.12 292 LEU A C 1
ATOM 5059 O O . LEU B 1 291 ? -49.902 37.057 -30.330 1.00 14.56 292 LEU A O 1
ATOM 5064 N N . ILE B 1 292 ? -49.876 37.983 -28.273 1.00 14.27 293 ILE A N 1
ATOM 5065 C CA . ILE B 1 292 ? -49.162 36.858 -27.688 1.00 13.09 293 ILE A CA 1
ATOM 5066 C C . ILE B 1 292 ? -50.057 35.623 -27.733 1.00 15.60 293 ILE A C 1
ATOM 5067 O O . ILE B 1 292 ? -51.291 35.712 -27.609 1.00 15.44 293 ILE A O 1
ATOM 5072 N N . SER B 1 293 ? -49.444 34.464 -27.953 1.00 11.28 294 SER A N 1
ATOM 5073 C CA . SER B 1 293 ? -50.221 33.250 -28.176 1.00 13.54 294 SER A CA 1
ATOM 5074 C C . SER B 1 293 ? -50.638 32.573 -26.875 1.00 16.92 294 SER A C 1
ATOM 5075 O O . SER B 1 293 ? -51.612 31.810 -26.875 1.00 19.79 294 SER A O 1
ATOM 5078 N N . ARG B 1 294 ? -49.916 32.820 -25.785 1.00 14.84 295 ARG A N 1
ATOM 5079 C CA . ARG B 1 294 ? -50.234 32.250 -24.479 1.00 17.73 295 ARG A CA 1
ATOM 5080 C C . ARG B 1 294 ? -50.222 33.378 -23.468 1.00 18.06 295 ARG A C 1
ATOM 5081 O O . ARG B 1 294 ? -49.303 34.205 -23.481 1.00 17.76 295 ARG A O 1
ATOM 5089 N N . ASP B 1 295 ? -51.217 33.402 -22.589 1.00 16.94 296 ASP A N 1
ATOM 5090 C CA . ASP B 1 295 ? -51.322 34.506 -21.652 1.00 19.31 296 ASP A CA 1
ATOM 5091 C C . ASP B 1 295 ? -50.088 34.553 -20.751 1.00 17.69 296 ASP A C 1
ATOM 5092 O O . ASP B 1 295 ? -49.545 33.504 -20.393 1.00 17.66 296 ASP A O 1
ATOM 5097 N N . PRO B 1 296 ? -49.618 35.749 -20.369 1.00 19.66 297 PRO A N 1
ATOM 5098 C CA . PRO B 1 296 ? -48.450 35.829 -19.466 1.00 19.39 297 PRO A CA 1
ATOM 5099 C C . PRO B 1 296 ? -48.577 35.005 -18.183 1.00 17.27 297 PRO A C 1
ATOM 5100 O O . PRO B 1 296 ? -47.583 34.412 -17.735 1.00 16.74 297 PRO A O 1
ATOM 5104 N N . ALA B 1 297 ? -49.768 34.936 -17.585 1.00 18.29 298 ALA A N 1
ATOM 5105 C CA . ALA B 1 297 ? -49.924 34.134 -16.370 1.00 18.33 298 ALA A CA 1
ATOM 5106 C C . ALA B 1 297 ? -49.803 32.642 -16.658 1.00 20.20 298 ALA A C 1
ATOM 5107 O O . ALA B 1 297 ? -49.300 31.885 -15.819 1.00 20.47 298 ALA A O 1
ATOM 5109 N N . VAL B 1 298 ? -50.229 32.209 -17.847 1.00 17.95 299 VAL A N 1
ATOM 5110 C CA . VAL B 1 298 ? -50.068 30.817 -18.259 1.00 17.35 299 VAL A CA 1
ATOM 5111 C C . VAL B 1 298 ? -48.589 30.478 -18.464 1.00 18.38 299 VAL A C 1
ATOM 5112 O O . VAL B 1 298 ? -48.125 29.403 -18.061 1.00 17.77 299 VAL A O 1
ATOM 5116 N N . LEU B 1 299 ? -47.827 31.382 -19.093 1.00 16.09 300 LEU A N 1
ATOM 5117 C CA . LEU B 1 299 ? -46.384 31.164 -19.234 1.00 16.26 300 LEU A CA 1
ATOM 5118 C C . LEU B 1 299 ? -45.699 31.095 -17.874 1.00 15.29 300 LEU A C 1
ATOM 5119 O O . LEU B 1 299 ? -44.854 30.218 -17.632 1.00 16.94 300 LEU A O 1
ATOM 5124 N N . ALA B 1 300 ? -46.057 32.003 -16.966 1.00 14.86 301 ALA A N 1
ATOM 5125 C CA . ALA B 1 300 ? -45.462 31.948 -15.635 1.00 15.55 301 ALA A CA 1
ATOM 5126 C C . ALA B 1 300 ? -45.822 30.647 -14.927 1.00 18.91 301 ALA A C 1
ATOM 5127 O O . ALA B 1 300 ? -44.992 30.067 -14.215 1.00 19.27 301 ALA A O 1
ATOM 5129 N N . GLY B 1 301 ? -47.049 30.160 -15.129 1.00 17.42 302 GLY A N 1
ATOM 5130 C CA . GLY B 1 301 ? -47.459 28.909 -14.524 1.00 20.28 302 GLY A CA 1
ATOM 5131 C C . GLY B 1 301 ? -46.837 27.685 -15.156 1.00 20.37 302 GLY A C 1
ATOM 5132 O O . GLY B 1 301 ? -46.845 26.613 -14.544 1.00 24.58 302 GLY A O 1
ATOM 5133 N N . GLN B 1 302 ? -46.342 27.799 -16.381 1.00 17.10 303 GLN A N 1
ATOM 5134 C CA . GLN B 1 302 ? -45.540 26.700 -16.914 1.00 16.57 303 GLN A CA 1
ATOM 5135 C C . GLN B 1 302 ? -44.113 26.738 -16.385 1.00 20.82 303 GLN A C 1
ATOM 5136 O O . GLN B 1 302 ? -43.482 25.686 -16.238 1.00 20.38 303 GLN A O 1
ATOM 5142 N N . ALA B 1 303 ? -43.599 27.930 -16.086 1.00 16.67 304 ALA A N 1
ATOM 5143 C CA . ALA B 1 303 ? -42.225 28.025 -15.597 1.00 17.48 304 ALA A CA 1
ATOM 5144 C C . ALA B 1 303 ? -42.090 27.552 -14.150 1.00 16.46 304 ALA A C 1
ATOM 5145 O O . ALA B 1 303 ? -41.048 26.997 -13.772 1.00 18.43 304 ALA A O 1
ATOM 5147 N N . TYR B 1 304 ? -43.113 27.776 -13.335 1.00 18.03 305 TYR A N 1
ATOM 5148 C CA . TYR B 1 304 ? -43.072 27.567 -11.896 1.00 16.11 305 TYR A CA 1
ATOM 5149 C C . TYR B 1 304 ? -44.211 26.646 -11.488 1.00 20.18 305 TYR A C 1
ATOM 5150 O O . TYR B 1 304 ? -45.340 26.813 -11.956 1.00 18.15 305 TYR A O 1
ATOM 5159 N N . GLY B 1 305 ? -43.934 25.698 -10.596 1.00 17.45 306 GLY A N 1
ATOM 5160 C CA . GLY B 1 305 ? -45.011 24.846 -10.108 1.00 19.40 306 GLY A CA 1
ATOM 5161 C C . GLY B 1 305 ? -44.470 23.650 -9.358 1.00 20.57 306 GLY A C 1
ATOM 5162 O O . GLY B 1 305 ? -43.388 23.708 -8.763 1.00 20.28 306 GLY A O 1
ATOM 5163 N N . LYS B 1 306 ? -45.236 22.559 -9.402 1.00 18.78 307 LYS A N 1
ATOM 5164 C CA . LYS B 1 306 ? -44.856 21.375 -8.644 1.00 20.47 307 LYS A CA 1
ATOM 5165 C C . LYS B 1 306 ? -43.540 20.794 -9.128 1.00 19.80 307 LYS A C 1
ATOM 5166 O O . LYS B 1 306 ? -42.824 20.158 -8.351 1.00 23.21 307 LYS A O 1
ATOM 5172 N N . GLN B 1 307 ? -43.177 21.021 -10.386 1.00 19.75 308 GLN A N 1
ATOM 5173 C CA . GLN B 1 307 ? -41.985 20.386 -10.911 1.00 18.90 308 GLN A CA 1
ATOM 5174 C C . GLN B 1 307 ? -40.810 21.332 -11.101 1.00 17.39 308 GLN A C 1
ATOM 5175 O O . GLN B 1 307 ? -39.746 20.880 -11.531 1.00 16.95 308 GLN A O 1
ATOM 5181 N N . HIS B 1 308 ? -40.961 22.623 -10.801 1.00 16.01 309 HIS A N 1
ATOM 5182 C CA . HIS B 1 308 ? -39.804 23.513 -10.738 1.00 13.97 309 HIS A CA 1
ATOM 5183 C C . HIS B 1 308 ? -40.130 24.654 -9.794 1.00 16.46 309 HIS A C 1
ATOM 5184 O O . HIS B 1 308 ? -41.142 25.337 -9.976 1.00 17.15 309 HIS A O 1
ATOM 5191 N N . GLN B 1 309 ? -39.287 24.848 -8.784 1.00 14.17 310 GLN A N 1
ATOM 5192 C CA . GLN B 1 309 ? -39.408 25.980 -7.879 1.00 14.17 310 GLN A CA 1
ATOM 5193 C C . GLN B 1 309 ? -38.302 26.996 -8.162 1.00 14.98 310 GLN A C 1
ATOM 5194 O O . GLN B 1 309 ? -37.380 26.747 -8.951 1.00 13.25 310 GLN A O 1
ATOM 5200 N N . TYR B 1 310 ? -38.425 28.169 -7.534 1.00 14.03 311 TYR A N 1
ATOM 5201 C CA . TYR B 1 310 ? -37.462 29.263 -7.701 1.00 13.15 311 TYR A CA 1
ATOM 5202 C C . TYR B 1 310 ? -37.445 30.065 -6.415 1.00 14.27 311 TYR A C 1
ATOM 5203 O O . TYR B 1 310 ? -38.102 31.109 -6.305 1.00 12.75 311 TYR A O 1
ATOM 5212 N N . PRO B 1 311 ? -36.694 29.606 -5.409 1.00 13.68 312 PRO A N 1
ATOM 5213 C CA . PRO B 1 311 ? -36.817 30.208 -4.068 1.00 13.21 312 PRO A CA 1
ATOM 5214 C C . PRO B 1 311 ? -36.453 31.691 -4.005 1.00 14.70 312 PRO A C 1
ATOM 5215 O O . PRO B 1 311 ? -36.998 32.405 -3.150 1.00 16.17 312 PRO A O 1
ATOM 5219 N N . ASP B 1 312 ? -35.567 32.176 -4.876 1.00 11.59 313 ASP A N 1
ATOM 5220 C CA . ASP B 1 312 ? -35.227 33.592 -4.960 1.00 12.62 313 ASP A CA 1
ATOM 5221 C C . ASP B 1 312 ? -36.071 34.336 -5.997 1.00 14.56 313 ASP A C 1
ATOM 5222 O O . ASP B 1 312 ? -35.841 35.530 -6.228 1.00 16.62 313 ASP A O 1
ATOM 5227 N N . GLY B 1 313 ? -37.053 33.672 -6.603 1.00 13.03 314 GLY A N 1
ATOM 5228 C CA . GLY B 1 313 ? -37.863 34.293 -7.637 1.00 11.16 314 GLY A CA 1
ATOM 5229 C C . GLY B 1 313 ? -37.244 34.125 -9.011 1.00 13.55 314 GLY A C 1
ATOM 5230 O O . GLY B 1 313 ? -36.167 33.547 -9.182 1.00 13.57 314 GLY A O 1
ATOM 5231 N N . PHE B 1 314 ? -37.932 34.660 -10.020 1.00 10.23 315 PHE A N 1
ATOM 5232 C CA . PHE B 1 314 ? -37.375 34.596 -11.366 1.00 10.93 315 PHE A CA 1
ATOM 5233 C C . PHE B 1 314 ? -37.928 35.744 -12.193 1.00 11.80 315 PHE A C 1
ATOM 5234 O O . PHE B 1 314 ? -39.003 36.267 -11.921 1.00 13.10 315 PHE A O 1
ATOM 5242 N N . ALA B 1 315 ? -37.173 36.139 -13.211 1.00 9.71 316 ALA A N 1
ATOM 5243 C CA . ALA B 1 315 ? -37.676 37.053 -14.222 1.00 9.65 316 ALA A CA 1
ATOM 5244 C C . ALA B 1 315 ? -38.053 36.204 -15.421 1.00 12.42 316 ALA A C 1
ATOM 5245 O O . ALA B 1 315 ? -37.401 35.190 -15.689 1.00 11.62 316 ALA A O 1
ATOM 5247 N N . LEU B 1 316 ? -39.113 36.593 -16.130 1.00 8.83 317 LEU A N 1
ATOM 5248 C CA . LEU B 1 316 ? -39.576 35.809 -17.274 1.00 11.63 317 LEU A CA 1
ATOM 5249 C C . LEU B 1 316 ? -39.746 36.722 -18.480 1.00 11.03 317 LEU A C 1
ATOM 5250 O O . LEU B 1 316 ? -40.674 37.538 -18.514 1.00 10.49 317 LEU A O 1
ATOM 5255 N N . PHE B 1 317 ? -38.844 36.593 -19.455 1.00 9.85 318 PHE A N 1
ATOM 5256 C CA . PHE B 1 317 ? -39.070 37.173 -20.782 1.00 11.43 318 PHE A CA 1
ATOM 5257 C C . PHE B 1 317 ? -40.281 36.509 -21.440 1.00 10.92 318 PHE A C 1
ATOM 5258 O O . PHE B 1 317 ? -40.353 35.282 -21.508 1.00 11.41 318 PHE A O 1
ATOM 5266 N N . LEU B 1 318 ? -41.220 37.306 -21.957 1.00 10.37 319 LEU A N 1
ATOM 5267 C CA . LEU B 1 318 ? -42.468 36.733 -22.469 1.00 11.59 319 LEU A CA 1
ATOM 5268 C C . LEU B 1 318 ? -42.402 36.339 -23.946 1.00 12.95 319 LEU A C 1
ATOM 5269 O O . LEU B 1 318 ? -43.362 35.751 -24.461 1.00 14.47 319 LEU A O 1
ATOM 5274 N N . GLY B 1 319 ? -41.289 36.571 -24.607 1.00 11.88 320 GLY A N 1
ATOM 5275 C CA . GLY B 1 319 ? -41.136 36.244 -26.011 1.00 14.73 320 GLY A CA 1
ATOM 5276 C C . GLY B 1 319 ? -41.093 37.505 -26.851 1.00 13.84 320 GLY A C 1
ATOM 5277 O O . GLY B 1 319 ? -41.761 38.503 -26.555 1.00 15.94 320 GLY A O 1
ATOM 5278 N N . THR B 1 320 ? -40.299 37.466 -27.919 1.00 15.36 321 THR A N 1
ATOM 5279 C CA . THR B 1 320 ? -40.128 38.661 -28.736 1.00 15.55 321 THR A CA 1
ATOM 5280 C C . THR B 1 320 ? -41.315 38.902 -29.668 1.00 14.09 321 THR A C 1
ATOM 5281 O O . THR B 1 320 ? -41.875 37.967 -30.256 1.00 12.48 321 THR A O 1
ATOM 5285 N N . MET B 1 321 ? -41.693 40.179 -29.789 1.00 15.02 322 MET A N 1
ATOM 5286 C CA . MET B 1 321 ? -42.780 40.653 -30.623 1.00 16.19 322 MET A CA 1
ATOM 5287 C C . MET B 1 321 ? -42.299 41.142 -31.980 1.00 15.21 322 MET A C 1
ATOM 5288 O O . MET B 1 321 ? -43.121 41.570 -32.795 1.00 16.04 322 MET A O 1
ATOM 5293 N N . PHE B 1 322 ? -40.989 41.099 -32.227 1.00 13.92 323 PHE A N 1
ATOM 5294 C CA . PHE B 1 322 ? -40.392 41.585 -33.464 1.00 15.18 323 PHE A CA 1
ATOM 5295 C C . PHE B 1 322 ? -39.435 40.547 -34.019 1.00 16.33 323 PHE A C 1
ATOM 5296 O O . PHE B 1 322 ? -38.790 39.805 -33.269 1.00 17.99 323 PHE A O 1
ATOM 5304 N N . ALA B 1 323 ? -39.291 40.542 -35.342 1.00 15.91 324 ALA A N 1
ATOM 5305 C CA . ALA B 1 323 ? -38.260 39.736 -35.991 1.00 17.26 324 ALA A CA 1
ATOM 5306 C C . ALA B 1 323 ? -37.746 40.540 -37.180 1.00 18.58 324 ALA A C 1
ATOM 5307 O O . ALA B 1 323 ? -38.249 40.412 -38.301 1.00 20.93 324 ALA A O 1
ATOM 5309 N N . PRO B 1 324 ? -36.745 41.395 -36.961 1.00 17.39 325 PRO A N 1
ATOM 5310 C CA . PRO B 1 324 ? -36.349 42.378 -37.991 1.00 17.34 325 PRO A CA 1
ATOM 5311 C C . PRO B 1 324 ? -35.819 41.730 -39.262 1.00 16.87 325 PRO A C 1
ATOM 5312 O O . PRO B 1 324 ? -34.892 40.914 -39.231 1.00 18.24 325 PRO A O 1
ATOM 5316 N N . ILE B 1 325 ? -36.404 42.122 -40.394 1.00 16.01 326 ILE A N 1
ATOM 5317 C CA . ILE B 1 325 ? -35.949 41.665 -41.698 1.00 16.21 326 ILE A CA 1
ATOM 5318 C C . ILE B 1 325 ? -35.673 42.814 -42.655 1.00 17.90 326 ILE A C 1
ATOM 5319 O O . ILE B 1 325 ? -35.374 42.570 -43.822 1.00 18.16 326 ILE A O 1
ATOM 5324 N N . GLN B 1 326 ? -35.770 44.064 -42.198 1.00 16.15 327 GLN A N 1
ATOM 5325 C CA . GLN B 1 326 ? -35.484 45.216 -43.046 1.00 17.32 327 GLN A CA 1
ATOM 5326 C C . GLN B 1 326 ? -34.059 45.133 -43.581 1.00 16.45 327 GLN A C 1
ATOM 5327 O O . GLN B 1 326 ? -33.115 44.890 -42.824 1.00 15.06 327 GLN A O 1
ATOM 5333 N N . ASP B 1 327 ? -33.909 45.313 -44.893 1.00 16.06 328 ASP A N 1
ATOM 5334 C CA . ASP B 1 327 ? -32.598 45.210 -45.518 1.00 16.82 328 ASP A CA 1
ATOM 5335 C C . ASP B 1 327 ? -31.705 46.344 -45.045 1.00 19.32 328 ASP A C 1
ATOM 5336 O O . ASP B 1 327 ? -32.082 47.518 -45.109 1.00 21.27 328 ASP A O 1
ATOM 5341 N N . ARG B 1 328 ? -30.504 45.995 -44.608 1.00 17.22 329 ARG A N 1
ATOM 5342 C CA . ARG B 1 328 ? -29.537 46.986 -44.165 1.00 19.35 329 ARG A CA 1
ATOM 5343 C C . ARG B 1 328 ? -28.468 47.273 -45.214 1.00 25.66 329 ARG A C 1
ATOM 5344 O O . ARG B 1 328 ? -28.348 48.409 -45.673 1.00 32.63 329 ARG A O 1
ATOM 5352 N N . ASP B 1 329 ? -27.674 46.271 -45.587 1.00 24.23 330 ASP A N 1
ATOM 5353 C CA . ASP B 1 329 ? -26.585 46.463 -46.543 1.00 22.12 330 ASP A CA 1
ATOM 5354 C C . ASP B 1 329 ? -26.929 45.995 -47.951 1.00 29.07 330 ASP A C 1
ATOM 5355 O O . ASP B 1 329 ? -26.556 46.654 -48.926 1.00 31.34 330 ASP A O 1
ATOM 5360 N N . THR B 1 330 ? -27.607 44.858 -48.077 1.00 25.01 331 THR A N 1
ATOM 5361 C CA . THR B 1 330 ? -27.804 44.174 -49.352 1.00 27.17 331 THR A CA 1
ATOM 5362 C C . THR B 1 330 ? -29.285 43.864 -49.538 1.00 23.65 331 THR A C 1
ATOM 5363 O O . THR B 1 330 ? -29.922 43.314 -48.619 1.00 20.78 331 THR A O 1
ATOM 5367 N N . PRO B 1 331 ? -29.866 44.198 -50.690 1.00 21.59 332 PRO A N 1
ATOM 5368 C CA . PRO B 1 331 ? -31.276 43.870 -50.931 1.00 21.88 332 PRO A CA 1
ATOM 5369 C C . PRO B 1 331 ? -31.517 42.380 -50.753 1.00 25.36 332 PRO A C 1
ATOM 5370 O O . PRO B 1 331 ? -30.755 41.549 -51.254 1.00 24.95 332 PRO A O 1
ATOM 5374 N N . GLY B 1 332 ? -32.578 42.051 -50.018 1.00 19.49 333 GLY A N 1
ATOM 5375 C CA . GLY B 1 332 ? -32.944 40.671 -49.779 1.00 23.01 333 GLY A CA 1
ATOM 5376 C C . GLY B 1 332 ? -32.177 39.980 -48.670 1.00 27.33 333 GLY A C 1
ATOM 5377 O O . GLY B 1 332 ? -32.563 38.874 -48.266 1.00 23.35 333 GLY A O 1
ATOM 5378 N N . GLN B 1 333 ? -31.117 40.593 -48.146 1.00 20.86 334 GLN A N 1
ATOM 5379 C CA . GLN B 1 333 ? -30.286 39.949 -47.139 1.00 18.67 334 GLN A CA 1
ATOM 5380 C C . GLN B 1 333 ? -30.726 40.261 -45.708 1.00 18.87 334 GLN A C 1
ATOM 5381 O O . GLN B 1 333 ? -30.249 39.607 -44.775 1.00 17.69 334 GLN A O 1
ATOM 5387 N N . GLY B 1 334 ? -31.642 41.212 -45.506 1.00 16.65 335 GLY A N 1
ATOM 5388 C CA . GLY B 1 334 ? -32.200 41.409 -44.176 1.00 13.69 335 GLY A CA 1
ATOM 5389 C C . GLY B 1 334 ? -31.279 42.219 -43.275 1.00 15.43 335 GLY A C 1
ATOM 5390 O O . GLY B 1 334 ? -30.446 43.009 -43.734 1.00 13.90 335 GLY A O 1
ATOM 5391 N N . PHE B 1 335 ? -31.427 41.994 -41.970 1.00 14.41 336 PHE A N 1
ATOM 5392 C CA . PHE B 1 335 ? -30.806 42.801 -40.931 1.00 13.96 336 PHE A CA 1
ATOM 5393 C C . PHE B 1 335 ? -29.726 42.018 -40.193 1.00 13.27 336 PHE A C 1
ATOM 5394 O O . PHE B 1 335 ? -29.833 40.801 -40.017 1.00 14.35 336 PHE A O 1
ATOM 5402 N N . THR B 1 336 ? -28.695 42.735 -39.741 1.00 12.58 337 THR A N 1
ATOM 5403 C CA . THR B 1 336 ? -27.816 42.241 -38.686 1.00 10.00 337 THR A CA 1
ATOM 5404 C C . THR B 1 336 ? -27.193 43.443 -37.981 1.00 14.01 337 THR A C 1
ATOM 5405 O O . THR B 1 336 ? -27.188 44.558 -38.511 1.00 12.28 337 THR A O 1
ATOM 5409 N N . HIS B 1 337 ? -26.704 43.224 -36.755 1.00 11.19 338 HIS A N 1
ATOM 5410 C CA . HIS B 1 337 ? -26.158 44.324 -35.969 1.00 10.98 338 HIS A CA 1
ATOM 5411 C C . HIS B 1 337 ? -24.772 44.732 -36.447 1.00 12.84 338 HIS A C 1
ATOM 5412 O O . HIS B 1 337 ? -24.015 43.935 -37.012 1.00 13.54 338 HIS A O 1
ATOM 5419 N N . LYS B 1 338 ? -24.453 46.001 -36.217 1.00 12.64 339 LYS A N 1
ATOM 5420 C CA . LYS B 1 338 ? -23.097 46.515 -36.305 1.00 13.61 339 LYS A CA 1
ATOM 5421 C C . LYS B 1 338 ? -22.733 47.149 -34.973 1.00 13.89 339 LYS A C 1
ATOM 5422 O O . LYS B 1 338 ? -23.608 47.598 -34.227 1.00 13.86 339 LYS A O 1
ATOM 5428 N N . VAL B 1 339 ? -21.429 47.190 -34.692 1.00 14.26 340 VAL A N 1
ATOM 5429 C CA . VAL B 1 339 ? -20.949 47.829 -33.470 1.00 12.73 340 VAL A CA 1
ATOM 5430 C C . VAL B 1 339 ? -21.374 49.289 -33.468 1.00 13.52 340 VAL A C 1
ATOM 5431 O O . VAL B 1 339 ? -21.255 49.990 -34.480 1.00 14.15 340 VAL A O 1
ATOM 5435 N N . GLY B 1 340 ? -21.874 49.752 -32.330 1.00 13.56 341 GLY A N 1
ATOM 5436 C CA . GLY B 1 340 ? -22.365 51.103 -32.202 1.00 15.86 341 GLY A CA 1
ATOM 5437 C C . GLY B 1 340 ? -23.862 51.254 -32.385 1.00 16.04 341 GLY A C 1
ATOM 5438 O O . GLY B 1 340 ? -24.384 52.351 -32.154 1.00 15.92 341 GLY A O 1
ATOM 5439 N N . ASP B 1 341 ? -24.566 50.200 -32.797 1.00 11.88 342 ASP A N 1
ATOM 5440 C CA . ASP B 1 341 ? -26.016 50.299 -32.920 1.00 12.18 342 ASP A CA 1
ATOM 5441 C C . ASP B 1 341 ? -26.619 50.685 -31.580 1.00 13.26 342 ASP A C 1
ATOM 5442 O O . ASP B 1 341 ? -26.148 50.254 -30.528 1.00 13.80 342 ASP A O 1
ATOM 5447 N N . ARG B 1 342 ? -27.656 51.506 -31.625 1.00 11.83 343 ARG A N 1
ATOM 5448 C CA . ARG B 1 342 ? -28.449 51.848 -30.449 1.00 14.61 343 ARG A CA 1
ATOM 5449 C C . ARG B 1 342 ? -29.823 51.225 -30.617 1.00 12.46 343 ARG A C 1
ATOM 5450 O O . ARG B 1 342 ? -30.435 51.340 -31.686 1.00 12.66 343 ARG A O 1
ATOM 5458 N N . VAL B 1 343 ? -30.277 50.520 -29.589 1.00 10.55 344 VAL A N 1
ATOM 5459 C CA . VAL B 1 343 ? -31.551 49.811 -29.629 1.00 11.54 344 VAL A CA 1
ATOM 5460 C C . VAL B 1 343 ? -32.420 50.356 -28.509 1.00 11.77 344 VAL A C 1
ATOM 5461 O O . VAL B 1 343 ? -32.031 50.292 -27.333 1.00 11.82 344 VAL A O 1
ATOM 5465 N N . ARG B 1 344 ? -33.593 50.869 -28.874 1.00 10.53 345 ARG A N 1
ATOM 5466 C CA . ARG B 1 344 ? -34.556 51.445 -27.940 1.00 12.61 345 ARG A CA 1
ATOM 5467 C C . ARG B 1 344 ? -35.809 50.586 -27.950 1.00 12.55 345 ARG A C 1
ATOM 5468 O O . ARG B 1 344 ? -36.445 50.429 -28.996 1.00 13.35 345 ARG A O 1
ATOM 5476 N N . VAL B 1 345 ? -36.154 50.031 -26.797 1.00 11.86 346 VAL A N 1
ATOM 5477 C CA . VAL B 1 345 ? -37.397 49.295 -26.591 1.00 9.03 346 VAL A CA 1
ATOM 5478 C C . VAL B 1 345 ? -38.261 50.142 -25.665 1.00 12.62 346 VAL A C 1
ATOM 5479 O O . VAL B 1 345 ? -37.793 50.556 -24.599 1.00 13.45 346 VAL A O 1
ATOM 5483 N N . SER B 1 346 ? -39.509 50.414 -26.053 1.00 11.51 347 SER A N 1
ATOM 5484 C CA . SER B 1 346 ? -40.293 51.333 -25.233 1.00 14.17 347 SER A CA 1
ATOM 5485 C C . SER B 1 346 ? -41.771 50.954 -25.173 1.00 13.76 347 SER A C 1
ATOM 5486 O O . SER B 1 346 ? -42.334 50.395 -26.120 1.00 14.09 347 SER A O 1
ATOM 5489 N N . THR B 1 347 ? -42.398 51.302 -24.045 1.00 13.44 348 THR A N 1
ATOM 5490 C CA . THR B 1 347 ? -43.862 51.253 -23.968 1.00 15.76 348 THR A CA 1
ATOM 5491 C C . THR B 1 347 ? -44.283 52.268 -22.911 1.00 15.66 348 THR A C 1
ATOM 5492 O O . THR B 1 347 ? -43.533 52.492 -21.949 1.00 16.17 348 THR A O 1
ATOM 5496 N N . PRO B 1 348 ? -45.430 52.940 -23.090 1.00 18.74 349 PRO A N 1
ATOM 5497 C CA . PRO B 1 348 ? -45.739 54.106 -22.238 1.00 19.20 349 PRO A CA 1
ATOM 5498 C C . PRO B 1 348 ? -45.766 53.827 -20.744 1.00 19.23 349 PRO A C 1
ATOM 5499 O O . PRO B 1 348 ? -45.370 54.697 -19.962 1.00 19.67 349 PRO A O 1
ATOM 5503 N N . LYS B 1 349 ? -46.246 52.661 -20.308 1.00 14.71 350 LYS A N 1
ATOM 5504 C CA . LYS B 1 349 ? -46.326 52.405 -18.874 1.00 16.78 350 LYS A CA 1
ATOM 5505 C C . LYS B 1 349 ? -44.999 51.961 -18.260 1.00 16.36 350 LYS A C 1
ATOM 5506 O O . LYS B 1 349 ? -44.879 51.938 -17.030 1.00 15.84 350 LYS A O 1
ATOM 5512 N N . LEU B 1 350 ? -44.003 51.602 -19.065 1.00 14.27 351 LEU A N 1
ATOM 5513 C CA . LEU B 1 350 ? -42.746 51.095 -18.525 1.00 12.91 351 LEU A CA 1
ATOM 5514 C C . LEU B 1 350 ? -41.533 51.952 -18.840 1.00 15.82 351 LEU A C 1
ATOM 5515 O O . LEU B 1 350 ? -40.495 51.783 -18.184 1.00 19.25 351 LEU A O 1
ATOM 5520 N N . GLY B 1 351 ? -41.622 52.853 -19.809 1.00 13.80 352 GLY A N 1
ATOM 5521 C CA . GLY B 1 351 ? -40.488 53.689 -20.149 1.00 16.66 352 GLY A CA 1
ATOM 5522 C C . GLY B 1 351 ? -39.730 53.189 -21.365 1.00 17.69 352 GLY A C 1
ATOM 5523 O O . GLY B 1 351 ? -40.331 52.700 -22.334 1.00 14.27 352 GLY A O 1
ATOM 5524 N N . VAL B 1 352 ? -38.404 53.334 -21.316 1.00 14.86 353 VAL A N 1
ATOM 5525 C CA . VAL B 1 352 ? -37.512 53.019 -22.424 1.00 13.46 353 VAL A CA 1
ATOM 5526 C C . VAL B 1 352 ? -36.331 52.228 -21.885 1.00 14.82 353 VAL A C 1
ATOM 5527 O O . VAL B 1 352 ? -35.658 52.665 -20.950 1.00 15.92 353 VAL A O 1
ATOM 5531 N N . LEU B 1 353 ? -36.077 51.082 -22.476 1.00 11.04 354 LEU A N 1
ATOM 5532 C CA . LEU B 1 353 ? -34.833 50.364 -22.304 1.00 11.63 354 LEU A CA 1
ATOM 5533 C C . LEU B 1 353 ? -33.969 50.681 -23.515 1.00 13.83 354 LEU A C 1
ATOM 5534 O O . LEU B 1 353 ? -34.361 50.383 -24.643 1.00 14.05 354 LEU A O 1
ATOM 5539 N N . GLU B 1 354 ? -32.826 51.321 -23.301 1.00 12.94 355 GLU A N 1
ATOM 5540 C CA . GLU B 1 354 ? -31.953 51.631 -24.424 1.00 12.59 355 GLU A CA 1
ATOM 5541 C C . GLU B 1 354 ? -30.561 51.096 -24.142 1.00 11.03 355 GLU A C 1
ATOM 5542 O O . GLU B 1 354 ? -30.023 51.283 -23.049 1.00 11.75 355 GLU A O 1
ATOM 5548 N N . ASN B 1 355 ? -29.980 50.454 -25.151 1.00 10.26 356 ASN A N 1
ATOM 5549 C CA . ASN B 1 355 ? -28.638 49.899 -25.038 1.00 10.22 356 ASN A CA 1
ATOM 5550 C C . ASN B 1 355 ? -27.849 50.212 -26.301 1.00 12.72 356 ASN A C 1
ATOM 5551 O O . ASN B 1 355 ? -28.421 50.473 -27.362 1.00 12.46 356 ASN A O 1
ATOM 5556 N N . GLU B 1 356 ? -26.522 50.128 -26.146 1.00 10.74 357 GLU A N 1
ATOM 5557 C CA . GLU B 1 356 ? -25.602 50.285 -27.293 1.00 11.25 357 GLU A CA 1
ATOM 5558 C C . GLU B 1 356 ? -24.988 48.903 -27.561 1.00 13.22 357 GLU A C 1
ATOM 5559 O O . GLU B 1 356 ? -24.607 48.235 -26.616 1.00 12.80 357 GLU A O 1
ATOM 5565 N N . VAL B 1 357 ? -24.918 48.504 -28.825 1.00 11.22 358 VAL A N 1
ATOM 5566 C CA . VAL B 1 357 ? -24.443 47.168 -29.190 1.00 12.02 358 VAL A CA 1
ATOM 5567 C C . VAL B 1 357 ? -22.934 47.178 -29.443 1.00 12.88 358 VAL A C 1
ATOM 5568 O O . VAL B 1 357 ? -22.413 48.047 -30.151 1.00 15.13 358 VAL A O 1
ATOM 5572 N N . THR B 1 358 ? -22.224 46.205 -28.879 1.00 10.29 359 THR A N 1
ATOM 5573 C CA . THR B 1 358 ? -20.853 45.937 -29.283 1.00 12.16 359 THR A CA 1
ATOM 5574 C C . THR B 1 358 ? -20.722 44.426 -29.384 1.00 12.55 359 THR A C 1
ATOM 5575 O O . THR B 1 358 ? -21.721 43.708 -29.308 1.00 14.50 359 THR A O 1
ATOM 5579 N N . THR B 1 359 ? -19.507 43.928 -29.593 1.00 12.78 360 THR A N 1
ATOM 5580 C CA . THR B 1 359 ? -19.350 42.482 -29.582 1.00 12.78 360 THR A CA 1
ATOM 5581 C C . THR B 1 359 ? -19.021 42.013 -28.163 1.00 13.53 360 THR A C 1
ATOM 5582 O O . THR B 1 359 ? -18.548 42.784 -27.329 1.00 13.35 360 THR A O 1
ATOM 5586 N N . CYS B 1 360 ? -19.335 40.741 -27.888 1.00 11.32 361 CYS A N 1
ATOM 5587 C CA . CYS B 1 360 ? -19.195 40.199 -26.532 1.00 12.92 361 CYS A CA 1
ATOM 5588 C C . CYS B 1 360 ? -17.787 40.352 -25.984 1.00 15.27 361 CYS A C 1
ATOM 5589 O O . CYS B 1 360 ? -17.611 40.528 -24.772 1.00 13.67 361 CYS A O 1
ATOM 5592 N N . ASP B 1 361 ? -16.781 40.255 -26.848 1.00 12.98 362 ASP A N 1
ATOM 5593 C CA . ASP B 1 361 ? -15.393 40.331 -26.419 1.00 14.71 362 ASP A CA 1
ATOM 5594 C C . ASP B 1 361 ? -14.962 41.757 -26.104 1.00 17.72 362 ASP A C 1
ATOM 5595 O O . ASP B 1 361 ? -13.994 41.954 -25.363 1.00 19.38 362 ASP A O 1
ATOM 5600 N N . LYS B 1 362 ? -15.656 42.749 -26.656 1.00 13.41 363 LYS A N 1
ATOM 5601 C CA . LYS B 1 362 ? -15.354 44.153 -26.411 1.00 15.90 363 LYS A CA 1
ATOM 5602 C C . LYS B 1 362 ? -16.149 44.735 -25.250 1.00 15.56 363 LYS A C 1
ATOM 5603 O O . LYS B 1 362 ? -15.707 45.718 -24.644 1.00 17.85 363 LYS A O 1
ATOM 5609 N N . ALA B 1 363 ? -17.303 44.159 -24.930 1.00 12.34 364 ALA A N 1
ATOM 5610 C CA . ALA B 1 363 ? -18.027 44.554 -23.729 1.00 14.54 364 ALA A CA 1
ATOM 5611 C C . ALA B 1 363 ? -17.217 44.184 -22.492 1.00 15.60 364 ALA A C 1
ATOM 5612 O O . ALA B 1 363 ? -16.430 43.236 -22.503 1.00 15.85 364 ALA A O 1
ATOM 5614 N N . LYS B 1 364 ? -17.407 44.946 -21.423 1.00 15.40 365 LYS A N 1
ATOM 5615 C CA . LYS B 1 364 ? -16.733 44.624 -20.172 1.00 15.84 365 LYS A CA 1
ATOM 5616 C C . LYS B 1 364 ? -17.098 43.206 -19.740 1.00 12.83 365 LYS A C 1
ATOM 5617 O O . LYS B 1 364 ? -18.246 42.774 -19.926 1.00 13.46 365 LYS A O 1
ATOM 5623 N N . PRO B 1 365 ? -16.152 42.441 -19.210 1.00 13.43 366 PRO A N 1
ATOM 5624 C CA . PRO B 1 365 ? -16.473 41.071 -18.793 1.00 12.79 366 PRO A CA 1
ATOM 5625 C C . PRO B 1 365 ? -17.394 41.073 -17.583 1.00 12.02 366 PRO A C 1
ATOM 5626 O O . PRO B 1 365 ? -17.479 42.046 -16.830 1.00 13.56 366 PRO A O 1
ATOM 5630 N N . TRP B 1 366 ? -18.109 39.960 -17.412 1.00 12.04 367 TRP A N 1
ATOM 5631 C CA . TRP B 1 366 ? -18.930 39.771 -16.219 1.00 11.77 367 TRP A CA 1
ATOM 5632 C C . TRP B 1 366 ? -18.002 39.409 -15.059 1.00 13.40 367 TRP A C 1
ATOM 5633 O O . TRP B 1 366 ? -17.382 38.338 -15.052 1.00 12.57 367 TRP A O 1
ATOM 5644 N N . THR B 1 367 ? -17.855 40.328 -14.099 1.00 12.21 368 THR A N 1
ATOM 5645 C CA . THR B 1 367 ? -16.968 40.115 -12.966 1.00 14.02 368 THR A CA 1
ATOM 5646 C C . THR B 1 367 ? -17.677 40.110 -11.624 1.00 13.87 368 THR A C 1
ATOM 5647 O O . THR B 1 367 ? -17.143 39.538 -10.668 1.00 13.95 368 THR A O 1
ATOM 5651 N N . PHE B 1 368 ? -18.853 40.716 -11.527 1.00 13.49 369 PHE A N 1
ATOM 5652 C CA . PHE B 1 368 ? -19.560 40.892 -10.260 1.00 14.56 369 PHE A CA 1
ATOM 5653 C C . PHE B 1 368 ? -20.636 39.816 -10.177 1.00 12.14 369 PHE A C 1
ATOM 5654 O O . PHE B 1 368 ? -21.750 39.994 -10.669 1.00 14.12 369 PHE A O 1
ATOM 5662 N N . GLY B 1 369 ? -20.286 38.678 -9.577 1.00 13.46 370 GLY A N 1
ATOM 5663 C CA . GLY B 1 369 ? -21.196 37.562 -9.421 1.00 13.63 370 GLY A CA 1
ATOM 5664 C C . GLY B 1 369 ? -21.744 37.469 -8.011 1.00 12.54 370 GLY A C 1
ATOM 5665 O O . GLY B 1 369 ? -21.759 38.447 -7.254 1.00 12.07 370 GLY A O 1
ATOM 5666 N N . ILE B 1 370 ? -22.184 36.264 -7.646 1.00 11.03 371 ILE A N 1
ATOM 5667 C CA . ILE B 1 370 ? -22.871 36.084 -6.366 1.00 13.92 371 ILE A CA 1
ATOM 5668 C C . ILE B 1 370 ? -21.930 36.360 -5.201 1.00 14.47 371 ILE A C 1
ATOM 5669 O O . ILE B 1 370 ? -22.297 37.045 -4.236 1.00 13.14 371 ILE A O 1
ATOM 5674 N N . SER B 1 371 ? -20.708 35.828 -5.262 1.00 13.99 372 SER A N 1
ATOM 5675 C CA . SER B 1 371 ? -19.776 36.050 -4.164 1.00 16.07 372 SER A CA 1
ATOM 5676 C C . SER B 1 371 ? -19.441 37.529 -4.007 1.00 14.81 372 SER A C 1
ATOM 5677 O O . SER B 1 371 ? -19.293 38.019 -2.881 1.00 15.91 372 SER A O 1
ATOM 5680 N N . ALA B 1 372 ? -19.302 38.251 -5.121 1.00 12.79 373 ALA A N 1
ATOM 5681 C CA . ALA B 1 372 ? -19.026 39.687 -5.033 1.00 16.18 373 ALA A CA 1
ATOM 5682 C C . ALA B 1 372 ? -20.176 40.416 -4.361 1.00 13.98 373 ALA A C 1
ATOM 5683 O O . ALA B 1 372 ? -19.963 41.297 -3.518 1.00 14.68 373 ALA A O 1
ATOM 5685 N N . LEU B 1 373 ? -21.406 40.072 -4.733 1.00 12.05 374 LEU A N 1
ATOM 5686 C CA . LEU B 1 373 ? -22.556 40.691 -4.089 1.00 13.58 374 LEU A CA 1
ATOM 5687 C C . LEU B 1 373 ? -22.569 40.393 -2.595 1.00 14.59 374 LEU A C 1
ATOM 5688 O O . LEU B 1 373 ? -22.799 41.292 -1.775 1.00 15.09 374 LEU A O 1
ATOM 5693 N N . ILE B 1 374 ? -22.342 39.128 -2.223 1.00 13.73 375 ILE A N 1
ATOM 5694 C CA . ILE B 1 374 ? -22.364 38.740 -0.810 1.00 14.86 375 ILE A CA 1
ATOM 5695 C C . ILE B 1 374 ? -21.331 39.530 -0.027 1.00 18.79 375 ILE A C 1
ATOM 5696 O O . ILE B 1 374 ? -21.620 40.067 1.051 1.00 17.56 375 ILE A O 1
ATOM 5701 N N . ARG B 1 375 ? -20.098 39.583 -0.544 1.00 17.69 376 ARG A N 1
ATOM 5702 C CA . ARG B 1 375 ? -19.032 40.330 0.122 1.00 19.46 376 ARG A CA 1
ATOM 5703 C C . ARG B 1 375 ? -19.387 41.808 0.255 1.00 17.80 376 ARG A C 1
ATOM 5704 O O . ARG B 1 375 ? -19.164 42.417 1.310 1.00 18.91 376 ARG A O 1
ATOM 5712 N N . ASN B 1 376 ? -19.960 42.396 -0.800 1.00 15.32 377 ASN A N 1
ATOM 5713 C CA . ASN B 1 376 ? -20.325 43.806 -0.763 1.00 15.46 377 ASN A CA 1
ATOM 5714 C C . ASN B 1 376 ? -21.387 44.075 0.300 1.00 18.38 377 ASN A C 1
ATOM 5715 O O . ASN B 1 376 ? -21.258 45.008 1.111 1.00 18.16 377 ASN A O 1
ATOM 5720 N N . LEU B 1 377 ? -22.447 43.266 0.317 1.00 14.79 378 LEU A N 1
ATOM 5721 C CA . LEU B 1 377 ? -23.511 43.467 1.297 1.00 17.53 378 LEU A CA 1
ATOM 5722 C C . LEU B 1 377 ? -23.017 43.228 2.714 1.00 18.39 378 LEU A C 1
ATOM 5723 O O . LEU B 1 377 ? -23.365 43.979 3.632 1.00 18.69 378 LEU A O 1
ATOM 5728 N N . ALA B 1 378 ? -22.231 42.168 2.917 1.00 16.94 379 ALA A N 1
ATOM 5729 C CA . ALA B 1 378 ? -21.696 41.887 4.247 1.00 17.14 379 ALA A CA 1
ATOM 5730 C C . ALA B 1 378 ? -20.860 43.051 4.757 1.00 19.76 379 ALA A C 1
ATOM 5731 O O . ALA B 1 378 ? -20.984 43.449 5.923 1.00 21.87 379 ALA A O 1
ATOM 5733 N N . GLY B 1 379 ? -20.019 43.624 3.890 1.00 20.11 380 GLY A N 1
ATOM 5734 C CA . GLY B 1 379 ? -19.179 44.743 4.277 1.00 21.48 380 GLY A CA 1
ATOM 5735 C C . GLY B 1 379 ? -19.939 46.016 4.587 1.00 20.35 380 GLY A C 1
ATOM 5736 O O . GLY B 1 379 ? -19.431 46.864 5.326 1.00 21.11 380 GLY A O 1
ATOM 5737 N N . ARG B 1 380 ? -21.153 46.153 4.072 1.00 18.85 381 ARG A N 1
ATOM 5738 C CA . ARG B 1 380 ? -21.997 47.308 4.345 1.00 21.37 381 ARG A CA 1
ATOM 5739 C C . ARG B 1 380 ? -22.907 47.107 5.551 1.00 24.25 381 ARG A C 1
ATOM 5740 O O . ARG B 1 380 ? -23.681 48.014 5.891 1.00 22.74 381 ARG A O 1
ATOM 5748 N N . GLY B 1 381 ? -22.817 45.960 6.218 1.00 21.63 382 GLY A N 1
ATOM 5749 C CA . GLY B 1 381 ? -23.639 45.702 7.382 1.00 22.32 382 GLY A CA 1
ATOM 5750 C C . GLY B 1 381 ? -25.086 45.409 7.074 1.00 27.67 382 GLY A C 1
ATOM 5751 O O . GLY B 1 381 ? -25.935 45.518 7.964 1.00 25.07 382 GLY A O 1
ATOM 5752 N N . LEU B 1 382 ? -25.391 45.025 5.836 1.00 20.07 383 LEU A N 1
ATOM 5753 C CA . LEU B 1 382 ? -26.764 44.856 5.384 1.00 22.82 383 LEU A CA 1
ATOM 5754 C C . LEU B 1 382 ? -27.305 43.450 5.597 1.00 25.08 383 LEU A C 1
ATOM 5755 O O . LEU B 1 382 ? -28.479 43.206 5.308 1.00 24.08 383 LEU A O 1
ATOM 5760 N N . LEU B 1 383 ? -26.489 42.527 6.094 1.00 22.25 384 LEU A N 1
ATOM 5761 C CA . LEU B 1 383 ? -26.921 41.149 6.281 1.00 25.29 384 LEU A CA 1
ATOM 5762 C C . LEU B 1 383 ? -27.174 40.845 7.758 1.00 32.60 384 LEU A C 1
ATOM 5763 O O . LEU B 1 383 ? -26.845 41.654 8.622 1.00 35.30 384 LEU A O 1
#

Solvent-accessible surface area: 27476 Å² total; per-residue (Å²): 96,11,59,142,8,11,3,101,59,14,117,65,3,25,2,0,0,16,0,40,45,65,131,8,12,3,3,0,0,0,65,63,4,105,0,16,24,0,6,190,52,5,28,2,0,2,23,0,2,65,60,36,111,64,87,39,133,20,62,209,17,103,85,69,13,50,0,79,78,28,59,12,88,10,24,48,122,14,92,139,53,75,19,82,14,82,3,32,5,0,3,3,1,1,16,2,8,0,1,12,32,1,9,0,44,16,22,2,36,108,39,0,94,78,117,47,130,49,79,80,29,75,93,60,0,24,98,122,17,63,29,105,11,76,58,6,104,24,43,45,127,12,3,75,110,0,29,76,8,2,58,86,40,62,15,30,40,42,81,0,1,0,0,1,6,79,12,1,7,20,11,23,0,3,16,14,22,15,14,45,0,18,3,21,41,0,1,9,28,130,54,12,128,60,3,3,0,27,5,3,0,0,0,0,1,5,17,73,18,89,32,22,0,0,0,0,0,2,1,3,2,3,51,36,4,37,65,84,2,3,1,1,20,18,30,1,12,9,11,7,6,7,3,0,0,0,1,4,0,2,14,59,57,181,61,6,21,28,102,41,2,78,68,13,75,5,72,1,71,0,56,7,174,65,128,29,78,4,79,17,76,20,39,6,72,106,25,21,14,48,0,43,79,0,5,48,52,8,48,33,152,12,18,20,3,22,10,1,0,0,0,0,0,3,27,36,32,29,21,137,77,63,29,99,57,120,71,98,7,0,28,18,78,77,8,0,90,1,92,0,21,7,98,82,6,5,16,1,12,1,24,2,6,23,1,49,153,7,137,75,27,95,77,1,5,6,14,4,6,157,38,0,27,72,63,63,31,87,104,14,55,73,8,11,3,136,41,18,116,63,2,26,2,0,0,15,0,41,44,65,130,8,12,2,4,0,0,0,51,58,3,103,0,4,20,0,8,189,54,5,29,2,0,1,24,0,4,70,67,40,140,65,82,53,127,12,64,168,21,101,65,70,14,52,0,77,77,27,57,14,90,10,36,51,123,15,99,136,55,78,18,84,14,79,2,35,5,0,3,4,1,2,17,1,9,0,4,11,9,2,4,33,72,3,3,33,5,12,3,0,0,30,110,6,108,8,73,16,41,80,5,96,162,28,38,94,96,10,42,114,141,4,48,78,50,20,96,73,28,127,25,41,44,146,19,3,93,161,27,43,78,49,4,85,92,88,67,30,51,4,26,1,0,4,1,6,6,9,81,15,2,5,24,10,23,0,4,16,13,21,15,14,39,0,17,3,22,52,0,1,9,27,112,56,8,139,9,3,2,0,4,0,2,0,0,0,0,1,7,18,70,13,85,32,18,0,0,0,0,0,2,4,2,1,3,5,20,3,6,4,44,2,4,4,1,16,15,25,1,14,9,12,6,5,6,4,0,0,0,1,4,0,0,15,56,52,161,35,5,23,32,105,53,2,78,70,15,71,0,48,0,74,0,43,13,176,63,128,20,79,16,79,24,136,21,35,0,77,96,24,18,16,48,1,42,78,0,4,52,58,7,54,31,163,13,20,22,3,23,9,1,0,0,0,0,0,1,8,4,20,11,11,71,82,67,32,105,70,122,23,79,15,4,41,15,73,70,7,0,81,2,88,0,20,6,74,61,6,4,13,1,10,1,25,1,7,22,1,46,156,7,170,72,25,98,77,0,5,11,14,3,9,158,36,1,27,71,59,63,32,85

Sequence (761 aa):
GVSEFLPEDWKAATLLGRIDFGEGPTPVLVRGGRVEDVSKIAPTVADLMNAFQQPGAVIPRGEDKGPLEALDIRPVWEDPDGAAPVKLLAPVDLQCLKAAGVTFAVSTLERVIEERARALKIRTLLAERMGGDLKSVEPGSQGAQRLKDALIADGLWSQYLEVAIGPDAEIFTKGPTLSSMGWGDQVGVRYDSHWNNPEPEVVLLCDGSGLIRGAALGNDVNLRDFEEGRSALLLSKAKDNNASCAIGPFFRLFDETFGLDDVRSAEVELKITGRDNFVLDGKSNMSLISRDPAVLAGQAYGKQHQYPDGFALFLGTMFAPIQDRDTPGQGFTHKVGDRVRVSTPKLGVLENEVTTCDKAKPWTFGISALIRNLAGRGLLGVSEFLPEDWKAATLLGRIDFGEGPTPVLVRGGRVEDVSKIAPTVADLMNAFQPGAVIPRRGEDKGPLEALDIRPVWEDPDGAAPVKLLAPVDLQCLKAAGVTFAVSTLERVIEERRARGDAGEALKIRTLLAERMGGDLKSVEPGSQQGAQRLKDALIADGLWSQYLEVAIGPDAEIFTKGPTLSSMGWGDQVGVRYDSHWNNPEPEVVLLCDGSGLIRGAALGNDVNLRDFEGRSALLLSKAKDNNASCAIGPFFRLFDETFGLDDVRSAEVELKITGRDNFVLDGKSNMSLISRDPAVLAGQAYGKQHQYPDGFALFLGTMFAPIQDRDTPGQGFTHKVGDRVRVSTPKLGVLENEVTTCDKAKPWTFGISALIRNLAGRGLL

Secondary structure (DSSP, 8-state):
--GGGS-TTGGGSEEEEEEESSSSEEEEEEETTEEEE-TTT-SSHHHHHHHS-TTPPPPP-EEEEEGGGS----TTT-TT--SS-EEE-S-SSSEEEEEES-SHHHHHHHHHHHHTTT-GGGHHHHHHHHHHHHTTTGGGS-TTSHHHHHHHHHHHHTT---HHHHHHHSSS-EEEEEE-TT--B-TT-EEEE-TT-SSEE--EEEEEEE-TTS-EEEEEEEEE-EEHHHHHH-GGGHHHHH-STT-EEEEEEEEEPBTTB-HHHHHT-EEEEEEE-TT--EEEEEEEGGG-SS-HHHHHHHHSBTTB--TT-EEEE---S------SSSTTS-----TT-EEEEEETTTEEEEEEEEETTTSPP----HHHHHHHHHHTT--/--GGGS-TTGGGSEEEEEEESSSSEEEEEEETTEEEE-TTT-SSHHHHHHHS-TTPPPPP-EEEEEGGGS-B--TTT-TT--SSBEEE-S-SSSEEEEEES--HHHHHHHHHHHHH--HHHHHHHHHHHTS-GGG--TTSHHHHHHHHHHHHHT---HHHHHHHSSS-EEEEEE-TT--B-TT-EEEE-TT-SSEE--EEEEEEE-TTS-EEEEEEEEE-EEHHHHHH-GGGHHHHH-STT-EEEEEEEEEPBTTB-HHHHHT-EEEEEEE-TT--EEEEEEEGGG-SS-HHHHHHHHSBTTB--TT-EEEE----------SSSTTS-----TT-EEEEEETTTEEEEEEEEETTTSPP----HHHHHHHHHHTT--

B-factor: mean 25.53, std 13.14, range [7.61, 94.91]

Nearest PDB structures (foldseek):
  3bqb-assembly1_A  TM=8.661E-01  e=1.279E-19  Saccharolobus solfataricus P2
  2q19-assembly1_X  TM=8.609E-01  e=1.000E-19  Saccharolobus solfataricus P2
  2q1d-assembly1_X  TM=8.525E-01  e=5.577E-19  Saccharolobus solfataricus P2
  3bqb-assembly1_X  TM=8.588E-01  e=2.288E-18  Saccharolobus solfataricus P2
  1nr9-assembly1_B  TM=7.690E-01  e=3.265E-08  Escherichia coli

Radius of gyration: 25.6 Å; Cα contacts (8 Å, |Δi|>4): 1966; chains: 2; bounding box: 58×72×63 Å

InterPro domains:
  IPR036663 Fumarylacetoacetase-like, C-terminal domain superfamily [G3DSA:3.90.850.10] (151-363)
  IPR036663 Fumarylacetoacetase-like, C-terminal domain superfamily [SSF56529] (159-365)
  IPR051121 Fumarylacetoacetate hydrolase [PTHR42796] (82-358)